Protein AF-0000000072490095 (afdb_homodimer)

Nearest PDB structures (foldseek):
  4xgc-assembly1_D  TM=4.922E-01  e=3.833E-07  Drosophila melanogaster
  5ujm-assembly1_E  TM=4.217E-01  e=2.104E-06  Homo sapiens
  5uj7-assembly2_F  TM=5.203E-01  e=3.927E-05  Homo sapiens
  6l3g-assembly1_B-2  TM=4.060E-01  e=1.986E-02  Bacteroides sp. AF32-8BH
  5fhe-assembly1_A  TM=4.092E-01  e=2.456E-02  Bacteroides fragilis

Solvent-accessible surface area (backbone atoms only — not comparable to full-atom values): 45963 Å² total; per-residue (Å²): 128,85,85,73,76,63,60,67,60,34,53,51,52,42,50,48,47,58,51,4,63,67,27,43,35,32,35,38,38,33,29,54,81,57,43,41,66,66,58,47,52,51,63,50,47,62,95,50,66,63,50,69,40,54,50,65,71,35,33,44,24,50,53,27,45,45,52,33,50,48,38,27,73,73,72,66,43,81,79,66,88,42,63,42,57,48,61,46,49,44,53,49,49,56,50,17,53,77,41,70,41,32,41,32,37,36,40,49,64,42,40,60,78,53,44,57,62,40,51,50,45,42,36,54,46,44,74,74,37,35,79,62,12,12,27,28,35,35,39,25,26,48,49,53,46,55,48,43,42,46,41,65,31,84,89,30,62,37,34,79,62,57,74,39,78,43,77,56,64,53,48,54,70,68,55,54,48,51,53,41,48,75,77,34,70,81,54,49,53,63,18,53,48,42,51,41,41,54,24,48,33,24,42,48,50,48,49,54,31,54,76,66,68,31,60,39,44,67,44,38,54,45,52,43,54,35,89,88,28,74,56,69,58,40,59,56,67,71,42,45,80,77,48,36,87,55,31,23,58,54,50,34,50,50,27,33,35,43,67,68,33,33,32,67,70,51,31,23,70,61,33,69,44,85,44,67,70,54,52,51,41,33,34,64,51,66,63,44,35,45,77,50,56,31,69,91,59,59,94,81,51,86,65,50,36,44,43,65,68,44,35,34,55,32,50,37,27,46,48,47,58,60,44,37,35,40,52,71,73,64,40,34,67,58,46,48,48,53,46,63,73,42,36,68,64,55,51,39,56,46,49,39,51,52,52,47,50,52,51,51,73,68,66,69,33,84,41,66,46,34,35,53,45,94,86,66,47,56,66,38,61,32,35,37,30,21,76,90,73,36,34,37,40,44,28,47,67,35,66,51,66,87,75,61,51,67,69,60,46,54,59,50,40,45,66,59,50,63,76,43,68,89,44,51,75,40,80,42,88,41,29,47,86,65,68,67,132,126,84,86,72,74,62,58,68,60,33,52,50,52,43,52,48,46,59,52,4,62,67,27,42,36,32,36,38,37,33,28,52,81,55,44,42,66,65,57,48,52,51,63,48,46,62,96,52,66,61,48,70,40,52,49,65,70,35,34,45,23,49,53,29,47,45,52,34,51,48,38,27,73,74,72,68,42,81,79,66,88,43,65,41,57,48,60,47,49,43,53,50,48,56,50,17,54,78,41,71,42,32,41,33,37,34,38,50,64,42,40,60,78,51,42,56,64,40,49,50,45,43,36,55,46,46,74,74,38,35,79,59,12,12,27,26,36,35,39,26,28,48,47,53,47,56,46,42,42,45,42,65,29,86,87,30,60,35,34,77,60,58,75,40,79,45,78,56,63,52,48,53,70,68,52,53,48,50,54,41,47,75,74,34,70,82,52,50,54,61,17,54,49,43,52,40,41,53,23,47,32,26,43,49,51,48,48,56,32,54,75,66,69,30,62,39,43,68,44,38,53,46,54,44,54,36,91,87,27,74,54,69,55,40,60,55,68,70,43,45,81,77,48,37,86,54,31,21,58,53,48,33,51,50,27,32,34,41,66,67,32,33,32,66,69,51,31,23,69,62,33,70,43,85,45,67,70,55,52,51,40,33,33,65,51,66,63,44,35,45,78,48,55,30,70,89,57,58,91,80,53,86,67,50,35,45,43,64,68,44,35,33,55,33,49,35,27,45,48,46,60,60,42,38,32,41,51,74,75,62,40,34,68,59,45,48,49,54,46,63,73,43,35,69,62,55,50,40,56,44,49,40,50,50,50,45,49,54,50,49,71,67,65,69,35,82,42,67,46,35,34,52,44,94,87,63,45,54,67,37,60,32,35,37,29,21,73,92,77,37,34,37,37,43,27,46,65,34,67,53,63,87,73,59,52,66,70,60,46,55,60,50,38,44,67,56,49,66,75,43,66,90,44,50,73,42,79,42,87,40,28,46,85,64,69,65,133

InterPro domains:
  IPR004256 Domain of unknown function DUF234 [PF03008] (316-398)
  IPR011579 ATPase domain [PF01637] (3-209)
  IPR027417 P-loop containing nucleoside triphosphate hydrolase [G3DSA:3.40.50.300] (1-74)
  IPR027417 P-loop containing nucleoside triphosphate hydrolase [G3DSA:3.40.50.300] (75-169)
  IPR027417 P-loop containing nucleoside triphosphate hydrolase [SSF52540] (1-244)

Sequence (874 aa):
MKFYDREIETETLRRIETTSREYAQMTVITGRRRIGKTTLIKHAYEGKEMIYFFVARKSEALLCQELSDTMRDVLGEDLGDFSSMARLFASIMQIAKRRHFTLVFDEFQNFKYVNESFFSEMQNVWDSNKNEARINLVVCGSLYSMMTKIFDDKKEPLYGRATSRIRLREFPLSTLREIMRDNNPDYTPDDLLAMYMITGGVAKYVEQLHMQKAFTKEKIIESVLSFGSYFIDEGKELLSDEFGKDYGNYFSILSAIAGGFNERGEIKSYTGVEAGGYLDKLENIYDLVYRYRPYLASENSRNVKYGIKDNFLNFWFRFIYKYRSAVEIGNLAYVKGKVLADYSTFSGWILERWFRQTYRETGLYNIVTNYWEKDGNNEIDLIAVNEADCEIVIGEVKRNPRRIDLHGLEHKAQNIITKRKGWRIEYAALSLEDMGHMKFYDREIETETLRRIETTSREYAQMTVITGRRRIGKTTLIKHAYEGKEMIYFFVARKSEALLCQELSDTMRDVLGEDLGDFSSMARLFASIMQIAKRRHFTLVFDEFQNFKYVNESFFSEMQNVWDSNKNEARINLVVCGSLYSMMTKIFDDKKEPLYGRATSRIRLREFPLSTLREIMRDNNPDYTPDDLLAMYMITGGVAKYVEQLHMQKAFTKEKIIESVLSFGSYFIDEGKELLSDEFGKDYGNYFSILSAIAGGFNERGEIKSYTGVEAGGYLDKLENIYDLVYRYRPYLASENSRNVKYGIKDNFLNFWFRFIYKYRSAVEIGNLAYVKGKVLADYSTFSGWILERWFRQTYRETGLYNIVTNYWEKDGNNEIDLIAVNEADCEIVIGEVKRNPRRIDLHGLEHKAQNIITKRKGWRIEYAALSLEDMGH

Foldseek 3Di:
DDDFDCPVVLVVLLVQLVVLQQWHAEEEEEAAPLQQPVVSVCVSQPPFQEQEAEDDQDAQQVSLVVSQVSCCVRVVDRPDGDRHPLVSVLVVLVVQLVDEHEYEYEQQLSCCNHPVCSLQSNLVSCVVRGNRGSYHYYYYHNWPLSSCCQAPPPVHSNDPVHPYYHYRDADALVRLVVLLCVLPVPEALQLSLLLCLACVRRNNLNVQCVVQSNRHNVSSLCLCLDPPRPLLCVLCVRPVVPPPPCVVVLLLLLLCQLQPQWAQVSSCVRRVDNCVVVQCCCCNGRVQKDKDDFPPDDPPDNRITMHGPGSNSSVCSPQNVVPVVCVVVSVSVVSSVVCVVCVQVSSQLSQLVLVLSVLVVVVQFPDWAWHADPVRPLTFSIWTDRPVQLEIETEDEHQDLVPDDQVSNVVSCVVVCVVSPPGHYHYYRYHSVNSPD/DDDFDCPVVLVVLLVQLVVLQQWHAEEEEEAAPLQCPVVSVCVSQPPFQEQEAEDDQDAQQVSLVVSQVSCCVRVVDRPDGDRHPLVSLLSVLVVQLVDEHEYEYEQQLSCCNHPVCSLQSNLVSCVVRGNRGSYHYYYYHNWPLSSCCQAPPPVHSNDPVHPYYHYRDADALVRLVVLLCVLPVPEALVLSLLLCLACVRRNNLNVQCVVQSNRHNVSSLCQCLDPPHPLLCVLCVRPVVPPPPCVVVLLLLLLQQLQPQWAQVSSCVVRVDNCVVVQCCCCNGRVQKDKDDFPPDDPPDNRITMHGPGSNSSVCSPQNVVPVVCVVVSVSVVSSVVCVVCVQVSSQLSQLVLVLSVLVVVVQFPDWAWHADPVRPLTFSIWTDRPVQLEIETEDEHQDLVPDDVVSNCVSCVVVCVVSPPGHYHYYRYHSVNSPD

Radius of gyration: 30.44 Å; Cα contacts (8 Å, |Δi|>4): 1537; chains: 2; bounding box: 82×103×62 Å

pLDDT: mean 94.91, std 4.37, range [68.44, 98.81]

Structure (mmCIF, N/CA/C/O backbone):
data_AF-0000000072490095-model_v1
#
loop_
_entity.id
_entity.type
_entity.pdbx_description
1 polymer ATPase
#
loop_
_atom_site.group_PDB
_atom_site.id
_atom_site.type_symbol
_atom_site.label_atom_id
_atom_site.label_alt_id
_atom_site.label_comp_id
_atom_site.label_asym_id
_atom_site.label_entity_id
_atom_site.label_seq_id
_atom_site.pdbx_PDB_ins_code
_atom_site.Cartn_x
_atom_site.Cartn_y
_atom_site.Cartn_z
_atom_site.occupancy
_atom_site.B_iso_or_equiv
_atom_site.auth_seq_id
_atom_site.auth_comp_id
_atom_site.auth_asym_id
_atom_site.auth_atom_id
_atom_site.pdbx_PDB_model_num
ATOM 1 N N . MET A 1 1 ? -8.047 -1.668 22.422 1 68.69 1 MET A N 1
ATOM 2 C CA . MET A 1 1 ? -7.672 -0.284 22.703 1 68.69 1 MET A CA 1
ATOM 3 C C . MET A 1 1 ? -8.906 0.569 22.969 1 68.69 1 MET A C 1
ATOM 5 O O . MET A 1 1 ? -9.969 0.343 22.391 1 68.69 1 MET A O 1
ATOM 9 N N . LYS A 1 2 ? -8.742 1.343 23.969 1 84.69 2 LYS A N 1
ATOM 10 C CA . LYS A 1 2 ? -9.734 2.379 24.234 1 84.69 2 LYS A CA 1
ATOM 11 C C . LYS A 1 2 ? -10.094 3.145 22.953 1 84.69 2 LYS A C 1
ATOM 13 O O . LYS A 1 2 ? -9.242 3.342 22.094 1 84.69 2 LYS A O 1
ATOM 18 N N . PHE A 1 3 ? -11.391 3.291 22.781 1 87.62 3 PHE A N 1
ATOM 19 C CA . PHE A 1 3 ? -11.867 4.102 21.672 1 87.62 3 PHE A CA 1
ATOM 20 C C . PHE A 1 3 ? -11.656 5.586 21.953 1 87.62 3 PHE A C 1
ATOM 22 O O . PHE A 1 3 ? -12.273 6.145 22.859 1 87.62 3 PHE A O 1
ATOM 29 N N . TYR A 1 4 ? -10.781 6.16 21.281 1 90.88 4 TYR A N 1
ATOM 30 C CA . TYR A 1 4 ? -10.422 7.559 21.5 1 90.88 4 TYR A CA 1
ATOM 31 C C . TYR A 1 4 ? -11.078 8.453 20.453 1 90.88 4 TYR A C 1
ATOM 33 O O . TYR A 1 4 ? -11.156 8.094 19.266 1 90.88 4 TYR A O 1
ATOM 41 N N . ASP A 1 5 ? -11.516 9.586 20.922 1 91.44 5 ASP A N 1
ATOM 42 C CA . ASP A 1 5 ? -12.031 10.617 20.031 1 91.44 5 ASP A CA 1
ATOM 43 C C . ASP A 1 5 ? -13.273 10.141 19.281 1 91.44 5 ASP A C 1
ATOM 45 O O . ASP A 1 5 ? -13.953 9.219 19.75 1 91.44 5 ASP A O 1
ATOM 49 N N . ARG A 1 6 ? -13.82 10.641 18.406 1 94.62 6 ARG A N 1
ATOM 50 C CA . ARG A 1 6 ? -14.898 10.297 17.484 1 94.62 6 ARG A CA 1
ATOM 51 C C . ARG A 1 6 ? -16.25 10.266 18.203 1 94.62 6 ARG A C 1
ATOM 53 O O . ARG A 1 6 ? -17.156 9.562 17.797 1 94.62 6 ARG A O 1
ATOM 60 N N . GLU A 1 7 ? -16.406 10.953 19.328 1 94.75 7 GLU A N 1
ATOM 61 C CA . GLU A 1 7 ? -17.656 10.961 20.062 1 94.75 7 GLU A CA 1
ATOM 62 C C . GLU A 1 7 ? -18.75 11.703 19.281 1 94.75 7 GLU A C 1
ATOM 64 O O . GLU A 1 7 ? -19.875 11.219 19.156 1 94.75 7 GLU A O 1
ATOM 69 N N . ILE A 1 8 ? -18.359 12.789 18.719 1 94.94 8 ILE A N 1
ATOM 70 C CA . ILE A 1 8 ? -19.297 13.602 17.969 1 94.94 8 ILE A CA 1
ATOM 71 C C . ILE A 1 8 ? -19.75 12.844 16.719 1 94.94 8 ILE A C 1
ATOM 73 O O . ILE A 1 8 ? -20.938 12.781 16.422 1 94.94 8 ILE A O 1
ATOM 77 N N . GLU A 1 9 ? -18.797 12.273 16 1 96.75 9 GLU A N 1
ATOM 78 C CA . GLU A 1 9 ? -19.094 11.5 14.805 1 96.75 9 GLU A CA 1
ATOM 79 C C . GLU A 1 9 ? -20 10.312 15.125 1 96.75 9 GLU A C 1
ATOM 81 O O . GLU A 1 9 ? -20.938 10.031 14.391 1 96.75 9 GLU A O 1
ATOM 86 N N . THR A 1 10 ? -19.75 9.625 16.25 1 97.25 10 THR A N 1
ATOM 87 C CA . THR A 1 10 ? -20.531 8.469 16.672 1 97.25 10 THR A CA 1
ATOM 88 C C . THR A 1 10 ? -21.969 8.875 16.969 1 97.25 10 THR A C 1
ATOM 90 O O . THR A 1 10 ? -22.922 8.234 16.5 1 97.25 10 THR A O 1
ATOM 93 N N . GLU A 1 11 ? -22.125 9.992 17.688 1 97.25 11 GLU A N 1
ATOM 94 C CA . GLU A 1 11 ? -23.453 10.469 18.047 1 97.25 11 GLU A CA 1
ATOM 95 C C . GLU A 1 11 ? -24.25 10.898 16.812 1 97.25 11 GLU A C 1
ATOM 97 O O . GLU A 1 11 ? -25.438 10.625 16.703 1 97.25 11 GLU A O 1
ATOM 102 N N . THR A 1 12 ? -23.562 11.484 15.945 1 97.69 12 THR A N 1
ATOM 103 C CA . THR A 1 12 ? -24.188 11.922 14.703 1 97.69 12 THR A CA 1
ATOM 104 C C . THR A 1 12 ? -24.688 10.719 13.898 1 97.69 12 THR A C 1
ATOM 106 O O . THR A 1 12 ? -25.844 10.711 13.445 1 97.69 12 THR A O 1
ATOM 109 N N . LEU A 1 13 ? -23.859 9.742 13.781 1 98.25 13 LEU A N 1
ATOM 110 C CA . LEU A 1 13 ? -24.234 8.547 13.031 1 98.25 13 LEU A CA 1
ATOM 111 C C . LEU A 1 13 ? -25.422 7.852 13.672 1 98.25 13 LEU A C 1
ATOM 113 O O . LEU A 1 13 ? -26.328 7.395 12.977 1 98.25 13 LEU A O 1
ATOM 117 N N . ARG A 1 14 ? -25.5 7.805 14.945 1 98 14 ARG A N 1
ATOM 118 C CA . ARG A 1 14 ? -26.578 7.156 15.664 1 98 14 ARG A CA 1
ATOM 119 C C . ARG A 1 14 ? -27.891 7.934 15.508 1 98 14 ARG A C 1
ATOM 121 O O . ARG A 1 14 ? -28.953 7.344 15.359 1 98 14 ARG A O 1
ATOM 128 N N . ARG A 1 15 ? -27.75 9.203 15.57 1 97.88 15 ARG A N 1
ATOM 129 C CA . ARG A 1 15 ? -28.922 10.039 15.352 1 97.88 15 ARG A CA 1
ATOM 130 C C . ARG A 1 15 ? -29.5 9.828 13.961 1 97.88 15 ARG A C 1
ATOM 132 O O . ARG A 1 15 ? -30.703 9.703 13.797 1 97.88 15 ARG A O 1
ATOM 139 N N . ILE A 1 16 ? -28.641 9.812 13.023 1 98.12 16 ILE A N 1
ATOM 140 C CA . ILE A 1 16 ? -29.062 9.609 11.641 1 98.12 16 ILE A CA 1
ATOM 141 C C . ILE A 1 16 ? -29.719 8.234 11.484 1 98.12 16 ILE A C 1
ATOM 143 O O . ILE A 1 16 ? -30.734 8.094 10.805 1 98.12 16 ILE A O 1
ATOM 147 N N . GLU A 1 17 ? -29.094 7.227 12.047 1 98.19 17 GLU A N 1
ATOM 148 C CA . GLU A 1 17 ? -29.656 5.879 12.016 1 98.19 17 GLU A CA 1
ATOM 149 C C . GLU A 1 17 ? -31.062 5.855 12.594 1 98.19 17 GLU A C 1
ATOM 151 O O . GLU A 1 17 ? -31.953 5.203 12.055 1 98.19 17 GLU A O 1
ATOM 156 N N . THR A 1 18 ? -31.312 6.598 13.656 1 97.38 18 THR A N 1
ATOM 157 C CA . THR A 1 18 ? -32.625 6.699 14.258 1 97.38 18 THR A CA 1
ATOM 158 C C . THR A 1 18 ? -33.625 7.352 13.281 1 97.38 18 THR A C 1
ATOM 160 O O . THR A 1 18 ? -34.719 6.863 13.102 1 97.38 18 THR A O 1
ATOM 163 N N . THR A 1 19 ? -33.156 8.336 12.68 1 97.38 19 THR A N 1
ATOM 164 C CA . THR A 1 19 ? -34 9.047 11.711 1 97.38 19 THR A CA 1
ATOM 165 C C . THR A 1 19 ? -34.344 8.148 10.531 1 97.38 19 THR A C 1
ATOM 167 O O . THR A 1 19 ? -35.438 8.242 9.969 1 97.38 19 THR A O 1
ATOM 170 N N . SER A 1 20 ? -33.438 7.273 10.195 1 97.62 20 SER A N 1
ATOM 171 C CA . SER A 1 20 ? -33.594 6.414 9.023 1 97.62 20 SER A CA 1
ATOM 172 C C . SER A 1 20 ? -34.719 5.398 9.234 1 97.62 20 SER A C 1
ATOM 174 O O . SER A 1 20 ? -35.156 4.746 8.281 1 97.62 20 SER A O 1
ATOM 176 N N . ARG A 1 21 ? -35.219 5.305 10.352 1 96.38 21 ARG A N 1
ATOM 177 C CA . ARG A 1 21 ? -36.344 4.426 10.641 1 96.38 21 ARG A CA 1
ATOM 178 C C . ARG A 1 21 ? -37.625 5.004 10.102 1 96.38 21 ARG A C 1
ATOM 180 O O . ARG A 1 21 ? -38.625 4.289 9.953 1 96.38 21 ARG A O 1
ATOM 187 N N . GLU A 1 22 ? -37.594 6.254 9.852 1 95.12 22 GLU A N 1
ATOM 188 C CA . GLU A 1 22 ? -38.781 6.922 9.312 1 95.12 22 GLU A CA 1
ATOM 189 C C . GLU A 1 22 ? -38.688 7.078 7.801 1 95.12 22 GLU A C 1
ATOM 191 O O . GLU A 1 22 ? -39.688 6.828 7.086 1 95.12 22 GLU A O 1
ATOM 196 N N . TYR A 1 23 ? -37.625 7.492 7.316 1 93.94 23 TYR A N 1
ATOM 197 C CA . TYR A 1 23 ? -37.344 7.598 5.891 1 93.94 23 TYR A CA 1
ATOM 198 C C . TYR A 1 23 ? -35.875 7.395 5.602 1 93.94 23 TYR A C 1
ATOM 200 O O . TYR A 1 23 ? -35.031 7.562 6.488 1 93.94 23 TYR A O 1
ATOM 208 N N . ALA A 1 24 ? -35.562 7.129 4.453 1 97.69 24 ALA A N 1
ATOM 209 C CA . ALA A 1 24 ? -34.219 6.73 4.066 1 97.69 24 ALA A CA 1
ATOM 210 C C . ALA A 1 24 ? -33.219 7.875 4.285 1 97.69 24 ALA A C 1
ATOM 212 O O . ALA A 1 24 ? -33.562 9.039 4.023 1 97.69 24 ALA A O 1
ATOM 213 N N . GLN A 1 25 ? -32.125 7.543 4.816 1 98.31 25 GLN A N 1
ATOM 214 C CA . GLN A 1 25 ? -31.016 8.477 5.012 1 98.31 25 GLN A CA 1
ATOM 215 C C . GLN A 1 25 ? -29.766 8.016 4.273 1 98.31 25 GLN A C 1
ATOM 217 O O . GLN A 1 25 ? -29.484 6.816 4.199 1 98.31 25 GLN A O 1
ATOM 222 N N . MET A 1 26 ? -29.031 9 3.648 1 98.5 26 MET A N 1
ATOM 223 C CA . MET A 1 26 ? -27.766 8.727 2.99 1 98.5 26 MET A CA 1
ATOM 224 C C . MET A 1 26 ? -26.641 9.57 3.592 1 98.5 26 MET A C 1
ATOM 226 O O . MET A 1 26 ? -26.625 10.797 3.43 1 98.5 26 MET A O 1
ATOM 230 N N . THR A 1 27 ? -25.766 8.875 4.309 1 98.5 27 THR A N 1
ATOM 231 C CA . THR A 1 27 ? -24.625 9.555 4.922 1 98.5 27 THR A CA 1
ATOM 232 C C . THR A 1 27 ? -23.344 9.266 4.152 1 98.5 27 THR A C 1
ATOM 234 O O . THR A 1 27 ? -23.016 8.102 3.914 1 98.5 27 THR A O 1
ATOM 237 N N . VAL A 1 28 ? -22.625 10.336 3.725 1 98.25 28 VAL A N 1
ATOM 238 C CA . VAL A 1 28 ? -21.328 10.203 3.055 1 98.25 28 VAL A CA 1
ATOM 239 C C . VAL A 1 28 ? -20.203 10.438 4.055 1 98.25 28 VAL A C 1
ATOM 241 O O . VAL A 1 28 ? -20.141 11.492 4.695 1 98.25 28 VAL A O 1
ATOM 244 N N . ILE A 1 29 ? -19.422 9.375 4.238 1 98.06 29 ILE A N 1
ATOM 245 C CA . ILE A 1 29 ? -18.25 9.477 5.109 1 98.06 29 ILE A CA 1
ATOM 246 C C . ILE A 1 29 ? -16.969 9.445 4.27 1 98.06 29 ILE A C 1
ATOM 248 O O . ILE A 1 29 ? -16.734 8.5 3.521 1 98.06 29 ILE A O 1
ATOM 252 N N . THR A 1 30 ? -16.156 10.531 4.383 1 96.56 30 THR A N 1
ATOM 253 C CA . THR A 1 30 ? -14.891 10.602 3.66 1 96.56 30 THR A CA 1
ATOM 254 C C . THR A 1 30 ? -13.719 10.695 4.629 1 96.56 30 THR A C 1
ATOM 256 O O . THR A 1 30 ? -13.883 11.117 5.777 1 96.56 30 THR A O 1
ATOM 259 N N . GLY A 1 31 ? -12.609 10.227 4.191 1 94.81 31 GLY A N 1
ATOM 260 C CA . GLY A 1 31 ? -11.359 10.242 4.93 1 94.81 31 GLY A CA 1
ATOM 261 C C . GLY A 1 31 ? -10.297 9.344 4.312 1 94.81 31 GLY A C 1
ATOM 262 O O . GLY A 1 31 ? -10.617 8.367 3.637 1 94.81 31 GLY A O 1
ATOM 263 N N . ARG A 1 32 ? -9.109 9.672 4.609 1 93 32 ARG A N 1
ATOM 264 C CA . ARG A 1 32 ? -8.016 8.898 4.047 1 93 32 ARG A CA 1
ATOM 265 C C . ARG A 1 32 ? -8.047 7.457 4.551 1 93 32 ARG A C 1
ATOM 267 O O . ARG A 1 32 ? -8.695 7.164 5.559 1 93 32 ARG A O 1
ATOM 274 N N . ARG A 1 33 ? -7.281 6.586 3.848 1 91.25 33 ARG A N 1
ATOM 275 C CA . ARG A 1 33 ? -7.133 5.215 4.324 1 91.25 33 ARG A CA 1
ATOM 276 C C . ARG A 1 33 ? -6.434 5.18 5.68 1 91.25 33 ARG A C 1
ATOM 278 O O . ARG A 1 33 ? -5.539 5.984 5.945 1 91.25 33 ARG A O 1
ATOM 285 N N . ARG A 1 34 ? -6.859 4.281 6.523 1 95.12 34 ARG A N 1
ATOM 286 C CA . ARG A 1 34 ? -6.262 4.031 7.832 1 95.12 34 ARG A CA 1
ATOM 287 C C . ARG A 1 34 ? -6.746 5.051 8.859 1 95.12 34 ARG A C 1
ATOM 289 O O . ARG A 1 34 ? -6.301 5.043 10.008 1 95.12 34 ARG A O 1
ATOM 296 N N . ILE A 1 35 ? -7.711 5.902 8.484 1 96.06 35 ILE A N 1
ATOM 297 C CA . ILE A 1 35 ? -8.117 6.988 9.367 1 96.06 35 ILE A CA 1
ATOM 298 C C . ILE A 1 35 ? -9.102 6.461 10.414 1 96.06 35 ILE A C 1
ATOM 300 O O . ILE A 1 35 ? -9.383 7.137 11.406 1 96.06 35 ILE A O 1
ATOM 304 N N . GLY A 1 36 ? -9.797 5.297 10.133 1 95.5 36 GLY A N 1
ATOM 305 C CA . GLY A 1 36 ? -10.672 4.688 11.117 1 95.5 36 GLY A CA 1
ATOM 306 C C . GLY A 1 36 ? -12.133 4.684 10.703 1 95.5 36 GLY A C 1
ATOM 307 O O . GLY A 1 36 ? -13.023 4.574 11.547 1 95.5 36 GLY A O 1
ATOM 308 N N . LYS A 1 37 ? -12.43 4.805 9.453 1 96.38 37 LYS A N 1
ATOM 309 C CA . LYS A 1 37 ? -13.805 4.82 8.969 1 96.38 37 LYS A CA 1
ATOM 310 C C . LYS A 1 37 ? -14.539 3.535 9.352 1 96.38 37 LYS A C 1
ATOM 312 O O . LYS A 1 37 ? -15.617 3.582 9.938 1 96.38 37 LYS A O 1
ATOM 317 N N . THR A 1 38 ? -13.938 2.426 9.023 1 94.94 38 THR A N 1
ATOM 318 C CA . THR A 1 38 ? -14.539 1.124 9.297 1 94.94 38 THR A CA 1
ATOM 319 C C . THR A 1 38 ? -14.758 0.932 10.789 1 94.94 38 THR A C 1
ATOM 321 O O . THR A 1 38 ? -15.828 0.507 11.219 1 94.94 38 THR A O 1
ATOM 324 N N . THR A 1 39 ? -13.797 1.308 11.594 1 94.25 39 THR A N 1
ATOM 325 C CA . THR A 1 39 ? -13.891 1.184 13.047 1 94.25 39 THR A CA 1
ATOM 326 C C . THR A 1 39 ? -15.016 2.066 13.594 1 94.25 39 THR A C 1
ATOM 328 O O . THR A 1 39 ? -15.766 1.646 14.469 1 94.25 39 THR A O 1
ATOM 331 N N . LEU A 1 40 ? -15.078 3.279 13.078 1 96.69 40 LEU A N 1
ATOM 332 C CA . LEU A 1 40 ? -16.125 4.203 13.5 1 96.69 40 LEU A CA 1
ATOM 333 C C . LEU A 1 40 ? -17.5 3.635 13.203 1 96.69 40 LEU A C 1
ATOM 335 O O . LEU A 1 40 ? -18.391 3.646 14.07 1 96.69 40 LEU A O 1
ATOM 339 N N . ILE A 1 41 ? -17.688 3.123 12.039 1 97 41 ILE A N 1
ATOM 340 C CA . ILE A 1 41 ? -18.969 2.574 11.602 1 97 41 ILE A CA 1
ATOM 341 C C . ILE A 1 41 ? -19.328 1.369 12.461 1 97 41 ILE A C 1
ATOM 343 O O . ILE A 1 41 ? -20.469 1.265 12.945 1 97 41 ILE A O 1
ATOM 347 N N . LYS A 1 42 ? -18.375 0.48 12.68 1 94.31 42 LYS A N 1
ATOM 348 C CA . LYS A 1 42 ? -18.609 -0.695 13.516 1 94.31 42 LYS A CA 1
ATOM 349 C C . LYS A 1 42 ? -19.016 -0.294 14.93 1 94.31 42 LYS A C 1
ATOM 351 O O . LYS A 1 42 ? -19.922 -0.874 15.508 1 94.31 42 LYS A O 1
ATOM 356 N N . HIS A 1 43 ? -18.312 0.708 15.422 1 95.06 43 HIS A N 1
ATOM 357 C CA . HIS A 1 43 ? -18.578 1.194 16.766 1 95.06 43 HIS A CA 1
ATOM 358 C C . HIS A 1 43 ? -19.953 1.846 16.859 1 95.06 43 HIS A C 1
ATOM 360 O O . HIS A 1 43 ? -20.719 1.597 17.797 1 95.06 43 HIS A O 1
ATOM 366 N N . ALA A 1 44 ? -20.281 2.594 15.883 1 97 44 ALA A N 1
ATOM 367 C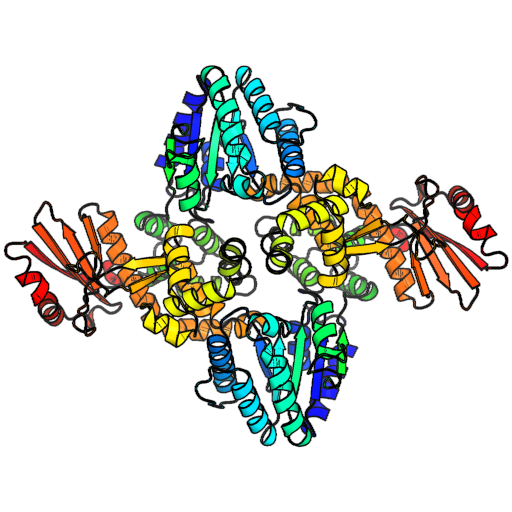 CA . ALA A 1 44 ? -21.531 3.35 15.891 1 97 44 ALA A CA 1
ATOM 368 C C . ALA A 1 44 ? -22.734 2.418 15.797 1 97 44 ALA A C 1
ATOM 370 O O . ALA A 1 44 ? -23.781 2.682 16.391 1 97 44 ALA A O 1
ATOM 371 N N . TYR A 1 45 ? -22.609 1.368 15.102 1 96.75 45 TYR A N 1
ATOM 372 C CA . TYR A 1 45 ? -23.766 0.532 14.828 1 96.75 45 TYR A CA 1
ATOM 373 C C . TYR A 1 45 ? -23.625 -0.833 15.492 1 96.75 45 TYR A C 1
ATOM 375 O O . TYR A 1 45 ? -24.188 -1.824 15.008 1 96.75 45 TYR A O 1
ATOM 383 N N . GLU A 1 46 ? -22.812 -0.932 16.531 1 92.75 46 GLU A N 1
ATOM 384 C CA . GLU A 1 46 ? -22.641 -2.168 17.281 1 92.75 46 GLU A CA 1
ATOM 385 C C . GLU A 1 46 ? -23.984 -2.717 17.766 1 92.75 46 GLU A C 1
ATOM 387 O O . GLU A 1 46 ? -24.797 -1.983 18.328 1 92.75 46 GLU A O 1
ATOM 392 N N . GLY A 1 47 ? -24.188 -3.988 17.453 1 90.81 47 GLY A N 1
ATOM 393 C CA . GLY A 1 47 ? -25.406 -4.645 17.922 1 90.81 47 GLY A CA 1
ATOM 394 C C . GLY A 1 47 ? -26.594 -4.41 17.016 1 90.81 47 GLY A C 1
ATOM 395 O O . GLY A 1 47 ? -27.688 -4.906 17.281 1 90.81 47 GLY A O 1
ATOM 396 N N . LYS A 1 48 ? -26.422 -3.699 15.977 1 92.94 48 LYS A N 1
ATOM 397 C CA . LYS A 1 48 ? -27.5 -3.416 15.047 1 92.94 48 LYS A CA 1
ATOM 398 C C . LYS A 1 48 ? -27.359 -4.238 13.766 1 92.94 48 LYS A C 1
ATOM 400 O O . LYS A 1 48 ? -26.297 -4.77 13.477 1 92.94 48 LYS A O 1
ATOM 405 N N . GLU A 1 49 ? -28.516 -4.379 13.086 1 93.75 49 GLU A N 1
ATOM 406 C CA . GLU A 1 49 ? -28.484 -5.035 11.789 1 93.75 49 GLU A CA 1
ATOM 407 C C . GLU A 1 49 ? -27.781 -4.172 10.742 1 93.75 49 GLU A C 1
ATOM 409 O O . GLU A 1 49 ? -28.312 -3.139 10.328 1 93.75 49 GLU A O 1
ATOM 414 N N . MET A 1 50 ? -26.578 -4.629 10.414 1 96.88 50 MET A N 1
ATOM 415 C CA . MET A 1 50 ? -25.781 -3.855 9.469 1 96.88 50 MET A CA 1
ATOM 416 C C . MET A 1 50 ? -25.141 -4.762 8.422 1 96.88 50 MET A C 1
ATOM 418 O O . MET A 1 50 ? -24.531 -5.777 8.766 1 96.88 50 MET A O 1
ATOM 422 N N . ILE A 1 51 ? -25.438 -4.398 7.172 1 97.25 51 ILE A N 1
ATOM 423 C CA . ILE A 1 51 ? -24.734 -5.016 6.051 1 97.25 51 ILE A CA 1
ATOM 424 C C . ILE A 1 51 ? -23.531 -4.168 5.668 1 97.25 51 ILE A C 1
ATOM 426 O O . ILE A 1 51 ? -23.672 -3.035 5.203 1 97.25 51 ILE A O 1
ATOM 430 N N . TYR A 1 52 ? -22.375 -4.688 5.984 1 97.38 52 TYR A N 1
ATOM 431 C CA . TYR A 1 52 ? -21.156 -4.027 5.559 1 97.38 52 TYR A CA 1
ATOM 432 C C . TYR A 1 52 ? -20.641 -4.625 4.254 1 97.38 52 TYR A C 1
ATOM 434 O O . TYR A 1 52 ? -20.422 -5.836 4.16 1 97.38 52 TYR A O 1
ATOM 442 N N . PHE A 1 53 ? -20.453 -3.76 3.236 1 97.94 53 PHE A N 1
ATOM 443 C CA . PHE A 1 53 ? -20.062 -4.215 1.912 1 97.94 53 PHE A CA 1
ATOM 444 C C . PHE A 1 53 ? -18.891 -3.389 1.388 1 97.94 53 PHE A C 1
ATOM 446 O O . PHE A 1 53 ? -19.016 -2.18 1.185 1 97.94 53 PHE A O 1
ATOM 453 N N . PHE A 1 54 ? -17.75 -4.062 1.206 1 96.88 54 PHE A N 1
ATOM 454 C CA . PHE A 1 54 ? -16.547 -3.449 0.634 1 96.88 54 PHE A CA 1
ATOM 455 C C . PHE A 1 54 ? -16.562 -3.561 -0.886 1 96.88 54 PHE A C 1
ATOM 457 O O . PHE A 1 54 ? -16.609 -4.664 -1.433 1 96.88 54 PHE A O 1
ATOM 464 N N . VAL A 1 55 ? -16.547 -2.414 -1.582 1 96.38 55 VAL A N 1
ATOM 465 C CA . VAL A 1 55 ? -16.562 -2.422 -3.041 1 96.38 55 VAL A CA 1
ATOM 466 C C . VAL A 1 55 ? -15.141 -2.635 -3.564 1 96.38 55 VAL A C 1
ATOM 468 O O . VAL A 1 55 ? -14.445 -1.674 -3.896 1 96.38 55 VAL A O 1
ATOM 471 N N . ALA A 1 56 ? -14.805 -3.881 -3.662 1 91.81 56 ALA A N 1
ATOM 472 C CA . ALA A 1 56 ? -13.5 -4.227 -4.223 1 91.81 56 ALA A CA 1
ATOM 473 C C . ALA A 1 56 ? -13.477 -4.02 -5.734 1 91.81 56 ALA A C 1
ATOM 475 O O . ALA A 1 56 ? -14.531 -3.867 -6.359 1 91.81 56 ALA A O 1
ATOM 476 N N . ARG A 1 57 ? -12.258 -3.994 -6.277 1 85.12 57 ARG A N 1
ATOM 477 C CA . ARG A 1 57 ? -12.109 -3.955 -7.73 1 85.12 57 ARG A CA 1
ATOM 478 C C . ARG A 1 57 ? -12.266 -5.344 -8.336 1 85.12 57 ARG A C 1
ATOM 480 O O . ARG A 1 57 ? -11.273 -6.039 -8.57 1 85.12 57 ARG A O 1
ATOM 487 N N . LYS A 1 58 ? -13.383 -5.746 -8.547 1 91.75 58 LYS A N 1
ATOM 488 C CA . LYS A 1 58 ? -13.75 -7.004 -9.188 1 91.75 58 LYS A CA 1
ATOM 489 C C . LYS A 1 58 ? -14.953 -6.824 -10.102 1 91.75 58 LYS A C 1
ATOM 491 O O . LYS A 1 58 ? -15.539 -5.738 -10.172 1 91.75 58 LYS A O 1
ATOM 496 N N . SER A 1 59 ? -15.281 -7.84 -10.844 1 94.12 59 SER A N 1
ATOM 497 C CA . SER A 1 59 ? -16.391 -7.738 -11.781 1 94.12 59 SER A CA 1
ATOM 498 C C . SER A 1 59 ? -17.703 -7.434 -11.055 1 94.12 59 SER A C 1
ATOM 500 O O . SER A 1 59 ? -17.875 -7.801 -9.891 1 94.12 59 SER A O 1
ATOM 502 N N . GLU A 1 60 ? -18.531 -6.746 -11.75 1 96.06 60 GLU A N 1
ATOM 503 C CA . GLU A 1 60 ? -19.828 -6.383 -11.18 1 96.06 60 GLU A CA 1
ATOM 504 C C . GLU A 1 60 ? -20.594 -7.621 -10.727 1 96.06 60 GLU A C 1
ATOM 506 O O . GLU A 1 60 ? -21.234 -7.613 -9.672 1 96.06 60 GLU A O 1
ATOM 511 N N . ALA A 1 61 ? -20.5 -8.656 -11.492 1 95.19 61 ALA A N 1
ATOM 512 C CA . ALA A 1 61 ? -21.219 -9.891 -11.18 1 95.19 61 ALA A CA 1
ATOM 513 C C . ALA A 1 61 ? -20.734 -10.477 -9.852 1 95.19 61 ALA A C 1
ATOM 515 O O . ALA A 1 61 ? -21.547 -10.906 -9.023 1 95.19 61 ALA A O 1
ATOM 516 N N . LEU A 1 62 ? -19.469 -10.492 -9.656 1 95.06 62 LEU A N 1
ATOM 517 C CA . LEU A 1 62 ? -18.922 -11.031 -8.422 1 95.06 62 LEU A CA 1
ATOM 518 C C . LEU A 1 62 ? -19.281 -10.164 -7.23 1 95.06 62 LEU A C 1
ATOM 520 O O . LEU A 1 62 ? -19.516 -10.672 -6.133 1 95.06 62 LEU A O 1
ATOM 524 N N . LEU A 1 63 ? -19.297 -8.836 -7.422 1 96.81 63 LEU A N 1
ATOM 525 C CA . LEU A 1 63 ? -19.75 -7.926 -6.367 1 96.81 63 LEU A CA 1
ATOM 526 C C . LEU A 1 63 ? -21.203 -8.195 -5.992 1 96.81 63 LEU A C 1
ATOM 528 O O . LEU A 1 63 ? -21.547 -8.227 -4.812 1 96.81 63 LEU A O 1
ATOM 532 N N . CYS A 1 64 ? -22.031 -8.422 -7.039 1 97.19 64 CYS A N 1
ATOM 533 C CA . CYS A 1 64 ? -23.438 -8.734 -6.793 1 97.19 64 CYS A CA 1
ATOM 534 C C . CYS A 1 64 ? -23.578 -10.016 -5.977 1 97.19 64 CYS A C 1
ATOM 536 O O . CYS A 1 64 ? -24.344 -10.062 -5.02 1 97.19 64 CYS A O 1
ATOM 538 N N . GLN A 1 65 ? -22.812 -10.977 -6.355 1 95.12 65 GLN A N 1
ATOM 539 C CA . GLN A 1 65 ? -22.875 -12.25 -5.648 1 95.12 65 GLN A CA 1
ATOM 540 C C . GLN A 1 65 ? -22.484 -12.086 -4.184 1 95.12 65 GLN A C 1
ATOM 542 O O . GLN A 1 65 ? -23.156 -12.602 -3.289 1 95.12 65 GLN A O 1
ATOM 547 N N . GLU A 1 66 ? -21.453 -11.398 -3.939 1 95.38 66 GLU A N 1
ATOM 548 C CA . GLU A 1 66 ? -20.969 -11.203 -2.576 1 95.38 66 GLU A CA 1
ATOM 549 C C . GLU A 1 66 ? -22 -10.453 -1.733 1 95.38 66 GLU A C 1
ATOM 551 O O . GLU A 1 66 ? -22.25 -10.828 -0.587 1 95.38 66 GLU A O 1
ATOM 556 N N . LEU A 1 67 ? -22.547 -9.367 -2.289 1 97.38 67 LEU A N 1
ATOM 557 C CA . LEU A 1 67 ? -23.531 -8.594 -1.545 1 97.38 67 LEU A CA 1
ATOM 558 C C . LEU A 1 67 ? -24.781 -9.414 -1.282 1 97.38 67 LEU A C 1
ATOM 560 O O . LEU A 1 67 ? -25.344 -9.375 -0.182 1 97.38 67 LEU A O 1
ATOM 564 N N . SER A 1 68 ? -25.188 -10.188 -2.316 1 96.81 68 SER A N 1
ATOM 565 C CA . SER A 1 68 ? -26.344 -11.062 -2.133 1 96.81 68 SER A CA 1
ATOM 566 C C . SER A 1 68 ? -26.109 -12.078 -1.026 1 96.81 68 SER A C 1
ATOM 568 O O . SER A 1 68 ? -26.969 -12.312 -0.182 1 96.81 68 SER A O 1
ATOM 570 N N . ASP A 1 69 ? -24.906 -12.625 -1.016 1 94.19 69 ASP A N 1
ATOM 571 C CA . ASP A 1 69 ? -24.547 -13.594 0.02 1 94.19 69 ASP A CA 1
ATOM 572 C C . ASP A 1 69 ? -24.547 -12.938 1.401 1 94.19 69 ASP A C 1
ATOM 574 O O . ASP A 1 69 ? -25.047 -13.523 2.365 1 94.19 69 ASP A O 1
ATOM 578 N N . THR A 1 70 ? -24.062 -11.766 1.466 1 94.25 70 THR A N 1
ATOM 579 C CA . THR A 1 70 ? -24.016 -11.047 2.736 1 94.25 70 THR A CA 1
ATOM 580 C C . THR A 1 70 ? -25.422 -10.734 3.238 1 94.25 70 THR A C 1
ATOM 582 O O . THR A 1 70 ? -25.703 -10.883 4.43 1 94.25 70 THR A O 1
ATOM 585 N N . MET A 1 71 ? -26.297 -10.336 2.34 1 95.81 71 MET A N 1
ATOM 586 C CA . MET A 1 71 ? -27.688 -10.055 2.689 1 95.81 71 MET A CA 1
ATOM 587 C C . MET A 1 71 ? -28.375 -11.305 3.244 1 95.81 71 MET A C 1
ATOM 589 O O . MET A 1 71 ? -29.109 -11.227 4.227 1 95.81 71 MET A O 1
ATOM 593 N N . ARG A 1 72 ? -28.094 -12.398 2.578 1 95.12 72 ARG A N 1
ATOM 594 C CA . ARG A 1 72 ? -28.656 -13.664 3.027 1 95.12 72 ARG A CA 1
ATOM 595 C C . ARG A 1 72 ? -28.141 -14.039 4.41 1 95.12 72 ARG A C 1
ATOM 597 O O . ARG A 1 72 ? -28.922 -14.383 5.301 1 95.12 72 ARG A O 1
ATOM 604 N N . ASP A 1 73 ? -26.891 -13.867 4.656 1 92.88 73 ASP A N 1
ATOM 605 C CA . ASP A 1 73 ? -26.25 -14.312 5.895 1 92.88 73 ASP A CA 1
ATOM 606 C C . ASP A 1 73 ? -26.641 -13.406 7.062 1 92.88 73 ASP A C 1
ATOM 608 O O . ASP A 1 73 ? -26.797 -13.875 8.188 1 92.88 73 ASP A O 1
ATOM 612 N N . VAL A 1 74 ? -26.828 -12.117 6.805 1 92.81 74 VAL A N 1
ATOM 613 C CA . VAL A 1 74 ? -27.047 -11.148 7.883 1 92.81 74 VAL A CA 1
ATOM 614 C C . VAL A 1 74 ? -28.531 -10.945 8.109 1 92.81 74 VAL A C 1
ATOM 616 O O . VAL A 1 74 ? -29 -10.906 9.258 1 92.81 74 VAL A O 1
ATOM 619 N N . LEU A 1 75 ? -29.328 -10.828 7.031 1 95 75 LEU A N 1
ATOM 620 C CA . LEU A 1 75 ? -30.734 -10.477 7.168 1 95 75 LEU A CA 1
ATOM 621 C C . LEU A 1 75 ? -31.625 -11.68 6.914 1 95 75 LEU A C 1
ATOM 623 O O . LEU A 1 75 ? -32.844 -11.633 7.172 1 95 75 LEU A O 1
ATOM 627 N N . GLY A 1 76 ? -31.031 -12.75 6.371 1 94.69 76 GLY A N 1
ATOM 628 C CA . GLY A 1 76 ? -31.844 -13.898 6.004 1 94.69 76 GLY A CA 1
ATOM 629 C C . GLY A 1 76 ? -32.656 -13.68 4.734 1 94.69 76 GLY A C 1
ATOM 630 O O . GLY A 1 76 ? -33.625 -14.375 4.488 1 94.69 76 GLY A O 1
ATOM 631 N N . GLU A 1 77 ? -32.219 -12.711 3.988 1 93.38 77 GLU A N 1
ATOM 632 C CA . GLU A 1 77 ? -32.938 -12.375 2.744 1 93.38 77 GLU A CA 1
ATOM 633 C C . GLU A 1 77 ? -32.219 -13 1.542 1 93.38 77 GLU A C 1
ATOM 635 O O . GLU A 1 77 ? -31.078 -12.664 1.233 1 93.38 77 GLU A O 1
ATOM 640 N N . ASP A 1 78 ? -32.906 -13.852 0.834 1 92.44 78 ASP A N 1
ATOM 641 C CA . ASP A 1 78 ? -32.375 -14.445 -0.393 1 92.44 78 ASP A CA 1
ATOM 642 C C . ASP A 1 78 ? -32.844 -13.656 -1.62 1 92.44 78 ASP A C 1
ATOM 644 O O . ASP A 1 78 ? -33.969 -13.797 -2.061 1 92.44 78 ASP A O 1
ATOM 648 N N . LEU A 1 79 ? -31.969 -12.906 -2.172 1 92.88 79 LEU A N 1
ATOM 649 C CA . LEU A 1 79 ? -32.312 -12.016 -3.279 1 92.88 79 LEU A CA 1
ATOM 650 C C . LEU A 1 79 ? -32.094 -12.719 -4.617 1 92.88 79 LEU A C 1
ATOM 652 O O . LEU A 1 79 ? -32.625 -12.266 -5.645 1 92.88 79 LEU A O 1
ATOM 656 N N . GLY A 1 80 ? -31.453 -13.852 -4.645 1 90.62 80 GLY A N 1
ATOM 657 C CA . GLY A 1 80 ? -31.156 -14.539 -5.891 1 90.62 80 GLY A CA 1
ATOM 658 C C . GLY A 1 80 ? -29.875 -14.047 -6.547 1 90.62 80 GLY A C 1
ATOM 659 O O . GLY A 1 80 ? -29.016 -13.477 -5.883 1 90.62 80 GLY A O 1
ATOM 660 N N . ASP A 1 81 ? -29.828 -14.328 -7.805 1 91 81 ASP A N 1
ATOM 661 C CA . ASP A 1 81 ? -28.609 -14.031 -8.555 1 91 81 ASP A CA 1
ATOM 662 C C . ASP A 1 81 ? -28.766 -12.742 -9.367 1 91 81 ASP A C 1
ATOM 664 O O . ASP A 1 81 ? -29.781 -12.547 -10.031 1 91 81 ASP A O 1
ATOM 668 N N . PHE A 1 82 ? -27.844 -11.883 -9.125 1 94 82 PHE A N 1
ATOM 669 C CA . PHE A 1 82 ? -27.812 -10.633 -9.875 1 94 82 PHE A CA 1
ATOM 670 C C . PHE A 1 82 ? -26.469 -10.445 -10.562 1 94 82 PHE A C 1
ATOM 672 O O . PHE A 1 82 ? -25.438 -10.852 -10.031 1 94 82 PHE A O 1
ATOM 679 N N . SER A 1 83 ? -26.547 -9.805 -11.727 1 93.5 83 SER A N 1
ATOM 680 C CA . SER A 1 83 ? -25.312 -9.414 -12.406 1 93.5 83 SER A CA 1
ATOM 681 C C . SER A 1 83 ? -25.219 -7.902 -12.555 1 93.5 83 SER A C 1
ATOM 683 O O . SER A 1 83 ? -24.219 -7.383 -13.047 1 93.5 83 SER A O 1
ATOM 685 N N . SER A 1 84 ? -26.234 -7.273 -12.109 1 96 84 SER A N 1
ATOM 686 C CA . SER A 1 84 ? -26.281 -5.812 -12.125 1 96 84 SER A CA 1
ATOM 687 C C . SER A 1 84 ? -26.453 -5.25 -10.719 1 96 84 SER A C 1
ATOM 689 O O . SER A 1 84 ? -27.438 -5.539 -10.039 1 96 84 SER A O 1
ATOM 691 N N . MET A 1 85 ? -25.531 -4.418 -10.367 1 97.38 85 MET A N 1
ATOM 692 C CA . MET A 1 85 ? -25.578 -3.811 -9.039 1 97.38 85 MET A CA 1
ATOM 693 C C . MET A 1 85 ? -26.812 -2.928 -8.883 1 97.38 85 MET A C 1
ATOM 695 O O . MET A 1 85 ? -27.391 -2.861 -7.805 1 97.38 85 MET A O 1
ATOM 699 N N . ALA A 1 86 ? -27.219 -2.256 -9.969 1 97.56 86 ALA A N 1
ATOM 700 C CA . ALA A 1 86 ? -28.391 -1.397 -9.93 1 97.56 86 ALA A CA 1
ATOM 701 C C . ALA A 1 86 ? -29.641 -2.205 -9.602 1 97.56 86 ALA A C 1
ATOM 703 O O . ALA A 1 86 ? -30.453 -1.793 -8.773 1 97.56 86 ALA A O 1
ATOM 704 N N . ARG A 1 87 ? -29.781 -3.342 -10.266 1 97.56 87 ARG A N 1
ATOM 705 C CA . ARG A 1 87 ? -30.938 -4.199 -10.023 1 97.56 87 ARG A CA 1
ATOM 706 C C . ARG A 1 87 ? -30.906 -4.762 -8.602 1 97.56 87 ARG A C 1
ATOM 708 O O . ARG A 1 87 ? -31.953 -4.855 -7.949 1 97.56 87 ARG A O 1
ATOM 715 N N . LEU A 1 88 ? -29.75 -5.129 -8.203 1 98.25 88 LEU A N 1
ATOM 716 C CA . LEU A 1 88 ? -29.609 -5.621 -6.84 1 98.25 88 LEU A CA 1
ATOM 717 C C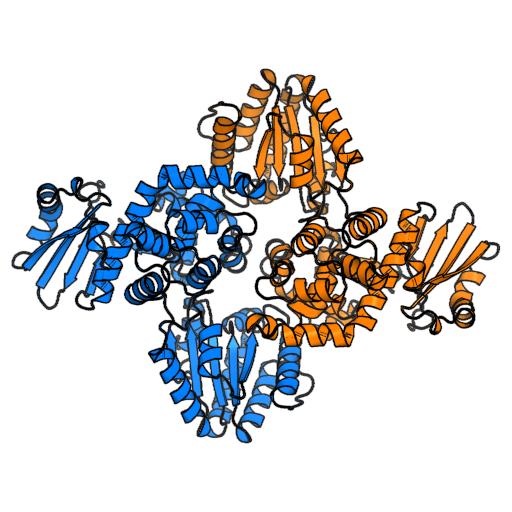 . LEU A 1 88 ? -29.969 -4.539 -5.828 1 98.25 88 LEU A C 1
ATOM 719 O O . LEU A 1 88 ? -30.703 -4.793 -4.871 1 98.25 88 LEU A O 1
ATOM 723 N N . PHE A 1 89 ? -29.484 -3.307 -6.059 1 98.44 89 PHE A N 1
ATOM 724 C CA . PHE A 1 89 ? -29.781 -2.184 -5.176 1 98.44 89 PHE A CA 1
ATOM 725 C C . PHE A 1 89 ? -31.281 -1.906 -5.137 1 98.44 89 PHE A C 1
ATOM 727 O O . PHE A 1 89 ? -31.844 -1.637 -4.07 1 98.44 89 PHE A O 1
ATOM 734 N N . ALA A 1 90 ? -31.938 -2.008 -6.238 1 98.12 90 ALA A N 1
ATOM 735 C CA . ALA A 1 90 ? -33.375 -1.836 -6.289 1 98.12 90 ALA A CA 1
ATOM 736 C C . ALA A 1 90 ? -34.094 -2.861 -5.402 1 98.12 90 ALA A C 1
ATOM 738 O O . ALA A 1 90 ? -35 -2.521 -4.66 1 98.12 90 ALA A O 1
ATOM 739 N N . SER A 1 91 ? -33.625 -4.098 -5.52 1 98 91 SER A N 1
ATOM 740 C CA . SER A 1 91 ? -34.188 -5.148 -4.691 1 98 91 SER A CA 1
ATOM 741 C C . SER A 1 91 ? -33.969 -4.883 -3.209 1 98 91 SER A C 1
ATOM 743 O O . SER A 1 91 ? -34.844 -5.125 -2.377 1 98 91 SER A O 1
ATOM 745 N N . ILE A 1 92 ? -32.844 -4.383 -2.873 1 98.31 92 ILE A N 1
ATOM 746 C CA . ILE A 1 92 ? -32.5 -4.062 -1.493 1 98.31 92 ILE A CA 1
ATOM 747 C C . ILE A 1 92 ? -33.438 -2.955 -0.975 1 98.31 92 ILE A C 1
ATOM 749 O O . ILE A 1 92 ? -33.906 -3.021 0.157 1 98.31 92 ILE A O 1
ATOM 753 N N . MET A 1 93 ? -33.688 -1.939 -1.826 1 98 93 MET A N 1
ATOM 754 C CA . MET A 1 93 ? -34.562 -0.842 -1.432 1 98 93 MET A CA 1
ATOM 755 C C . MET A 1 93 ? -35.969 -1.345 -1.174 1 98 93 MET A C 1
ATOM 757 O O . MET A 1 93 ? -36.688 -0.821 -0.305 1 98 93 MET A O 1
ATOM 761 N N . GLN A 1 94 ? -36.344 -2.385 -1.896 1 97.62 94 GLN A N 1
ATOM 762 C CA . GLN A 1 94 ? -37.656 -2.971 -1.646 1 97.62 94 GLN A CA 1
ATOM 763 C C . GLN A 1 94 ? -37.719 -3.643 -0.276 1 97.62 94 GLN A C 1
ATOM 765 O O . GLN A 1 94 ? -38.719 -3.521 0.444 1 97.62 94 GLN A O 1
ATOM 770 N N . ILE A 1 95 ? -36.719 -4.27 0.123 1 97.5 95 ILE A N 1
ATOM 771 C CA . ILE A 1 95 ? -36.625 -4.891 1.439 1 97.5 95 ILE A CA 1
ATOM 772 C C . ILE A 1 95 ? -36.656 -3.816 2.523 1 97.5 95 ILE A C 1
ATOM 774 O O . ILE A 1 95 ? -37.312 -3.996 3.555 1 97.5 95 ILE A O 1
ATOM 778 N N . ALA A 1 96 ? -36.062 -2.717 2.211 1 97.75 96 ALA A N 1
ATOM 779 C CA . ALA A 1 96 ? -35.969 -1.622 3.174 1 97.75 96 ALA A CA 1
ATOM 780 C C . ALA A 1 96 ? -37.344 -0.988 3.414 1 97.75 96 ALA A C 1
ATOM 782 O O . ALA A 1 96 ? -37.531 -0.245 4.379 1 97.75 96 ALA A O 1
ATOM 783 N N . LYS A 1 97 ? -38.281 -1.231 2.619 1 97.38 97 LYS A N 1
ATOM 784 C CA . LYS A 1 97 ? -39.656 -0.743 2.844 1 97.38 97 LYS A CA 1
ATOM 785 C C . LYS A 1 97 ? -40.375 -1.562 3.92 1 97.38 97 LYS A C 1
ATOM 787 O O . LYS A 1 97 ? -41.312 -1.089 4.543 1 97.38 97 LYS A O 1
ATOM 792 N N . ARG A 1 98 ? -39.844 -2.756 4.094 1 95.94 98 ARG A N 1
ATOM 793 C CA . ARG A 1 98 ? -40.531 -3.65 5.023 1 95.94 98 ARG A CA 1
ATOM 794 C C . ARG A 1 98 ? -39.75 -3.807 6.316 1 95.94 98 ARG A C 1
ATOM 796 O O . ARG A 1 98 ? -40.281 -4.266 7.328 1 95.94 98 ARG A O 1
ATOM 803 N N . ARG A 1 99 ? -38.531 -3.449 6.27 1 95.81 99 ARG A N 1
ATOM 804 C CA . ARG A 1 99 ? -37.688 -3.596 7.457 1 95.81 99 ARG A CA 1
ATOM 805 C C . ARG A 1 99 ? -36.562 -2.588 7.449 1 95.81 99 ARG A C 1
ATOM 807 O O . ARG A 1 99 ? -36.031 -2.24 6.391 1 95.81 99 ARG A O 1
ATOM 814 N N . HIS A 1 100 ? -36.219 -2.281 8.695 1 97.56 100 HIS A N 1
ATOM 815 C CA . HIS A 1 100 ? -35.125 -1.327 8.844 1 97.56 100 HIS A CA 1
ATOM 816 C C . HIS A 1 100 ? -33.781 -2.041 8.977 1 97.56 100 HIS A C 1
ATOM 818 O O . HIS A 1 100 ? -33.656 -3.039 9.688 1 97.56 100 HIS A O 1
ATOM 824 N N . PHE A 1 101 ? -32.781 -1.537 8.312 1 98 101 PHE A N 1
ATOM 825 C CA . PHE A 1 101 ? -31.391 -1.989 8.492 1 98 101 PHE A CA 1
ATOM 826 C C . PHE A 1 101 ? -30.406 -0.955 7.965 1 98 101 PHE A C 1
ATOM 828 O O . PHE A 1 101 ? -30.812 0.001 7.297 1 98 101 PHE A O 1
ATOM 835 N N . THR A 1 102 ? -29.156 -1.118 8.312 1 98.5 102 THR A N 1
ATOM 836 C CA . THR A 1 102 ? -28.062 -0.281 7.832 1 98.5 102 THR A CA 1
ATOM 837 C C . THR A 1 102 ? -27.281 -0.992 6.73 1 98.5 102 THR A C 1
ATOM 839 O O . THR A 1 102 ? -26.984 -2.182 6.844 1 98.5 102 THR A O 1
ATOM 842 N N . LEU A 1 103 ? -27.109 -0.272 5.605 1 98.62 103 LEU A N 1
ATOM 843 C CA . LEU A 1 103 ? -26.25 -0.738 4.523 1 98.62 103 LEU A CA 1
ATOM 844 C C . LEU A 1 103 ? -25.047 0.186 4.348 1 98.62 103 LEU A C 1
ATOM 846 O O . LEU A 1 103 ? -25.203 1.395 4.164 1 98.62 103 LEU A O 1
ATOM 850 N N . VAL A 1 104 ? -23.859 -0.435 4.469 1 98.62 104 VAL A N 1
ATOM 851 C CA . VAL A 1 104 ? -22.625 0.334 4.324 1 98.62 104 VAL A CA 1
ATOM 852 C C . VAL A 1 104 ? -21.906 -0.088 3.049 1 98.62 104 VAL A C 1
ATOM 854 O O . VAL A 1 104 ? -21.578 -1.266 2.871 1 98.62 104 VAL A O 1
ATOM 857 N N . PHE A 1 105 ? -21.734 0.902 2.105 1 98.44 105 PHE A N 1
ATOM 858 C CA . PHE A 1 105 ? -20.797 0.733 0.994 1 98.44 105 PHE A CA 1
ATOM 859 C C . PHE A 1 105 ? -19.453 1.366 1.314 1 98.44 105 PHE A C 1
ATOM 861 O O . PHE A 1 105 ? -19.344 2.59 1.422 1 98.44 105 PHE A O 1
ATOM 868 N N . ASP A 1 106 ? -18.406 0.502 1.534 1 97.5 106 ASP A N 1
ATOM 869 C CA . ASP A 1 106 ? -17.047 0.994 1.729 1 97.5 106 ASP A CA 1
ATOM 870 C C . ASP A 1 106 ? -16.297 1.048 0.406 1 97.5 106 ASP A C 1
ATOM 872 O O . ASP A 1 106 ? -16.406 0.14 -0.421 1 97.5 106 ASP A O 1
ATOM 876 N N . GLU A 1 107 ? -15.5 2.119 0.204 1 95.81 107 GLU A N 1
ATOM 877 C CA . GLU A 1 107 ? -14.797 2.432 -1.035 1 95.81 107 GLU A CA 1
ATOM 878 C C . GLU A 1 107 ? -15.766 2.553 -2.207 1 95.81 107 GLU A C 1
ATOM 880 O O . GLU A 1 107 ? -15.57 1.919 -3.246 1 95.81 107 GLU A O 1
ATOM 885 N N . PHE A 1 108 ? -16.75 3.459 -2.025 1 97.62 108 PHE A N 1
ATOM 886 C CA . PHE A 1 108 ? -17.875 3.656 -2.934 1 97.62 108 PHE A CA 1
ATOM 887 C C . PHE A 1 108 ? -17.391 4.164 -4.289 1 97.62 108 PHE A C 1
ATOM 889 O O . PHE A 1 108 ? -17.953 3.818 -5.324 1 97.62 108 PHE A O 1
ATOM 896 N N . GLN A 1 109 ? -16.266 4.855 -4.277 1 94.5 109 GLN A N 1
ATOM 897 C CA . GLN A 1 109 ? -15.758 5.445 -5.512 1 94.5 109 GLN A CA 1
ATOM 898 C C . GLN A 1 109 ? -15.312 4.363 -6.492 1 94.5 109 GLN A C 1
ATOM 900 O O . GLN A 1 109 ? -15.18 4.621 -7.691 1 94.5 109 GLN A O 1
ATOM 905 N N . ASN A 1 110 ? -15.125 3.189 -6.039 1 93.62 110 ASN A N 1
ATOM 906 C CA . ASN A 1 110 ? -14.641 2.102 -6.883 1 93.62 110 ASN A CA 1
ATOM 907 C C . ASN A 1 110 ? -15.688 1.676 -7.902 1 93.62 110 ASN A C 1
ATOM 909 O O . ASN A 1 110 ? -15.367 1.022 -8.898 1 93.62 110 ASN A O 1
ATOM 913 N N . PHE A 1 111 ? -16.969 2.049 -7.703 1 96.25 111 PHE A N 1
ATOM 914 C CA . PHE A 1 111 ? -18 1.74 -8.688 1 96.25 111 PHE A CA 1
ATOM 915 C C . PHE A 1 111 ? -17.672 2.387 -10.031 1 96.25 111 PHE A C 1
ATOM 917 O O . PHE A 1 111 ? -18.141 1.927 -11.078 1 96.25 111 PHE A O 1
ATOM 924 N N . LYS A 1 112 ? -16.828 3.447 -9.938 1 92.5 112 LYS A N 1
ATOM 925 C CA . LYS A 1 112 ? -16.391 4.094 -11.172 1 92.5 112 LYS A CA 1
ATOM 926 C C . LYS A 1 112 ? -15.641 3.115 -12.062 1 92.5 112 LYS A C 1
ATOM 928 O O . LYS A 1 112 ? -15.727 3.191 -13.289 1 92.5 112 LYS A O 1
ATOM 933 N N . TYR A 1 113 ? -14.93 2.209 -11.438 1 88.44 113 TYR A N 1
ATOM 934 C CA . TYR A 1 113 ? -14.102 1.262 -12.172 1 88.44 113 TYR A CA 1
ATOM 935 C C . TYR A 1 113 ? -14.867 -0.018 -12.477 1 88.44 113 TYR A C 1
ATOM 937 O O . TYR A 1 113 ? -14.492 -0.777 -13.375 1 88.44 113 TYR A O 1
ATOM 945 N N . VAL A 1 114 ? -15.898 -0.275 -11.734 1 92.56 114 VAL A N 1
ATOM 946 C CA . VAL A 1 114 ? -16.719 -1.469 -11.914 1 92.56 114 VAL A CA 1
ATOM 947 C C . VAL A 1 114 ? -17.766 -1.219 -13 1 92.56 114 VAL A C 1
ATOM 949 O O . VAL A 1 114 ? -17.844 -1.965 -13.977 1 92.56 114 VAL A O 1
ATOM 952 N N . ASN A 1 115 ? -18.531 -0.242 -12.812 1 94.44 115 ASN A N 1
ATOM 953 C CA . ASN A 1 115 ? -19.609 0.217 -13.688 1 94.44 115 ASN A CA 1
ATOM 954 C C . ASN A 1 115 ? -19.984 1.666 -13.398 1 94.44 115 ASN A C 1
ATOM 956 O O . ASN A 1 115 ? -20.766 1.936 -12.477 1 94.44 115 ASN A O 1
ATOM 960 N N . GLU A 1 116 ? -19.516 2.539 -14.219 1 93.38 116 GLU A N 1
ATOM 961 C CA . GLU A 1 116 ? -19.688 3.969 -13.992 1 93.38 116 GLU A CA 1
ATOM 962 C C . GLU A 1 116 ? -21.172 4.359 -14.062 1 93.38 116 GLU A C 1
ATOM 964 O O . GLU A 1 116 ? -21.578 5.348 -13.461 1 93.38 116 GLU A O 1
ATOM 969 N N . SER A 1 117 ? -21.984 3.584 -14.797 1 96.25 117 SER A N 1
ATOM 970 C CA . SER A 1 117 ? -23.391 3.908 -14.938 1 96.25 117 SER A CA 1
ATOM 971 C C . SER A 1 117 ? -24.156 3.662 -13.641 1 96.25 117 SER A C 1
ATOM 973 O O . SER A 1 117 ? -25.281 4.109 -13.484 1 96.25 117 SER A O 1
ATOM 975 N N . PHE A 1 118 ? -23.5 2.996 -12.742 1 97.38 118 PHE A N 1
ATOM 976 C CA . PHE A 1 118 ? -24.172 2.672 -11.484 1 97.38 118 PHE A CA 1
ATOM 977 C C . PHE A 1 118 ? -24.594 3.939 -10.758 1 97.38 118 PHE A C 1
ATOM 979 O O . PHE A 1 118 ? -25.656 3.967 -10.125 1 97.38 118 PHE A O 1
ATOM 986 N N . PHE A 1 119 ? -23.828 4.984 -10.875 1 97.75 119 PHE A N 1
ATOM 987 C CA . PHE A 1 119 ? -24.156 6.203 -10.148 1 97.75 119 PHE A CA 1
ATOM 988 C C . PHE A 1 119 ? -25.5 6.766 -10.594 1 97.75 119 PHE A C 1
ATOM 990 O O . PHE A 1 119 ? -26.344 7.109 -9.766 1 97.75 119 PHE A O 1
ATOM 997 N N . SER A 1 120 ? -25.703 6.805 -11.883 1 97.75 120 SER A N 1
ATOM 998 C CA . SER A 1 120 ? -26.969 7.293 -12.414 1 97.75 120 SER A CA 1
ATOM 999 C C . SER A 1 120 ? -28.109 6.324 -12.109 1 97.75 120 SER A C 1
ATOM 1001 O O . SER A 1 120 ? -29.219 6.742 -11.773 1 97.75 120 SER A O 1
ATOM 1003 N N . GLU A 1 121 ? -27.844 5.062 -12.242 1 98.12 121 GLU A N 1
ATOM 1004 C CA . GLU A 1 121 ? -28.859 4.051 -11.961 1 98.12 121 GLU A CA 1
ATOM 1005 C C . GLU A 1 121 ? -29.234 4.047 -10.484 1 98.12 121 GLU A C 1
ATOM 1007 O O . GLU A 1 121 ? -30.422 3.922 -10.148 1 98.12 121 GLU A O 1
ATOM 1012 N N . MET A 1 122 ? -28.297 4.215 -9.656 1 97.94 122 MET A N 1
ATOM 1013 C CA . MET A 1 122 ? -28.547 4.301 -8.219 1 97.94 122 MET A CA 1
ATOM 1014 C C . MET A 1 122 ? -29.391 5.523 -7.887 1 97.94 122 MET A C 1
ATOM 1016 O O . MET A 1 122 ? -30.281 5.453 -7.035 1 97.94 122 MET A O 1
ATOM 1020 N N . GLN A 1 123 ? -29.062 6.629 -8.516 1 97.88 123 GLN A N 1
ATOM 1021 C CA . GLN A 1 123 ? -29.875 7.832 -8.344 1 97.88 123 GLN A CA 1
ATOM 1022 C C . GLN A 1 123 ? -31.344 7.535 -8.594 1 97.88 123 GLN A C 1
ATOM 1024 O O . GLN A 1 123 ? -32.219 7.883 -7.777 1 97.88 123 GLN A O 1
ATOM 1029 N N . ASN A 1 124 ? -31.625 6.887 -9.703 1 97.94 124 ASN A N 1
ATOM 1030 C CA . ASN A 1 124 ? -33 6.578 -10.086 1 97.94 124 ASN A CA 1
ATOM 1031 C C . ASN A 1 124 ? -33.688 5.684 -9.047 1 97.94 124 ASN A C 1
ATOM 1033 O O . ASN A 1 124 ? -34.812 5.945 -8.641 1 97.94 124 ASN A O 1
ATOM 1037 N N . VAL A 1 125 ? -32.969 4.691 -8.641 1 98.31 125 VAL A N 1
ATOM 1038 C CA . VAL A 1 125 ? -33.531 3.76 -7.66 1 98.31 125 VAL A CA 1
ATOM 1039 C C . VAL A 1 125 ? -33.75 4.48 -6.336 1 98.31 125 VAL A C 1
ATOM 1041 O O . VAL A 1 125 ? -34.812 4.332 -5.727 1 98.31 125 VAL A O 1
ATOM 1044 N N . TRP A 1 126 ? -32.812 5.262 -5.902 1 98.19 126 TRP A N 1
ATOM 1045 C CA . TRP A 1 126 ? -32.906 6.004 -4.648 1 98.19 126 TRP A CA 1
ATOM 1046 C C . TRP A 1 126 ? -34.094 6.957 -4.664 1 98.19 126 TRP A C 1
ATOM 1048 O O . TRP A 1 126 ? -34.906 6.941 -3.752 1 98.19 126 TRP A O 1
ATOM 1058 N N . ASP A 1 127 ? -34.25 7.758 -5.707 1 97.69 127 ASP A N 1
ATOM 1059 C CA . ASP A 1 127 ? -35.281 8.773 -5.805 1 97.69 127 ASP A CA 1
ATOM 1060 C C . ASP A 1 127 ? -36.656 8.141 -5.824 1 97.69 127 ASP A C 1
ATOM 1062 O O . ASP A 1 127 ? -37.625 8.703 -5.289 1 97.69 127 ASP A O 1
ATOM 1066 N N . SER A 1 128 ? -36.75 6.953 -6.348 1 97.62 128 SER A N 1
ATOM 1067 C CA . SER A 1 128 ? -38.031 6.289 -6.5 1 97.62 128 SER A CA 1
ATOM 1068 C C . SER A 1 128 ? -38.469 5.613 -5.199 1 97.62 128 SER A C 1
ATOM 1070 O O . SER A 1 128 ? -39.625 5.27 -5.031 1 97.62 128 SER A O 1
ATOM 1072 N N . ASN A 1 129 ? -37.531 5.477 -4.254 1 97.69 129 ASN A N 1
ATOM 1073 C CA . ASN A 1 129 ? -37.875 4.613 -3.131 1 97.69 129 ASN A CA 1
ATOM 1074 C C . ASN A 1 129 ? -37.625 5.293 -1.793 1 97.69 129 ASN A C 1
ATOM 1076 O O . ASN A 1 129 ? -38.094 4.844 -0.753 1 97.69 129 ASN A O 1
ATOM 1080 N N . LYS A 1 130 ? -36.906 6.363 -1.751 1 96.62 130 LYS A N 1
ATOM 1081 C CA . LYS A 1 130 ? -36.312 6.93 -0.538 1 96.62 130 LYS A CA 1
ATOM 1082 C C . LYS A 1 130 ? -37.406 7.348 0.449 1 96.62 130 LYS A C 1
ATOM 1084 O O . LYS A 1 130 ? -37.188 7.352 1.661 1 96.62 130 LYS A O 1
ATOM 1089 N N . ASN A 1 131 ? -38.562 7.719 0.049 1 95.5 131 ASN A N 1
ATOM 1090 C CA . ASN A 1 131 ? -39.625 8.227 0.932 1 95.5 131 ASN A CA 1
ATOM 1091 C C . ASN A 1 131 ? -40.312 7.098 1.683 1 95.5 131 ASN A C 1
ATOM 1093 O O . ASN A 1 131 ? -40.969 7.328 2.711 1 95.5 131 ASN A O 1
ATOM 1097 N N . GLU A 1 132 ? -40.188 5.93 1.151 1 97.06 132 GLU A N 1
ATOM 1098 C CA . GLU A 1 132 ? -40.875 4.797 1.769 1 97.06 132 GLU A CA 1
ATOM 1099 C C . GLU A 1 132 ? -39.875 3.869 2.463 1 97.06 132 GLU A C 1
ATOM 1101 O O . GLU A 1 132 ? -40.25 3.15 3.396 1 97.06 132 GLU A O 1
ATOM 1106 N N . ALA A 1 133 ? -38.719 3.842 2.021 1 97.69 133 ALA A N 1
ATOM 1107 C CA . ALA A 1 133 ? -37.719 2.906 2.533 1 97.69 133 ALA A CA 1
ATOM 1108 C C . ALA A 1 133 ? -37.156 3.377 3.875 1 97.69 133 ALA A C 1
ATOM 1110 O O . ALA A 1 133 ? -36.938 4.574 4.074 1 97.69 133 ALA A O 1
ATOM 1111 N N . ARG A 1 134 ? -37 2.445 4.73 1 97.62 134 ARG A N 1
ATOM 1112 C CA . ARG A 1 134 ? -36.375 2.695 6.035 1 97.62 134 ARG A CA 1
ATOM 1113 C C . ARG A 1 134 ? -34.969 2.154 6.094 1 97.62 134 ARG A C 1
ATOM 1115 O O . ARG A 1 134 ? -34.656 1.251 6.879 1 97.62 134 ARG A O 1
ATOM 1122 N N . ILE A 1 135 ? -34.125 2.82 5.293 1 98.44 135 ILE A N 1
ATOM 1123 C CA . ILE A 1 135 ? -32.75 2.348 5.184 1 98.44 135 ILE A CA 1
ATOM 1124 C C . ILE A 1 135 ? -31.797 3.436 5.66 1 98.44 135 ILE A C 1
ATOM 1126 O O . ILE A 1 135 ? -32 4.617 5.363 1 98.44 135 ILE A O 1
ATOM 1130 N N . ASN A 1 136 ? -30.844 3.027 6.531 1 98.69 136 ASN A N 1
ATOM 1131 C CA . ASN A 1 136 ? -29.672 3.828 6.848 1 98.69 136 ASN A CA 1
ATOM 1132 C C . ASN A 1 136 ? -28.5 3.498 5.922 1 98.69 136 ASN A C 1
ATOM 1134 O O . ASN A 1 136 ? -27.75 2.566 6.184 1 98.69 136 ASN A O 1
ATOM 1138 N N . LEU A 1 137 ? -28.391 4.293 4.801 1 98.81 137 LEU A N 1
ATOM 1139 C CA . LEU A 1 137 ? -27.344 4.059 3.814 1 98.81 137 LEU A CA 1
ATOM 1140 C C . LEU A 1 137 ? -26.094 4.879 4.137 1 98.81 137 LEU A C 1
ATOM 1142 O O . LEU A 1 137 ? -26.156 6.109 4.199 1 98.81 137 LEU A O 1
ATOM 1146 N N . VAL A 1 138 ? -25 4.172 4.379 1 98.75 138 VAL A N 1
ATOM 1147 C CA . VAL A 1 138 ? -23.719 4.82 4.637 1 98.75 138 VAL A CA 1
ATOM 1148 C C . VAL A 1 138 ? -22.75 4.523 3.492 1 98.75 138 VAL A C 1
ATOM 1150 O O . VAL A 1 138 ? -22.5 3.361 3.17 1 98.75 138 VAL A O 1
ATOM 1153 N N . VAL A 1 139 ? -22.297 5.609 2.873 1 98.31 139 VAL A N 1
ATOM 1154 C CA . VAL A 1 139 ? -21.344 5.492 1.779 1 98.31 139 VAL A CA 1
ATOM 1155 C C . VAL A 1 139 ? -20 6.098 2.197 1 98.31 139 VAL A C 1
ATOM 1157 O O . VAL A 1 139 ? -19.922 7.281 2.529 1 98.31 139 VAL A O 1
ATOM 1160 N N . CYS A 1 140 ? -18.969 5.172 2.168 1 97.5 140 CYS A N 1
ATOM 1161 C CA . CYS A 1 140 ? -17.641 5.594 2.592 1 97.5 140 CYS A CA 1
ATOM 1162 C C . CYS A 1 140 ? -16.672 5.602 1.417 1 97.5 140 CYS A C 1
ATOM 1164 O O . CYS A 1 140 ? -16.828 4.836 0.465 1 97.5 140 CYS A O 1
ATOM 1166 N N . GLY A 1 141 ? -15.711 6.527 1.438 1 95.56 141 GLY A N 1
ATOM 1167 C CA . GLY A 1 141 ? -14.656 6.57 0.432 1 95.56 141 GLY A CA 1
ATOM 1168 C C . GLY A 1 141 ? -13.359 7.156 0.95 1 95.56 141 GLY A C 1
ATOM 1169 O O . GLY A 1 141 ? -13.367 8.023 1.831 1 95.56 141 GLY A O 1
ATOM 1170 N N . SER A 1 142 ? -12.242 6.691 0.366 1 92.5 142 SER A N 1
ATOM 1171 C CA . SER A 1 142 ? -10.922 7.137 0.801 1 92.5 142 SER A CA 1
ATOM 1172 C C . SER A 1 142 ? -10.391 8.258 -0.092 1 92.5 142 SER A C 1
ATOM 1174 O O . SER A 1 142 ? -9.445 8.953 0.273 1 92.5 142 SER A O 1
ATOM 1176 N N . LEU A 1 143 ? -10.922 8.375 -1.332 1 88.31 143 LEU A N 1
ATOM 1177 C CA . LEU A 1 143 ? -10.5 9.43 -2.248 1 88.31 143 LEU A CA 1
ATOM 1178 C C . LEU A 1 143 ? -11.422 10.641 -2.143 1 88.31 143 LEU A C 1
ATOM 1180 O O . LEU A 1 143 ? -12.461 10.695 -2.801 1 88.31 143 LEU A O 1
ATOM 1184 N N . TYR A 1 144 ? -10.992 11.555 -1.408 1 86.62 144 TYR A N 1
ATOM 1185 C CA . TYR A 1 144 ? -11.812 12.711 -1.085 1 86.62 144 TYR A CA 1
ATOM 1186 C C . TYR A 1 144 ? -12.273 13.422 -2.352 1 86.62 144 TYR A C 1
ATOM 1188 O O . TYR A 1 144 ? -13.453 13.734 -2.504 1 86.62 144 TYR A O 1
ATOM 1196 N N . SER A 1 145 ? -11.375 13.625 -3.244 1 87.56 145 SER A N 1
ATOM 1197 C CA . SER A 1 145 ? -11.695 14.359 -4.465 1 87.56 145 SER A CA 1
ATOM 1198 C C . SER A 1 145 ? -12.75 13.633 -5.285 1 87.56 145 SER A C 1
ATOM 1200 O O . SER A 1 145 ? -13.68 14.258 -5.805 1 87.56 145 SER A O 1
ATOM 1202 N N . MET A 1 146 ? -12.641 12.367 -5.34 1 90.19 146 MET A N 1
ATOM 1203 C CA . MET A 1 146 ? -13.602 11.578 -6.113 1 90.19 146 MET A CA 1
ATOM 1204 C C . MET A 1 146 ? -14.961 11.547 -5.426 1 90.19 146 MET A C 1
ATOM 1206 O O . MET A 1 146 ? -15.992 11.711 -6.074 1 90.19 146 MET A O 1
ATOM 1210 N N . MET A 1 147 ? -14.969 11.414 -4.156 1 94.31 147 MET A N 1
ATOM 1211 C CA . MET A 1 147 ? -16.219 11.383 -3.396 1 94.31 147 MET A CA 1
ATOM 1212 C C . MET A 1 147 ? -16.922 12.734 -3.471 1 94.31 147 MET A C 1
ATOM 1214 O O . MET A 1 147 ? -18.156 12.789 -3.623 1 94.31 147 MET A O 1
ATOM 1218 N N . THR A 1 148 ? -16.109 13.742 -3.412 1 92.31 148 THR A N 1
ATOM 1219 C CA . THR A 1 148 ? -16.672 15.086 -3.523 1 92.31 148 THR A CA 1
ATOM 1220 C C . THR A 1 148 ? -17.266 15.305 -4.91 1 92.31 148 THR A C 1
ATOM 1222 O O . THR A 1 148 ? -18.359 15.867 -5.039 1 92.31 148 THR A O 1
ATOM 1225 N N . LYS A 1 149 ? -16.578 14.875 -5.871 1 93.5 149 LYS A N 1
ATOM 1226 C CA . LYS A 1 149 ? -17.109 14.977 -7.223 1 93.5 149 LYS A CA 1
ATOM 1227 C C . LYS A 1 149 ? -18.438 14.227 -7.352 1 93.5 149 LYS A C 1
ATOM 1229 O O . LYS A 1 149 ? -19.422 14.773 -7.84 1 93.5 149 LYS A O 1
ATOM 1234 N N . ILE A 1 150 ? -18.484 13.008 -6.875 1 95.44 150 ILE A N 1
ATOM 1235 C CA . ILE A 1 150 ? -19.641 12.133 -7.012 1 95.44 150 ILE A CA 1
ATOM 1236 C C . ILE A 1 150 ? -20.844 12.758 -6.309 1 95.44 150 ILE A C 1
ATOM 1238 O O . ILE A 1 150 ? -21.969 12.742 -6.836 1 95.44 150 ILE A O 1
ATOM 1242 N N . PHE A 1 151 ? -20.641 13.461 -5.191 1 96 151 PHE A N 1
ATOM 1243 C CA . PHE A 1 151 ? -21.781 13.828 -4.359 1 96 151 PHE A CA 1
ATOM 1244 C C . PHE A 1 151 ? -21.969 15.336 -4.328 1 96 151 PHE A C 1
ATOM 1246 O O . PHE A 1 151 ? -23.016 15.828 -3.916 1 96 151 PHE A O 1
ATOM 1253 N N . ASP A 1 152 ? -20.969 16.094 -4.785 1 92.88 152 ASP A N 1
ATOM 1254 C CA . ASP A 1 152 ? -21.062 17.531 -4.59 1 92.88 152 ASP A CA 1
ATOM 1255 C C . ASP A 1 152 ? -20.953 18.281 -5.918 1 92.88 152 ASP A C 1
ATOM 1257 O O . ASP A 1 152 ? -21.188 19.484 -5.977 1 92.88 152 ASP A O 1
ATOM 1261 N N . ASP A 1 153 ? -20.578 17.625 -6.949 1 94 153 ASP A N 1
ATOM 1262 C CA . ASP A 1 153 ? -20.578 18.234 -8.266 1 94 153 ASP A CA 1
ATOM 1263 C C . ASP A 1 153 ? -21.984 18.25 -8.875 1 94 153 ASP A C 1
ATOM 1265 O O . ASP A 1 153 ? -22.594 17.188 -9.031 1 94 153 ASP A O 1
ATOM 1269 N N . LYS A 1 154 ? -22.5 19.328 -9.32 1 93.19 154 LYS A N 1
ATOM 1270 C CA . LYS A 1 154 ? -23.859 19.531 -9.82 1 93.19 154 LYS A CA 1
ATOM 1271 C C . LYS A 1 154 ? -24.125 18.703 -11.07 1 93.19 154 LYS A C 1
ATOM 1273 O O . LYS A 1 154 ? -25.266 18.344 -11.359 1 93.19 154 LYS A O 1
ATOM 1278 N N . LYS A 1 155 ? -23.125 18.328 -11.758 1 94.31 155 LYS A N 1
ATOM 1279 C CA . LYS A 1 155 ? -23.25 17.594 -13.008 1 94.31 155 LYS A CA 1
ATOM 1280 C C . LYS A 1 155 ? -23.375 16.094 -12.75 1 94.31 155 LYS A C 1
ATOM 1282 O O . LYS A 1 155 ? -23.688 15.32 -13.664 1 94.31 155 LYS A O 1
ATOM 1287 N N . GLU A 1 156 ? -23.062 15.734 -11.453 1 95.75 156 GLU A N 1
ATOM 1288 C CA . GLU A 1 156 ? -23.031 14.312 -11.133 1 95.75 156 GLU A CA 1
ATOM 1289 C C . GLU A 1 156 ? -24.406 13.836 -10.656 1 95.75 156 GLU A C 1
ATOM 1291 O O . GLU A 1 156 ? -25.141 14.578 -10 1 95.75 156 GLU A O 1
ATOM 1296 N N . PRO A 1 157 ? -24.75 12.523 -10.953 1 95.75 157 PRO A N 1
ATOM 1297 C CA . PRO A 1 157 ? -26.094 12 -10.688 1 95.75 157 PRO A CA 1
ATOM 1298 C C . PRO A 1 157 ? -26.453 12.039 -9.203 1 95.75 157 PRO A C 1
ATOM 1300 O O . PRO A 1 157 ? -27.594 12.344 -8.852 1 95.75 157 PRO A O 1
ATOM 1303 N N . LEU A 1 158 ? -25.562 11.844 -8.336 1 97.19 158 LEU A N 1
ATOM 1304 C CA . LEU A 1 158 ? -25.891 11.688 -6.926 1 97.19 158 LEU A CA 1
ATOM 1305 C C . LEU A 1 158 ? -25.766 13.008 -6.188 1 97.19 158 LEU A C 1
ATOM 1307 O O . LEU A 1 158 ? -25.859 13.055 -4.957 1 97.19 158 LEU A O 1
ATOM 1311 N N . TYR A 1 159 ? -25.562 14.055 -6.977 1 95.62 159 TYR A N 1
ATOM 1312 C CA . TYR A 1 159 ? -25.547 15.391 -6.398 1 95.62 159 TYR A CA 1
ATOM 1313 C C . TYR A 1 159 ? -26.828 15.664 -5.621 1 95.62 159 TYR A C 1
ATOM 1315 O O . TYR A 1 159 ? -27.922 15.469 -6.133 1 95.62 159 TYR A O 1
ATOM 1323 N N . GLY A 1 160 ? -26.672 16.172 -4.344 1 94.19 160 GLY A N 1
ATOM 1324 C CA . GLY A 1 160 ? -27.797 16.609 -3.543 1 94.19 160 GLY A CA 1
ATOM 1325 C C . GLY A 1 160 ? -28.547 15.477 -2.877 1 94.19 160 GLY A C 1
ATOM 1326 O O . GLY A 1 160 ? -29.531 15.703 -2.172 1 94.19 160 GLY A O 1
ATOM 1327 N N . ARG A 1 161 ? -28.156 14.227 -3.049 1 95.88 161 ARG A N 1
ATOM 1328 C CA . ARG A 1 161 ? -28.891 13.094 -2.486 1 95.88 161 ARG A CA 1
ATOM 1329 C C . ARG A 1 161 ? -28.375 12.758 -1.088 1 95.88 161 ARG A C 1
ATOM 1331 O O . ARG A 1 161 ? -29.125 12.203 -0.272 1 95.88 161 ARG A O 1
ATOM 1338 N N . ALA A 1 162 ? -27.188 13.086 -0.785 1 96.88 162 ALA A N 1
ATOM 1339 C CA . ALA A 1 162 ? -26.656 12.859 0.559 1 96.88 162 ALA A CA 1
ATOM 1340 C C . ALA A 1 162 ? -27.375 13.742 1.581 1 96.88 162 ALA A C 1
ATOM 1342 O O . ALA A 1 162 ? -27.484 14.953 1.389 1 96.88 162 ALA A O 1
ATOM 1343 N N . THR A 1 163 ? -27.812 13.125 2.682 1 96.06 163 THR A N 1
ATOM 1344 C CA . THR A 1 163 ? -28.5 13.867 3.727 1 96.06 163 THR A CA 1
ATOM 1345 C C . THR A 1 163 ? -27.531 14.359 4.789 1 96.06 163 THR A C 1
ATOM 1347 O O . THR A 1 163 ? -27.844 15.25 5.574 1 96.06 163 THR A O 1
ATOM 1350 N N . SER A 1 164 ? -26.438 13.719 4.805 1 96.62 164 SER A N 1
ATOM 1351 C CA . SER A 1 164 ? -25.406 14.109 5.762 1 96.62 164 SER A CA 1
ATOM 1352 C C . SER A 1 164 ? -24.016 13.805 5.219 1 96.62 164 SER A C 1
ATOM 1354 O O . SER A 1 164 ? -23.859 12.93 4.363 1 96.62 164 SER A O 1
ATOM 1356 N N . ARG A 1 165 ? -23.062 14.594 5.723 1 96.31 165 ARG A N 1
ATOM 1357 C CA . ARG A 1 165 ? -21.672 14.43 5.344 1 96.31 165 ARG A CA 1
ATOM 1358 C C . ARG A 1 165 ? -20.75 14.477 6.566 1 96.31 165 ARG A C 1
ATOM 1360 O O . ARG A 1 165 ? -20.953 15.312 7.453 1 96.31 165 ARG A O 1
ATOM 1367 N N . ILE A 1 166 ? -19.906 13.5 6.633 1 96.75 166 ILE A N 1
ATOM 1368 C CA . ILE A 1 166 ? -18.891 13.461 7.684 1 96.75 166 ILE A CA 1
ATOM 1369 C C . ILE A 1 166 ? -17.516 13.305 7.059 1 96.75 166 ILE A C 1
ATOM 1371 O O . ILE A 1 166 ? -17.281 12.391 6.266 1 96.75 166 ILE A O 1
ATOM 1375 N N . ARG A 1 167 ? -16.625 14.234 7.312 1 94.81 167 ARG A N 1
ATOM 1376 C CA . ARG A 1 167 ? -15.234 14.102 6.914 1 94.81 167 ARG A CA 1
ATOM 1377 C C . ARG A 1 167 ? -14.359 13.734 8.109 1 94.81 167 ARG A C 1
ATOM 1379 O O . ARG A 1 167 ? -14.188 14.531 9.031 1 94.81 167 ARG A O 1
ATOM 1386 N N . LEU A 1 168 ? -13.836 12.555 8.086 1 95.94 168 LEU A N 1
ATOM 1387 C CA . LEU A 1 168 ? -12.977 12.094 9.172 1 95.94 168 LEU A CA 1
ATOM 1388 C C . LEU A 1 168 ? -11.539 12.562 8.961 1 95.94 168 LEU A C 1
ATOM 1390 O O . LEU A 1 168 ? -10.992 12.43 7.863 1 95.94 168 LEU A O 1
ATOM 1394 N N . ARG A 1 169 ? -11 13.148 9.977 1 94.69 169 ARG A N 1
ATOM 1395 C CA . ARG A 1 169 ? -9.633 13.641 9.961 1 94.69 169 ARG A CA 1
ATOM 1396 C C . ARG A 1 169 ? -8.781 12.945 11.016 1 94.69 169 ARG A C 1
ATOM 1398 O O . ARG A 1 169 ? -9.273 12.07 11.734 1 94.69 169 ARG A O 1
ATOM 1405 N N . GLU A 1 170 ? -7.465 13.211 10.984 1 97.12 170 GLU A N 1
ATOM 1406 C CA . GLU A 1 170 ? -6.551 12.672 11.984 1 97.12 170 GLU A CA 1
ATOM 1407 C C . GLU A 1 170 ? -6.965 13.086 13.391 1 97.12 170 GLU A C 1
ATOM 1409 O O . GLU A 1 170 ? -7.695 14.062 13.57 1 97.12 170 GLU A O 1
ATOM 1414 N N . PHE A 1 171 ? -6.555 12.305 14.367 1 97.25 171 PHE A N 1
ATOM 1415 C CA . PHE A 1 171 ? -6.758 12.719 15.75 1 97.25 171 PHE A CA 1
ATOM 1416 C C . PHE A 1 171 ? -6.156 14.094 16 1 97.25 171 PHE A C 1
ATOM 1418 O O . PHE A 1 171 ? -5.055 14.391 15.531 1 97.25 171 PHE A O 1
ATOM 1425 N N . PRO A 1 172 ? -6.906 14.953 16.688 1 96.69 172 PRO A N 1
ATOM 1426 C CA . PRO A 1 172 ? -6.285 16.203 17.125 1 96.69 172 PRO A CA 1
ATOM 1427 C C . PRO A 1 172 ? -5.133 15.977 18.094 1 96.69 172 PRO A C 1
ATOM 1429 O O . PRO A 1 172 ? -4.988 14.875 18.641 1 96.69 172 PRO A O 1
ATOM 1432 N N . LEU A 1 173 ? -4.367 16.969 18.312 1 97.94 173 LEU A N 1
ATOM 1433 C CA . LEU A 1 173 ? -3.186 16.875 19.156 1 97.94 173 LEU A CA 1
ATOM 1434 C C . LEU A 1 173 ? -3.572 16.531 20.594 1 97.94 173 LEU A C 1
ATOM 1436 O O . LEU A 1 173 ? -2.834 15.82 21.281 1 97.94 173 LEU A O 1
ATOM 1440 N N . SER A 1 174 ? -4.703 17.047 21.031 1 96.44 174 SER A N 1
ATOM 1441 C CA . SER A 1 174 ? -5.176 16.75 22.375 1 96.44 174 SER A CA 1
ATOM 1442 C C . SER A 1 174 ? -5.406 15.258 22.562 1 96.44 174 SER A C 1
ATOM 1444 O O . SER A 1 174 ? -5.125 14.711 23.641 1 96.44 174 SER A O 1
ATOM 1446 N N . THR A 1 175 ? -5.941 14.594 21.516 1 96.69 175 THR A N 1
ATOM 1447 C CA . THR A 1 175 ? -6.172 13.156 21.578 1 96.69 175 THR A CA 1
ATOM 1448 C C . THR A 1 175 ? -4.852 12.398 21.672 1 96.69 175 THR A C 1
ATOM 1450 O O . THR A 1 175 ? -4.738 11.422 22.406 1 96.69 175 THR A O 1
ATOM 1453 N N . LEU A 1 176 ? -3.814 12.805 20.922 1 97.69 176 LEU A N 1
ATOM 1454 C CA . LEU A 1 176 ? -2.5 12.172 21.016 1 97.69 176 LEU A CA 1
ATOM 1455 C C . LEU A 1 176 ? -1.922 12.312 22.406 1 97.69 176 LEU A C 1
ATOM 1457 O O . LEU A 1 176 ? -1.358 11.352 22.953 1 97.69 176 LEU A O 1
ATOM 1461 N N . ARG A 1 177 ? -2.109 13.484 23.031 1 97.31 177 ARG A N 1
ATOM 1462 C CA . ARG A 1 177 ? -1.655 13.695 24.406 1 97.31 177 ARG A CA 1
ATOM 1463 C C . ARG A 1 177 ? -2.385 12.773 25.375 1 97.31 177 ARG A C 1
ATOM 1465 O O . ARG A 1 177 ? -1.77 12.195 26.266 1 97.31 177 ARG A O 1
ATOM 1472 N N . GLU A 1 178 ? -3.635 12.703 25.141 1 96.94 178 GLU A N 1
ATOM 1473 C CA . GLU A 1 178 ? -4.434 11.82 25.984 1 96.94 178 GLU A CA 1
ATOM 1474 C C . GLU A 1 178 ? -3.949 10.375 25.891 1 96.94 178 GLU A C 1
ATOM 1476 O O . GLU A 1 178 ? -3.787 9.703 26.906 1 96.94 178 GLU A O 1
ATOM 1481 N N . ILE A 1 179 ? -3.684 9.898 24.703 1 97.31 179 ILE A N 1
ATOM 1482 C CA . ILE A 1 179 ? -3.23 8.531 24.469 1 97.31 179 ILE A CA 1
ATOM 1483 C C . ILE A 1 179 ? -1.877 8.32 25.141 1 97.31 179 ILE A C 1
ATOM 1485 O O . ILE A 1 179 ? -1.653 7.293 25.781 1 97.31 179 ILE A O 1
ATOM 1489 N N . MET A 1 180 ? -1 9.328 25 1 97.56 180 MET A N 1
ATOM 1490 C CA . MET A 1 180 ? 0.308 9.234 25.656 1 97.56 180 MET A CA 1
ATOM 1491 C C . MET A 1 180 ? 0.166 9.188 27.172 1 97.56 180 MET A C 1
ATOM 1493 O O . MET A 1 180 ? 0.797 8.359 27.828 1 97.56 180 MET A O 1
ATOM 1497 N N . ARG A 1 181 ? -0.635 9.984 27.719 1 96.81 181 ARG A N 1
ATOM 1498 C CA . ARG A 1 181 ? -0.834 10.039 29.172 1 96.81 181 ARG A CA 1
ATOM 1499 C C . ARG A 1 181 ? -1.378 8.719 29.688 1 96.81 181 ARG A C 1
ATOM 1501 O O . ARG A 1 181 ? -0.936 8.234 30.734 1 96.81 181 ARG A O 1
ATOM 1508 N N . ASP A 1 182 ? -2.283 8.156 28.938 1 96.81 182 ASP A N 1
ATOM 1509 C CA . ASP A 1 182 ? -2.934 6.918 29.359 1 96.81 182 ASP A CA 1
ATOM 1510 C C . ASP A 1 182 ? -1.953 5.75 29.328 1 96.81 182 ASP A C 1
ATOM 1512 O O . ASP A 1 182 ? -2.082 4.805 30.125 1 96.81 182 ASP A O 1
ATOM 1516 N N . ASN A 1 183 ? -0.941 5.785 28.484 1 97.12 183 ASN A N 1
ATOM 1517 C CA . ASN A 1 183 ? -0.143 4.59 28.234 1 97.12 183 ASN A CA 1
ATOM 1518 C C . ASN A 1 183 ? 1.293 4.762 28.719 1 97.12 183 ASN A C 1
ATOM 1520 O O . ASN A 1 183 ? 1.989 3.779 28.984 1 97.12 183 ASN A O 1
ATOM 1524 N N . ASN A 1 184 ? 1.731 5.996 28.812 1 96.88 184 ASN A N 1
ATOM 1525 C CA . ASN A 1 184 ? 3.041 6.367 29.328 1 96.88 184 ASN A CA 1
ATOM 1526 C C . ASN A 1 184 ? 3.004 7.734 30.016 1 96.88 184 ASN A C 1
ATOM 1528 O O . ASN A 1 184 ? 3.535 8.711 29.484 1 96.88 184 ASN A O 1
ATOM 1532 N N . PRO A 1 185 ? 2.523 7.773 31.203 1 96.19 185 PRO A N 1
ATOM 1533 C CA . PRO A 1 185 ? 2.311 9.047 31.891 1 96.19 185 PRO A CA 1
ATOM 1534 C C . PRO A 1 185 ? 3.592 9.867 32.031 1 96.19 185 PRO A C 1
ATOM 1536 O O . PRO A 1 185 ? 3.537 11.094 32.125 1 96.19 185 PRO A O 1
ATOM 1539 N N . ASP A 1 186 ? 4.703 9.211 32 1 96.44 186 ASP A N 1
ATOM 1540 C CA . ASP A 1 186 ? 5.965 9.922 32.188 1 96.44 186 ASP A CA 1
ATOM 1541 C C . ASP A 1 186 ? 6.633 10.203 30.828 1 96.44 186 ASP A C 1
ATOM 1543 O O . ASP A 1 186 ? 7.852 10.383 30.766 1 96.44 186 ASP A O 1
ATOM 1547 N N . TYR A 1 187 ? 5.84 10.195 29.75 1 97.44 187 TYR A N 1
ATOM 1548 C CA . TYR A 1 187 ? 6.434 10.414 28.438 1 97.44 187 TYR A CA 1
ATOM 1549 C C . TYR A 1 187 ? 7.082 11.797 28.359 1 97.44 187 TYR A C 1
ATOM 1551 O O . TYR A 1 187 ? 6.602 12.75 28.969 1 97.44 187 TYR A O 1
ATOM 1559 N N . THR A 1 188 ? 8.164 11.898 27.656 1 97.38 188 THR A N 1
ATOM 1560 C CA . THR A 1 188 ? 8.844 13.164 27.391 1 97.38 188 THR A CA 1
ATOM 1561 C C . THR A 1 188 ? 8.242 13.852 26.172 1 97.38 188 THR A C 1
ATOM 1563 O O . THR A 1 188 ? 7.551 13.219 25.375 1 97.38 188 THR A O 1
ATOM 1566 N N . PRO A 1 189 ? 8.508 15.125 26 1 97.31 189 PRO A N 1
ATOM 1567 C CA . PRO A 1 189 ? 8.078 15.812 24.781 1 97.31 189 PRO A CA 1
ATOM 1568 C C . PRO A 1 189 ? 8.609 15.156 23.516 1 97.31 189 PRO A C 1
ATOM 1570 O O . PRO A 1 189 ? 7.91 15.117 22.5 1 97.31 189 PRO A O 1
ATOM 1573 N N . ASP A 1 190 ? 9.773 14.641 23.625 1 97.94 190 ASP A N 1
ATOM 1574 C CA . ASP A 1 190 ? 10.359 13.992 22.469 1 97.94 190 ASP A CA 1
ATOM 1575 C C . ASP A 1 190 ? 9.633 12.688 22.125 1 97.94 190 ASP A C 1
ATOM 1577 O O . ASP A 1 190 ? 9.523 12.312 20.953 1 97.94 190 ASP A O 1
ATOM 1581 N N . ASP A 1 191 ? 9.117 12 23.156 1 98.38 191 ASP A N 1
ATOM 1582 C CA . ASP A 1 191 ? 8.281 10.828 22.922 1 98.38 191 ASP A CA 1
ATOM 1583 C C . ASP A 1 191 ? 7.004 11.203 22.172 1 98.38 191 ASP A C 1
ATOM 1585 O O . ASP A 1 191 ? 6.617 10.523 21.219 1 98.38 191 ASP A O 1
ATOM 1589 N N . LEU A 1 192 ? 6.387 12.312 22.641 1 98.5 192 LEU A N 1
ATOM 1590 C CA . LEU A 1 192 ? 5.172 12.805 22 1 98.5 192 LEU A CA 1
ATOM 1591 C C . LEU A 1 192 ? 5.445 13.227 20.562 1 98.5 192 LEU A C 1
ATOM 1593 O O . LEU A 1 192 ? 4.652 12.93 19.656 1 98.5 192 LEU A O 1
ATOM 1597 N N . LEU A 1 193 ? 6.582 13.875 20.344 1 98.62 193 LEU A N 1
ATOM 1598 C CA . LEU A 1 193 ? 6.953 14.289 19 1 98.62 193 LEU A CA 1
ATOM 1599 C C . LEU A 1 193 ? 7.16 13.086 18.094 1 98.62 193 LEU A C 1
ATOM 1601 O O . LEU A 1 193 ? 6.75 13.094 16.922 1 98.62 193 LEU A O 1
ATOM 1605 N N . ALA A 1 194 ? 7.766 12.047 18.625 1 98.69 194 ALA A N 1
ATOM 1606 C CA . ALA A 1 194 ? 7.984 10.82 17.844 1 98.69 194 ALA A CA 1
ATOM 1607 C C . ALA A 1 194 ? 6.656 10.172 17.469 1 98.69 194 ALA A C 1
ATOM 1609 O O . ALA A 1 194 ? 6.488 9.711 16.328 1 98.69 194 ALA A O 1
ATOM 1610 N N . MET A 1 195 ? 5.723 10.195 18.406 1 98.56 195 MET A N 1
ATOM 1611 C CA . MET A 1 195 ? 4.383 9.68 18.141 1 98.56 195 MET A CA 1
ATOM 1612 C C . MET A 1 195 ? 3.715 10.461 17 1 98.56 195 MET A C 1
ATOM 1614 O O . MET A 1 195 ? 3.197 9.867 16.062 1 98.56 195 MET A O 1
ATOM 1618 N N . TYR A 1 196 ? 3.787 11.727 17.109 1 98.62 196 TYR A N 1
ATOM 1619 C CA . TYR A 1 196 ? 3.199 12.586 16.094 1 98.62 196 TYR A CA 1
ATOM 1620 C C . TYR A 1 196 ? 3.922 12.438 14.758 1 98.62 196 TYR A C 1
ATOM 1622 O O . TYR A 1 196 ? 3.289 12.422 13.695 1 98.62 196 TYR A O 1
ATOM 1630 N N . MET A 1 197 ? 5.207 12.281 14.797 1 98.69 197 MET A N 1
ATOM 1631 C CA . MET A 1 197 ? 6.055 12.164 13.609 1 98.69 197 MET A CA 1
ATOM 1632 C C . MET A 1 197 ? 5.664 10.945 12.781 1 98.69 197 MET A C 1
ATOM 1634 O O . MET A 1 197 ? 5.562 11.023 11.555 1 98.69 197 MET A O 1
ATOM 1638 N N . ILE A 1 198 ? 5.375 9.844 13.453 1 98.81 198 ILE A N 1
ATOM 1639 C CA . ILE A 1 198 ? 5.098 8.586 12.766 1 98.81 198 ILE A CA 1
ATOM 1640 C C . ILE A 1 198 ? 3.615 8.508 12.406 1 98.81 198 ILE A C 1
ATOM 1642 O O . ILE A 1 198 ? 3.256 8.047 11.32 1 98.81 198 ILE A O 1
ATOM 1646 N N . THR A 1 199 ? 2.773 9.055 13.227 1 98.62 199 THR A N 1
ATOM 1647 C CA . THR A 1 199 ? 1.365 8.719 13.047 1 98.62 199 THR A CA 1
ATOM 1648 C C . THR A 1 199 ? 0.604 9.891 12.43 1 98.62 199 THR A C 1
ATOM 1650 O O . THR A 1 199 ? -0.398 9.695 11.742 1 98.62 199 THR A O 1
ATOM 1653 N N . GLY A 1 200 ? 1.062 11.117 12.75 1 98.06 200 GLY A N 1
ATOM 1654 C CA . GLY A 1 200 ? 0.294 12.289 12.344 1 98.06 200 GLY A CA 1
ATOM 1655 C C . GLY A 1 200 ? -1.122 12.289 12.883 1 98.06 200 GLY A C 1
ATOM 1656 O O . GLY A 1 200 ? -1.985 13.008 12.383 1 98.06 200 GLY A O 1
ATOM 1657 N N . GLY A 1 201 ? -1.392 11.422 13.789 1 97.88 201 GLY A N 1
ATOM 1658 C CA . GLY A 1 201 ? -2.732 11.328 14.344 1 97.88 201 GLY A CA 1
ATOM 1659 C C . GLY A 1 201 ? -3.611 10.328 13.617 1 97.88 201 GLY A C 1
ATOM 1660 O O . GLY A 1 201 ? -4.801 10.203 13.922 1 97.88 201 GLY A O 1
ATOM 1661 N N . VAL A 1 202 ? -3.037 9.602 12.664 1 97.81 202 VAL A N 1
ATOM 1662 C CA . VAL A 1 202 ? -3.799 8.594 11.938 1 97.81 202 VAL A CA 1
ATOM 1663 C C . VAL A 1 202 ? -4.117 7.422 12.867 1 97.81 202 VAL A C 1
ATOM 1665 O O . VAL A 1 202 ? -3.211 6.82 13.445 1 97.81 202 VAL A O 1
ATOM 1668 N N . ALA A 1 203 ? -5.34 7.035 12.953 1 97.06 203 ALA A N 1
ATOM 1669 C CA . ALA A 1 203 ? -5.848 6.109 13.969 1 97.06 203 ALA A CA 1
ATOM 1670 C C . ALA A 1 203 ? -5.145 4.758 13.875 1 97.06 203 ALA A C 1
ATOM 1672 O O . ALA A 1 203 ? -4.695 4.215 14.883 1 97.06 203 ALA A O 1
ATOM 1673 N N . LYS A 1 204 ? -4.992 4.223 12.688 1 95.62 204 LYS A N 1
ATOM 1674 C CA . LYS A 1 204 ? -4.398 2.9 12.508 1 95.62 204 LYS A CA 1
ATOM 1675 C C . LYS A 1 204 ? -2.941 2.885 12.961 1 95.62 204 LYS A C 1
ATOM 1677 O O . LYS A 1 204 ? -2.473 1.897 13.531 1 95.62 204 LYS A O 1
ATOM 1682 N N . TYR A 1 205 ? -2.207 3.918 12.664 1 97.69 205 TYR A N 1
ATOM 1683 C CA . TYR A 1 205 ? -0.801 3.986 13.047 1 97.69 205 TYR A CA 1
ATOM 1684 C C . TYR A 1 205 ? -0.647 4.094 14.555 1 97.69 205 TYR A C 1
ATOM 1686 O O . TYR A 1 205 ? 0.241 3.469 15.141 1 97.69 205 TYR A O 1
ATOM 1694 N N . VAL A 1 206 ? -1.52 4.879 15.164 1 97.75 206 VAL A N 1
ATOM 1695 C CA . VAL A 1 206 ? -1.521 4.977 16.625 1 97.75 206 VAL A CA 1
ATOM 1696 C C . VAL A 1 206 ? -1.821 3.611 17.234 1 97.75 206 VAL A C 1
ATOM 1698 O O . VAL A 1 206 ? -1.157 3.188 18.172 1 97.75 206 VAL A O 1
ATOM 1701 N N . GLU A 1 207 ? -2.793 2.936 16.672 1 95.31 207 GLU A N 1
ATOM 1702 C CA . GLU A 1 207 ? -3.166 1.603 17.141 1 95.31 207 GLU A CA 1
ATOM 1703 C C . GLU A 1 207 ? -1.987 0.637 17.047 1 95.31 207 GLU A C 1
ATOM 1705 O O . GLU A 1 207 ? -1.757 -0.157 17.953 1 95.31 207 GLU A O 1
ATOM 1710 N N . GLN A 1 208 ? -1.237 0.703 15.883 1 94.88 208 GLN A N 1
ATOM 1711 C CA . GLN A 1 208 ? -0.096 -0.183 15.68 1 94.88 208 GLN A CA 1
ATOM 1712 C C . GLN A 1 208 ? 0.976 0.053 16.75 1 94.88 208 GLN A C 1
ATOM 1714 O O . GLN A 1 208 ? 1.53 -0.899 17.297 1 94.88 208 GLN A O 1
ATOM 1719 N N . LEU A 1 209 ? 1.218 1.267 17.031 1 97.44 209 LEU A N 1
ATOM 1720 C CA . LEU A 1 209 ? 2.203 1.582 18.062 1 97.44 209 LEU A CA 1
ATOM 1721 C C . LEU A 1 209 ? 1.711 1.15 19.438 1 97.44 209 LEU A C 1
ATOM 1723 O O . LEU A 1 209 ? 2.494 0.666 20.25 1 97.44 209 LEU A O 1
ATOM 1727 N N . HIS A 1 210 ? 0.441 1.382 19.688 1 96.06 210 HIS A N 1
ATOM 1728 C CA . HIS A 1 210 ? -0.166 0.961 20.953 1 96.06 210 HIS A CA 1
ATOM 1729 C C . HIS A 1 210 ? -0.026 -0.544 21.156 1 96.06 210 HIS A C 1
ATOM 1731 O O . HIS A 1 210 ? 0.34 -0.996 22.25 1 96.06 210 HIS A O 1
ATOM 1737 N N . MET A 1 211 ? -0.292 -1.288 20.125 1 92.12 211 MET A N 1
ATOM 1738 C CA . MET A 1 211 ? -0.219 -2.744 20.203 1 92.12 211 MET A CA 1
ATOM 1739 C C . MET A 1 211 ? 1.196 -3.201 20.547 1 92.12 211 MET A C 1
ATOM 1741 O O . MET A 1 211 ? 1.381 -4.223 21.203 1 92.12 211 MET A O 1
ATOM 1745 N N . GLN A 1 212 ? 2.184 -2.414 20.109 1 94.06 212 GLN A N 1
ATOM 1746 C CA . GLN A 1 212 ? 3.58 -2.746 20.375 1 94.06 212 GLN A CA 1
ATOM 1747 C C . GLN A 1 212 ? 4.074 -2.072 21.641 1 94.06 212 GLN A C 1
ATOM 1749 O O . GLN A 1 212 ? 5.262 -2.139 21.969 1 94.06 212 GLN A O 1
ATOM 1754 N N . LYS A 1 213 ? 3.152 -1.377 22.344 1 96.75 213 LYS A N 1
ATOM 1755 C CA . LYS A 1 213 ? 3.48 -0.633 23.562 1 96.75 213 LYS A CA 1
ATOM 1756 C C . LYS A 1 213 ? 4.652 0.316 23.328 1 96.75 213 LYS A C 1
ATOM 1758 O O . LYS A 1 213 ? 5.566 0.399 24.141 1 96.75 213 LYS A O 1
ATOM 1763 N N . ALA A 1 214 ? 4.633 0.876 22.172 1 98.31 214 ALA A N 1
ATOM 1764 C CA . ALA A 1 214 ? 5.691 1.806 21.781 1 98.31 214 ALA A CA 1
ATOM 1765 C C . ALA A 1 214 ? 5.281 3.248 22.062 1 98.31 214 ALA A C 1
ATOM 1767 O O . ALA A 1 214 ? 4.59 3.873 21.266 1 98.31 214 ALA A O 1
ATOM 1768 N N . PHE A 1 215 ? 5.789 3.748 23.234 1 98.38 215 PHE A N 1
ATOM 1769 C CA . PHE A 1 215 ? 5.371 5.09 23.641 1 98.38 215 PHE A CA 1
ATOM 1770 C C . PHE A 1 215 ? 6.578 5.945 24 1 98.38 215 PHE A C 1
ATOM 1772 O O . PHE A 1 215 ? 6.43 7.035 24.562 1 98.38 215 PHE A O 1
ATOM 1779 N N . THR A 1 216 ? 7.75 5.457 23.781 1 98.5 216 THR A N 1
ATOM 1780 C CA . THR A 1 216 ? 8.977 6.25 23.812 1 98.5 216 THR A CA 1
ATOM 1781 C C . THR A 1 216 ? 9.57 6.391 22.406 1 98.5 216 THR A C 1
ATOM 1783 O O . THR A 1 216 ? 9.297 5.57 21.531 1 98.5 216 THR A O 1
ATOM 1786 N N . LYS A 1 217 ? 10.344 7.445 22.281 1 98.25 217 LYS A N 1
ATOM 1787 C CA . LYS A 1 217 ? 11.008 7.684 21 1 98.25 217 LYS A CA 1
ATOM 1788 C C . LYS A 1 217 ? 11.734 6.434 20.516 1 98.25 217 LYS A C 1
ATOM 1790 O O . LYS A 1 217 ? 11.57 6.016 19.375 1 98.25 217 LYS A O 1
ATOM 1795 N N . GLU A 1 218 ? 12.469 5.836 21.359 1 98 218 GLU A N 1
ATOM 1796 C CA . GLU A 1 218 ? 13.273 4.668 21.016 1 98 218 GLU A CA 1
ATOM 1797 C C . GLU A 1 218 ? 12.391 3.49 20.594 1 98 218 GLU A C 1
ATOM 1799 O O . GLU A 1 218 ? 12.633 2.854 19.578 1 98 218 GLU A O 1
ATOM 1804 N N . LYS A 1 219 ? 11.391 3.275 21.359 1 98.31 219 LYS A N 1
ATOM 1805 C CA . LYS A 1 219 ? 10.516 2.143 21.094 1 98.31 219 LYS A CA 1
ATOM 1806 C C . LYS A 1 219 ? 9.695 2.371 19.828 1 98.31 219 LYS A C 1
ATOM 1808 O O . LYS A 1 219 ? 9.391 1.424 19.094 1 98.31 219 LYS A O 1
ATOM 1813 N N . ILE A 1 220 ? 9.312 3.602 19.578 1 98.69 220 ILE A N 1
ATOM 1814 C CA . ILE A 1 220 ? 8.547 3.939 18.391 1 98.69 220 ILE A CA 1
ATOM 1815 C C . ILE A 1 220 ? 9.391 3.672 17.141 1 98.69 220 ILE A C 1
ATOM 1817 O O . ILE A 1 220 ? 8.945 2.98 16.219 1 98.69 220 ILE A O 1
ATOM 1821 N N . ILE A 1 221 ? 10.625 4.137 17.141 1 98.44 221 ILE A N 1
ATOM 1822 C CA . ILE A 1 221 ? 11.516 3.947 16 1 98.44 221 ILE A CA 1
ATOM 1823 C C . ILE A 1 221 ? 11.789 2.459 15.797 1 98.44 221 ILE A C 1
ATOM 1825 O O . ILE A 1 221 ? 11.773 1.962 14.672 1 98.44 221 ILE A O 1
ATOM 1829 N N . GLU A 1 222 ? 11.969 1.806 16.844 1 97.62 222 GLU A N 1
ATOM 1830 C CA . GLU A 1 222 ? 12.211 0.367 16.797 1 97.62 222 GLU A CA 1
ATOM 1831 C C . GLU A 1 222 ? 11.008 -0.379 16.234 1 97.62 222 GLU A C 1
ATOM 1833 O O . GLU A 1 222 ? 11.156 -1.304 15.438 1 97.62 222 GLU A O 1
ATOM 1838 N N . SER A 1 223 ? 9.883 0.051 16.719 1 97.25 223 SER A N 1
ATOM 1839 C CA . SER A 1 223 ? 8.648 -0.586 16.25 1 97.25 223 SER A CA 1
ATOM 1840 C C . SER A 1 223 ? 8.461 -0.4 14.75 1 97.25 223 SER A C 1
ATOM 1842 O O . SER A 1 223 ? 8.016 -1.317 14.062 1 97.25 223 SER A O 1
ATOM 1844 N N . VAL A 1 224 ? 8.82 0.71 14.219 1 98 224 VAL A N 1
ATOM 1845 C CA . VAL A 1 224 ? 8.641 1.042 12.812 1 98 224 VAL A CA 1
ATOM 1846 C C . VAL A 1 224 ? 9.641 0.259 11.969 1 98 224 VAL A C 1
ATOM 1848 O O . VAL A 1 224 ? 9.305 -0.222 10.883 1 98 224 VAL A O 1
ATOM 1851 N N . LEU A 1 225 ? 10.867 0.095 12.5 1 97.69 225 LEU A N 1
ATOM 1852 C CA . LEU A 1 225 ? 11.961 -0.48 11.727 1 97.69 225 LEU A CA 1
ATOM 1853 C C . LEU A 1 225 ? 12.336 -1.857 12.258 1 97.69 225 LEU A C 1
ATOM 1855 O O . LEU A 1 225 ? 13.523 -2.139 12.477 1 97.69 225 LEU A O 1
ATOM 1859 N N . SER A 1 226 ? 11.391 -2.645 12.516 1 94.19 226 SER A N 1
ATOM 1860 C CA . SER A 1 226 ? 11.633 -4.016 12.953 1 94.19 226 SER A CA 1
ATOM 1861 C C . SER A 1 226 ? 11.133 -5.023 11.922 1 94.19 226 SER A C 1
ATOM 1863 O O . SER A 1 226 ? 10.344 -4.676 11.039 1 94.19 226 SER A O 1
ATOM 1865 N N . PHE A 1 227 ? 11.688 -6.18 11.992 1 85.62 227 PHE A N 1
ATOM 1866 C CA . PHE A 1 227 ? 11.281 -7.258 11.102 1 85.62 227 PHE A CA 1
ATOM 1867 C C . PHE A 1 227 ? 9.797 -7.559 11.258 1 85.62 227 PHE A C 1
ATOM 1869 O O . PHE A 1 227 ? 9.297 -7.688 12.383 1 85.62 227 PHE A O 1
ATOM 1876 N N . GLY A 1 228 ? 9.07 -7.598 10.172 1 83.62 228 GLY A N 1
ATOM 1877 C CA . GLY A 1 228 ? 7.645 -7.898 10.203 1 83.62 228 GLY A CA 1
ATOM 1878 C C . GLY A 1 228 ? 6.789 -6.695 10.555 1 83.62 228 GLY A C 1
ATOM 1879 O O . GLY A 1 228 ? 5.57 -6.816 10.703 1 83.62 228 GLY A O 1
ATOM 1880 N N . SER A 1 229 ? 7.461 -5.547 10.688 1 92.31 229 SER A N 1
ATOM 1881 C CA . SER A 1 229 ? 6.754 -4.328 11.062 1 92.31 229 SER A CA 1
ATOM 1882 C C . SER A 1 229 ? 5.668 -3.986 10.047 1 92.31 229 SER A C 1
ATOM 1884 O O . SER A 1 229 ? 5.875 -4.113 8.844 1 92.31 229 SER A O 1
ATOM 1886 N N . TYR A 1 230 ? 4.543 -3.539 10.57 1 91.38 230 TYR A N 1
ATOM 1887 C CA . TYR A 1 230 ? 3.41 -3.062 9.773 1 91.38 230 TYR A CA 1
ATOM 1888 C C . TYR A 1 230 ? 3.82 -1.896 8.891 1 91.38 230 TYR A C 1
ATOM 1890 O O . TYR A 1 230 ? 3.348 -1.774 7.754 1 91.38 230 TYR A O 1
ATOM 1898 N N . PHE A 1 231 ? 4.758 -1.144 9.32 1 96.75 231 PHE A N 1
ATOM 1899 C CA . PHE A 1 231 ? 5.062 0.161 8.742 1 96.75 231 PHE A CA 1
ATOM 1900 C C . PHE A 1 231 ? 5.965 0.017 7.523 1 96.75 231 PHE A C 1
ATOM 1902 O O . PHE A 1 231 ? 5.988 0.89 6.652 1 96.75 231 PHE A O 1
ATOM 1909 N N . ILE A 1 232 ? 6.668 -1.017 7.371 1 95 232 ILE A N 1
ATOM 1910 C CA . ILE A 1 232 ? 7.711 -1.162 6.363 1 95 232 ILE A CA 1
ATOM 1911 C C . ILE A 1 232 ? 7.086 -1.151 4.969 1 95 232 ILE A C 1
ATOM 1913 O O . ILE A 1 232 ? 7.52 -0.399 4.094 1 95 232 ILE A O 1
ATOM 1917 N N . ASP A 1 233 ? 6.031 -1.854 4.785 1 91.62 233 ASP A N 1
ATOM 1918 C CA . ASP A 1 233 ? 5.449 -1.96 3.449 1 91.62 233 ASP A CA 1
ATOM 1919 C C . ASP A 1 233 ? 4.207 -1.085 3.32 1 91.62 233 ASP A C 1
ATOM 1921 O O . ASP A 1 233 ? 3.604 -1.006 2.248 1 91.62 233 ASP A O 1
ATOM 1925 N N . GLU A 1 234 ? 3.807 -0.373 4.359 1 94.31 234 GLU A N 1
ATOM 1926 C CA . GLU A 1 234 ? 2.549 0.366 4.434 1 94.31 234 GLU A CA 1
ATOM 1927 C C . GLU A 1 234 ? 2.496 1.469 3.379 1 94.31 234 GLU A C 1
ATOM 1929 O O . GLU A 1 234 ? 1.465 1.665 2.73 1 94.31 234 GLU A O 1
ATOM 1934 N N . GLY A 1 235 ? 3.629 2.17 3.174 1 93.81 235 GLY A N 1
ATOM 1935 C CA . GLY A 1 235 ? 3.639 3.234 2.182 1 93.81 235 GLY A CA 1
ATOM 1936 C C . GLY A 1 235 ? 3.287 2.752 0.788 1 93.81 235 GLY A C 1
ATOM 1937 O O . GLY A 1 235 ? 2.473 3.369 0.098 1 93.81 235 GLY A O 1
ATOM 1938 N N . LYS A 1 236 ? 3.896 1.674 0.396 1 91.25 236 LYS A N 1
ATOM 1939 C CA . LYS A 1 236 ? 3.621 1.099 -0.917 1 91.25 236 LYS A CA 1
ATOM 1940 C C . LYS A 1 236 ? 2.186 0.585 -1.002 1 91.25 236 LYS A C 1
ATOM 1942 O O . LYS A 1 236 ? 1.496 0.814 -1.998 1 91.25 236 LYS A O 1
ATOM 1947 N N . GLU A 1 237 ? 1.688 -0.055 0.069 1 88.12 237 GLU A N 1
ATOM 1948 C CA . GLU A 1 237 ? 0.34 -0.618 0.103 1 88.12 237 GLU A CA 1
ATOM 1949 C C . GLU A 1 237 ? -0.718 0.475 -0.023 1 88.12 237 GLU A C 1
ATOM 1951 O O . GLU A 1 237 ? -1.752 0.273 -0.663 1 88.12 237 GLU A O 1
ATOM 1956 N N . LEU A 1 238 ? -0.401 1.572 0.506 1 89.94 238 LEU A N 1
ATOM 1957 C CA . LEU A 1 238 ? -1.343 2.686 0.525 1 89.94 238 LEU A CA 1
ATOM 1958 C C . LEU A 1 238 ? -1.466 3.316 -0.857 1 89.94 238 LEU A C 1
ATOM 1960 O O . LEU A 1 238 ? -2.553 3.744 -1.256 1 89.94 238 LEU A O 1
ATOM 1964 N N . LEU A 1 239 ? -0.331 3.307 -1.632 1 89.31 239 LEU A N 1
ATOM 1965 C CA . LEU A 1 239 ? -0.295 4.25 -2.744 1 89.31 239 LEU A CA 1
ATOM 1966 C C . LEU A 1 239 ? -0.238 3.512 -4.078 1 89.31 239 LEU A C 1
ATOM 1968 O O . LEU A 1 239 ? -0.619 4.062 -5.113 1 89.31 239 LEU A O 1
ATOM 1972 N N . SER A 1 240 ? 0.323 2.359 -4.172 1 79.25 240 SER A N 1
ATOM 1973 C CA . SER A 1 240 ? 0.649 1.729 -5.449 1 79.25 240 SER A CA 1
ATOM 1974 C C . SER A 1 240 ? -0.605 1.485 -6.281 1 79.25 240 SER A C 1
ATOM 1976 O O . SER A 1 240 ? -0.612 1.729 -7.488 1 79.25 240 SER A O 1
ATOM 1978 N N . ASP A 1 241 ? -1.755 1.157 -5.633 1 75.81 241 ASP A N 1
ATOM 1979 C CA . ASP A 1 241 ? -2.982 0.852 -6.363 1 75.81 241 ASP A CA 1
ATOM 1980 C C . ASP A 1 241 ? -3.584 2.113 -6.977 1 75.81 241 ASP A C 1
ATOM 1982 O O . ASP A 1 241 ? -4.23 2.051 -8.023 1 75.81 241 ASP A O 1
ATOM 1986 N N . GLU A 1 242 ? -3.266 3.23 -6.383 1 78.75 242 GLU A N 1
ATOM 1987 C CA . GLU A 1 242 ? -3.865 4.492 -6.805 1 78.75 242 GLU A CA 1
ATOM 1988 C C . GLU A 1 242 ? -3.129 5.082 -8.008 1 78.75 242 GLU A C 1
ATOM 1990 O O . GLU A 1 242 ? -3.744 5.699 -8.875 1 78.75 242 GLU A O 1
ATOM 1995 N N . PHE A 1 243 ? -1.85 4.805 -8.094 1 84.44 243 PHE A N 1
ATOM 1996 C CA . PHE A 1 243 ? -1.019 5.512 -9.055 1 84.44 243 PHE A CA 1
ATOM 1997 C C . PHE A 1 243 ? -0.952 4.75 -10.375 1 84.44 243 PHE A C 1
ATOM 1999 O O . PHE A 1 243 ? -0.627 5.328 -11.414 1 84.44 243 PHE A O 1
ATOM 2006 N N . GLY A 1 244 ? -1.259 3.496 -10.43 1 76.81 244 GLY A N 1
ATOM 2007 C CA . GLY A 1 244 ? -1.207 2.707 -11.648 1 76.81 244 GLY A CA 1
ATOM 2008 C C . GLY A 1 244 ? 0.206 2.479 -12.156 1 76.81 244 GLY A C 1
ATOM 2009 O O . GLY A 1 244 ? 1.123 2.246 -11.367 1 76.81 244 GLY A O 1
ATOM 2010 N N . LYS A 1 245 ? 0.442 2.555 -13.414 1 75.25 245 LYS A N 1
ATOM 2011 C CA . LYS A 1 245 ? 1.697 2.146 -14.039 1 75.25 245 LYS A CA 1
ATOM 2012 C C . LYS A 1 245 ? 2.791 3.186 -13.805 1 75.25 245 LYS A C 1
ATOM 2014 O O . LYS A 1 245 ? 3.98 2.861 -13.844 1 75.25 245 LYS A O 1
ATOM 2019 N N . ASP A 1 246 ? 2.346 4.465 -13.461 1 81.56 246 ASP A N 1
ATOM 2020 C CA . ASP A 1 246 ? 3.312 5.547 -13.297 1 81.56 246 ASP A CA 1
ATOM 2021 C C . ASP A 1 246 ? 3.717 5.699 -11.828 1 81.56 246 ASP A C 1
ATOM 2023 O O . ASP A 1 246 ? 4.234 6.742 -11.43 1 81.56 246 ASP A O 1
ATOM 2027 N N . TYR A 1 247 ? 3.492 4.68 -11.031 1 87.44 247 TYR A N 1
ATOM 2028 C CA . TYR A 1 247 ? 3.713 4.859 -9.602 1 87.44 247 TYR A CA 1
ATOM 2029 C C . TYR A 1 247 ? 5.18 5.152 -9.312 1 87.44 247 TYR A C 1
ATOM 2031 O O . TYR A 1 247 ? 5.5 5.852 -8.344 1 87.44 247 TYR A O 1
ATOM 2039 N N . GLY A 1 248 ? 6.09 4.773 -10.188 1 89.75 248 GLY A N 1
ATOM 2040 C CA . GLY A 1 248 ? 7.504 5.059 -9.984 1 89.75 248 GLY A CA 1
ATOM 2041 C C . GLY A 1 248 ? 7.816 6.543 -9.977 1 89.75 248 GLY A C 1
ATOM 2042 O O . GLY A 1 248 ? 8.578 7.012 -9.133 1 89.75 248 GLY A O 1
ATOM 2043 N N . ASN A 1 249 ? 7.211 7.238 -10.891 1 93.75 249 ASN A N 1
ATOM 2044 C CA . ASN A 1 249 ? 7.422 8.68 -10.953 1 93.75 249 ASN A CA 1
ATOM 2045 C C . ASN A 1 249 ? 6.824 9.391 -9.75 1 93.75 249 ASN A C 1
ATOM 2047 O O . ASN A 1 249 ? 7.461 10.266 -9.156 1 93.75 249 ASN A O 1
ATOM 2051 N N . TYR A 1 250 ? 5.629 8.992 -9.398 1 94.94 250 TYR A N 1
ATOM 2052 C CA . TYR A 1 250 ? 5 9.562 -8.211 1 94.94 250 TYR A CA 1
ATOM 2053 C C . TYR A 1 250 ? 5.859 9.328 -6.973 1 94.94 250 TYR A C 1
ATOM 2055 O O . TYR A 1 250 ? 6.09 10.25 -6.188 1 94.94 250 TYR A O 1
ATOM 2063 N N . PHE A 1 251 ? 6.359 8.102 -6.832 1 95.88 251 PHE A N 1
ATOM 2064 C CA . PHE A 1 251 ? 7.172 7.758 -5.672 1 95.88 251 PHE A CA 1
ATOM 2065 C C . PHE A 1 251 ? 8.477 8.547 -5.668 1 95.88 251 PHE A C 1
ATOM 2067 O O . PHE A 1 251 ? 8.938 8.992 -4.613 1 95.88 251 PHE A O 1
ATOM 2074 N N . SER A 1 252 ? 9.047 8.734 -6.891 1 96.88 252 SER A N 1
ATOM 2075 C CA . SER A 1 252 ? 10.281 9.508 -6.992 1 96.88 252 SER A CA 1
ATOM 2076 C C . SER A 1 252 ? 10.07 10.945 -6.555 1 96.88 252 SER A C 1
ATOM 2078 O O . SER A 1 252 ? 10.883 11.5 -5.812 1 96.88 252 SER A O 1
ATOM 2080 N N . ILE A 1 253 ? 8.969 11.5 -6.953 1 97.56 253 ILE A N 1
ATOM 2081 C CA . ILE A 1 253 ? 8.648 12.883 -6.609 1 97.56 253 ILE A CA 1
ATOM 2082 C C . ILE A 1 253 ? 8.406 12.992 -5.105 1 97.56 253 ILE A C 1
ATOM 2084 O O . ILE A 1 253 ? 8.945 13.891 -4.449 1 97.56 253 ILE A O 1
ATOM 2088 N N . LEU A 1 254 ? 7.641 12.078 -4.562 1 97.44 254 LEU A N 1
ATOM 2089 C CA . LEU A 1 254 ? 7.359 12.086 -3.133 1 97.44 254 LEU A CA 1
ATOM 2090 C C . LEU A 1 254 ? 8.641 11.891 -2.326 1 97.44 254 LEU A C 1
ATOM 2092 O O . LEU A 1 254 ? 8.82 12.516 -1.277 1 97.44 254 LEU A O 1
ATOM 2096 N N . SER A 1 255 ? 9.516 11.055 -2.812 1 97.25 255 SER A N 1
ATOM 2097 C CA . SER A 1 255 ? 10.812 10.859 -2.162 1 97.25 255 SER A CA 1
ATOM 2098 C C . SER A 1 255 ? 11.633 12.141 -2.17 1 97.25 255 SER A C 1
ATOM 2100 O O . SER A 1 255 ? 12.281 12.477 -1.178 1 97.25 255 SER A O 1
ATOM 2102 N N . ALA A 1 256 ? 11.578 12.812 -3.338 1 97.56 256 ALA A N 1
ATOM 2103 C CA . ALA A 1 256 ? 12.281 14.094 -3.42 1 97.56 256 ALA A CA 1
ATOM 2104 C C . ALA A 1 256 ? 11.734 15.086 -2.4 1 97.56 256 ALA A C 1
ATOM 2106 O O . ALA A 1 256 ? 12.5 15.695 -1.647 1 97.56 256 ALA A O 1
ATOM 2107 N N . ILE A 1 257 ? 10.492 15.219 -2.283 1 98.06 257 ILE A N 1
ATOM 2108 C CA . ILE A 1 257 ? 9.859 16.156 -1.356 1 98.06 257 ILE A CA 1
ATOM 2109 C C . ILE A 1 257 ? 10.219 15.773 0.08 1 98.06 257 ILE A C 1
ATOM 2111 O O . ILE A 1 257 ? 10.586 16.641 0.882 1 98.06 257 ILE A O 1
ATOM 2115 N N . ALA A 1 258 ? 10.133 14.484 0.393 1 97.62 258 ALA A N 1
ATOM 2116 C CA . ALA A 1 258 ? 10.477 14.008 1.729 1 97.62 258 ALA A CA 1
ATOM 2117 C C . ALA A 1 258 ? 11.938 14.297 2.061 1 97.62 258 ALA A C 1
ATOM 2119 O O . ALA A 1 258 ? 12.297 14.43 3.232 1 97.62 258 ALA A O 1
ATOM 2120 N N . GLY A 1 259 ? 12.734 14.367 0.987 1 95.88 259 GLY A N 1
ATOM 2121 C CA . GLY A 1 259 ? 14.156 14.641 1.153 1 95.88 259 GLY A CA 1
ATOM 2122 C C . GLY A 1 259 ? 14.461 16.125 1.293 1 95.88 259 GLY A C 1
ATOM 2123 O O . GLY A 1 259 ? 15.609 16.5 1.53 1 95.88 259 GLY A O 1
ATOM 2124 N N . GLY A 1 260 ? 13.516 17.016 1.12 1 95 260 GLY A N 1
ATOM 2125 C CA . GLY A 1 260 ? 13.711 18.438 1.328 1 95 260 GLY A CA 1
ATOM 2126 C C . GLY A 1 260 ? 13.688 19.25 0.039 1 95 260 GLY A C 1
ATOM 2127 O O . GLY A 1 260 ? 13.961 20.453 0.044 1 95 260 GLY A O 1
ATOM 2128 N N . PHE A 1 261 ? 13.477 18.547 -1.068 1 95.56 261 PHE A N 1
ATOM 2129 C CA . PHE A 1 261 ? 13.297 19.25 -2.33 1 95.56 261 PHE A CA 1
ATOM 2130 C C . PHE A 1 261 ? 11.844 19.656 -2.525 1 95.56 261 PHE A C 1
ATOM 2132 O O . PHE A 1 261 ? 11.016 18.859 -2.955 1 95.56 261 PHE A O 1
ATOM 2139 N N . ASN A 1 262 ? 11.562 21 -2.273 1 95.62 262 ASN A N 1
ATOM 2140 C CA . ASN A 1 262 ? 10.172 21.406 -2.127 1 95.62 262 ASN A CA 1
ATOM 2141 C C . ASN A 1 262 ? 9.727 22.297 -3.281 1 95.62 262 ASN A C 1
ATOM 2143 O O . ASN A 1 262 ? 8.57 22.719 -3.326 1 95.62 262 ASN A O 1
ATOM 2147 N N . GLU A 1 263 ? 10.633 22.547 -4.234 1 95 263 GLU A N 1
ATOM 2148 C CA . GLU A 1 263 ? 10.281 23.328 -5.414 1 95 263 GLU A CA 1
ATOM 2149 C C . GLU A 1 263 ? 10.289 22.469 -6.672 1 95 263 GLU A C 1
ATOM 2151 O O . GLU A 1 263 ? 11.062 21.516 -6.781 1 95 263 GLU A O 1
ATOM 2156 N N . ARG A 1 264 ? 9.469 22.875 -7.578 1 95.25 264 ARG A N 1
ATOM 2157 C CA . ARG A 1 264 ? 9.297 22.109 -8.797 1 95.25 264 ARG A CA 1
ATOM 2158 C C . ARG A 1 264 ? 10.633 21.906 -9.508 1 95.25 264 ARG A C 1
ATOM 2160 O O . ARG A 1 264 ? 10.953 20.797 -9.938 1 95.25 264 ARG A O 1
ATOM 2167 N N . GLY A 1 265 ? 11.375 22.969 -9.641 1 95.12 265 GLY A N 1
ATOM 2168 C CA . GLY A 1 265 ? 12.664 22.891 -10.297 1 95.12 265 GLY A CA 1
ATOM 2169 C C . GLY A 1 265 ? 13.641 21.969 -9.586 1 95.12 265 GLY A C 1
ATOM 2170 O O . GLY A 1 265 ? 14.359 21.188 -10.227 1 95.12 265 GLY A O 1
ATOM 2171 N N . GLU A 1 266 ? 13.672 22.062 -8.219 1 95.38 266 GLU A N 1
ATOM 2172 C CA . GLU A 1 266 ? 14.539 21.203 -7.414 1 95.38 266 GLU A CA 1
ATOM 2173 C C . GLU A 1 266 ? 14.148 19.734 -7.555 1 95.38 266 GLU A C 1
ATOM 2175 O O . GLU A 1 266 ? 15.016 18.875 -7.656 1 95.38 266 GLU A O 1
ATOM 2180 N N . ILE A 1 267 ? 12.922 19.469 -7.559 1 96.94 267 ILE A N 1
ATOM 2181 C CA . ILE A 1 267 ? 12.406 18.109 -7.676 1 96.94 267 ILE A CA 1
ATOM 2182 C C . ILE A 1 267 ? 12.812 17.516 -9.023 1 96.94 267 ILE A C 1
ATOM 2184 O O . ILE A 1 267 ? 13.305 16.391 -9.086 1 96.94 267 ILE A O 1
ATOM 2188 N N . LYS A 1 268 ? 12.617 18.312 -10.086 1 96.06 268 LYS A N 1
ATOM 2189 C CA . LYS A 1 268 ? 13 17.875 -11.422 1 96.06 268 LYS A CA 1
ATOM 2190 C C . LYS A 1 268 ? 14.492 17.578 -11.508 1 96.06 268 LYS A C 1
ATOM 2192 O O . LYS A 1 268 ? 14.898 16.547 -12.047 1 96.06 268 LYS A O 1
ATOM 2197 N N . SER A 1 269 ? 15.273 18.438 -10.938 1 94.88 269 SER A N 1
ATOM 2198 C CA . SER A 1 269 ? 16.719 18.281 -10.977 1 94.88 269 SER A CA 1
ATOM 2199 C C . SER A 1 269 ? 17.156 17.047 -10.195 1 94.88 269 SER A C 1
ATOM 2201 O O . SER A 1 269 ? 18.062 16.328 -10.633 1 94.88 269 SER A O 1
ATOM 2203 N N . TYR A 1 270 ? 16.469 16.875 -9.164 1 93.94 270 TYR A N 1
ATOM 2204 C CA . TYR A 1 270 ? 16.844 15.789 -8.266 1 93.94 270 TYR A CA 1
ATOM 2205 C C . TYR A 1 270 ? 16.391 14.445 -8.82 1 93.94 270 TYR A C 1
ATOM 2207 O O . TYR A 1 270 ? 17.125 13.453 -8.727 1 93.94 270 TYR A O 1
ATOM 2215 N N . THR A 1 271 ? 15.312 14.305 -9.422 1 94.06 271 THR A N 1
ATOM 2216 C CA . THR A 1 271 ? 14.719 13.039 -9.844 1 94.06 271 THR A CA 1
ATOM 2217 C C . THR A 1 271 ? 14.914 12.82 -11.344 1 94.06 271 THR A C 1
ATOM 2219 O O . THR A 1 271 ? 14.844 11.688 -11.82 1 94.06 271 THR A O 1
ATOM 2222 N N . GLY A 1 272 ? 15.008 13.906 -12.117 1 92.12 272 GLY A N 1
ATOM 2223 C CA . GLY A 1 272 ? 15 13.828 -13.57 1 92.12 272 GLY A CA 1
ATOM 2224 C C . GLY A 1 272 ? 13.602 13.727 -14.156 1 92.12 272 GLY A C 1
ATOM 2225 O O . GLY A 1 272 ? 13.445 13.594 -15.375 1 92.12 272 GLY A O 1
ATOM 2226 N N . VAL A 1 273 ? 12.578 13.859 -13.281 1 93.19 273 VAL A N 1
ATOM 2227 C CA . VAL A 1 273 ? 11.195 13.695 -13.719 1 93.19 273 VAL A CA 1
ATOM 2228 C C . VAL A 1 273 ? 10.539 15.062 -13.891 1 93.19 273 VAL A C 1
ATOM 2230 O O . VAL A 1 273 ? 10.711 15.953 -13.055 1 93.19 273 VAL A O 1
ATOM 2233 N N . GLU A 1 274 ? 9.891 15.195 -15.086 1 92.5 274 GLU A N 1
ATOM 2234 C CA . GLU A 1 274 ? 9.047 16.375 -15.25 1 92.5 274 GLU A CA 1
ATOM 2235 C C . GLU A 1 274 ? 7.879 16.359 -14.266 1 92.5 274 GLU A C 1
ATOM 2237 O O . GLU A 1 274 ? 6.867 15.703 -14.516 1 92.5 274 GLU A O 1
ATOM 2242 N N . ALA A 1 275 ? 7.91 17.219 -13.195 1 94.06 275 ALA A N 1
ATOM 2243 C CA . ALA A 1 275 ? 7.133 17.016 -11.977 1 94.06 275 ALA A CA 1
ATOM 2244 C C . ALA A 1 275 ? 5.77 17.703 -12.078 1 94.06 275 ALA A C 1
ATOM 2246 O O . ALA A 1 275 ? 4.832 17.344 -11.367 1 94.06 275 ALA A O 1
ATOM 2247 N N . GLY A 1 276 ? 5.574 18.641 -13.039 1 94.44 276 GLY A N 1
ATOM 2248 C CA . GLY A 1 276 ? 4.398 19.5 -13.039 1 94.44 276 GLY A CA 1
ATOM 2249 C C . GLY A 1 276 ? 3.096 18.719 -13.023 1 94.44 276 GLY A C 1
ATOM 2250 O O . GLY A 1 276 ? 2.279 18.891 -12.117 1 94.44 276 GLY A O 1
ATOM 2251 N N . GLY A 1 277 ? 2.922 17.875 -14.016 1 94.62 277 GLY A N 1
ATOM 2252 C CA . GLY A 1 277 ? 1.698 17.094 -14.125 1 94.62 277 GLY A CA 1
ATOM 2253 C C . GLY A 1 277 ? 1.477 16.172 -12.945 1 94.62 277 GLY A C 1
ATOM 2254 O O . GLY A 1 277 ? 0.346 16 -12.484 1 94.62 277 GLY A O 1
ATOM 2255 N N . TYR A 1 278 ? 2.475 15.594 -12.406 1 95.81 278 TYR A N 1
ATOM 2256 C CA . TYR A 1 278 ? 2.393 14.688 -11.273 1 95.81 278 TYR A CA 1
ATOM 2257 C C . TYR A 1 278 ? 2.023 15.445 -10 1 95.81 278 TYR A C 1
ATOM 2259 O O . TYR A 1 278 ? 1.181 14.992 -9.219 1 95.81 278 TYR A O 1
ATOM 2267 N N . LEU A 1 279 ? 2.639 16.578 -9.844 1 96.69 279 LEU A N 1
ATOM 2268 C CA . LEU A 1 279 ? 2.357 17.406 -8.664 1 96.69 279 LEU A CA 1
ATOM 2269 C C . LEU A 1 279 ? 0.896 17.828 -8.641 1 96.69 279 LEU A C 1
ATOM 2271 O O . LEU A 1 279 ? 0.266 17.844 -7.582 1 96.69 279 LEU A O 1
ATOM 2275 N N . ASP A 1 280 ? 0.379 18.172 -9.727 1 96 280 ASP A N 1
ATOM 2276 C CA . ASP A 1 280 ? -1.022 18.562 -9.836 1 96 280 ASP A CA 1
ATOM 2277 C C . ASP A 1 280 ? -1.946 17.438 -9.398 1 96 280 ASP A C 1
ATOM 2279 O O . ASP A 1 280 ? -2.885 17.656 -8.633 1 96 280 ASP A O 1
ATOM 2283 N N . LYS A 1 281 ? -1.655 16.234 -9.828 1 94.38 281 LYS A N 1
ATOM 2284 C CA . LYS A 1 281 ? -2.471 15.078 -9.461 1 94.38 281 LYS A CA 1
ATOM 2285 C C . LYS A 1 281 ? -2.295 14.734 -7.984 1 94.38 281 LYS A C 1
ATOM 2287 O O . LYS A 1 281 ? -3.266 14.398 -7.297 1 94.38 281 LYS A O 1
ATOM 2292 N N . LEU A 1 282 ? -1.094 14.758 -7.523 1 95.94 282 LEU A N 1
ATOM 2293 C CA . LEU A 1 282 ? -0.803 14.469 -6.125 1 95.94 282 LEU A CA 1
ATOM 2294 C C . LEU A 1 282 ? -1.563 15.414 -5.199 1 95.94 282 LEU A C 1
ATOM 2296 O O . LEU A 1 282 ? -1.962 15.023 -4.098 1 95.94 282 LEU A O 1
ATOM 2300 N N . GLU A 1 283 ? -1.729 16.672 -5.645 1 95 283 GLU A N 1
ATOM 2301 C CA . GLU A 1 283 ? -2.418 17.688 -4.855 1 95 283 GLU A CA 1
ATOM 2302 C C . GLU A 1 283 ? -3.932 17.578 -5.016 1 95 283 GLU A C 1
ATOM 2304 O O . GLU A 1 283 ? -4.66 17.453 -4.027 1 95 283 GLU A O 1
ATOM 2309 N N . ASN A 1 284 ? -4.426 17.453 -6.211 1 92.19 284 ASN A N 1
ATOM 2310 C CA . ASN A 1 284 ? -5.836 17.688 -6.492 1 92.19 284 ASN A CA 1
ATOM 2311 C C . ASN A 1 284 ? -6.617 16.391 -6.613 1 92.19 284 ASN A C 1
ATOM 2313 O O . ASN A 1 284 ? -7.828 16.359 -6.395 1 92.19 284 ASN A O 1
ATOM 2317 N N . ILE A 1 285 ? -5.91 15.352 -6.957 1 89.56 285 ILE A N 1
ATOM 2318 C CA . ILE A 1 285 ? -6.598 14.078 -7.133 1 89.56 285 ILE A CA 1
ATOM 2319 C C . ILE A 1 285 ? -6.363 13.195 -5.91 1 89.56 285 ILE A C 1
ATOM 2321 O O . ILE A 1 285 ? -7.316 12.703 -5.301 1 89.56 285 ILE A O 1
ATOM 2325 N N . TYR A 1 286 ? -5.145 13.109 -5.465 1 90.88 286 TYR A N 1
ATOM 2326 C CA . TYR A 1 286 ? -4.812 12.125 -4.445 1 90.88 286 TYR A CA 1
ATOM 2327 C C . TYR A 1 286 ? -4.754 12.766 -3.062 1 90.88 286 TYR A C 1
ATOM 2329 O O . TYR A 1 286 ? -4.746 12.07 -2.047 1 90.88 286 TYR A O 1
ATOM 2337 N N . ASP A 1 287 ? -4.664 14.117 -3.051 1 92.12 287 ASP A N 1
ATOM 2338 C CA . ASP A 1 287 ? -4.652 14.867 -1.802 1 92.12 287 ASP A CA 1
ATOM 2339 C C . ASP A 1 287 ? -3.496 14.43 -0.905 1 92.12 287 ASP A C 1
ATOM 2341 O O . ASP A 1 287 ? -3.672 14.25 0.302 1 92.12 287 ASP A O 1
ATOM 2345 N N . LEU A 1 288 ? -2.348 14.227 -1.442 1 95.19 288 LEU A N 1
ATOM 2346 C CA . LEU A 1 288 ? -1.173 13.75 -0.721 1 95.19 288 LEU A CA 1
ATOM 2347 C C . LEU A 1 288 ? -0.173 14.883 -0.501 1 95.19 288 LEU A C 1
ATOM 2349 O O . LEU A 1 288 ? 0.618 14.836 0.445 1 95.19 288 LEU A O 1
ATOM 2353 N N . VAL A 1 289 ? -0.2 15.812 -1.509 1 96.94 289 VAL A N 1
ATOM 2354 C CA . VAL A 1 289 ? 0.737 16.922 -1.472 1 96.94 289 VAL A CA 1
ATOM 2355 C C . VAL A 1 289 ? -0.03 18.25 -1.348 1 96.94 289 VAL A C 1
ATOM 2357 O O . VAL A 1 289 ? -1.148 18.375 -1.854 1 96.94 289 VAL A O 1
ATOM 2360 N N . TYR A 1 290 ? 0.526 19.188 -0.558 1 95.81 290 TYR A N 1
ATOM 2361 C CA . TYR A 1 290 ? -0.033 20.531 -0.5 1 95.81 290 TYR A CA 1
ATOM 2362 C C . TYR A 1 290 ? 0.964 21.547 -1.02 1 95.81 290 TYR A C 1
ATOM 2364 O O . TYR A 1 290 ? 2.176 21.391 -0.849 1 95.81 290 TYR A O 1
ATOM 2372 N N . ARG A 1 291 ? 0.426 22.5 -1.641 1 94.44 291 ARG A N 1
ATOM 2373 C CA . ARG A 1 291 ? 1.176 23.656 -2.094 1 94.44 291 ARG A CA 1
ATOM 2374 C C . ARG A 1 291 ? 1.049 24.812 -1.102 1 94.44 291 ARG A C 1
ATOM 2376 O O . ARG A 1 291 ? -0.026 25.031 -0.542 1 94.44 291 ARG A O 1
ATOM 2383 N N . TYR A 1 292 ? 2.219 25.484 -0.827 1 93.12 292 TYR A N 1
ATOM 2384 C CA . TYR A 1 292 ? 2.15 26.625 0.074 1 93.12 292 TYR A CA 1
ATOM 2385 C C . TYR A 1 292 ? 3.068 27.75 -0.397 1 93.12 292 TYR A C 1
ATOM 2387 O O . TYR A 1 292 ? 4.031 27.5 -1.129 1 93.12 292 TYR A O 1
ATOM 2395 N N . ARG A 1 293 ? 2.656 28.938 0.022 1 93.94 293 ARG A N 1
ATOM 2396 C CA . ARG A 1 293 ? 3.369 30.172 -0.255 1 93.94 293 ARG A CA 1
ATOM 2397 C C . ARG A 1 293 ? 3.686 30.922 1.036 1 93.94 293 ARG A C 1
ATOM 2399 O O . ARG A 1 293 ? 3.023 30.719 2.055 1 93.94 293 ARG A O 1
ATOM 2406 N N . PRO A 1 294 ? 4.727 31.688 0.966 1 94.12 294 PRO A N 1
ATOM 2407 C CA . PRO A 1 294 ? 5.004 32.469 2.164 1 94.12 294 PRO A CA 1
ATOM 2408 C C . PRO A 1 294 ? 3.896 33.5 2.469 1 94.12 294 PRO A C 1
ATOM 2410 O O . PRO A 1 294 ? 3.217 33.969 1.555 1 94.12 294 PRO A O 1
ATOM 2413 N N . TYR A 1 295 ? 3.787 33.781 3.764 1 94.5 295 TYR A N 1
ATOM 2414 C CA . TYR A 1 295 ? 2.83 34.781 4.184 1 94.5 295 TYR A CA 1
ATOM 2415 C C . TYR A 1 295 ? 3.041 36.094 3.416 1 94.5 295 TYR A C 1
ATOM 2417 O O . TYR A 1 295 ? 4.18 36.531 3.209 1 94.5 295 TYR A O 1
ATOM 2425 N N . LEU A 1 296 ? 1.902 36.719 2.947 1 92.44 296 LEU A N 1
ATOM 2426 C CA . LEU A 1 296 ? 1.854 38 2.236 1 92.44 296 LEU A CA 1
ATOM 2427 C C . LEU A 1 296 ? 2.09 37.812 0.743 1 92.44 296 LEU A C 1
ATOM 2429 O O . LEU A 1 296 ? 1.95 38.75 -0.045 1 92.44 296 LEU A O 1
ATOM 2433 N N . ALA A 1 297 ? 2.488 36.594 0.308 1 91 297 ALA A N 1
ATOM 2434 C CA . ALA A 1 297 ? 2.637 36.344 -1.125 1 91 297 ALA A CA 1
ATOM 2435 C C . ALA A 1 297 ? 1.284 36.375 -1.831 1 91 297 ALA A C 1
ATOM 2437 O O . ALA A 1 297 ? 0.271 35.969 -1.27 1 91 297 ALA A O 1
ATOM 2438 N N . SER A 1 298 ? 1.344 36.844 -3.047 1 88.94 298 SER A N 1
ATOM 2439 C CA . SER A 1 298 ? 0.127 36.906 -3.852 1 88.94 298 SER A CA 1
ATOM 2440 C C . SER A 1 298 ? -0.292 35.5 -4.281 1 88.94 298 SER A C 1
ATOM 2442 O O . SER A 1 298 ? 0.53 34.562 -4.305 1 88.94 298 SER A O 1
ATOM 2444 N N . GLU A 1 299 ? -1.527 35.344 -4.684 1 85.12 299 GLU A N 1
ATOM 2445 C CA . GLU A 1 299 ? -2.059 34.062 -5.117 1 85.12 299 GLU A CA 1
ATOM 2446 C C . GLU A 1 299 ? -1.394 33.594 -6.406 1 85.12 299 GLU A C 1
ATOM 2448 O O . GLU A 1 299 ? -1.317 32.375 -6.672 1 85.12 299 GLU A O 1
ATOM 2453 N N . ASN A 1 300 ? -0.806 34.562 -7.082 1 86.44 300 ASN A N 1
ATOM 2454 C CA . ASN A 1 300 ? -0.207 34.25 -8.375 1 86.44 300 ASN A CA 1
ATOM 2455 C C . ASN A 1 300 ? 1.313 34.156 -8.281 1 86.44 300 ASN A C 1
ATOM 2457 O O . ASN A 1 300 ? 1.992 33.969 -9.289 1 86.44 300 ASN A O 1
ATOM 2461 N N . SER A 1 301 ? 1.729 34.125 -7.109 1 85.38 301 SER A N 1
ATOM 2462 C CA . SER A 1 301 ? 3.176 34.094 -6.93 1 85.38 301 SER A CA 1
ATOM 2463 C C . SER A 1 301 ? 3.746 32.75 -7.398 1 85.38 301 SER A C 1
ATOM 2465 O O . SER A 1 301 ? 3.123 31.703 -7.211 1 85.38 301 SER A O 1
ATOM 2467 N N . ARG A 1 302 ? 4.922 32.781 -8.109 1 85.75 302 ARG A N 1
ATOM 2468 C CA . ARG A 1 302 ? 5.648 31.594 -8.555 1 85.75 302 ARG A CA 1
ATOM 2469 C C . ARG A 1 302 ? 6.496 31.016 -7.426 1 85.75 302 ARG A C 1
ATOM 2471 O O . ARG A 1 302 ? 7.133 29.969 -7.59 1 85.75 302 ARG A O 1
ATOM 2478 N N . ASN A 1 303 ? 6.492 31.703 -6.301 1 88.44 303 ASN A N 1
ATOM 2479 C CA . ASN A 1 303 ? 7.191 31.234 -5.109 1 88.44 303 ASN A CA 1
ATOM 2480 C C . ASN A 1 303 ? 6.359 30.203 -4.34 1 88.44 303 ASN A C 1
ATOM 2482 O O . ASN A 1 303 ? 5.75 30.547 -3.32 1 88.44 303 ASN A O 1
ATOM 2486 N N . VAL A 1 304 ? 6.453 29.109 -4.836 1 92.06 304 VAL A N 1
ATOM 2487 C CA . VAL A 1 304 ? 5.605 28.047 -4.316 1 92.06 304 VAL A CA 1
ATOM 2488 C C . VAL A 1 304 ? 6.465 26.859 -3.879 1 92.06 304 VAL A C 1
ATOM 2490 O O . VAL A 1 304 ? 7.449 26.531 -4.543 1 92.06 304 VAL A O 1
ATOM 2493 N N . LYS A 1 305 ? 6.109 26.297 -2.816 1 94.38 305 LYS A N 1
ATOM 2494 C CA . LYS A 1 305 ? 6.734 25.062 -2.326 1 94.38 305 LYS A CA 1
ATOM 2495 C C . LYS A 1 305 ? 5.699 23.969 -2.123 1 94.38 305 LYS A C 1
ATOM 2497 O O . LYS A 1 305 ? 4.496 24.234 -2.086 1 94.38 305 LYS A O 1
ATOM 2502 N N . TYR A 1 306 ? 6.211 22.75 -2.141 1 96.94 306 TYR A N 1
ATOM 2503 C CA . TYR A 1 306 ? 5.355 21.594 -1.98 1 96.94 306 TYR A CA 1
ATOM 2504 C C . TYR A 1 306 ? 5.75 20.781 -0.744 1 96.94 306 TYR A C 1
ATOM 2506 O O . TYR A 1 306 ? 6.93 20.688 -0.409 1 96.94 306 TYR A O 1
ATOM 2514 N N . GLY A 1 307 ? 4.789 20.25 -0.082 1 97.25 307 GLY A N 1
ATOM 2515 C CA . GLY A 1 307 ? 5 19.359 1.052 1 97.25 307 GLY A CA 1
ATOM 2516 C C . GLY A 1 307 ? 4.082 18.156 1.045 1 97.25 307 GLY A C 1
ATOM 2517 O O . GLY A 1 307 ? 3.068 18.141 0.34 1 97.25 307 GLY A O 1
ATOM 2518 N N . ILE A 1 308 ? 4.48 17.109 1.751 1 97.94 308 ILE A N 1
ATOM 2519 C CA . ILE A 1 308 ? 3.643 15.93 1.927 1 97.94 308 ILE A CA 1
ATOM 2520 C C . ILE A 1 308 ? 2.717 16.125 3.123 1 97.94 308 ILE A C 1
ATOM 2522 O O . ILE A 1 308 ? 3.164 16.5 4.207 1 97.94 308 ILE A O 1
ATOM 2526 N N . LYS A 1 309 ? 1.464 15.852 2.932 1 96.25 309 LYS A N 1
ATOM 2527 C CA . LYS A 1 309 ? 0.462 16.109 3.961 1 96.25 309 LYS A CA 1
ATOM 2528 C C . LYS A 1 309 ? 0.584 15.109 5.109 1 96.25 309 LYS A C 1
ATOM 2530 O O . LYS A 1 309 ? 0.427 15.477 6.273 1 96.25 309 LYS A O 1
ATOM 2535 N N . ASP A 1 310 ? 0.915 13.922 4.789 1 97.06 310 ASP A N 1
ATOM 2536 C CA . ASP A 1 310 ? 0.893 12.812 5.742 1 97.06 310 ASP A CA 1
ATOM 2537 C C . ASP A 1 310 ? 2.256 12.641 6.406 1 97.06 310 ASP A C 1
ATOM 2539 O O . ASP A 1 310 ? 3.271 12.492 5.723 1 97.06 310 ASP A O 1
ATOM 2543 N N . ASN A 1 311 ? 2.258 12.633 7.766 1 98.25 311 ASN A N 1
ATOM 2544 C CA . ASN A 1 311 ? 3.508 12.5 8.508 1 98.25 311 ASN A CA 1
ATOM 2545 C C . ASN A 1 311 ? 4.18 11.156 8.234 1 98.25 311 ASN A C 1
ATOM 2547 O O . ASN A 1 311 ? 5.387 11.094 7.992 1 98.25 311 ASN A O 1
ATOM 2551 N N . PHE A 1 312 ? 3.422 10.109 8.234 1 98.5 312 PHE A N 1
ATOM 2552 C CA . PHE A 1 312 ? 3.984 8.773 8.047 1 98.5 312 PHE A CA 1
ATOM 2553 C C . PHE A 1 312 ? 4.625 8.656 6.668 1 98.5 312 PHE A C 1
ATOM 2555 O O . PHE A 1 312 ? 5.746 8.156 6.539 1 98.5 312 PHE A O 1
ATOM 2562 N N . LEU A 1 313 ? 3.871 9.094 5.637 1 98.19 313 LEU A N 1
ATOM 2563 C CA . LEU A 1 313 ? 4.402 9 4.281 1 98.19 313 LEU A CA 1
ATOM 2564 C C . LEU A 1 313 ? 5.676 9.82 4.137 1 98.19 313 LEU A C 1
ATOM 2566 O O . LEU A 1 313 ? 6.598 9.422 3.414 1 98.19 313 LEU A O 1
ATOM 2570 N N . ASN A 1 314 ? 5.727 10.945 4.816 1 98.12 314 ASN A N 1
ATOM 2571 C CA . ASN A 1 314 ? 6.961 11.727 4.832 1 98.12 314 ASN A CA 1
ATOM 2572 C C . ASN A 1 314 ? 8.125 10.922 5.406 1 98.12 314 ASN A C 1
ATOM 2574 O O . ASN A 1 314 ? 9.211 10.883 4.82 1 98.12 314 ASN A O 1
ATOM 2578 N N . PHE A 1 315 ? 7.875 10.32 6.492 1 98.69 315 PHE A N 1
ATOM 2579 C CA . PHE A 1 315 ? 8.883 9.477 7.121 1 98.69 315 PHE A CA 1
ATOM 2580 C C . PHE A 1 315 ? 9.234 8.289 6.23 1 98.69 315 PHE A C 1
ATOM 2582 O O . PHE A 1 315 ? 10.414 7.984 6.031 1 98.69 315 PHE A O 1
ATOM 2589 N N . TRP A 1 316 ? 8.219 7.621 5.691 1 98.56 316 TRP A N 1
ATOM 2590 C CA . TRP A 1 316 ? 8.375 6.402 4.91 1 98.56 316 TRP A CA 1
ATOM 2591 C C . TRP A 1 316 ? 9.219 6.656 3.664 1 98.56 316 TRP A C 1
ATOM 2593 O O . TRP A 1 316 ? 10.148 5.902 3.373 1 98.56 316 TRP A O 1
ATOM 2603 N N . PHE A 1 317 ? 8.945 7.75 2.908 1 97.75 317 PHE A N 1
ATOM 2604 C CA . PHE A 1 317 ? 9.68 8.055 1.688 1 97.75 317 PHE A CA 1
ATOM 2605 C C . PHE A 1 317 ? 11.102 8.5 2.008 1 97.75 317 PHE A C 1
ATOM 2607 O O . PHE A 1 317 ? 12.031 8.227 1.243 1 97.75 317 PHE A O 1
ATOM 2614 N N . ARG A 1 318 ? 11.297 9.133 3.154 1 97.44 318 ARG A N 1
ATOM 2615 C CA . ARG A 1 318 ? 12.602 9.672 3.535 1 97.44 318 ARG A CA 1
ATOM 2616 C C . ARG A 1 318 ? 13.547 8.555 3.961 1 97.44 318 ARG A C 1
ATOM 2618 O O . ARG A 1 318 ? 14.75 8.609 3.676 1 97.44 318 ARG A O 1
ATOM 2625 N N . PHE A 1 319 ? 12.953 7.562 4.633 1 97.88 319 PHE A N 1
ATOM 2626 C CA . PHE A 1 319 ? 13.891 6.672 5.309 1 97.88 319 PHE A CA 1
ATOM 2627 C C . PHE A 1 319 ? 13.68 5.23 4.871 1 97.88 319 PHE A C 1
ATOM 2629 O O . PHE A 1 319 ? 14.609 4.426 4.891 1 97.88 319 PHE A O 1
ATOM 2636 N N . ILE A 1 320 ? 12.484 4.84 4.547 1 97.5 320 ILE A N 1
ATOM 2637 C CA . ILE A 1 320 ? 12.219 3.445 4.211 1 97.5 320 ILE A CA 1
ATOM 2638 C C . ILE A 1 320 ? 12.32 3.252 2.699 1 97.5 320 ILE A C 1
ATOM 2640 O O . ILE A 1 320 ? 13.086 2.41 2.225 1 97.5 320 ILE A O 1
ATOM 2644 N N . TYR A 1 321 ? 11.633 4.051 1.92 1 96.69 321 TYR A N 1
ATOM 2645 C CA . TYR A 1 321 ? 11.664 3.949 0.465 1 96.69 321 TYR A CA 1
ATOM 2646 C C . TYR A 1 321 ? 13.039 4.305 -0.08 1 96.69 321 TYR A C 1
ATOM 2648 O O . TYR A 1 321 ? 13.539 3.645 -0.996 1 96.69 321 TYR A O 1
ATOM 2656 N N . LYS A 1 322 ? 13.648 5.332 0.495 1 94.94 322 LYS A N 1
ATOM 2657 C CA . LYS A 1 322 ? 14.953 5.789 0.044 1 94.94 322 LYS A CA 1
ATOM 2658 C C . LYS A 1 322 ? 16 4.688 0.18 1 94.94 322 LYS A C 1
ATOM 2660 O O . LYS A 1 322 ? 16.859 4.52 -0.696 1 94.94 322 LYS A O 1
ATOM 2665 N N . TYR A 1 323 ? 15.906 3.965 1.249 1 95.19 323 TYR A N 1
ATOM 2666 C CA . TYR A 1 323 ? 16.891 2.918 1.512 1 95.19 323 TYR A CA 1
ATOM 2667 C C . TYR A 1 323 ? 16.266 1.535 1.352 1 95.19 323 TYR A C 1
ATOM 2669 O O . TYR A 1 323 ? 16.484 0.652 2.186 1 95.19 323 TYR A O 1
ATOM 2677 N N . ARG A 1 324 ? 15.547 1.388 0.292 1 95.06 324 ARG A N 1
ATOM 2678 C CA . ARG A 1 324 ? 14.742 0.192 0.051 1 95.06 324 ARG A CA 1
ATOM 2679 C C . ARG A 1 324 ? 15.633 -1.042 -0.081 1 95.06 324 ARG A C 1
ATOM 2681 O O . ARG A 1 324 ? 15.242 -2.139 0.331 1 95.06 324 ARG A O 1
ATOM 2688 N N . SER A 1 325 ? 16.812 -0.926 -0.693 1 95.19 325 SER A N 1
ATOM 2689 C CA . SER A 1 325 ? 17.719 -2.061 -0.843 1 95.19 325 SER A CA 1
ATOM 2690 C C . SER A 1 325 ? 18.078 -2.664 0.51 1 95.19 325 SER A C 1
ATOM 2692 O O . SER A 1 325 ? 18.078 -3.887 0.673 1 95.19 325 SER A O 1
ATOM 2694 N N . ALA A 1 326 ? 18.344 -1.747 1.45 1 94.88 326 ALA A N 1
ATOM 2695 C CA . ALA A 1 326 ? 18.656 -2.207 2.799 1 94.88 326 ALA A CA 1
ATOM 2696 C C . ALA A 1 326 ? 17.469 -2.893 3.447 1 94.88 326 ALA A C 1
ATOM 2698 O O . ALA A 1 326 ? 17.609 -3.908 4.129 1 94.88 326 ALA A O 1
ATOM 2699 N N . VAL A 1 327 ? 16.312 -2.359 3.191 1 94.81 327 VAL A N 1
ATOM 2700 C CA . VAL A 1 327 ? 15.078 -2.922 3.727 1 94.81 327 VAL A CA 1
ATOM 2701 C C . VAL A 1 327 ? 14.867 -4.324 3.164 1 94.81 327 VAL A C 1
ATOM 2703 O O . VAL A 1 327 ? 14.555 -5.258 3.906 1 94.81 327 VAL A O 1
ATOM 2706 N N . GLU A 1 328 ? 15.07 -4.523 1.911 1 91.38 328 GLU A N 1
ATOM 2707 C CA . GLU A 1 328 ? 14.789 -5.773 1.215 1 91.38 328 GLU A CA 1
ATOM 2708 C C . GLU A 1 328 ? 15.68 -6.902 1.724 1 91.38 328 GLU A C 1
ATOM 2710 O O . GLU A 1 328 ? 15.242 -8.047 1.839 1 91.38 328 GLU A O 1
ATOM 2715 N N . ILE A 1 329 ? 16.891 -6.578 2.041 1 91.44 329 ILE A N 1
ATOM 2716 C CA . ILE A 1 329 ? 17.797 -7.629 2.465 1 91.44 329 ILE A CA 1
ATOM 2717 C C . ILE A 1 329 ? 17.766 -7.758 3.986 1 91.44 329 ILE A C 1
ATOM 2719 O O . ILE A 1 329 ? 18.516 -8.547 4.566 1 91.44 329 ILE A O 1
ATOM 2723 N N . GLY A 1 330 ? 16.938 -6.91 4.742 1 90.81 330 GLY A N 1
ATOM 2724 C CA . GLY A 1 330 ? 16.703 -7.055 6.172 1 90.81 330 GLY A CA 1
ATOM 2725 C C . GLY A 1 330 ? 17.688 -6.285 7.027 1 90.81 330 GLY A C 1
ATOM 2726 O O . GLY A 1 330 ? 17.812 -6.543 8.227 1 90.81 330 GLY A O 1
ATOM 2727 N N . ASN A 1 331 ? 18.406 -5.445 6.371 1 93.38 331 ASN A N 1
ATOM 2728 C CA . ASN A 1 331 ? 19.344 -4.625 7.125 1 93.38 331 ASN A CA 1
ATOM 2729 C C . ASN A 1 331 ? 18.656 -3.393 7.711 1 93.38 331 ASN A C 1
ATOM 2731 O O . ASN A 1 331 ? 19.031 -2.262 7.402 1 93.38 331 ASN A O 1
ATOM 2735 N N . LEU A 1 332 ? 17.75 -3.615 8.602 1 96.31 332 LEU A N 1
ATOM 2736 C CA . LEU A 1 332 ? 16.953 -2.545 9.188 1 96.31 332 LEU A CA 1
ATOM 2737 C C . LEU A 1 332 ? 17.766 -1.73 10.18 1 96.31 332 LEU A C 1
ATOM 2739 O O . LEU A 1 332 ? 17.484 -0.555 10.414 1 96.31 332 LEU A O 1
ATOM 2743 N N . ALA A 1 333 ? 18.812 -2.344 10.758 1 95.69 333 ALA A N 1
ATOM 2744 C CA . ALA A 1 333 ? 19.719 -1.6 11.625 1 95.69 333 ALA A CA 1
ATOM 2745 C C . ALA A 1 333 ? 20.391 -0.453 10.867 1 95.69 333 ALA A C 1
ATOM 2747 O O . ALA A 1 333 ? 20.562 0.637 11.414 1 95.69 333 ALA A O 1
ATOM 2748 N N . TYR A 1 334 ? 20.703 -0.771 9.633 1 94.62 334 TYR A N 1
ATOM 2749 C CA . TYR A 1 334 ? 21.281 0.271 8.789 1 94.62 334 TYR A CA 1
ATOM 2750 C C . TYR A 1 334 ? 20.297 1.425 8.609 1 94.62 334 TYR A C 1
ATOM 2752 O O . TYR A 1 334 ? 20.672 2.592 8.766 1 94.62 334 TYR A O 1
ATOM 2760 N N . VAL A 1 335 ? 19.109 1.166 8.312 1 97.19 335 VAL A N 1
ATOM 2761 C CA . VAL A 1 335 ? 18.078 2.18 8.117 1 97.19 335 VAL A CA 1
ATOM 2762 C C . VAL A 1 335 ? 17.875 2.963 9.406 1 97.19 335 VAL A C 1
ATOM 2764 O O . VAL A 1 335 ? 17.766 4.191 9.383 1 97.19 335 VAL A O 1
ATOM 2767 N N . LYS A 1 336 ? 17.844 2.227 10.523 1 97.5 336 LYS A N 1
ATOM 2768 C CA . LYS A 1 336 ? 17.719 2.877 11.828 1 97.5 336 LYS A CA 1
ATOM 2769 C C . LYS A 1 336 ? 18.859 3.861 12.055 1 97.5 336 LYS A C 1
ATOM 2771 O O . LYS A 1 336 ? 18.641 4.961 12.57 1 97.5 336 LYS A O 1
ATOM 2776 N N . GLY A 1 337 ? 20.031 3.416 11.688 1 97.19 337 GLY A N 1
ATOM 2777 C CA . GLY A 1 337 ? 21.156 4.32 11.781 1 97.19 337 GLY A CA 1
ATOM 2778 C C . GLY A 1 337 ? 20.969 5.605 11 1 97.19 337 GLY A C 1
ATOM 2779 O O . GLY A 1 337 ? 21.312 6.688 11.477 1 97.19 337 GLY A O 1
ATOM 2780 N N . LYS A 1 338 ? 20.438 5.473 9.812 1 96.81 338 LYS A N 1
ATOM 2781 C CA . LYS A 1 338 ? 20.172 6.645 8.984 1 96.81 338 LYS A CA 1
ATOM 2782 C C . LYS A 1 338 ? 19.109 7.543 9.625 1 96.81 338 LYS A C 1
ATOM 2784 O O . LYS A 1 338 ? 19.234 8.773 9.602 1 96.81 338 LYS A O 1
ATOM 2789 N N . VAL A 1 339 ? 18.094 6.961 10.195 1 98.12 339 VAL A N 1
ATOM 2790 C CA . VAL A 1 339 ? 17.047 7.715 10.891 1 98.12 339 VAL A CA 1
ATOM 2791 C C . VAL A 1 339 ? 17.656 8.484 12.055 1 98.12 339 VAL A C 1
ATOM 2793 O O . VAL A 1 339 ? 17.422 9.688 12.211 1 98.12 339 VAL A O 1
ATOM 2796 N N . LEU A 1 340 ? 18.438 7.793 12.875 1 97.88 340 LEU A N 1
ATOM 2797 C CA . LEU A 1 340 ? 19.016 8.414 14.062 1 97.88 340 LEU A CA 1
ATOM 2798 C C . LEU A 1 340 ? 19.984 9.523 13.68 1 97.88 340 LEU A C 1
ATOM 2800 O O . LEU A 1 340 ? 20.047 10.555 14.344 1 97.88 340 LEU A O 1
ATOM 2804 N N . ALA A 1 341 ? 20.703 9.266 12.602 1 97.12 341 ALA A N 1
ATOM 2805 C CA . ALA A 1 341 ? 21.672 10.273 12.141 1 97.12 341 ALA A CA 1
ATOM 2806 C C . ALA A 1 341 ? 20.953 11.555 11.711 1 97.12 341 ALA A C 1
ATOM 2808 O O . ALA A 1 341 ? 21.469 12.656 11.914 1 97.12 341 ALA A O 1
ATOM 2809 N N . ASP A 1 342 ? 19.781 11.445 11.188 1 97.12 342 ASP A N 1
ATOM 2810 C CA . ASP A 1 342 ? 19.062 12.602 10.664 1 97.12 342 ASP A CA 1
ATOM 2811 C C . ASP A 1 342 ? 17.875 12.961 11.555 1 97.12 342 ASP A C 1
ATOM 2813 O O . ASP A 1 342 ? 17.047 13.797 11.195 1 97.12 342 ASP A O 1
ATOM 2817 N N . TYR A 1 343 ? 17.781 12.352 12.711 1 98 343 TYR A N 1
ATOM 2818 C CA . TYR A 1 343 ? 16.578 12.453 13.539 1 98 343 TYR A CA 1
ATOM 2819 C C . TYR A 1 343 ? 16.328 13.898 13.953 1 98 343 TYR A C 1
ATOM 2821 O O . TYR A 1 343 ? 15.203 14.391 13.859 1 98 343 TYR A O 1
ATOM 2829 N N . SER A 1 344 ? 17.328 14.609 14.43 1 96.81 344 SER A N 1
ATOM 2830 C CA . SER A 1 344 ? 17.172 15.969 14.93 1 96.81 344 SER A CA 1
ATOM 2831 C C . SER A 1 344 ? 16.656 16.891 13.836 1 96.81 344 SER A C 1
ATOM 2833 O O . SER A 1 344 ? 15.742 17.688 14.078 1 96.81 344 SER A O 1
ATOM 2835 N N . THR A 1 345 ? 17.219 16.734 12.688 1 95.94 345 THR A N 1
ATOM 2836 C CA . THR A 1 345 ? 16.797 17.562 11.562 1 95.94 345 THR A CA 1
ATOM 2837 C C . THR A 1 345 ? 15.359 17.234 11.156 1 95.94 345 THR A C 1
ATOM 2839 O O . THR A 1 345 ? 14.516 18.125 11.062 1 95.94 345 THR A O 1
ATOM 2842 N N . PHE A 1 346 ? 15.117 16.031 10.969 1 97.31 346 PHE A N 1
ATOM 2843 C CA . PHE A 1 346 ? 13.805 15.609 10.5 1 97.31 346 PHE A CA 1
ATOM 2844 C C . PHE A 1 346 ? 12.727 15.93 11.531 1 97.31 346 PHE A C 1
ATOM 2846 O O . PHE A 1 346 ? 11.68 16.469 11.188 1 97.31 346 PHE A O 1
ATOM 2853 N N . SER A 1 347 ? 12.977 15.602 12.82 1 97.94 347 SER A N 1
ATOM 2854 C CA . SER A 1 347 ? 12 15.867 13.867 1 97.94 347 SER A CA 1
ATOM 2855 C C . SER A 1 347 ? 11.828 17.359 14.109 1 97.94 347 SER A C 1
ATOM 2857 O O . SER A 1 347 ? 10.812 17.797 14.656 1 97.94 347 SER A O 1
ATOM 2859 N N . GLY A 1 348 ? 12.844 18.141 13.758 1 97.44 348 GLY A N 1
ATOM 2860 C CA . GLY A 1 348 ? 12.688 19.578 13.805 1 97.44 348 GLY A CA 1
ATOM 2861 C C . GLY A 1 348 ? 11.602 20.094 12.883 1 97.44 348 GLY A C 1
ATOM 2862 O O . GLY A 1 348 ? 10.797 20.953 13.266 1 97.44 348 GLY A O 1
ATOM 2863 N N . TRP A 1 349 ? 11.609 19.562 11.742 1 96.06 349 TRP A N 1
ATOM 2864 C CA . TRP A 1 349 ? 10.562 19.922 10.789 1 96.06 349 TRP A CA 1
ATOM 2865 C C . TRP A 1 349 ? 9.188 19.484 11.297 1 96.06 349 TRP A C 1
ATOM 2867 O O . TRP A 1 349 ? 8.203 20.219 11.141 1 96.06 349 TRP A O 1
ATOM 2877 N N . ILE A 1 350 ? 9.117 18.359 11.922 1 98.06 350 ILE A N 1
ATOM 2878 C CA . ILE A 1 350 ? 7.867 17.828 12.453 1 98.06 350 ILE A CA 1
ATOM 2879 C C . ILE A 1 350 ? 7.398 18.703 13.617 1 98.06 350 ILE A C 1
ATOM 2881 O O . ILE A 1 350 ? 6.199 18.922 13.797 1 98.06 350 ILE A O 1
ATOM 2885 N N . LEU A 1 351 ? 8.375 19.203 14.352 1 98.44 351 LEU A N 1
ATOM 2886 C CA . LEU A 1 351 ? 8.055 20.094 15.461 1 98.44 351 LEU A CA 1
ATOM 2887 C C . LEU A 1 351 ? 7.391 21.375 14.961 1 98.44 351 LEU A C 1
ATOM 2889 O O . LEU A 1 351 ? 6.441 21.875 15.57 1 98.44 351 LEU A O 1
ATOM 2893 N N . GLU A 1 352 ? 7.902 21.906 13.914 1 97.81 352 GLU A N 1
ATOM 2894 C CA . GLU A 1 352 ? 7.258 23.062 13.305 1 97.81 352 GLU A CA 1
ATOM 2895 C C . GLU A 1 352 ? 5.812 22.75 12.922 1 97.81 352 GLU A C 1
ATOM 2897 O O . GLU A 1 352 ? 4.91 23.547 13.188 1 97.81 352 GLU A O 1
ATOM 2902 N N . ARG A 1 353 ? 5.629 21.703 12.328 1 97.44 353 ARG A N 1
ATOM 2903 C CA . ARG A 1 353 ? 4.289 21.266 11.945 1 97.44 353 ARG A CA 1
ATOM 2904 C C . ARG A 1 353 ? 3.387 21.125 13.164 1 97.44 353 ARG A C 1
ATOM 2906 O O . ARG A 1 353 ? 2.217 21.516 13.125 1 97.44 353 ARG A O 1
ATOM 2913 N N . TRP A 1 354 ? 3.922 20.516 14.227 1 98.25 354 TRP A N 1
ATOM 2914 C CA . TRP A 1 354 ? 3.186 20.375 15.484 1 98.25 354 TRP A CA 1
ATOM 2915 C C . TRP A 1 354 ? 2.652 21.719 15.961 1 98.25 354 TRP A C 1
ATOM 2917 O O . TRP A 1 354 ? 1.467 21.859 16.266 1 98.25 354 TRP A O 1
ATOM 2927 N N . PHE A 1 355 ? 3.473 22.719 16.016 1 98.31 355 PHE A N 1
ATOM 2928 C CA . PHE A 1 355 ? 3.061 24.016 16.562 1 98.31 355 PHE A CA 1
ATOM 2929 C C . PHE A 1 355 ? 2.098 24.719 15.617 1 98.31 355 PHE A C 1
ATOM 2931 O O . PHE A 1 355 ? 1.168 25.391 16.062 1 98.31 355 PHE A O 1
ATOM 2938 N N . ARG A 1 356 ? 2.328 24.672 14.289 1 97.75 356 ARG A N 1
ATOM 2939 C CA . ARG A 1 356 ? 1.341 25.219 13.367 1 97.75 356 ARG A CA 1
ATOM 2940 C C . ARG A 1 356 ? -0.025 24.578 13.578 1 97.75 356 ARG A C 1
ATOM 2942 O O . ARG A 1 356 ? -1.051 25.266 13.555 1 97.75 356 ARG A O 1
ATOM 2949 N N . GLN A 1 357 ? 0.024 23.219 13.812 1 97.06 357 GLN A N 1
ATOM 2950 C CA . GLN A 1 357 ? -1.227 22.516 14.086 1 97.06 357 GLN A CA 1
ATOM 2951 C C . GLN A 1 357 ? -1.829 22.969 15.414 1 97.06 357 GLN A C 1
ATOM 2953 O O . GLN A 1 357 ? -3.049 23.094 15.531 1 97.06 357 GLN A O 1
ATOM 2958 N N . THR A 1 358 ? -1.072 23.25 16.359 1 97.56 358 THR A N 1
ATOM 2959 C CA . THR A 1 358 ? -1.519 23.734 17.656 1 97.56 358 THR A CA 1
ATOM 2960 C C . THR A 1 358 ? -2.279 25.062 17.5 1 97.56 358 THR A C 1
ATOM 2962 O O . THR A 1 358 ? -3.371 25.219 18.047 1 97.56 358 THR A O 1
ATOM 2965 N N . TYR A 1 359 ? -1.658 25.953 16.75 1 97.31 359 TYR A N 1
ATOM 2966 C CA . TYR A 1 359 ? -2.289 27.25 16.547 1 97.31 359 TYR A CA 1
ATOM 2967 C C . TYR A 1 359 ? -3.562 27.125 15.719 1 97.31 359 TYR A C 1
ATOM 2969 O O . TYR A 1 359 ? -4.539 27.828 15.953 1 97.31 359 TYR A O 1
ATOM 2977 N N . ARG A 1 360 ? -3.596 26.219 14.742 1 96.5 360 ARG A N 1
ATOM 2978 C CA . ARG A 1 360 ? -4.793 25.969 13.945 1 96.5 360 ARG A CA 1
ATOM 2979 C C . ARG A 1 360 ? -5.938 25.453 14.812 1 96.5 360 ARG A C 1
ATOM 2981 O O . ARG A 1 360 ? -7.078 25.891 14.664 1 96.5 360 ARG A O 1
ATOM 2988 N N . GLU A 1 361 ? -5.566 24.594 15.758 1 95.75 361 GLU A N 1
ATOM 2989 C CA . GLU A 1 361 ? -6.582 23.906 16.562 1 95.75 361 GLU A CA 1
ATOM 2990 C C . GLU A 1 361 ? -7.195 24.859 17.594 1 95.75 361 GLU A C 1
ATOM 2992 O O . GLU A 1 361 ? -8.242 24.562 18.172 1 95.75 361 GLU A O 1
ATOM 2997 N N . THR A 1 362 ? -6.613 26.078 17.766 1 95.69 362 THR A N 1
ATOM 2998 C CA . THR A 1 362 ? -7.215 27.047 18.656 1 95.69 362 THR A CA 1
ATOM 2999 C C . THR A 1 362 ? -8.484 27.641 18.047 1 95.69 362 THR A C 1
ATOM 3001 O O . THR A 1 362 ? -9.359 28.125 18.766 1 95.69 362 THR A O 1
ATOM 3004 N N . GLY A 1 363 ? -8.469 27.719 16.734 1 95.44 363 GLY A N 1
ATOM 3005 C CA . GLY A 1 363 ? -9.594 28.328 16.031 1 95.44 363 GLY A CA 1
ATOM 3006 C C . GLY A 1 363 ? -9.539 29.844 16.016 1 95.44 363 GLY A C 1
ATOM 3007 O O . GLY A 1 363 ? -10.445 30.484 15.484 1 95.44 363 GLY A O 1
ATOM 3008 N N . LEU A 1 364 ? -8.516 30.375 16.562 1 96.44 364 LEU A N 1
ATOM 3009 C CA . LEU A 1 364 ? -8.414 31.828 16.719 1 96.44 364 LEU A CA 1
ATOM 3010 C C . LEU A 1 364 ? -7.785 32.469 15.484 1 96.44 364 LEU A C 1
ATOM 3012 O O . LEU A 1 364 ? -7.918 33.656 15.266 1 96.44 364 LEU A O 1
ATOM 3016 N N . TYR A 1 365 ? -7.145 31.656 14.727 1 97.38 365 TYR A N 1
ATOM 3017 C CA . TYR A 1 365 ? -6.367 32.188 13.617 1 97.38 365 TYR A CA 1
ATOM 3018 C C . TYR A 1 365 ? -6.895 31.688 12.281 1 97.38 365 TYR A C 1
ATOM 3020 O O . TYR A 1 365 ? -7.18 30.5 12.141 1 97.38 365 TYR A O 1
ATOM 3028 N N . ASN A 1 366 ? -7.051 32.5 11.406 1 95.5 366 ASN A N 1
ATOM 3029 C CA . ASN A 1 366 ? -7.574 32.094 10.102 1 95.5 366 ASN A CA 1
ATOM 3030 C C . ASN A 1 366 ? -6.449 31.75 9.133 1 95.5 366 ASN A C 1
ATOM 3032 O O . ASN A 1 366 ? -6.68 31.062 8.133 1 95.5 366 ASN A O 1
ATOM 3036 N N . ILE A 1 367 ? -5.211 32.219 9.375 1 96.25 367 ILE A N 1
ATOM 3037 C CA . ILE A 1 367 ? -4.035 31.859 8.602 1 96.25 367 ILE A CA 1
ATOM 3038 C C . ILE A 1 367 ? -2.945 31.328 9.531 1 96.25 367 ILE A C 1
ATOM 3040 O O . ILE A 1 367 ? -2.615 31.969 10.539 1 96.25 367 ILE A O 1
ATOM 3044 N N . VAL A 1 368 ? -2.48 30.234 9.305 1 96.88 368 VAL A N 1
ATOM 3045 C CA . VAL A 1 368 ? -1.314 29.672 9.984 1 96.88 368 VAL A CA 1
ATOM 3046 C C . VAL A 1 368 ? -0.346 29.109 8.945 1 96.88 368 VAL A C 1
ATOM 3048 O O . VAL A 1 368 ? -0.669 28.141 8.258 1 96.88 368 VAL A O 1
ATOM 3051 N N . THR A 1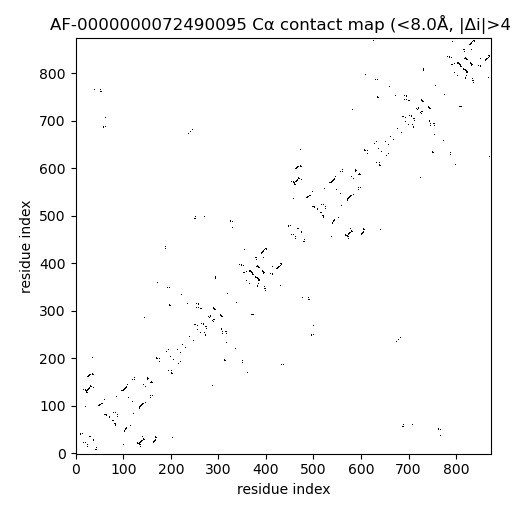 369 ? 0.771 29.578 8.797 1 96.31 369 THR A N 1
ATOM 3052 C CA . THR A 1 369 ? 1.735 29.203 7.762 1 96.31 369 THR A CA 1
ATOM 3053 C C . THR A 1 369 ? 3.143 29.641 8.164 1 96.31 369 THR A C 1
ATOM 3055 O O . THR A 1 369 ? 3.43 29.828 9.344 1 96.31 369 THR A O 1
ATOM 3058 N N . ASN A 1 370 ? 4.059 29.688 7.227 1 95.25 370 ASN A N 1
ATOM 3059 C CA . ASN A 1 370 ? 5.426 30.172 7.391 1 95.25 370 ASN A CA 1
ATOM 3060 C C . ASN A 1 370 ? 5.727 31.328 6.453 1 95.25 370 ASN A C 1
ATOM 3062 O O . ASN A 1 370 ? 4.828 31.844 5.781 1 95.25 370 ASN A O 1
ATOM 3066 N N . TYR A 1 371 ? 6.91 31.781 6.578 1 95.44 371 TYR A N 1
ATOM 3067 C CA . TYR A 1 371 ? 7.367 32.906 5.785 1 95.44 371 TYR A CA 1
ATOM 3068 C C . TYR A 1 371 ? 8.805 32.719 5.316 1 95.44 371 TYR A C 1
ATOM 3070 O O . TYR A 1 371 ? 9.633 32.156 6.051 1 95.44 371 TYR A O 1
ATOM 3078 N N . TRP A 1 372 ? 9.008 33.094 4.078 1 93.44 372 TRP A N 1
ATOM 3079 C CA . TRP A 1 372 ? 10.359 33.188 3.527 1 93.44 372 TRP A CA 1
ATOM 3080 C C . TRP A 1 372 ? 10.414 34.188 2.387 1 93.44 372 TRP A C 1
ATOM 3082 O O . TRP A 1 372 ? 9.391 34.5 1.764 1 93.44 372 TRP A O 1
ATOM 3092 N N . GLU A 1 373 ? 11.508 34.688 2.172 1 90.25 373 GLU A N 1
ATOM 3093 C CA . GLU A 1 373 ? 11.719 35.594 1.066 1 90.25 373 GLU A CA 1
ATOM 3094 C C . GLU A 1 373 ? 12.312 34.906 -0.145 1 90.25 373 GLU A C 1
ATOM 3096 O O . GLU A 1 373 ? 12.719 33.75 -0.055 1 90.25 373 GLU A O 1
ATOM 3101 N N . LYS A 1 374 ? 12.336 35.406 -1.298 1 79.81 374 LYS A N 1
ATOM 3102 C CA . LYS A 1 374 ? 12.703 34.844 -2.592 1 79.81 374 LYS A CA 1
ATOM 3103 C C . LYS A 1 374 ? 14.117 34.25 -2.564 1 79.81 374 LYS A C 1
ATOM 3105 O O . LYS A 1 374 ? 14.383 33.219 -3.174 1 79.81 374 LYS A O 1
ATOM 3110 N N . ASP A 1 375 ? 14.984 34.969 -1.837 1 78.69 375 ASP A N 1
ATOM 3111 C CA . ASP A 1 375 ? 16.359 34.5 -1.819 1 78.69 375 ASP A CA 1
ATOM 3112 C C . ASP A 1 375 ? 16.578 33.438 -0.746 1 78.69 375 ASP A C 1
ATOM 3114 O O . ASP A 1 375 ? 17.703 32.969 -0.539 1 78.69 375 ASP A O 1
ATOM 3118 N N . GLY A 1 376 ? 15.461 33 -0.196 1 71.12 376 GLY A N 1
ATOM 3119 C CA . GLY A 1 376 ? 15.547 31.953 0.828 1 71.12 376 GLY A CA 1
ATOM 3120 C C . GLY A 1 376 ? 16.047 32.5 2.162 1 71.12 376 GLY A C 1
ATOM 3121 O O . GLY A 1 376 ? 16.188 31.719 3.119 1 71.12 376 GLY A O 1
ATOM 3122 N N . ASN A 1 377 ? 16.172 33.75 2.199 1 77.38 377 ASN A N 1
ATOM 3123 C CA . ASN A 1 377 ? 16.641 34.375 3.432 1 77.38 377 ASN A CA 1
ATOM 3124 C C . ASN A 1 377 ? 15.477 34.719 4.355 1 77.38 377 ASN A C 1
ATOM 3126 O O . ASN A 1 377 ? 14.312 34.531 3.988 1 77.38 377 ASN A O 1
ATOM 3130 N N . ASN A 1 378 ? 15.664 34.844 5.594 1 86 378 ASN A N 1
ATOM 3131 C CA . ASN A 1 378 ? 14.703 35.281 6.602 1 86 378 ASN A CA 1
ATOM 3132 C C . ASN A 1 378 ? 13.516 34.312 6.711 1 86 378 ASN A C 1
ATOM 3134 O O . ASN A 1 378 ? 12.367 34.75 6.648 1 86 378 ASN A O 1
ATOM 3138 N N . GLU A 1 379 ? 13.82 33.25 6.844 1 93.25 379 GLU A N 1
ATOM 3139 C CA . GLU A 1 379 ? 12.773 32.25 7.012 1 93.25 379 GLU A CA 1
ATOM 3140 C C . GLU A 1 379 ? 12.211 32.25 8.43 1 93.25 379 GLU A C 1
ATOM 3142 O O . GLU A 1 379 ? 12.953 32.406 9.398 1 93.25 379 GLU A O 1
ATOM 3147 N N . ILE A 1 380 ? 10.844 32.312 8.562 1 97.19 380 ILE A N 1
ATOM 3148 C CA . ILE A 1 380 ? 10.117 32.25 9.828 1 97.19 380 ILE A CA 1
ATOM 3149 C C . ILE A 1 380 ? 9.266 31 9.883 1 97.19 380 ILE A C 1
ATOM 3151 O O . ILE A 1 380 ? 8.531 30.688 8.938 1 97.19 380 ILE A O 1
ATOM 3155 N N . ASP A 1 381 ? 9.305 30.312 10.961 1 96.88 381 ASP A N 1
ATOM 3156 C CA . ASP A 1 381 ? 8.758 28.969 11.07 1 96.88 381 ASP A CA 1
ATOM 3157 C C . ASP A 1 381 ? 7.242 29.016 11.258 1 96.88 381 ASP A C 1
ATOM 3159 O O . ASP A 1 381 ? 6.535 28.094 10.82 1 96.88 381 ASP A O 1
ATOM 3163 N N . LEU A 1 382 ? 6.801 30.031 11.883 1 98.19 382 LEU A N 1
ATOM 3164 C CA . LEU A 1 382 ? 5.387 30.062 12.227 1 98.19 382 LEU A CA 1
ATOM 3165 C C . LEU A 1 382 ? 4.836 31.484 12.102 1 98.19 382 LEU A C 1
ATOM 3167 O O . LEU A 1 382 ? 5.402 32.438 12.656 1 98.19 382 LEU A O 1
ATOM 3171 N N . ILE A 1 383 ? 3.805 31.672 11.328 1 98.19 383 ILE A N 1
ATOM 3172 C CA . ILE A 1 383 ? 2.969 32.844 11.25 1 98.19 383 ILE A CA 1
ATOM 3173 C C . ILE A 1 383 ? 1.51 32.5 11.508 1 98.19 383 ILE A C 1
ATOM 3175 O O . ILE A 1 383 ? 0.947 31.641 10.812 1 98.19 383 ILE A O 1
ATOM 3179 N N . ALA A 1 384 ? 0.938 32.969 12.508 1 98.44 384 ALA A N 1
ATOM 3180 C CA . ALA A 1 384 ? -0.488 32.812 12.781 1 98.44 384 ALA A CA 1
ATOM 3181 C C . ALA A 1 384 ? -1.199 34.156 12.781 1 98.44 384 ALA A C 1
ATOM 3183 O O . ALA A 1 384 ? -0.822 35.062 13.531 1 98.44 384 ALA A O 1
ATOM 3184 N N . VAL A 1 385 ? -2.223 34.344 11.984 1 98.06 385 VAL A N 1
ATOM 3185 C CA . VAL A 1 385 ? -2.854 35.625 11.766 1 98.06 385 VAL A CA 1
ATOM 3186 C C . VAL A 1 385 ? -4.332 35.562 12.141 1 98.06 385 VAL A C 1
ATOM 3188 O O . VAL A 1 385 ? -5.035 34.625 11.742 1 98.06 385 VAL A O 1
ATOM 3191 N N . ASN A 1 386 ? -4.703 36.375 12.984 1 98.12 386 ASN A N 1
ATOM 3192 C CA . ASN A 1 386 ? -6.105 36.688 13.219 1 98.12 386 ASN A CA 1
ATOM 3193 C C . ASN A 1 386 ? -6.48 38.031 12.57 1 98.12 386 ASN A C 1
ATOM 3195 O O . ASN A 1 386 ? -6.246 39.094 13.148 1 98.12 386 ASN A O 1
ATOM 3199 N N . GLU A 1 387 ? -7 38 11.445 1 95.44 387 GLU A N 1
ATOM 3200 C CA . GLU A 1 387 ? -7.293 39.219 10.672 1 95.44 387 GLU A CA 1
ATOM 3201 C C . GLU A 1 387 ? -8.398 40.031 11.328 1 95.44 387 GLU A C 1
ATOM 3203 O O . GLU A 1 387 ? -8.391 41.281 11.266 1 95.44 387 GLU A O 1
ATOM 3208 N N . ALA A 1 388 ? -9.359 39.375 11.961 1 96.19 388 ALA A N 1
ATOM 3209 C CA . ALA A 1 388 ? -10.477 40.062 12.602 1 96.19 388 ALA A CA 1
ATOM 3210 C C . ALA A 1 388 ? -9.984 40.969 13.727 1 96.19 388 ALA A C 1
ATOM 3212 O O . ALA A 1 388 ? -10.453 42.125 13.859 1 96.19 388 ALA A O 1
ATOM 3213 N N . ASP A 1 389 ? -9.047 40.562 14.406 1 96.81 389 ASP A N 1
ATOM 3214 C CA . ASP A 1 389 ? -8.555 41.312 15.562 1 96.81 389 ASP A CA 1
ATOM 3215 C C . ASP A 1 389 ? -7.234 42.031 15.234 1 96.81 389 ASP A C 1
ATOM 3217 O O . ASP A 1 389 ? -6.605 42.625 16.125 1 96.81 389 ASP A O 1
ATOM 3221 N N . CYS A 1 390 ? -6.789 41.875 14.141 1 96.88 390 CYS A N 1
ATOM 3222 C CA . CYS A 1 390 ? -5.535 42.469 13.711 1 96.88 390 CYS A CA 1
ATOM 3223 C C . CYS A 1 390 ? -4.383 42.062 14.617 1 96.88 390 CYS A C 1
ATOM 3225 O O . CYS A 1 390 ? -3.648 42.906 15.133 1 96.88 390 CYS A O 1
ATOM 3227 N N . GLU A 1 391 ? -4.258 40.75 14.75 1 97.56 391 GLU A N 1
ATOM 3228 C CA . GLU A 1 391 ? -3.195 40.156 15.562 1 97.56 391 GLU A CA 1
ATOM 3229 C C . GLU A 1 391 ? -2.363 39.156 14.75 1 97.56 391 GLU A C 1
ATOM 3231 O O . GLU A 1 391 ? -2.898 38.438 13.914 1 97.56 391 GLU A O 1
ATOM 3236 N N . ILE A 1 392 ? -1.089 39.188 14.953 1 98 392 ILE A N 1
ATOM 3237 C CA . ILE A 1 392 ? -0.169 38.281 14.297 1 98 392 ILE A CA 1
ATOM 3238 C C . ILE A 1 392 ? 0.795 37.688 15.32 1 98 392 ILE A C 1
ATOM 3240 O O . ILE A 1 392 ? 1.326 38.406 16.172 1 98 392 ILE A O 1
ATOM 3244 N N . VAL A 1 393 ? 0.924 36.406 15.273 1 98.12 393 VAL A N 1
ATOM 3245 C CA . VAL A 1 393 ? 1.966 35.719 16.031 1 98.12 393 VAL A CA 1
ATOM 3246 C C . VAL A 1 393 ? 3.098 35.312 15.086 1 98.12 393 VAL A C 1
ATOM 3248 O O . VAL A 1 393 ? 2.854 34.688 14.039 1 98.12 393 VAL A O 1
ATOM 3251 N N . ILE A 1 394 ? 4.273 35.688 15.43 1 98 394 ILE A N 1
ATOM 3252 C CA . ILE A 1 394 ? 5.492 35.344 14.703 1 98 394 ILE A CA 1
ATOM 3253 C C . ILE A 1 394 ? 6.383 34.469 15.586 1 98 394 ILE A C 1
ATOM 3255 O O . ILE A 1 394 ? 6.82 34.875 16.656 1 98 394 ILE A O 1
ATOM 3259 N N . GLY A 1 395 ? 6.656 33.25 15.086 1 97.75 395 GLY A N 1
ATOM 3260 C CA . GLY A 1 395 ? 7.316 32.344 15.984 1 97.75 395 GLY A CA 1
ATOM 3261 C C . GLY A 1 395 ? 8.516 31.656 15.367 1 97.75 395 GLY A C 1
ATOM 3262 O O . GLY A 1 395 ? 8.555 31.438 14.156 1 97.75 395 GLY A O 1
ATOM 3263 N N . GLU A 1 396 ? 9.453 31.344 16.234 1 97.75 396 GLU A N 1
ATOM 3264 C CA . GLU A 1 396 ? 10.586 30.469 15.93 1 97.75 396 GLU A CA 1
ATOM 3265 C C . GLU A 1 396 ? 10.492 29.156 16.688 1 97.75 396 GLU A C 1
ATOM 3267 O O . GLU A 1 396 ? 10.156 29.141 17.875 1 97.75 396 GLU A O 1
ATOM 3272 N N . VAL A 1 397 ? 10.727 28.078 15.906 1 98 397 VAL A N 1
ATOM 3273 C CA . VAL A 1 397 ? 10.609 26.75 16.484 1 98 397 VAL A CA 1
ATOM 3274 C C . VAL A 1 397 ? 11.953 26.031 16.406 1 98 397 VAL A C 1
ATOM 3276 O O . VAL A 1 397 ? 12.531 25.906 15.328 1 98 397 VAL A O 1
ATOM 3279 N N . LYS A 1 398 ? 12.531 25.625 17.547 1 97.25 398 LYS A N 1
ATOM 3280 C CA . LYS A 1 398 ? 13.742 24.812 17.641 1 97.25 398 LYS A CA 1
ATOM 3281 C C . LYS A 1 398 ? 13.578 23.703 18.672 1 97.25 398 LYS A C 1
ATOM 3283 O O . LYS A 1 398 ? 12.922 23.891 19.703 1 97.25 398 LYS A O 1
ATOM 3288 N N . ARG A 1 399 ? 14.164 22.578 18.375 1 96.81 399 ARG A N 1
ATOM 3289 C CA . ARG A 1 399 ? 14.148 21.516 19.359 1 96.81 399 ARG A CA 1
ATOM 3290 C C . ARG A 1 399 ? 14.789 21.984 20.672 1 96.81 399 ARG A C 1
ATOM 3292 O O . ARG A 1 399 ? 14.242 21.75 21.75 1 96.81 399 ARG A O 1
ATOM 3299 N N . ASN A 1 400 ? 15.977 22.578 20.516 1 95.25 400 ASN A N 1
ATOM 3300 C CA . ASN A 1 400 ? 16.719 23.141 21.641 1 95.25 400 ASN A CA 1
ATOM 3301 C C . ASN A 1 400 ? 16.375 24.609 21.844 1 95.25 400 ASN A C 1
ATOM 3303 O O . ASN A 1 400 ? 16.703 25.453 21.016 1 95.25 400 ASN A O 1
ATOM 3307 N N . PRO A 1 401 ? 15.805 24.922 22.953 1 94.69 401 PRO A N 1
ATOM 3308 C CA . PRO A 1 401 ? 15.406 26.312 23.203 1 94.69 401 PRO A CA 1
ATOM 3309 C C . PRO A 1 401 ? 16.594 27.281 23.172 1 94.69 401 PRO A C 1
ATOM 3311 O O . PRO A 1 401 ? 16.422 28.469 22.875 1 94.69 401 PRO A O 1
ATOM 3314 N N . ARG A 1 402 ? 17.797 26.844 23.453 1 95.62 402 ARG A N 1
ATOM 3315 C CA . ARG A 1 402 ? 18.969 27.703 23.484 1 95.62 402 ARG A CA 1
ATOM 3316 C C . ARG A 1 402 ? 19.328 28.188 22.078 1 95.62 402 ARG A C 1
ATOM 3318 O O . ARG A 1 402 ? 20.078 29.156 21.922 1 95.62 402 ARG A O 1
ATOM 3325 N N . ARG A 1 403 ? 18.734 27.531 21.062 1 94.5 403 ARG A N 1
ATOM 3326 C CA . ARG A 1 403 ? 19.047 27.875 19.688 1 94.5 403 ARG A CA 1
ATOM 3327 C C . ARG A 1 403 ? 18.031 28.891 19.141 1 94.5 403 ARG A C 1
ATOM 3329 O O . ARG A 1 403 ? 18.141 29.328 18 1 94.5 403 ARG A O 1
ATOM 3336 N N . ILE A 1 404 ? 17.125 29.375 19.906 1 95.94 404 ILE A N 1
ATOM 3337 C CA . ILE A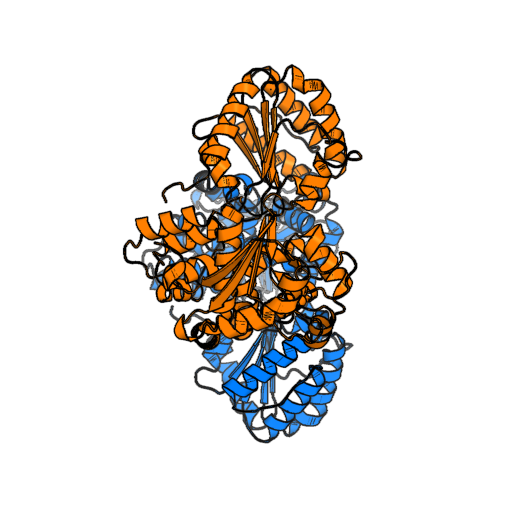 1 404 ? 16.141 30.359 19.484 1 95.94 404 ILE A CA 1
ATOM 3338 C C . ILE A 1 404 ? 16.703 31.766 19.641 1 95.94 404 ILE A C 1
ATOM 3340 O O . ILE A 1 404 ? 17.25 32.094 20.703 1 95.94 404 ILE A O 1
ATOM 3344 N N . ASP A 1 405 ? 16.562 32.5 18.688 1 95 405 ASP A N 1
ATOM 3345 C CA . ASP A 1 405 ? 17.031 33.875 18.656 1 95 405 ASP A CA 1
ATOM 3346 C C . ASP A 1 405 ? 15.883 34.844 18.359 1 95 405 ASP A C 1
ATOM 3348 O O . ASP A 1 405 ? 15.625 35.188 17.203 1 95 405 ASP A O 1
ATOM 3352 N N . LEU A 1 406 ? 15.352 35.406 19.391 1 94.31 406 LEU A N 1
ATOM 3353 C CA . LEU A 1 406 ? 14.203 36.281 19.219 1 94.31 406 LEU A CA 1
ATOM 3354 C C . LEU A 1 406 ? 14.609 37.594 18.578 1 94.31 406 LEU A C 1
ATOM 3356 O O . LEU A 1 406 ? 13.828 38.188 17.828 1 94.31 406 LEU A O 1
ATOM 3360 N N . HIS A 1 407 ? 15.711 38.031 18.922 1 94.12 407 HIS A N 1
ATOM 3361 C CA . HIS A 1 407 ? 16.188 39.25 18.266 1 94.12 407 HIS A CA 1
ATOM 3362 C C . HIS A 1 407 ? 16.344 39.062 16.766 1 94.12 407 HIS A C 1
ATOM 3364 O O . HIS A 1 407 ? 15.938 39.906 15.969 1 94.12 407 HIS A O 1
ATOM 3370 N N . GLY A 1 408 ? 16.938 37.906 16.469 1 94.5 408 GLY A N 1
ATOM 3371 C CA . GLY A 1 408 ? 17.031 37.562 15.062 1 94.5 408 GLY A CA 1
ATOM 3372 C C . GLY A 1 408 ? 15.672 37.406 14.398 1 94.5 408 GLY A C 1
ATOM 3373 O O . GLY A 1 408 ? 15.492 37.812 13.25 1 94.5 408 GLY A O 1
ATOM 3374 N N . LEU A 1 409 ? 14.805 36.938 15.102 1 96.25 409 LEU A N 1
ATOM 3375 C CA . LEU A 1 409 ? 13.453 36.75 14.594 1 96.25 409 LEU A CA 1
ATOM 3376 C C . LEU A 1 409 ? 12.812 38.094 14.273 1 96.25 409 LEU A C 1
ATOM 3378 O O . LEU A 1 409 ? 12.164 38.25 13.234 1 96.25 409 LEU A O 1
ATOM 3382 N N . GLU A 1 410 ? 12.945 39.031 15.188 1 94.62 410 GLU A N 1
ATOM 3383 C CA . GLU A 1 410 ? 12.406 40.375 14.969 1 94.62 410 GLU A CA 1
ATOM 3384 C C . GLU A 1 410 ? 12.977 41 13.695 1 94.62 410 GLU A C 1
ATOM 3386 O O . GLU A 1 410 ? 12.258 41.656 12.945 1 94.62 410 GLU A O 1
ATOM 3391 N N . HIS A 1 411 ? 14.125 40.75 13.5 1 94.25 411 HIS A N 1
ATOM 3392 C CA . HIS A 1 411 ? 14.766 41.25 12.297 1 94.25 411 HIS A CA 1
ATOM 3393 C C . HIS A 1 411 ? 14.18 40.625 11.047 1 94.25 411 HIS A C 1
ATOM 3395 O O . HIS A 1 411 ? 13.906 41.312 10.062 1 94.25 411 HIS A O 1
ATOM 3401 N N . LYS A 1 412 ? 14.047 39.344 11.117 1 94.69 412 LYS A N 1
ATOM 3402 C CA . LYS A 1 412 ? 13.484 38.625 9.977 1 94.69 412 LYS A CA 1
ATOM 3403 C C . LYS A 1 412 ? 12.055 39.094 9.695 1 94.69 412 LYS A C 1
ATOM 3405 O O . LYS A 1 412 ? 11.586 39 8.555 1 94.69 412 LYS A O 1
ATOM 3410 N N . ALA A 1 413 ? 11.383 39.594 10.711 1 96.06 413 ALA A N 1
ATOM 3411 C CA . ALA A 1 413 ? 9.953 39.875 10.625 1 96.06 413 ALA A CA 1
ATOM 3412 C C . ALA A 1 413 ? 9.727 41.312 10.172 1 96.06 413 ALA A C 1
ATOM 3414 O O . ALA A 1 413 ? 8.578 41.781 10.078 1 96.06 413 ALA A O 1
ATOM 3415 N N . GLN A 1 414 ? 10.719 42.094 9.812 1 94.25 414 GLN A N 1
ATOM 3416 C CA . GLN A 1 414 ? 10.609 43.5 9.547 1 94.25 414 GLN A CA 1
ATOM 3417 C C . GLN A 1 414 ? 9.633 43.781 8.414 1 94.25 414 GLN A C 1
ATOM 3419 O O . GLN A 1 414 ? 8.836 44.719 8.492 1 94.25 414 GLN A O 1
ATOM 3424 N N . ASN A 1 415 ? 9.719 43 7.434 1 92.88 415 ASN A N 1
ATOM 3425 C CA . ASN A 1 415 ? 8.812 43.219 6.309 1 92.88 415 ASN A CA 1
ATOM 3426 C C . ASN A 1 415 ? 7.355 43 6.723 1 92.88 415 ASN A C 1
ATOM 3428 O O . ASN A 1 415 ? 6.469 43.719 6.27 1 92.88 415 ASN A O 1
ATOM 3432 N N . ILE A 1 416 ? 7.09 42.031 7.516 1 95.5 416 ILE A N 1
ATOM 3433 C CA . ILE A 1 416 ? 5.742 41.75 8 1 95.5 416 ILE A CA 1
ATOM 3434 C C . ILE A 1 416 ? 5.254 42.906 8.859 1 95.5 416 ILE A C 1
ATOM 3436 O O . ILE A 1 416 ? 4.121 43.375 8.695 1 95.5 416 ILE A O 1
ATOM 3440 N N . ILE A 1 417 ? 6.145 43.5 9.734 1 93.81 417 ILE A N 1
ATOM 3441 C CA . ILE A 1 417 ? 5.809 44.562 10.648 1 93.81 417 ILE A CA 1
ATOM 3442 C C . ILE A 1 417 ? 5.445 45.812 9.852 1 93.81 417 ILE A C 1
ATOM 3444 O O . ILE A 1 417 ? 4.477 46.5 10.18 1 93.81 417 ILE A O 1
ATOM 3448 N N . THR A 1 418 ? 6.133 45.969 8.828 1 93.88 418 THR A N 1
ATOM 3449 C CA . THR A 1 418 ? 5.91 47.156 8.008 1 93.88 418 THR A CA 1
ATOM 3450 C C . THR A 1 418 ? 4.57 47.062 7.277 1 93.88 418 THR A C 1
ATOM 3452 O O . THR A 1 418 ? 3.828 48.062 7.203 1 93.88 418 THR A O 1
ATOM 3455 N N . LYS A 1 419 ? 4.293 45.938 6.797 1 94.44 419 LYS A N 1
ATOM 3456 C CA . LYS A 1 419 ? 3.088 45.75 5.996 1 94.44 419 LYS A CA 1
ATOM 3457 C C . LYS A 1 419 ? 1.85 45.656 6.883 1 94.44 419 LYS A C 1
ATOM 3459 O O . LYS A 1 419 ? 0.726 45.844 6.41 1 94.44 419 LYS A O 1
ATOM 3464 N N . ARG A 1 420 ? 2.02 45.312 8.109 1 95.06 420 ARG A N 1
ATOM 3465 C CA . ARG A 1 420 ? 0.925 45.188 9.07 1 95.06 420 ARG A CA 1
ATOM 3466 C C . ARG A 1 420 ? 1.074 46.219 10.195 1 95.06 420 ARG A C 1
ATOM 3468 O O . ARG A 1 420 ? 0.96 45.875 11.375 1 95.06 420 ARG A O 1
ATOM 3475 N N . LYS A 1 421 ? 1.254 47.5 9.773 1 93 421 LYS A N 1
ATOM 3476 C CA . LYS A 1 421 ? 1.385 48.562 10.742 1 93 421 LYS A CA 1
ATOM 3477 C C . LYS A 1 421 ? 0.119 48.719 11.586 1 93 421 LYS A C 1
ATOM 3479 O O . LYS A 1 421 ? -0.994 48.656 11.055 1 93 421 LYS A O 1
ATOM 3484 N N . GLY A 1 422 ? 0.243 48.812 12.93 1 93.38 422 GLY A N 1
ATOM 3485 C CA . GLY A 1 422 ? -0.891 48.969 13.828 1 93.38 422 GLY A CA 1
ATOM 3486 C C . GLY A 1 422 ? -1.406 47.656 14.406 1 93.38 422 GLY A C 1
ATOM 3487 O O . GLY A 1 422 ? -2.244 47.688 15.305 1 93.38 422 GLY A O 1
ATOM 3488 N N . TRP A 1 423 ? -0.899 46.625 13.664 1 96.56 423 TRP A N 1
ATOM 3489 C CA . TRP A 1 423 ? -1.336 45.344 14.188 1 96.56 423 TRP A CA 1
ATOM 3490 C C . TRP A 1 423 ? -0.6 45 15.477 1 96.56 423 TRP A C 1
ATOM 3492 O O . TRP A 1 423 ? 0.496 45.5 15.727 1 96.56 423 TRP A O 1
ATOM 3502 N N . ARG A 1 424 ? -1.333 44.188 16.453 1 97.25 424 ARG A N 1
ATOM 3503 C CA . ARG A 1 424 ? -0.668 43.625 17.609 1 97.25 424 ARG A CA 1
ATOM 3504 C C . ARG A 1 424 ? 0.205 42.438 17.219 1 97.25 424 ARG A C 1
ATOM 3506 O O . ARG A 1 424 ? -0.294 41.438 16.703 1 97.25 424 ARG A O 1
ATOM 3513 N N . ILE A 1 425 ? 1.464 42.562 17.422 1 96.88 425 ILE A N 1
ATOM 3514 C CA . ILE A 1 425 ? 2.424 41.531 17.062 1 96.88 425 ILE A CA 1
ATOM 3515 C C . ILE A 1 425 ? 2.945 40.844 18.312 1 96.88 425 ILE A C 1
ATOM 3517 O O . ILE A 1 425 ? 3.377 41.5 19.266 1 96.88 425 ILE A O 1
ATOM 3521 N N . GLU A 1 426 ? 2.891 39.625 18.312 1 96.94 426 GLU A N 1
ATOM 3522 C CA . GLU A 1 426 ? 3.445 38.812 19.375 1 96.94 426 GLU A CA 1
ATOM 3523 C C . GLU A 1 426 ? 4.52 37.875 18.844 1 96.94 426 GLU A C 1
ATOM 3525 O O . GLU A 1 426 ? 4.332 37.219 17.812 1 96.94 426 GLU A O 1
ATOM 3530 N N . TYR A 1 427 ? 5.613 37.812 19.531 1 97.5 427 TYR A N 1
ATOM 3531 C CA . TYR A 1 427 ? 6.691 36.906 19.188 1 97.5 427 TYR A CA 1
ATOM 3532 C C . TYR A 1 427 ? 6.668 35.656 20.094 1 97.5 427 TYR A C 1
ATOM 3534 O O . TYR A 1 427 ? 6.438 35.781 21.297 1 97.5 427 TYR A O 1
ATOM 3542 N N . ALA A 1 428 ? 6.855 34.531 19.438 1 97.19 428 ALA A N 1
ATOM 3543 C CA . ALA A 1 428 ? 6.793 33.281 20.172 1 97.19 428 ALA A CA 1
ATOM 3544 C C . ALA A 1 428 ? 8.07 32.469 20 1 97.19 428 ALA A C 1
ATOM 3546 O O . ALA A 1 428 ? 8.555 32.312 18.875 1 97.19 428 ALA A O 1
ATOM 3547 N N . ALA A 1 429 ? 8.664 32 21.141 1 97.31 429 ALA A N 1
ATOM 3548 C CA . ALA A 1 429 ? 9.75 31.031 21.188 1 97.31 429 ALA A CA 1
ATOM 3549 C C . ALA A 1 429 ? 9.234 29.656 21.594 1 97.31 429 ALA A C 1
ATOM 3551 O O . ALA A 1 429 ? 8.844 29.453 22.75 1 97.31 429 ALA A O 1
ATOM 3552 N N . LEU A 1 430 ? 9.312 28.734 20.578 1 97.81 430 LEU A N 1
ATOM 3553 C CA . LEU A 1 430 ? 8.672 27.453 20.812 1 97.81 430 LEU A CA 1
ATOM 3554 C C . LEU A 1 430 ? 9.68 26.312 20.688 1 97.81 430 LEU A C 1
ATOM 3556 O O . LEU A 1 430 ? 10.453 26.266 19.734 1 97.81 430 LEU A O 1
ATOM 3560 N N . SER A 1 431 ? 9.734 25.438 21.656 1 97.81 431 SER A N 1
ATOM 3561 C CA . SER A 1 431 ? 10.625 24.281 21.688 1 97.81 431 SER A CA 1
ATOM 3562 C C . SER A 1 431 ? 9.898 23.031 22.172 1 97.81 431 SER A C 1
ATOM 3564 O O . SER A 1 431 ? 8.68 23.062 22.359 1 97.81 431 SER A O 1
ATOM 3566 N N . LEU A 1 432 ? 10.602 21.922 22.297 1 96.69 432 LEU A N 1
ATOM 3567 C CA . LEU A 1 432 ? 10.047 20.656 22.781 1 96.69 432 LEU A CA 1
ATOM 3568 C C . LEU A 1 432 ? 9.32 20.859 24.109 1 96.69 432 LEU A C 1
ATOM 3570 O O . LEU A 1 432 ? 8.266 20.281 24.344 1 96.69 432 LEU A O 1
ATOM 3574 N N . GLU A 1 433 ? 9.797 21.797 24.844 1 94.81 433 GLU A N 1
ATOM 3575 C CA . GLU A 1 433 ? 9.266 22.016 26.188 1 94.81 433 GLU A CA 1
ATOM 3576 C C . GLU A 1 433 ? 7.895 22.688 26.141 1 94.81 433 GLU A C 1
ATOM 3578 O O . GLU A 1 433 ? 7.164 22.688 27.125 1 94.81 433 GLU A O 1
ATOM 3583 N N . ASP A 1 434 ? 7.574 23.203 25 1 96.62 434 ASP A N 1
ATOM 3584 C CA . ASP A 1 434 ? 6.336 23.969 24.875 1 96.62 434 ASP A CA 1
ATOM 3585 C C . ASP A 1 434 ? 5.219 23.109 24.281 1 96.62 434 ASP A C 1
ATOM 3587 O O . ASP A 1 434 ? 4.137 23.609 23.984 1 96.62 434 ASP A O 1
ATOM 3591 N N . MET A 1 435 ? 5.422 21.859 24.016 1 95.12 435 MET A N 1
ATOM 3592 C CA . MET A 1 435 ? 4.438 20.984 23.391 1 95.12 435 MET A CA 1
ATOM 3593 C C . MET A 1 435 ? 3.328 20.625 24.375 1 95.12 435 MET A C 1
ATOM 3595 O O . MET A 1 435 ? 2.26 20.156 23.984 1 95.12 435 MET A O 1
ATOM 3599 N N . GLY A 1 436 ? 3.404 21.078 25.5 1 78.56 436 GLY A N 1
ATOM 3600 C CA . GLY A 1 436 ? 2.365 20.828 26.484 1 78.56 436 GLY A CA 1
ATOM 3601 C C . GLY A 1 436 ? 2.307 19.391 26.938 1 78.56 436 GLY A C 1
ATOM 3602 O O . GLY A 1 436 ? 2.803 18.484 26.25 1 78.56 436 GLY A O 1
ATOM 3603 N N . HIS A 1 437 ? 2.002 19.25 28.266 1 68.94 437 HIS A N 1
ATOM 3604 C CA . HIS A 1 437 ? 1.78 17.938 28.844 1 68.94 437 HIS A CA 1
ATOM 3605 C C . HIS A 1 437 ? 0.315 17.531 28.734 1 68.94 437 HIS A C 1
ATOM 3607 O O . HIS A 1 437 ? -0.573 18.375 28.719 1 68.94 437 HIS A O 1
ATOM 3613 N N . MET B 1 1 ? 15.156 -19.562 12.031 1 68.44 1 MET B N 1
ATOM 3614 C CA . MET B 1 1 ? 14.734 -20.844 11.469 1 68.44 1 MET B CA 1
ATOM 3615 C C . MET B 1 1 ? 15.891 -21.547 10.766 1 68.44 1 MET B C 1
ATOM 3617 O O . MET B 1 1 ? 16.75 -20.906 10.18 1 68.44 1 MET B O 1
ATOM 3621 N N . LYS B 1 2 ? 15.977 -22.75 11.055 1 84.38 2 LYS B N 1
ATOM 3622 C CA . LYS B 1 2 ? 16.891 -23.625 10.305 1 84.38 2 LYS B CA 1
ATOM 3623 C C . LYS B 1 2 ? 16.766 -23.375 8.805 1 84.38 2 LYS B C 1
ATOM 3625 O O . LYS B 1 2 ? 15.68 -23.078 8.305 1 84.38 2 LYS B O 1
ATOM 3630 N N . PHE B 1 3 ? 17.906 -23.25 8.195 1 87.88 3 PHE B N 1
ATOM 3631 C CA . PHE B 1 3 ? 17.938 -23.125 6.746 1 87.88 3 PHE B CA 1
ATOM 3632 C C . PHE B 1 3 ? 17.656 -24.469 6.082 1 87.88 3 PHE B C 1
ATOM 3634 O O . PHE B 1 3 ? 18.453 -25.406 6.207 1 87.88 3 PHE B O 1
ATOM 3641 N N . TYR B 1 4 ? 16.578 -24.578 5.508 1 90.56 4 TYR B N 1
ATOM 3642 C CA . TYR B 1 4 ? 16.156 -25.828 4.891 1 90.56 4 TYR B CA 1
ATOM 3643 C C . TYR B 1 4 ? 16.375 -25.797 3.383 1 90.56 4 TYR B C 1
ATOM 3645 O O . TYR B 1 4 ? 16.141 -24.781 2.734 1 90.56 4 TYR B O 1
ATOM 3653 N N . ASP B 1 5 ? 16.797 -26.938 2.885 1 91.19 5 ASP B N 1
ATOM 3654 C CA . ASP B 1 5 ? 16.906 -27.125 1.441 1 91.19 5 ASP B CA 1
ATOM 3655 C C . ASP B 1 5 ? 17.922 -26.156 0.842 1 91.19 5 ASP B C 1
ATOM 3657 O O . ASP B 1 5 ? 18.797 -25.656 1.548 1 91.19 5 ASP B O 1
ATOM 3661 N N . ARG B 1 6 ? 18.125 -25.922 -0.262 1 94.75 6 ARG B N 1
ATOM 3662 C CA . ARG B 1 6 ? 18.922 -24.969 -1.029 1 94.75 6 ARG B CA 1
ATOM 3663 C C . ARG B 1 6 ? 20.406 -25.25 -0.887 1 94.75 6 ARG B C 1
ATOM 3665 O O . ARG B 1 6 ? 21.234 -24.344 -1.015 1 94.75 6 ARG B O 1
ATOM 3672 N N . GLU B 1 7 ? 20.812 -26.438 -0.558 1 94.81 7 GLU B N 1
ATOM 3673 C CA . GLU B 1 7 ? 22.234 -26.766 -0.408 1 94.81 7 GLU B CA 1
ATOM 3674 C C . GLU B 1 7 ? 22.953 -26.734 -1.754 1 94.81 7 GLU B C 1
ATOM 3676 O O . GLU B 1 7 ? 24.031 -26.156 -1.873 1 94.81 7 GLU B O 1
ATOM 3681 N N . ILE B 1 8 ? 22.266 -27.312 -2.732 1 95 8 ILE B N 1
ATOM 3682 C CA . ILE B 1 8 ? 22.844 -27.359 -4.066 1 95 8 ILE B CA 1
ATOM 3683 C C . ILE B 1 8 ? 22.984 -25.953 -4.625 1 95 8 ILE B C 1
ATOM 3685 O O . ILE B 1 8 ? 24.047 -25.578 -5.152 1 95 8 ILE B O 1
ATOM 3689 N N . GLU B 1 9 ? 21.984 -25.125 -4.5 1 96.75 9 GLU B N 1
ATOM 3690 C CA . GLU B 1 9 ? 22 -23.75 -4.977 1 96.75 9 GLU B CA 1
ATOM 3691 C C . GLU B 1 9 ? 23.078 -22.938 -4.266 1 96.75 9 GLU B C 1
ATOM 3693 O O . GLU B 1 9 ? 23.797 -22.172 -4.895 1 96.75 9 GLU B O 1
ATOM 3698 N N . THR B 1 10 ? 23.219 -23.172 -2.959 1 97.31 10 THR B N 1
ATOM 3699 C CA . THR B 1 10 ? 24.203 -22.453 -2.162 1 97.31 10 THR B CA 1
ATOM 3700 C C . THR B 1 10 ? 25.625 -22.812 -2.625 1 97.31 10 THR B C 1
ATOM 3702 O O . THR B 1 10 ? 26.438 -21.922 -2.85 1 97.31 10 THR B O 1
ATOM 3705 N N . GLU B 1 11 ? 25.875 -24.062 -2.801 1 97.25 11 GLU B N 1
ATOM 3706 C CA . GLU B 1 11 ? 27.203 -24.516 -3.232 1 97.25 11 GLU B CA 1
ATOM 3707 C C . GLU B 1 11 ? 27.531 -24 -4.629 1 97.25 11 GLU B C 1
ATOM 3709 O O . GLU B 1 11 ? 28.672 -23.578 -4.891 1 97.25 11 GLU B O 1
ATOM 3714 N N . THR B 1 12 ? 26.531 -24 -5.457 1 97.69 12 THR B N 1
ATOM 3715 C CA . THR B 1 12 ? 26.719 -23.484 -6.812 1 97.69 12 THR B CA 1
ATOM 3716 C C . THR B 1 12 ? 27.094 -22.016 -6.789 1 97.69 12 THR B C 1
ATOM 3718 O O . THR B 1 12 ? 28.047 -21.594 -7.449 1 97.69 12 THR B O 1
ATOM 3721 N N . LEU B 1 13 ? 26.406 -21.25 -6.027 1 98.25 13 LEU B N 1
ATOM 3722 C CA . LEU B 1 13 ? 26.672 -19.828 -5.934 1 98.25 13 LEU B CA 1
ATOM 3723 C C . LEU B 1 13 ? 28.062 -19.562 -5.383 1 98.25 13 LEU B C 1
ATOM 3725 O O . LEU B 1 13 ? 28.766 -18.688 -5.871 1 98.25 13 LEU B O 1
ATOM 3729 N N . ARG B 1 14 ? 28.484 -20.328 -4.434 1 98 14 ARG B N 1
ATOM 3730 C CA . ARG B 1 14 ? 29.797 -20.156 -3.832 1 98 14 ARG B CA 1
ATOM 3731 C C . ARG B 1 14 ? 30.906 -20.531 -4.816 1 98 14 ARG B C 1
ATOM 3733 O O . ARG B 1 14 ? 31.938 -19.859 -4.875 1 98 14 ARG B O 1
ATOM 3740 N N . ARG B 1 15 ? 30.672 -21.562 -5.52 1 97.88 15 ARG B N 1
ATOM 3741 C CA . ARG B 1 15 ? 31.625 -21.953 -6.547 1 97.88 15 ARG B CA 1
ATOM 3742 C C . ARG B 1 15 ? 31.781 -20.859 -7.598 1 97.88 15 ARG B C 1
ATOM 3744 O O . ARG B 1 15 ? 32.906 -20.516 -7.992 1 97.88 15 ARG B O 1
ATOM 3751 N N . ILE B 1 16 ? 30.703 -20.312 -8.016 1 98.12 16 ILE B N 1
ATOM 3752 C CA . ILE B 1 16 ? 30.719 -19.266 -9.023 1 98.12 16 ILE B CA 1
ATOM 3753 C C . ILE B 1 16 ? 31.438 -18.031 -8.461 1 98.12 16 ILE B C 1
ATOM 3755 O O . ILE B 1 16 ? 32.219 -17.391 -9.164 1 98.12 16 ILE B O 1
ATOM 3759 N N . GLU B 1 17 ? 31.125 -17.688 -7.258 1 98.19 17 GLU B N 1
ATOM 3760 C CA . GLU B 1 17 ? 31.797 -16.578 -6.613 1 98.19 17 GLU B CA 1
ATOM 3761 C C . GLU B 1 17 ? 33.312 -16.766 -6.598 1 98.19 17 GLU B C 1
ATOM 3763 O O . GLU B 1 17 ? 34.062 -15.836 -6.852 1 98.19 17 GLU B O 1
ATOM 3768 N N . THR B 1 18 ? 33.781 -17.938 -6.32 1 97.38 18 THR B N 1
ATOM 3769 C CA . THR B 1 18 ? 35.188 -18.25 -6.344 1 97.38 18 THR B CA 1
ATOM 3770 C C . THR B 1 18 ? 35.781 -18.047 -7.746 1 97.38 18 THR B C 1
ATOM 3772 O O . THR B 1 18 ? 36.844 -17.438 -7.906 1 97.38 18 THR B O 1
ATOM 3775 N N . THR B 1 19 ? 35.031 -18.531 -8.688 1 97.31 19 THR B N 1
ATOM 3776 C CA . THR B 1 19 ? 35.469 -18.391 -10.078 1 97.31 19 THR B CA 1
ATOM 3777 C C . THR B 1 19 ? 35.531 -16.922 -10.469 1 97.31 19 THR B C 1
ATOM 3779 O O . THR B 1 19 ? 36.406 -16.531 -11.258 1 97.31 19 THR B O 1
ATOM 3782 N N . SER B 1 20 ? 34.688 -16.094 -9.898 1 97.69 20 SER B N 1
ATOM 3783 C CA . SER B 1 20 ? 34.594 -14.672 -10.258 1 97.69 20 SER B CA 1
ATOM 3784 C C . SER B 1 20 ? 35.844 -13.906 -9.805 1 97.69 20 SER B C 1
ATOM 3786 O O . SER B 1 20 ? 36.062 -12.758 -10.211 1 97.69 20 SER B O 1
ATOM 3788 N N . ARG B 1 21 ? 36.656 -14.516 -9.07 1 96.31 21 ARG B N 1
ATOM 3789 C CA . ARG B 1 21 ? 37.906 -13.898 -8.648 1 96.31 21 ARG B CA 1
ATOM 3790 C C . ARG B 1 21 ? 38.906 -13.875 -9.789 1 96.31 21 ARG B C 1
ATOM 3792 O O . ARG B 1 21 ? 39.875 -13.125 -9.734 1 96.31 21 ARG B O 1
ATOM 3799 N N . GLU B 1 22 ? 38.688 -14.648 -10.742 1 95.06 22 GLU B N 1
ATOM 3800 C CA . GLU B 1 22 ? 39.562 -14.711 -11.898 1 95.06 22 GLU B CA 1
ATOM 3801 C C . GLU B 1 22 ? 39.031 -13.891 -13.062 1 95.06 22 GLU B C 1
ATOM 3803 O O . GLU B 1 22 ? 39.781 -13.156 -13.711 1 95.06 22 GLU B O 1
ATOM 3808 N N . TYR B 1 23 ? 37.812 -14.047 -13.359 1 93.81 23 TYR B N 1
ATOM 3809 C CA . TYR B 1 23 ? 37.125 -13.273 -14.383 1 93.81 23 TYR B CA 1
ATOM 3810 C C . TYR B 1 23 ? 35.656 -13.086 -14.023 1 93.81 23 TYR B C 1
ATOM 3812 O O . TYR B 1 23 ? 35.094 -13.844 -13.227 1 93.81 23 TYR B O 1
ATOM 3820 N N . ALA B 1 24 ? 35.062 -12.172 -14.609 1 97.69 24 ALA B N 1
ATOM 3821 C CA . ALA B 1 24 ? 33.688 -11.773 -14.242 1 97.69 24 ALA B CA 1
ATOM 3822 C C . ALA B 1 24 ? 32.688 -12.898 -14.508 1 97.69 24 ALA B C 1
ATOM 3824 O O . ALA B 1 24 ? 32.781 -13.602 -15.508 1 97.69 24 ALA B O 1
ATOM 3825 N N . GLN B 1 25 ? 31.812 -13.109 -13.602 1 98.31 25 GLN B N 1
ATOM 3826 C CA . GLN B 1 25 ? 30.719 -14.07 -13.711 1 98.31 25 GLN B CA 1
ATOM 3827 C C . GLN B 1 25 ? 29.359 -13.383 -13.586 1 98.31 25 GLN B C 1
ATOM 3829 O O . GLN B 1 25 ? 29.203 -12.438 -12.812 1 98.31 25 GLN B O 1
ATOM 3834 N N . MET B 1 26 ? 28.406 -13.828 -14.406 1 98.5 26 MET B N 1
ATOM 3835 C CA . MET B 1 26 ? 27.031 -13.336 -14.336 1 98.5 26 MET B CA 1
ATOM 3836 C C . MET B 1 26 ? 26.047 -14.484 -14.094 1 98.5 26 MET B C 1
ATOM 3838 O O . MET B 1 26 ? 25.859 -15.336 -14.961 1 98.5 26 MET B O 1
ATOM 3842 N N . THR B 1 27 ? 25.484 -14.5 -12.914 1 98.5 27 THR B N 1
ATOM 3843 C CA . THR B 1 27 ? 24.516 -15.531 -12.562 1 98.5 27 THR B CA 1
ATOM 3844 C C . THR B 1 27 ? 23.109 -14.961 -12.555 1 98.5 27 THR B C 1
ATOM 3846 O O . THR B 1 27 ? 22.844 -13.945 -11.906 1 98.5 27 THR B O 1
ATOM 3849 N N . VAL B 1 28 ? 22.188 -15.586 -13.289 1 98.25 28 VAL B N 1
ATOM 3850 C CA . VAL B 1 28 ? 20.781 -15.203 -13.312 1 98.25 28 VAL B CA 1
ATOM 3851 C C . VAL B 1 28 ? 19.969 -16.125 -12.398 1 98.25 28 VAL B C 1
ATOM 3853 O O . VAL B 1 28 ? 20 -17.344 -12.57 1 98.25 28 VAL B O 1
ATOM 3856 N N . ILE B 1 29 ? 19.406 -15.531 -11.391 1 98.06 29 ILE B N 1
ATOM 3857 C CA . ILE B 1 29 ? 18.547 -16.281 -10.484 1 98.06 29 ILE B CA 1
ATOM 3858 C C . ILE B 1 29 ? 17.078 -15.867 -10.688 1 98.06 29 ILE B C 1
ATOM 3860 O O . ILE B 1 29 ? 16.734 -14.695 -10.562 1 98.06 29 ILE B O 1
ATOM 3864 N N . THR B 1 30 ? 16.219 -16.859 -11.047 1 96.62 30 THR B N 1
ATOM 3865 C CA . THR B 1 30 ? 14.797 -16.594 -11.242 1 96.62 30 THR B CA 1
ATOM 3866 C C . THR B 1 30 ? 13.953 -17.406 -10.25 1 96.62 30 THR B C 1
ATOM 3868 O O . THR B 1 30 ? 14.406 -18.422 -9.734 1 96.62 30 THR B O 1
ATOM 3871 N N . GLY B 1 31 ? 12.844 -16.891 -9.945 1 95.06 31 GLY B N 1
ATOM 3872 C CA . GLY B 1 31 ? 11.867 -17.5 -9.047 1 95.06 31 GLY B CA 1
ATOM 3873 C C . GLY B 1 31 ? 10.781 -16.531 -8.625 1 95.06 31 GLY B C 1
ATOM 3874 O O . GLY B 1 31 ? 10.992 -15.312 -8.594 1 95.06 31 GLY B O 1
ATOM 3875 N N . ARG B 1 32 ? 9.719 -17.125 -8.297 1 93 32 ARG B N 1
ATOM 3876 C CA . ARG B 1 32 ? 8.594 -16.281 -7.891 1 93 32 ARG B CA 1
ATOM 3877 C C . ARG B 1 32 ? 8.93 -15.477 -6.637 1 93 32 ARG B C 1
ATOM 3879 O O . ARG B 1 32 ? 9.867 -15.812 -5.914 1 93 32 ARG B O 1
ATOM 3886 N N . ARG B 1 33 ? 8.078 -14.453 -6.391 1 91.44 33 ARG B N 1
ATOM 3887 C CA . ARG B 1 33 ? 8.211 -13.703 -5.145 1 91.44 33 ARG B CA 1
ATOM 3888 C C . ARG B 1 33 ? 7.953 -14.594 -3.938 1 91.44 33 ARG B C 1
ATOM 3890 O O . ARG B 1 33 ? 7.094 -15.477 -3.982 1 91.44 33 ARG B O 1
ATOM 3897 N N . ARG B 1 34 ? 8.711 -14.383 -2.871 1 95.19 34 ARG B N 1
ATOM 3898 C CA . ARG B 1 34 ? 8.555 -15.07 -1.592 1 95.19 34 ARG B CA 1
ATOM 3899 C C . ARG B 1 34 ? 9.211 -16.453 -1.627 1 95.19 34 ARG B C 1
ATOM 3901 O O . ARG B 1 34 ? 9.141 -17.203 -0.653 1 95.19 34 ARG B O 1
ATOM 3908 N N . ILE B 1 35 ? 9.906 -16.766 -2.74 1 96.12 35 ILE B N 1
ATOM 3909 C CA . ILE B 1 35 ? 10.445 -18.109 -2.896 1 96.12 35 ILE B CA 1
ATOM 3910 C C . ILE B 1 35 ? 11.742 -18.25 -2.102 1 96.12 35 ILE B C 1
ATOM 3912 O O . ILE B 1 35 ? 12.227 -19.359 -1.879 1 96.12 35 ILE B O 1
ATOM 3916 N N . GLY B 1 36 ? 12.445 -17.062 -1.751 1 95.5 36 GLY B N 1
ATOM 3917 C CA . GLY B 1 36 ? 13.633 -17.125 -0.911 1 95.5 36 GLY B CA 1
ATOM 3918 C C . GLY B 1 36 ? 14.898 -16.703 -1.638 1 95.5 36 GLY B C 1
ATOM 3919 O O . GLY B 1 36 ? 16 -17.062 -1.222 1 95.5 36 GLY B O 1
ATOM 3920 N N . LYS B 1 37 ? 14.797 -15.984 -2.734 1 96.44 37 LYS B N 1
ATOM 3921 C CA . LYS B 1 37 ? 15.961 -15.555 -3.498 1 96.44 37 LYS B CA 1
ATOM 3922 C C . LYS B 1 37 ? 16.906 -14.727 -2.635 1 96.44 37 LYS B C 1
ATOM 3924 O O . LYS B 1 37 ? 18.109 -15.016 -2.557 1 96.44 37 LYS B O 1
ATOM 3929 N N . THR B 1 38 ? 16.375 -13.734 -1.991 1 94.94 38 THR B N 1
ATOM 3930 C CA . THR B 1 38 ? 17.172 -12.828 -1.16 1 94.94 38 THR B CA 1
ATOM 3931 C C . THR B 1 38 ? 17.828 -13.594 -0.019 1 94.94 38 THR B C 1
ATOM 3933 O O . THR B 1 38 ? 19.031 -13.414 0.24 1 94.94 38 THR B O 1
ATOM 3936 N N . THR B 1 39 ? 17.109 -14.477 0.608 1 94.31 39 THR B N 1
ATOM 3937 C CA . THR B 1 39 ? 17.641 -15.273 1.709 1 94.31 39 THR B CA 1
ATOM 3938 C C . THR B 1 39 ? 18.766 -16.172 1.226 1 94.31 39 THR B C 1
ATOM 3940 O O . THR B 1 39 ? 19.797 -16.312 1.899 1 94.31 39 THR B O 1
ATOM 3943 N N . LEU B 1 40 ? 18.547 -16.812 0.074 1 96.75 40 LEU B N 1
ATOM 3944 C CA . LEU B 1 40 ? 19.562 -17.672 -0.501 1 96.75 40 LEU B CA 1
ATOM 3945 C C . LEU B 1 40 ? 20.844 -16.906 -0.766 1 96.75 40 LEU B C 1
ATOM 3947 O O . LEU B 1 40 ? 21.938 -17.359 -0.402 1 96.75 40 LEU B O 1
ATOM 3951 N N . ILE B 1 41 ? 20.734 -15.734 -1.326 1 97 41 ILE B N 1
ATOM 3952 C CA . ILE B 1 41 ? 21.875 -14.898 -1.678 1 97 41 ILE B CA 1
ATOM 3953 C C . ILE B 1 41 ? 22.609 -14.469 -0.41 1 97 41 ILE B C 1
ATOM 3955 O O . ILE B 1 41 ? 23.844 -14.57 -0.326 1 97 41 ILE B O 1
ATOM 3959 N N . LYS B 1 42 ? 21.891 -14.031 0.564 1 94.31 42 LYS B N 1
ATOM 3960 C CA . LYS B 1 42 ? 22.469 -13.617 1.835 1 94.31 42 LYS B CA 1
ATOM 3961 C C . LYS B 1 42 ? 23.234 -14.773 2.49 1 94.31 42 LYS B C 1
ATOM 3963 O O . LYS B 1 42 ? 24.344 -14.586 2.998 1 94.31 42 LYS B O 1
ATOM 3968 N N . HIS B 1 43 ? 22.578 -15.914 2.451 1 95.12 43 HIS B N 1
ATOM 3969 C CA . HIS B 1 43 ? 23.188 -17.094 3.045 1 95.12 43 HIS B CA 1
ATOM 3970 C C . HIS B 1 43 ? 24.453 -17.516 2.297 1 95.12 43 HIS B C 1
ATOM 3972 O O . HIS B 1 43 ? 25.469 -17.828 2.914 1 95.12 43 HIS B O 1
ATOM 3978 N N . ALA B 1 44 ? 24.391 -17.469 1.009 1 97 44 ALA B N 1
ATOM 3979 C CA . ALA B 1 44 ? 25.5 -17.922 0.175 1 97 44 ALA B CA 1
ATOM 3980 C C . ALA B 1 44 ? 26.719 -17.016 0.337 1 97 44 ALA B C 1
ATOM 3982 O O . ALA B 1 44 ? 27.859 -17.484 0.3 1 97 44 ALA B O 1
ATOM 3983 N N . TYR B 1 45 ? 26.5 -15.75 0.555 1 96.75 45 TYR B N 1
ATOM 3984 C CA . TYR B 1 45 ? 27.609 -14.812 0.537 1 96.75 45 TYR B CA 1
ATOM 3985 C C . TYR B 1 45 ? 27.828 -14.188 1.91 1 96.75 45 TYR B C 1
ATOM 3987 O O . TYR B 1 45 ? 28.312 -13.062 2.018 1 96.75 45 TYR B O 1
ATOM 3995 N N . GLU B 1 46 ? 27.391 -14.852 2.922 1 92.81 46 GLU B N 1
ATOM 3996 C CA . GLU B 1 46 ? 27.578 -14.383 4.293 1 92.81 46 GLU B CA 1
ATOM 3997 C C . GLU B 1 46 ? 29.047 -14.109 4.582 1 92.81 46 GLU B C 1
ATOM 3999 O O . GLU B 1 46 ? 29.906 -14.945 4.301 1 92.81 46 GLU B O 1
ATOM 4004 N N . GLY B 1 47 ? 29.297 -12.914 5.109 1 90.88 47 GLY B N 1
ATOM 4005 C CA . GLY B 1 47 ? 30.641 -12.555 5.496 1 90.88 47 GLY B CA 1
ATOM 4006 C C . GLY B 1 47 ? 31.484 -12.047 4.336 1 90.88 47 GLY B C 1
ATOM 4007 O O . GLY B 1 47 ? 32.656 -11.711 4.512 1 90.88 47 GLY B O 1
ATOM 4008 N N . LYS B 1 48 ? 30.969 -11.984 3.176 1 93.06 48 LYS B N 1
ATOM 4009 C CA . LYS B 1 48 ? 31.688 -11.516 2 1 93.06 48 LYS B CA 1
ATOM 4010 C C . LYS B 1 48 ? 31.266 -10.094 1.624 1 93.06 48 LYS B C 1
ATOM 4012 O O . LYS B 1 48 ? 30.219 -9.617 2.062 1 93.06 48 LYS B O 1
ATOM 4017 N N . GLU B 1 49 ? 32.156 -9.43 0.918 1 93.88 49 GLU B N 1
ATOM 4018 C CA . GLU B 1 49 ? 31.828 -8.109 0.39 1 93.88 49 GLU B CA 1
ATOM 4019 C C . GLU B 1 49 ? 30.75 -8.203 -0.696 1 93.88 49 GLU B C 1
ATOM 4021 O O . GLU B 1 49 ? 31.016 -8.695 -1.794 1 93.88 49 GLU B O 1
ATOM 4026 N N . MET B 1 50 ? 29.609 -7.781 -0.357 1 96.94 50 MET B N 1
ATOM 4027 C CA . MET B 1 50 ? 28.484 -7.875 -1.286 1 96.94 50 MET B CA 1
ATOM 4028 C C . MET B 1 50 ? 27.672 -6.59 -1.291 1 96.94 50 MET B C 1
ATOM 4030 O O . MET B 1 50 ? 27.297 -6.078 -0.231 1 96.94 50 MET B O 1
ATOM 4034 N N . ILE B 1 51 ? 27.5 -6.051 -2.447 1 97.25 51 ILE B N 1
ATOM 4035 C CA . ILE B 1 51 ? 26.578 -4.949 -2.674 1 97.25 51 ILE B CA 1
ATOM 4036 C C . ILE B 1 51 ? 25.219 -5.496 -3.119 1 97.25 51 ILE B C 1
ATOM 4038 O O . ILE B 1 51 ? 25.094 -6.066 -4.203 1 97.25 51 ILE B O 1
ATOM 4042 N N . TYR B 1 52 ? 24.297 -5.43 -2.297 1 97.5 52 TYR B N 1
ATOM 4043 C CA . TYR B 1 52 ? 22.938 -5.809 -2.658 1 97.5 52 TYR B CA 1
ATOM 4044 C C . TYR B 1 52 ? 22.125 -4.586 -3.078 1 97.5 52 TYR B C 1
ATOM 4046 O O . TYR B 1 52 ? 22.031 -3.617 -2.324 1 97.5 52 TYR B O 1
ATOM 4054 N N . PHE B 1 53 ? 21.547 -4.656 -4.242 1 97.94 53 PHE B N 1
ATOM 4055 C CA . PHE B 1 53 ? 20.812 -3.52 -4.801 1 97.94 53 PHE B CA 1
ATOM 4056 C C . PHE B 1 53 ? 19.469 -3.957 -5.348 1 97.94 53 PHE B C 1
ATOM 4058 O O . PHE B 1 53 ? 19.391 -4.758 -6.281 1 97.94 53 PHE B O 1
ATOM 4065 N N . PHE B 1 54 ? 18.406 -3.443 -4.758 1 97 54 PHE B N 1
ATOM 4066 C CA . PHE B 1 54 ? 17.047 -3.691 -5.203 1 97 54 PHE B CA 1
ATOM 4067 C C . PHE B 1 54 ? 16.609 -2.652 -6.234 1 97 54 PHE B C 1
ATOM 4069 O O . PHE B 1 54 ? 16.609 -1.453 -5.949 1 97 54 PHE B O 1
ATOM 4076 N N . VAL B 1 55 ? 16.266 -3.121 -7.445 1 96.44 55 VAL B N 1
ATOM 4077 C CA . VAL B 1 55 ? 15.844 -2.203 -8.5 1 96.44 55 VAL B CA 1
ATOM 4078 C C . VAL B 1 55 ? 14.367 -1.854 -8.32 1 96.44 55 VAL B C 1
ATOM 4080 O O . VAL B 1 55 ? 13.5 -2.457 -8.961 1 96.44 55 VAL B O 1
ATOM 4083 N N . ALA B 1 56 ? 14.156 -0.851 -7.508 1 91.81 56 ALA B N 1
ATOM 4084 C CA . ALA B 1 56 ? 12.797 -0.364 -7.309 1 91.81 56 ALA B CA 1
ATOM 4085 C C . ALA B 1 56 ? 12.312 0.421 -8.523 1 91.81 56 ALA B C 1
ATOM 4087 O O . ALA B 1 56 ? 13.102 0.788 -9.391 1 91.81 56 ALA B O 1
ATOM 4088 N N . ARG B 1 57 ? 10.984 0.567 -8.594 1 84.88 57 ARG B N 1
ATOM 4089 C CA . ARG B 1 57 ? 10.414 1.426 -9.625 1 84.88 57 ARG B CA 1
ATOM 4090 C C . ARG B 1 57 ? 10.539 2.896 -9.25 1 84.88 57 ARG B C 1
ATOM 4092 O O . ARG B 1 57 ? 9.609 3.479 -8.688 1 84.88 57 ARG B O 1
ATOM 4099 N N . LYS B 1 58 ? 11.562 3.477 -9.492 1 91.75 58 LYS B N 1
ATOM 4100 C CA . LYS B 1 58 ? 11.852 4.891 -9.281 1 91.75 58 LYS B CA 1
ATOM 4101 C C . LYS B 1 58 ? 12.711 5.445 -10.414 1 91.75 58 LYS B C 1
ATOM 4103 O O . LYS B 1 58 ? 13.133 4.703 -11.312 1 91.75 58 LYS B O 1
ATOM 4108 N N . SER B 1 59 ? 12.945 6.703 -10.414 1 94.19 59 SER B N 1
ATOM 4109 C CA . SER B 1 59 ? 13.719 7.332 -11.484 1 94.19 59 SER B CA 1
ATOM 4110 C C . SER B 1 59 ? 15.141 6.785 -11.539 1 94.19 59 SER B C 1
ATOM 4112 O O . SER B 1 59 ? 15.688 6.359 -10.516 1 94.19 59 SER B O 1
ATOM 4114 N N . GLU B 1 60 ? 15.633 6.84 -12.688 1 96.19 60 GLU B N 1
ATOM 4115 C CA . GLU B 1 60 ? 16.984 6.34 -12.883 1 96.19 60 GLU B CA 1
ATOM 4116 C C . GLU B 1 60 ? 17.984 7.098 -12.016 1 96.19 60 GLU B C 1
ATOM 4118 O O . GLU B 1 60 ? 18.891 6.496 -11.438 1 96.19 60 GLU B O 1
ATOM 4123 N N . ALA B 1 61 ? 17.812 8.305 -11.922 1 95.06 61 ALA B N 1
ATOM 4124 C CA . ALA B 1 61 ? 18.703 9.141 -11.125 1 95.06 61 ALA B CA 1
ATOM 4125 C C . ALA B 1 61 ? 18.703 8.719 -9.664 1 95.06 61 ALA B C 1
ATOM 4127 O O . ALA B 1 61 ? 19.75 8.625 -9.031 1 95.06 61 ALA B O 1
ATOM 4128 N N . LEU B 1 62 ? 17.547 8.516 -9.141 1 95.06 62 LEU B N 1
ATOM 4129 C CA . LEU B 1 62 ? 17.438 8.102 -7.746 1 95.06 62 LEU B CA 1
ATOM 4130 C C . LEU B 1 62 ? 18.062 6.723 -7.535 1 95.06 62 LEU B C 1
ATOM 4132 O O . LEU B 1 62 ? 18.656 6.461 -6.492 1 95.06 62 LEU B O 1
ATOM 4136 N N . LEU B 1 63 ? 17.859 5.801 -8.477 1 96.88 63 LEU B N 1
ATOM 4137 C CA . LEU B 1 63 ? 18.5 4.488 -8.414 1 96.88 63 LEU B CA 1
ATOM 4138 C C . LEU B 1 63 ? 20.016 4.621 -8.398 1 96.88 63 LEU B C 1
ATOM 4140 O O . LEU B 1 63 ? 20.703 3.943 -7.625 1 96.88 63 LEU B O 1
ATOM 4144 N N . CYS B 1 64 ? 20.531 5.52 -9.266 1 97.19 64 CYS B N 1
ATOM 4145 C CA . CYS B 1 64 ? 21.969 5.754 -9.312 1 97.19 64 CYS B CA 1
ATOM 4146 C C . CYS B 1 64 ? 22.484 6.254 -7.969 1 97.19 64 CYS B C 1
ATOM 4148 O O . CYS B 1 64 ? 23.516 5.777 -7.473 1 97.19 64 CYS B O 1
ATOM 4150 N N . GLN B 1 65 ? 21.75 7.168 -7.41 1 95.06 65 GLN B N 1
ATOM 4151 C CA . GLN B 1 65 ? 22.156 7.719 -6.125 1 95.06 65 GLN B CA 1
ATOM 4152 C C . GLN B 1 65 ? 22.203 6.637 -5.051 1 95.06 65 GLN B C 1
ATOM 4154 O O . GLN B 1 65 ? 23.156 6.551 -4.281 1 95.06 65 GLN B O 1
ATOM 4159 N N . GLU B 1 66 ? 21.219 5.832 -4.996 1 95.25 66 GLU B N 1
ATOM 4160 C CA . GLU B 1 66 ? 21.141 4.773 -3.996 1 95.25 66 GLU B CA 1
ATOM 4161 C C . GLU B 1 66 ? 22.281 3.779 -4.152 1 95.25 66 GLU B C 1
ATOM 4163 O O . GLU B 1 66 ? 22.906 3.383 -3.166 1 95.25 66 GLU B O 1
ATOM 4168 N N . LEU B 1 67 ? 22.516 3.379 -5.383 1 97.38 67 LEU B N 1
ATOM 4169 C CA . LEU B 1 67 ? 23.594 2.416 -5.617 1 97.38 67 LEU B CA 1
ATOM 4170 C C . LEU B 1 67 ? 24.953 3.023 -5.281 1 97.38 67 LEU B C 1
ATOM 4172 O O . LEU B 1 67 ? 25.797 2.361 -4.676 1 97.38 67 LEU B O 1
ATOM 4176 N N . SER B 1 68 ? 25.141 4.27 -5.676 1 96.75 68 SER B N 1
ATOM 417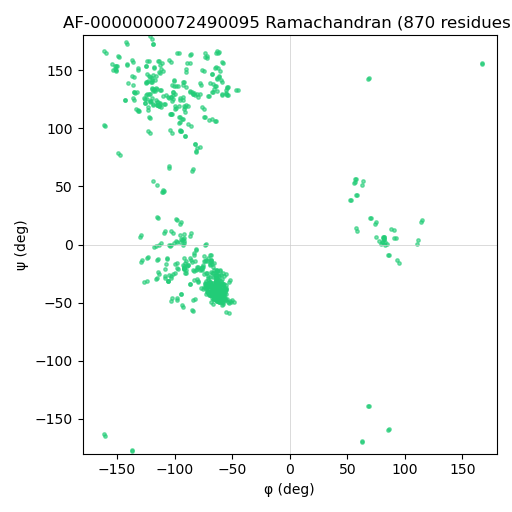7 C CA . SER B 1 68 ? 26.375 4.953 -5.34 1 96.75 68 SER B CA 1
ATOM 4178 C C . SER B 1 68 ? 26.578 5.027 -3.832 1 96.75 68 SER B C 1
ATOM 4180 O O . SER B 1 68 ? 27.688 4.773 -3.334 1 96.75 68 SER B O 1
ATOM 4182 N N . ASP B 1 69 ? 25.516 5.352 -3.141 1 94.12 69 ASP B N 1
ATOM 4183 C CA . ASP B 1 69 ? 25.594 5.414 -1.684 1 94.12 69 ASP B CA 1
ATOM 4184 C C . ASP B 1 69 ? 25.938 4.047 -1.093 1 94.12 69 ASP B C 1
ATOM 4186 O O . ASP B 1 69 ? 26.75 3.951 -0.179 1 94.12 69 ASP B O 1
ATOM 4190 N N . THR B 1 70 ? 25.359 3.018 -1.624 1 94.19 70 THR B N 1
ATOM 4191 C CA . THR B 1 70 ? 25.609 1.666 -1.135 1 94.19 70 THR B CA 1
ATOM 4192 C C . THR B 1 70 ? 27.062 1.262 -1.38 1 94.19 70 THR B C 1
ATOM 4194 O O . THR B 1 70 ? 27.688 0.665 -0.511 1 94.19 70 THR B O 1
ATOM 4197 N N . MET B 1 71 ? 27.578 1.654 -2.537 1 95.88 71 MET B N 1
ATOM 4198 C CA . MET B 1 71 ? 28.969 1.366 -2.869 1 95.88 71 MET B CA 1
ATOM 4199 C C . MET B 1 71 ? 29.906 2.057 -1.892 1 95.88 71 MET B C 1
ATOM 4201 O O . MET B 1 71 ? 30.891 1.461 -1.449 1 95.88 71 MET B O 1
ATOM 4205 N N . ARG B 1 72 ? 29.578 3.238 -1.611 1 95.06 72 ARG B N 1
ATOM 4206 C CA . ARG B 1 72 ? 30.391 4 -0.663 1 95.06 72 ARG B CA 1
ATOM 4207 C C . ARG B 1 72 ? 30.344 3.367 0.725 1 95.06 72 ARG B C 1
ATOM 4209 O O . ARG B 1 72 ? 31.391 3.158 1.351 1 95.06 72 ARG B O 1
ATOM 4216 N N . ASP B 1 73 ? 29.219 2.996 1.158 1 92.69 73 ASP B N 1
ATOM 4217 C CA . ASP B 1 73 ? 29.016 2.498 2.516 1 92.69 73 ASP B CA 1
ATOM 4218 C C . ASP B 1 73 ? 29.625 1.107 2.684 1 92.69 73 ASP B C 1
ATOM 4220 O O . ASP B 1 73 ? 30.172 0.784 3.744 1 92.69 73 ASP B O 1
ATOM 4224 N N . VAL B 1 74 ? 29.594 0.271 1.653 1 92.81 74 VAL B N 1
ATOM 4225 C CA . VAL B 1 74 ? 30 -1.125 1.77 1 92.81 74 VAL B CA 1
ATOM 4226 C C . VAL B 1 74 ? 31.469 -1.271 1.363 1 92.81 74 VAL B C 1
ATOM 4228 O O . VAL B 1 74 ? 32.25 -1.965 2.031 1 92.81 74 VAL B O 1
ATOM 4231 N N . LEU B 1 75 ? 31.891 -0.574 0.25 1 95.06 75 LEU B N 1
ATOM 4232 C CA . LEU B 1 75 ? 33.219 -0.789 -0.295 1 95.06 75 LEU B CA 1
ATOM 4233 C C . LEU B 1 75 ? 34.156 0.397 0.012 1 95.06 75 LEU B C 1
ATOM 4235 O O . LEU B 1 75 ? 35.344 0.327 -0.201 1 95.06 75 LEU B O 1
ATOM 4239 N N . GLY B 1 76 ? 33.531 1.498 0.492 1 94.62 76 GLY B N 1
ATOM 4240 C CA . GLY B 1 76 ? 34.312 2.697 0.698 1 94.62 76 GLY B CA 1
ATOM 4241 C C . GLY B 1 76 ? 34.688 3.402 -0.595 1 94.62 76 GLY B C 1
ATOM 4242 O O . GLY B 1 76 ? 35.625 4.195 -0.633 1 94.62 76 GLY B O 1
ATOM 4243 N N . GLU B 1 77 ? 34 3.074 -1.629 1 93.38 77 GLU B N 1
ATOM 4244 C CA . GLU B 1 77 ? 34.25 3.666 -2.941 1 93.38 77 GLU B CA 1
ATOM 4245 C C . GLU B 1 77 ? 33.312 4.832 -3.211 1 93.38 77 GLU B C 1
ATOM 4247 O O . GLU B 1 77 ? 32.094 4.645 -3.311 1 93.38 77 GLU B O 1
ATOM 4252 N N . ASP B 1 78 ? 33.812 5.988 -3.404 1 92.5 78 ASP B N 1
ATOM 4253 C CA . ASP B 1 78 ? 33 7.156 -3.766 1 92.5 78 ASP B CA 1
ATOM 4254 C C . ASP B 1 78 ? 33 7.371 -5.277 1 92.5 78 ASP B C 1
ATOM 4256 O O . ASP B 1 78 ? 33.969 7.879 -5.844 1 92.5 78 ASP B O 1
ATOM 4260 N N . LEU B 1 79 ? 31.953 7.047 -5.914 1 92.81 79 LEU B N 1
ATOM 4261 C CA . LEU B 1 79 ? 31.844 7.086 -7.371 1 92.81 79 LEU B CA 1
ATOM 4262 C C . LEU B 1 79 ? 31.344 8.445 -7.844 1 92.81 79 LEU B C 1
ATOM 4264 O O . LEU B 1 79 ? 31.469 8.781 -9.023 1 92.81 79 LEU B O 1
ATOM 4268 N N . GLY B 1 80 ? 30.812 9.266 -6.926 1 90.75 80 GLY B N 1
ATOM 4269 C CA . GLY B 1 80 ? 30.234 10.547 -7.312 1 90.75 80 GLY B CA 1
ATOM 4270 C C . GLY B 1 80 ? 28.781 10.438 -7.719 1 90.75 80 GLY B C 1
ATOM 4271 O O . GLY B 1 80 ? 28.094 9.5 -7.32 1 90.75 80 GLY B O 1
ATOM 4272 N N . ASP B 1 81 ? 28.375 11.445 -8.477 1 91.12 81 ASP B N 1
ATOM 4273 C CA . ASP B 1 81 ? 26.969 11.555 -8.836 1 91.12 81 ASP B CA 1
ATOM 4274 C C . ASP B 1 81 ? 26.734 11.086 -10.273 1 91.12 81 ASP B C 1
ATOM 4276 O O . ASP B 1 81 ? 27.484 11.461 -11.18 1 91.12 81 ASP B O 1
ATOM 4280 N N . PHE B 1 82 ? 25.859 10.133 -10.359 1 94.06 82 PHE B N 1
ATOM 4281 C CA . PHE B 1 82 ? 25.484 9.625 -11.672 1 94.06 82 PHE B CA 1
ATOM 4282 C C . PHE B 1 82 ? 23.984 9.773 -11.891 1 94.06 82 PHE B C 1
ATOM 4284 O O . PHE B 1 82 ? 23.203 9.664 -10.945 1 94.06 82 PHE B O 1
ATOM 4291 N N . SER B 1 83 ? 23.578 10.047 -13.133 1 93.56 83 SER B N 1
ATOM 4292 C CA . SER B 1 83 ? 22.172 10.039 -13.508 1 93.56 83 SER B CA 1
ATOM 4293 C C . SER B 1 83 ? 21.875 8.953 -14.531 1 93.56 83 SER B C 1
ATOM 4295 O O . SER B 1 83 ? 20.719 8.758 -14.922 1 93.56 83 SER B O 1
ATOM 4297 N N . SER B 1 84 ? 22.922 8.25 -14.914 1 96 84 SER B N 1
ATOM 4298 C CA . SER B 1 84 ? 22.797 7.137 -15.852 1 96 84 SER B CA 1
ATOM 4299 C C . SER B 1 84 ? 23.312 5.84 -15.234 1 96 84 SER B C 1
ATOM 4301 O O . SER B 1 84 ? 24.484 5.742 -14.859 1 96 84 SER B O 1
ATOM 4303 N N . MET B 1 85 ? 22.469 4.898 -15.203 1 97.44 85 MET B N 1
ATOM 4304 C CA . MET B 1 85 ? 22.828 3.602 -14.633 1 97.44 85 MET B CA 1
ATOM 4305 C C . MET B 1 85 ? 23.953 2.951 -15.438 1 97.44 85 MET B C 1
ATOM 4307 O O . MET B 1 85 ? 24.828 2.285 -14.867 1 97.44 85 MET B O 1
ATOM 4311 N N . ALA B 1 86 ? 23.922 3.162 -16.781 1 97.62 86 ALA B N 1
ATOM 4312 C CA . ALA B 1 86 ? 24.953 2.598 -17.625 1 97.62 86 ALA B CA 1
ATOM 4313 C C . ALA B 1 86 ? 26.328 3.15 -17.266 1 97.62 86 ALA B C 1
ATOM 4315 O O . ALA B 1 86 ? 27.297 2.396 -17.156 1 97.62 86 ALA B O 1
ATOM 4316 N N . ARG B 1 87 ? 26.406 4.449 -17.047 1 97.62 87 ARG B N 1
ATOM 4317 C CA . ARG B 1 87 ? 27.672 5.082 -16.672 1 97.62 87 ARG B CA 1
ATOM 4318 C C . ARG B 1 87 ? 28.125 4.629 -15.289 1 97.62 87 ARG B C 1
ATOM 4320 O O . ARG B 1 87 ? 29.312 4.406 -15.07 1 97.62 87 ARG B O 1
ATOM 4327 N N . LEU B 1 88 ? 27.172 4.559 -14.453 1 98.25 88 LEU B N 1
ATOM 4328 C CA . LEU B 1 88 ? 27.484 4.07 -13.117 1 98.25 88 LEU B CA 1
ATOM 4329 C C . LEU B 1 88 ? 28 2.639 -13.172 1 98.25 88 LEU B C 1
ATOM 4331 O O . LEU B 1 88 ? 29.016 2.314 -12.531 1 98.25 88 LEU B O 1
ATOM 4335 N N . PHE B 1 89 ? 27.375 1.767 -13.938 1 98.5 89 PHE B N 1
ATOM 4336 C CA . PHE B 1 89 ? 27.781 0.378 -14.094 1 98.5 89 PHE B CA 1
ATOM 4337 C C . PHE B 1 89 ? 29.188 0.295 -14.68 1 98.5 89 PHE B C 1
ATOM 4339 O O . PHE B 1 89 ? 30 -0.521 -14.234 1 98.5 89 PHE B O 1
ATOM 4346 N N . ALA B 1 90 ? 29.484 1.159 -15.602 1 98.19 90 ALA B N 1
ATOM 4347 C CA . ALA B 1 90 ? 30.828 1.205 -16.172 1 98.19 90 ALA B CA 1
ATOM 4348 C C . ALA B 1 90 ? 31.875 1.521 -15.109 1 98.19 90 ALA B C 1
ATOM 4350 O O . ALA B 1 90 ? 32.938 0.889 -15.055 1 98.19 90 ALA B O 1
ATOM 4351 N N . SER B 1 91 ? 31.531 2.473 -14.305 1 97.94 91 SER B N 1
ATOM 4352 C CA . SER B 1 91 ? 32.438 2.83 -13.219 1 97.94 91 SER B CA 1
ATOM 4353 C C . SER B 1 91 ? 32.625 1.672 -12.242 1 97.94 91 SER B C 1
ATOM 4355 O O . SER B 1 91 ? 33.719 1.437 -11.75 1 97.94 91 SER B O 1
ATOM 4357 N N . ILE B 1 92 ? 31.625 0.965 -11.969 1 98.25 92 ILE B N 1
ATOM 4358 C CA . ILE B 1 92 ? 31.656 -0.18 -11.062 1 98.25 92 ILE B CA 1
ATOM 4359 C C . ILE B 1 92 ? 32.562 -1.268 -11.648 1 98.25 92 ILE B C 1
ATOM 4361 O O . ILE B 1 92 ? 33.375 -1.87 -10.93 1 98.25 92 ILE B O 1
ATOM 4365 N N . MET B 1 93 ? 32.438 -1.47 -12.953 1 98.06 93 MET B N 1
ATOM 4366 C CA . MET B 1 93 ? 33.281 -2.475 -13.617 1 98.06 93 MET B CA 1
ATOM 4367 C C . MET B 1 93 ? 34.75 -2.1 -13.539 1 98.06 93 MET B C 1
ATOM 4369 O O . MET B 1 93 ? 35.625 -2.977 -13.445 1 98.06 93 MET B O 1
ATOM 4373 N N . GLN B 1 94 ? 35 -0.844 -13.523 1 97.62 94 GLN B N 1
ATOM 4374 C CA . GLN B 1 94 ? 36.375 -0.409 -13.375 1 97.62 94 GLN B CA 1
ATOM 4375 C C . GLN B 1 94 ? 36.906 -0.737 -11.977 1 97.62 94 GLN B C 1
ATOM 4377 O O . GLN B 1 94 ? 38.062 -1.175 -11.828 1 97.62 94 GLN B O 1
ATOM 4382 N N . ILE B 1 95 ? 36.156 -0.559 -11.016 1 97.5 95 ILE B N 1
ATOM 4383 C CA . ILE B 1 95 ? 36.531 -0.906 -9.648 1 97.5 95 ILE B CA 1
ATOM 4384 C C . ILE B 1 95 ? 36.781 -2.408 -9.547 1 97.5 95 ILE B C 1
ATOM 4386 O O . ILE B 1 95 ? 37.719 -2.844 -8.883 1 97.5 95 ILE B O 1
ATOM 4390 N N . ALA B 1 96 ? 35.969 -3.186 -10.258 1 97.75 96 ALA B N 1
ATOM 4391 C CA . ALA B 1 96 ? 36.062 -4.645 -10.211 1 97.75 96 ALA B CA 1
ATOM 4392 C C . ALA B 1 96 ? 37.344 -5.145 -10.844 1 97.75 96 ALA B C 1
ATOM 4394 O O . ALA B 1 96 ? 37.719 -6.301 -10.656 1 97.75 96 ALA B O 1
ATOM 4395 N N . LYS B 1 97 ? 38.062 -4.285 -11.578 1 97.44 97 LYS B N 1
ATOM 4396 C CA . LYS B 1 97 ? 39.375 -4.668 -12.125 1 97.44 97 LYS B CA 1
ATOM 4397 C C . LYS B 1 97 ? 40.438 -4.633 -11.047 1 97.44 97 LYS B C 1
ATOM 4399 O O . LYS B 1 97 ? 41.469 -5.293 -11.172 1 97.44 97 LYS B O 1
ATOM 4404 N N . ARG B 1 98 ? 40.156 -3.912 -10.008 1 96 98 ARG B N 1
ATOM 4405 C CA . ARG B 1 98 ? 41.156 -3.727 -8.977 1 96 98 ARG B CA 1
ATOM 4406 C C . ARG B 1 98 ? 40.812 -4.5 -7.711 1 96 98 ARG B C 1
ATOM 4408 O O . ARG B 1 98 ? 41.656 -4.723 -6.855 1 96 98 ARG B O 1
ATOM 4415 N N . ARG B 1 99 ? 39.594 -4.82 -7.578 1 95.81 99 ARG B N 1
ATOM 4416 C CA . ARG B 1 99 ? 39.188 -5.543 -6.379 1 95.81 99 ARG B CA 1
ATOM 4417 C C . ARG B 1 99 ? 37.969 -6.434 -6.676 1 95.81 99 ARG B C 1
ATOM 4419 O O . ARG B 1 99 ? 37.125 -6.094 -7.512 1 95.81 99 ARG B O 1
ATOM 4426 N N . HIS B 1 100 ? 38 -7.523 -5.891 1 97.62 100 HIS B N 1
ATOM 4427 C CA . HIS B 1 100 ? 36.906 -8.469 -6.047 1 97.62 100 HIS B CA 1
ATOM 4428 C C . HIS B 1 100 ? 35.75 -8.133 -5.109 1 97.62 100 HIS B C 1
ATOM 4430 O O . HIS B 1 100 ? 35.969 -7.816 -3.938 1 97.62 100 HIS B O 1
ATOM 4436 N N . PHE B 1 101 ? 34.5 -8.172 -5.59 1 98 101 PHE B N 1
ATOM 4437 C CA . PHE B 1 101 ? 33.281 -8.078 -4.77 1 98 101 PHE B CA 1
ATOM 4438 C C . PHE B 1 101 ? 32.094 -8.648 -5.508 1 98 101 PHE B C 1
ATOM 4440 O O . PHE B 1 101 ? 32.156 -8.938 -6.703 1 98 101 PHE B O 1
ATOM 4447 N N . THR B 1 102 ? 31.016 -8.922 -4.812 1 98.56 102 THR B N 1
ATOM 4448 C CA . THR B 1 102 ? 29.75 -9.383 -5.363 1 98.56 102 THR B CA 1
ATOM 4449 C C . THR B 1 102 ? 28.766 -8.227 -5.484 1 98.56 102 THR B C 1
ATOM 4451 O O . THR B 1 102 ? 28.641 -7.41 -4.57 1 98.56 102 THR B O 1
ATOM 4454 N N . LEU B 1 103 ? 28.172 -8.07 -6.645 1 98.62 103 LEU B N 1
ATOM 4455 C CA . LEU B 1 103 ? 27.094 -7.129 -6.887 1 98.62 103 LEU B CA 1
ATOM 4456 C C . LEU B 1 103 ? 25.797 -7.859 -7.234 1 98.62 103 LEU B C 1
ATOM 4458 O O . LEU B 1 103 ? 25.766 -8.672 -8.164 1 98.62 103 LEU B O 1
ATOM 4462 N N . VAL B 1 104 ? 24.766 -7.617 -6.48 1 98.62 104 VAL B N 1
ATOM 4463 C CA . VAL B 1 104 ? 23.484 -8.258 -6.707 1 98.62 104 VAL B CA 1
ATOM 4464 C C . VAL B 1 104 ? 22.453 -7.215 -7.148 1 98.62 104 VAL B C 1
ATOM 4466 O O . VAL B 1 104 ? 22.219 -6.23 -6.449 1 98.62 104 VAL B O 1
ATOM 4469 N N . PHE B 1 105 ? 21.906 -7.383 -8.328 1 98.44 105 PHE B N 1
ATOM 4470 C CA . PHE B 1 105 ? 20.719 -6.66 -8.758 1 98.44 105 PHE B CA 1
ATOM 4471 C C . PHE B 1 105 ? 19.469 -7.492 -8.523 1 98.44 105 PHE B C 1
ATOM 4473 O O . PHE B 1 105 ? 19.266 -8.523 -9.164 1 98.44 105 PHE B O 1
ATOM 4480 N N . ASP B 1 106 ? 18.641 -7.109 -7.566 1 97.62 106 ASP B N 1
ATOM 4481 C CA . ASP B 1 106 ? 17.359 -7.762 -7.328 1 97.62 106 ASP B CA 1
ATOM 4482 C C . ASP B 1 106 ? 16.234 -7.059 -8.086 1 97.62 106 ASP B C 1
ATOM 4484 O O . ASP B 1 106 ? 16.188 -5.828 -8.141 1 97.62 106 ASP B O 1
ATOM 4488 N N . GLU B 1 107 ? 15.297 -7.828 -8.656 1 95.88 107 GLU B N 1
ATOM 4489 C CA . GLU B 1 107 ? 14.234 -7.375 -9.539 1 95.88 107 GLU B CA 1
ATOM 4490 C C . GLU B 1 107 ? 14.797 -6.633 -10.75 1 95.88 107 GLU B C 1
ATOM 4492 O O . GLU B 1 107 ? 14.375 -5.516 -11.047 1 95.88 107 GLU B O 1
ATOM 4497 N N . PHE B 1 108 ? 15.68 -7.348 -11.469 1 97.62 108 PHE B N 1
ATOM 4498 C CA . PHE B 1 108 ? 16.453 -6.812 -12.586 1 97.62 108 PHE B CA 1
ATOM 4499 C C . PHE B 1 108 ? 15.547 -6.406 -13.734 1 97.62 108 PHE B C 1
ATOM 4501 O O . PHE B 1 108 ? 15.82 -5.43 -14.438 1 97.62 108 PHE B O 1
ATOM 4508 N N . GLN B 1 109 ? 14.398 -7.09 -13.852 1 94.5 109 GLN B N 1
ATOM 4509 C CA . GLN B 1 109 ? 13.492 -6.824 -14.961 1 94.5 109 GLN B CA 1
ATOM 4510 C C . GLN B 1 109 ? 12.898 -5.422 -14.867 1 94.5 109 GLN B C 1
ATOM 4512 O O . GLN B 1 109 ? 12.391 -4.883 -15.852 1 94.5 109 GLN B O 1
ATOM 4517 N N . ASN B 1 110 ? 12.984 -4.797 -13.734 1 93.69 110 ASN B N 1
ATOM 4518 C CA . ASN B 1 110 ? 12.398 -3.48 -13.523 1 93.69 110 ASN B CA 1
ATOM 4519 C C . ASN B 1 110 ? 13.141 -2.402 -14.312 1 93.69 110 ASN B C 1
ATOM 4521 O O . ASN B 1 110 ? 12.609 -1.312 -14.531 1 93.69 110 ASN B O 1
ATOM 4525 N N . PHE B 1 111 ? 14.383 -2.695 -14.773 1 96.25 111 PHE B N 1
ATOM 4526 C CA . PHE B 1 111 ? 15.094 -1.727 -15.594 1 96.25 111 PHE B CA 1
ATOM 4527 C C . PHE B 1 111 ? 14.32 -1.425 -16.875 1 96.25 111 PHE B C 1
ATOM 4529 O O . PHE B 1 111 ? 14.5 -0.367 -17.484 1 96.25 111 PHE B O 1
ATOM 4536 N N . LYS B 1 112 ? 13.438 -2.416 -17.25 1 92.56 112 LYS B N 1
ATOM 4537 C CA . LYS B 1 112 ? 12.594 -2.191 -18.406 1 92.56 112 LYS B CA 1
ATOM 4538 C C . LYS B 1 112 ? 11.711 -0.955 -18.219 1 92.56 112 LYS B C 1
ATOM 4540 O O . LYS B 1 112 ? 11.438 -0.235 -19.188 1 92.56 112 LYS B O 1
ATOM 4545 N N . TYR B 1 113 ? 11.305 -0.69 -16.969 1 88.44 113 TYR B N 1
ATOM 4546 C CA . TYR B 1 113 ? 10.406 0.415 -16.656 1 88.44 113 TYR B CA 1
ATOM 4547 C C . TYR B 1 113 ? 11.188 1.677 -16.312 1 88.44 113 TYR B C 1
ATOM 4549 O O . TYR B 1 113 ? 10.648 2.785 -16.391 1 88.44 113 TYR B O 1
ATOM 4557 N N . VAL B 1 114 ? 12.438 1.521 -15.93 1 92.62 114 VAL B N 1
ATOM 4558 C CA . VAL B 1 114 ? 13.297 2.646 -15.562 1 92.62 114 VAL B CA 1
ATOM 4559 C C . VAL B 1 114 ? 13.938 3.236 -16.812 1 92.62 114 VAL B C 1
ATOM 4561 O O . VAL B 1 114 ? 13.812 4.434 -17.078 1 92.62 114 VAL B O 1
ATOM 4564 N N . ASN B 1 115 ? 14.602 2.42 -17.516 1 94.38 115 ASN B N 1
ATOM 4565 C CA . ASN B 1 115 ? 15.32 2.727 -18.75 1 94.38 115 ASN B CA 1
ATOM 4566 C C . ASN B 1 115 ? 15.609 1.465 -19.547 1 94.38 115 ASN B C 1
ATOM 4568 O O . ASN B 1 115 ? 16.594 0.768 -19.281 1 94.38 115 ASN B O 1
ATOM 4572 N N . GLU B 1 116 ? 14.836 1.291 -20.547 1 93.5 116 GLU B N 1
ATOM 4573 C CA . GLU B 1 116 ? 14.922 0.06 -21.312 1 93.5 116 GLU B CA 1
ATOM 4574 C C . GLU B 1 116 ? 16.25 -0.043 -22.047 1 93.5 116 GLU B C 1
ATOM 4576 O O . GLU B 1 116 ? 16.719 -1.145 -22.344 1 93.5 116 GLU B O 1
ATOM 4581 N N . SER B 1 117 ? 16.891 1.064 -22.328 1 96.25 117 SER B N 1
ATOM 4582 C CA . SER B 1 117 ? 18.156 1.058 -23.062 1 96.25 117 SER B CA 1
ATOM 4583 C C . SER B 1 117 ? 19.281 0.519 -22.188 1 96.25 117 SER B C 1
ATOM 4585 O O . SER B 1 117 ? 20.359 0.198 -22.703 1 96.25 117 SER B O 1
ATOM 4587 N N . PHE B 1 118 ? 19.016 0.439 -20.953 1 97.38 118 PHE B N 1
ATOM 4588 C CA . PHE B 1 118 ? 20.047 -0.026 -20.031 1 97.38 118 PHE B CA 1
ATOM 4589 C C . PHE B 1 118 ? 20.531 -1.416 -20.438 1 97.38 118 PHE B C 1
ATOM 4591 O O . PHE B 1 118 ? 21.719 -1.723 -20.297 1 97.38 118 PHE B O 1
ATOM 4598 N N . PHE B 1 119 ? 19.641 -2.242 -20.922 1 97.81 119 PHE B N 1
ATOM 4599 C CA . PHE B 1 119 ? 20.031 -3.609 -21.25 1 97.81 119 PHE B CA 1
ATOM 4600 C C . PHE B 1 119 ? 21.109 -3.623 -22.328 1 97.81 119 PHE B C 1
ATOM 4602 O O . PHE B 1 119 ? 22.109 -4.316 -22.188 1 97.81 119 PHE B O 1
ATOM 4609 N N . SER B 1 120 ? 20.922 -2.811 -23.312 1 97.75 120 SER B N 1
ATOM 4610 C CA . SER B 1 120 ? 21.906 -2.729 -24.375 1 97.75 120 SER B CA 1
ATOM 4611 C C . SER B 1 120 ? 23.188 -2.049 -23.891 1 97.75 120 SER B C 1
ATOM 4613 O O . SER B 1 120 ? 24.297 -2.473 -24.234 1 97.75 120 SER B O 1
ATOM 4615 N N . GLU B 1 121 ? 23.047 -1.042 -23.141 1 98.12 121 GLU B N 1
ATOM 4616 C CA . GLU B 1 121 ? 24.203 -0.324 -22.609 1 98.12 121 GLU B CA 1
ATOM 4617 C C . GLU B 1 121 ? 25 -1.203 -21.656 1 98.12 121 GLU B C 1
ATOM 4619 O O . GLU B 1 121 ? 26.234 -1.191 -21.688 1 98.12 121 GLU B O 1
ATOM 4624 N N . MET B 1 122 ? 24.328 -1.94 -20.875 1 97.94 122 MET B N 1
ATOM 4625 C CA . MET B 1 122 ? 24.969 -2.877 -19.953 1 97.94 122 MET B CA 1
ATOM 4626 C C . MET B 1 122 ? 25.75 -3.939 -20.734 1 97.94 122 MET B C 1
ATOM 4628 O O . MET B 1 122 ? 26.844 -4.324 -20.328 1 97.94 122 MET B O 1
ATOM 4632 N N . GLN B 1 123 ? 25.125 -4.426 -21.781 1 97.94 123 GLN B N 1
ATOM 4633 C CA . GLN B 1 123 ? 25.812 -5.375 -22.641 1 97.94 123 GLN B CA 1
ATOM 4634 C C . GLN B 1 123 ? 27.172 -4.832 -23.078 1 97.94 123 GLN B C 1
ATOM 4636 O O . GLN B 1 123 ? 28.188 -5.52 -22.953 1 97.94 123 GLN B O 1
ATOM 4641 N N . ASN B 1 124 ? 27.188 -3.635 -23.531 1 98 124 ASN B N 1
ATOM 4642 C CA . ASN B 1 124 ? 28.422 -3.016 -24.016 1 98 124 ASN B CA 1
ATOM 4643 C C . ASN B 1 124 ? 29.469 -2.896 -22.922 1 98 124 ASN B C 1
ATOM 4645 O O . ASN B 1 124 ? 30.641 -3.238 -23.125 1 98 124 ASN B O 1
ATOM 4649 N N . VAL B 1 125 ? 29.016 -2.424 -21.828 1 98.31 125 VAL B N 1
ATOM 4650 C CA . VAL B 1 125 ? 29.922 -2.256 -20.703 1 98.31 125 VAL B CA 1
ATOM 4651 C C . VAL B 1 125 ? 30.469 -3.617 -20.266 1 98.31 125 VAL B C 1
ATOM 4653 O O . VAL B 1 125 ? 31.672 -3.77 -20.047 1 98.31 125 VAL B O 1
ATOM 4656 N N . TRP B 1 126 ? 29.609 -4.625 -20.141 1 98.19 126 TRP B N 1
ATOM 4657 C CA . TRP B 1 126 ? 29.984 -5.973 -19.719 1 98.19 126 TRP B CA 1
ATOM 4658 C C . TRP B 1 126 ? 31 -6.578 -20.688 1 98.19 126 TRP B C 1
ATOM 4660 O O . TRP B 1 126 ? 32.062 -7.047 -20.25 1 98.19 126 TRP B O 1
ATOM 4670 N N . ASP B 1 127 ? 30.75 -6.477 -21.984 1 97.69 127 ASP B N 1
ATOM 4671 C CA . ASP B 1 127 ? 31.594 -7.094 -23 1 97.69 127 ASP B CA 1
ATOM 4672 C C . ASP B 1 127 ? 32.969 -6.445 -23.031 1 97.69 127 ASP B C 1
ATOM 4674 O O . ASP B 1 127 ? 34 -7.121 -23.266 1 97.69 127 ASP B O 1
ATOM 4678 N N . SER B 1 128 ? 33.031 -5.238 -22.656 1 97.56 128 SER B N 1
ATOM 4679 C CA . SER B 1 128 ? 34.281 -4.496 -22.734 1 97.56 128 SER B CA 1
ATOM 4680 C C . SER B 1 128 ? 35.156 -4.738 -21.516 1 97.56 128 SER B C 1
ATOM 4682 O O . SER B 1 128 ? 36.344 -4.453 -21.516 1 97.56 128 SER B O 1
ATOM 4684 N N . ASN B 1 129 ? 34.531 -5.289 -20.5 1 97.69 129 ASN B N 1
ATOM 4685 C CA . ASN B 1 129 ? 35.281 -5.281 -19.25 1 97.69 129 ASN B CA 1
ATOM 4686 C C . ASN B 1 129 ? 35.344 -6.676 -18.625 1 97.69 129 ASN B C 1
ATOM 4688 O O . ASN B 1 129 ? 36.188 -6.922 -17.734 1 97.69 129 ASN B O 1
ATOM 4692 N N . LYS B 1 130 ? 34.594 -7.633 -19.016 1 96.56 130 LYS B N 1
ATOM 4693 C CA . LYS B 1 130 ? 34.344 -8.891 -18.312 1 96.56 130 LYS B CA 1
ATOM 4694 C C . LYS B 1 130 ? 35.594 -9.719 -18.188 1 96.56 130 LYS B C 1
ATOM 4696 O O . LYS B 1 130 ? 35.75 -10.5 -17.234 1 96.56 130 LYS B O 1
ATOM 4701 N N . ASN B 1 131 ? 36.562 -9.586 -19.078 1 95.44 131 ASN B N 1
ATOM 4702 C CA . ASN B 1 131 ? 37.75 -10.422 -19.062 1 95.44 131 ASN B CA 1
ATOM 4703 C C . ASN B 1 131 ? 38.75 -9.945 -18.031 1 95.44 131 ASN B C 1
ATOM 4705 O O . ASN B 1 131 ? 39.656 -10.703 -17.609 1 95.44 131 ASN B O 1
ATOM 4709 N N . GLU B 1 132 ? 38.625 -8.742 -17.625 1 97 132 GLU B N 1
ATOM 4710 C CA . GLU B 1 132 ? 39.562 -8.172 -16.672 1 97 132 GLU B CA 1
ATOM 4711 C C . GLU B 1 132 ? 38.938 -7.992 -15.289 1 97 132 GLU B C 1
ATOM 4713 O O . GLU B 1 132 ? 39.625 -7.977 -14.281 1 97 132 GLU B O 1
ATOM 4718 N N . ALA B 1 133 ? 37.719 -7.812 -15.289 1 97.62 133 ALA B N 1
ATOM 4719 C CA . ALA B 1 133 ? 37 -7.512 -14.039 1 97.62 133 ALA B CA 1
ATOM 4720 C C . ALA B 1 133 ? 36.812 -8.773 -13.195 1 97.62 133 ALA B C 1
ATOM 4722 O O . ALA B 1 133 ? 36.531 -9.844 -13.734 1 97.62 133 ALA B O 1
ATOM 4723 N N . ARG B 1 134 ? 37.031 -8.609 -11.914 1 97.62 134 ARG B N 1
ATOM 4724 C CA . ARG B 1 134 ? 36.812 -9.68 -10.945 1 97.62 134 ARG B CA 1
ATOM 4725 C C . ARG B 1 134 ? 35.531 -9.445 -10.148 1 97.62 134 ARG B C 1
ATOM 4727 O O . ARG B 1 134 ? 35.594 -9.281 -8.93 1 97.62 134 ARG B O 1
ATOM 4734 N N . ILE B 1 135 ? 34.406 -9.523 -10.906 1 98.44 135 ILE B N 1
ATOM 4735 C CA . ILE B 1 135 ? 33.125 -9.234 -10.289 1 98.44 135 ILE B CA 1
ATOM 4736 C C . ILE B 1 135 ? 32.25 -10.477 -10.328 1 98.44 135 ILE B C 1
ATOM 4738 O O . ILE B 1 135 ? 32.219 -11.188 -11.336 1 98.44 135 ILE B O 1
ATOM 4742 N N . ASN B 1 136 ? 31.641 -10.812 -9.164 1 98.69 136 ASN B N 1
ATOM 4743 C CA . ASN B 1 136 ? 30.531 -11.758 -9.086 1 98.69 136 ASN B CA 1
ATOM 4744 C C . ASN B 1 136 ? 29.188 -11.047 -9.203 1 98.69 136 ASN B C 1
ATOM 4746 O O . ASN B 1 136 ? 28.641 -10.562 -8.211 1 98.69 136 ASN B O 1
ATOM 4750 N N . LEU B 1 137 ? 28.641 -10.969 -10.453 1 98.75 137 LEU B N 1
ATOM 4751 C CA . LEU B 1 137 ? 27.375 -10.281 -10.711 1 98.75 137 LEU B CA 1
ATOM 4752 C C . LEU B 1 137 ? 26.203 -11.25 -10.625 1 98.75 137 LEU B C 1
ATOM 4754 O O . LEU B 1 137 ? 26.156 -12.242 -11.359 1 98.75 137 LEU B O 1
ATOM 4758 N N . VAL B 1 138 ? 25.312 -11 -9.719 1 98.75 138 VAL B N 1
ATOM 4759 C CA . VAL B 1 138 ? 24.094 -11.797 -9.562 1 98.75 138 VAL B CA 1
ATOM 4760 C C . VAL B 1 138 ? 22.875 -10.961 -9.914 1 98.75 138 VAL B C 1
ATOM 4762 O O . VAL B 1 138 ? 22.656 -9.883 -9.352 1 98.75 138 VAL B O 1
ATOM 4765 N N . VAL B 1 139 ? 22.141 -11.445 -10.867 1 98.31 139 VAL B N 1
ATOM 4766 C CA . VAL B 1 139 ? 20.922 -10.781 -11.305 1 98.31 139 VAL B CA 1
ATOM 4767 C C . VAL B 1 139 ? 19.719 -11.648 -10.984 1 98.31 139 VAL B C 1
ATOM 4769 O O . VAL B 1 139 ? 19.609 -12.789 -11.445 1 98.31 139 VAL B O 1
ATOM 4772 N N . CYS B 1 140 ? 18.828 -11.039 -10.156 1 97.5 140 CYS B N 1
ATOM 4773 C CA . CYS B 1 140 ? 17.641 -11.773 -9.719 1 97.5 140 CYS B CA 1
ATOM 4774 C C . CYS B 1 140 ? 16.375 -11.148 -10.297 1 97.5 140 CYS B C 1
ATOM 4776 O O . CYS B 1 140 ? 16.344 -9.945 -10.562 1 97.5 140 CYS B O 1
ATOM 4778 N N . GLY B 1 141 ? 15.375 -11.984 -10.555 1 95.62 141 GLY B N 1
ATOM 4779 C CA . GLY B 1 141 ? 14.078 -11.5 -11.008 1 95.62 141 GLY B CA 1
ATOM 4780 C C . GLY B 1 141 ? 12.93 -12.414 -10.609 1 95.62 141 GLY B C 1
ATOM 4781 O O . GLY B 1 141 ? 13.109 -13.633 -10.5 1 95.62 141 GLY B O 1
ATOM 4782 N N . SER B 1 142 ? 11.758 -11.812 -10.43 1 92.56 142 SER B N 1
ATOM 4783 C CA . SER B 1 142 ? 10.586 -12.57 -10.008 1 92.56 142 SER B CA 1
ATOM 4784 C C . SER B 1 142 ? 9.695 -12.93 -11.195 1 92.56 142 SER B C 1
ATOM 4786 O O . SER B 1 142 ? 8.828 -13.805 -11.086 1 92.56 142 SER B O 1
ATOM 4788 N N . LEU B 1 143 ? 9.836 -12.211 -12.312 1 88.31 143 LEU B N 1
ATOM 4789 C CA . LEU B 1 143 ? 9.047 -12.5 -13.508 1 88.31 143 LEU B CA 1
ATOM 4790 C C . LEU B 1 143 ? 9.82 -13.398 -14.469 1 88.31 143 LEU B C 1
ATOM 4792 O O . LEU B 1 143 ? 10.609 -12.914 -15.281 1 88.31 143 LEU B O 1
ATOM 4796 N N . TYR B 1 144 ? 9.516 -14.602 -14.359 1 86.62 144 TYR B N 1
ATOM 4797 C CA . TYR B 1 144 ? 10.266 -15.609 -15.094 1 86.62 144 TYR B CA 1
ATOM 4798 C C . TYR B 1 144 ? 10.258 -15.32 -16.594 1 86.62 144 TYR B C 1
ATOM 4800 O O . TYR B 1 144 ? 11.305 -15.328 -17.234 1 86.62 144 TYR B O 1
ATOM 4808 N N . SER B 1 145 ? 9.094 -15.008 -17.109 1 87.5 145 SER B N 1
ATOM 4809 C CA . SER B 1 145 ? 8.961 -14.781 -18.531 1 87.5 145 SER B CA 1
ATOM 4810 C C . SER B 1 145 ? 9.805 -13.594 -18.984 1 87.5 145 SER B C 1
ATOM 4812 O O . SER B 1 145 ? 10.469 -13.656 -20.031 1 87.5 145 SER B O 1
ATOM 4814 N N . MET B 1 146 ? 9.852 -12.594 -18.203 1 90.25 146 MET B N 1
ATOM 4815 C CA . MET B 1 146 ? 10.617 -11.406 -18.547 1 90.25 146 MET B CA 1
ATOM 4816 C C . MET B 1 146 ? 12.117 -11.664 -18.438 1 90.25 146 MET B C 1
ATOM 4818 O O . MET B 1 146 ? 12.891 -11.281 -19.312 1 90.25 146 MET B O 1
ATOM 4822 N N . MET B 1 147 ? 12.508 -12.336 -17.422 1 94.25 147 MET B N 1
ATOM 4823 C CA . MET B 1 147 ? 13.922 -12.656 -17.219 1 94.25 147 MET B CA 1
ATOM 4824 C C . MET B 1 147 ? 14.43 -13.578 -18.328 1 94.25 147 MET B C 1
ATOM 4826 O O . MET B 1 147 ? 15.539 -13.391 -18.828 1 94.25 147 MET B O 1
ATOM 4830 N N . THR B 1 148 ? 13.539 -14.5 -18.656 1 92.12 148 THR B N 1
ATOM 4831 C CA . THR B 1 148 ? 13.898 -15.406 -19.75 1 92.12 148 THR B CA 1
ATOM 4832 C C . THR B 1 148 ? 14.039 -14.656 -21.062 1 92.12 148 THR B C 1
ATOM 4834 O O . THR B 1 148 ? 14.977 -14.891 -21.828 1 92.12 148 THR B O 1
ATOM 4837 N N . LYS B 1 149 ? 13.141 -13.766 -21.281 1 93.44 149 LYS B N 1
ATOM 4838 C CA . LYS B 1 149 ? 13.242 -12.953 -22.484 1 93.44 149 LYS B CA 1
ATOM 4839 C C . LYS B 1 149 ? 14.539 -12.148 -22.5 1 93.44 149 LYS B C 1
ATOM 4841 O O . LYS B 1 149 ? 15.281 -12.172 -23.484 1 93.44 149 LYS B O 1
ATOM 4846 N N . ILE B 1 150 ? 14.875 -11.508 -21.422 1 95.38 150 ILE B N 1
ATOM 4847 C CA . ILE B 1 150 ? 16.031 -10.617 -21.328 1 95.38 150 ILE B CA 1
ATOM 4848 C C . ILE B 1 150 ? 17.312 -11.414 -21.562 1 95.38 150 ILE B C 1
ATOM 4850 O O . ILE B 1 150 ? 18.219 -10.953 -22.266 1 95.38 150 ILE B O 1
ATOM 4854 N N . PHE B 1 151 ? 17.359 -12.672 -21.109 1 95.88 151 PHE B N 1
ATOM 4855 C CA . PHE B 1 151 ? 18.656 -13.352 -21.078 1 95.88 151 PHE B CA 1
ATOM 4856 C C . PHE B 1 151 ? 18.672 -14.523 -22.047 1 95.88 151 PHE B C 1
ATOM 4858 O O . PHE B 1 151 ? 19.75 -15.047 -22.375 1 95.88 151 PHE B O 1
ATOM 4865 N N . ASP B 1 152 ? 17.469 -14.922 -22.562 1 92.81 152 ASP B N 1
ATOM 4866 C CA . ASP B 1 152 ? 17.469 -16.141 -23.344 1 92.81 152 ASP B CA 1
ATOM 4867 C C . ASP B 1 152 ? 16.906 -15.906 -24.75 1 92.81 152 ASP B C 1
ATOM 4869 O O . ASP B 1 152 ? 16.969 -16.781 -25.609 1 92.81 152 ASP B O 1
ATOM 4873 N N . ASP B 1 153 ? 16.344 -14.773 -24.938 1 93.81 153 ASP B N 1
ATOM 4874 C CA . ASP B 1 153 ? 15.883 -14.438 -26.297 1 93.81 153 ASP B CA 1
ATOM 4875 C C . ASP B 1 153 ? 17.031 -13.906 -27.141 1 93.81 153 ASP B C 1
ATOM 4877 O O . ASP B 1 153 ? 17.688 -12.922 -26.781 1 93.81 153 ASP B O 1
ATOM 4881 N N . LYS B 1 154 ? 17.25 -14.438 -28.328 1 93.31 154 LYS B N 1
ATOM 4882 C CA . LYS B 1 154 ? 18.375 -14.141 -29.203 1 93.31 154 LYS B CA 1
ATOM 4883 C C . LYS B 1 154 ? 18.344 -12.688 -29.656 1 93.31 154 LYS B C 1
ATOM 4885 O O . LYS B 1 154 ? 19.391 -12.109 -29.984 1 93.31 154 LYS B O 1
ATOM 4890 N N . LYS B 1 155 ? 17.234 -12.086 -29.609 1 94.69 155 LYS B N 1
ATOM 4891 C CA . LYS B 1 155 ? 17.094 -10.719 -30.094 1 94.69 155 LYS B CA 1
ATOM 4892 C C . LYS B 1 155 ? 17.438 -9.703 -29.016 1 94.69 155 LYS B C 1
ATOM 4894 O O . LYS B 1 155 ? 17.562 -8.508 -29.281 1 94.69 155 LYS B O 1
ATOM 4899 N N . GLU B 1 156 ? 17.562 -10.234 -27.797 1 95.75 156 GLU B N 1
ATOM 4900 C CA . GLU B 1 156 ? 17.797 -9.336 -26.672 1 95.75 156 GLU B CA 1
ATOM 4901 C C . GLU B 1 156 ? 19.281 -9.109 -26.438 1 95.75 156 GLU B C 1
ATOM 4903 O O . GLU B 1 156 ? 20.094 -10.016 -26.656 1 95.75 156 GLU B O 1
ATOM 4908 N N . PRO B 1 157 ? 19.656 -7.961 -25.906 1 95.75 157 PRO B N 1
ATOM 4909 C CA . PRO B 1 157 ? 21.062 -7.574 -25.781 1 95.75 157 PRO B CA 1
ATOM 4910 C C . PRO B 1 157 ? 21.844 -8.492 -24.844 1 95.75 157 PRO B C 1
ATOM 4912 O O . PRO B 1 157 ? 23 -8.82 -25.109 1 95.75 157 PRO B O 1
ATOM 4915 N N . LEU B 1 158 ? 21.266 -8.906 -23.844 1 97.12 158 LEU B N 1
ATOM 4916 C CA . LEU B 1 158 ? 22 -9.633 -22.828 1 97.12 158 LEU B CA 1
ATOM 4917 C C . LEU B 1 158 ? 21.953 -11.133 -23.078 1 97.12 158 LEU B C 1
ATOM 4919 O O . LEU B 1 158 ? 22.406 -11.922 -22.25 1 97.12 158 LEU B O 1
ATOM 4923 N N . TYR B 1 159 ? 21.438 -11.477 -24.219 1 95.69 159 TYR B N 1
ATOM 4924 C CA . TYR B 1 159 ? 21.438 -12.875 -24.641 1 95.69 159 TYR B CA 1
ATOM 4925 C C . TYR B 1 159 ? 22.859 -13.438 -24.625 1 95.69 159 TYR B C 1
ATOM 4927 O O . TYR B 1 159 ? 23.781 -12.844 -25.188 1 95.69 159 TYR B O 1
ATOM 4935 N N . GLY B 1 160 ? 23.016 -14.617 -23.969 1 94.19 160 GLY B N 1
ATOM 4936 C CA . GLY B 1 160 ? 24.281 -15.344 -24 1 94.19 160 GLY B CA 1
ATOM 4937 C C . GLY B 1 160 ? 25.312 -14.797 -23.031 1 94.19 160 GLY B C 1
ATOM 4938 O O . GLY B 1 160 ? 26.422 -15.312 -22.953 1 94.19 160 GLY B O 1
ATOM 4939 N N . ARG B 1 161 ? 25 -13.781 -22.234 1 95.81 161 ARG B N 1
ATOM 4940 C CA . ARG B 1 161 ? 25.984 -13.18 -21.344 1 95.81 161 ARG B CA 1
ATOM 4941 C C . ARG B 1 161 ? 25.969 -13.844 -19.969 1 95.81 161 ARG B C 1
ATOM 4943 O O . ARG B 1 161 ? 26.969 -13.852 -19.266 1 95.81 161 ARG B O 1
ATOM 4950 N N . ALA B 1 162 ? 24.875 -14.414 -19.625 1 96.81 162 ALA B N 1
ATOM 4951 C CA . ALA B 1 162 ? 24.797 -15.125 -18.359 1 96.81 162 ALA B CA 1
ATOM 4952 C C . ALA B 1 162 ? 25.688 -16.375 -18.375 1 96.81 162 ALA B C 1
ATOM 4954 O O . ALA B 1 162 ? 25.609 -17.172 -19.312 1 96.81 162 ALA B O 1
ATOM 4955 N N . THR B 1 163 ? 26.484 -16.531 -17.328 1 96 163 THR B N 1
ATOM 4956 C CA . THR B 1 163 ? 27.375 -17.688 -17.234 1 96 163 THR B CA 1
ATOM 4957 C C . THR B 1 163 ? 26.703 -18.828 -16.484 1 96 163 THR B C 1
ATOM 4959 O O . THR B 1 163 ? 27.156 -19.984 -16.562 1 96 163 THR B O 1
ATOM 4962 N N . SER B 1 164 ? 25.734 -18.484 -15.75 1 96.56 164 SER B N 1
ATOM 4963 C CA . SER B 1 164 ? 25 -19.484 -15 1 96.56 164 SER B CA 1
ATOM 4964 C C . SER B 1 164 ? 23.547 -19.062 -14.789 1 96.56 164 SER B C 1
ATOM 4966 O O . SER B 1 164 ? 23.234 -17.875 -14.805 1 96.56 164 SER B O 1
ATOM 4968 N N . ARG B 1 165 ? 22.719 -20.062 -14.633 1 96.25 165 ARG B N 1
ATOM 4969 C CA . ARG B 1 165 ? 21.297 -19.844 -14.383 1 96.25 165 ARG B CA 1
ATOM 4970 C C . ARG B 1 165 ? 20.797 -20.75 -13.266 1 96.25 165 ARG B C 1
ATOM 4972 O O . ARG B 1 165 ? 21.156 -21.922 -13.195 1 96.25 165 ARG B O 1
ATOM 4979 N N . ILE B 1 166 ? 20.125 -20.156 -12.367 1 96.75 166 ILE B N 1
ATOM 4980 C CA . ILE B 1 166 ? 19.469 -20.891 -11.289 1 96.75 166 ILE B CA 1
ATOM 4981 C C . ILE B 1 166 ? 18 -20.531 -11.234 1 96.75 166 ILE B C 1
ATOM 4983 O O . ILE B 1 166 ? 17.641 -19.344 -11.18 1 96.75 166 ILE B O 1
ATOM 4987 N N . ARG B 1 167 ? 17.141 -21.484 -11.359 1 94.81 167 ARG B N 1
ATOM 4988 C CA . ARG B 1 167 ? 15.719 -21.281 -11.156 1 94.81 167 ARG B CA 1
ATOM 4989 C C . ARG B 1 167 ? 15.273 -21.844 -9.805 1 94.81 167 ARG B C 1
ATOM 4991 O O . ARG B 1 167 ? 15.305 -23.047 -9.578 1 94.81 167 ARG B O 1
ATOM 4998 N N . LEU B 1 168 ? 14.898 -20.969 -8.953 1 95.94 168 LEU B N 1
ATOM 4999 C CA . LEU B 1 168 ? 14.453 -21.375 -7.633 1 95.94 168 LEU B CA 1
ATOM 5000 C C . LEU B 1 168 ? 12.977 -21.766 -7.652 1 95.94 168 LEU B C 1
ATOM 5002 O O . LEU B 1 168 ? 12.148 -21.031 -8.203 1 95.94 168 LEU B O 1
ATOM 5006 N N . ARG B 1 169 ? 12.695 -22.922 -7.102 1 94.69 169 ARG B N 1
ATOM 5007 C CA . ARG B 1 169 ? 11.336 -23.438 -7.023 1 94.69 169 ARG B CA 1
ATOM 5008 C C . ARG B 1 169 ? 10.914 -23.641 -5.574 1 94.69 169 ARG B C 1
ATOM 5010 O O . ARG B 1 169 ? 11.688 -23.375 -4.648 1 94.69 169 ARG B O 1
ATOM 5017 N N . GLU B 1 170 ? 9.641 -23.969 -5.402 1 97.25 170 GLU B N 1
ATOM 5018 C CA . GLU B 1 170 ? 9.133 -24.266 -4.07 1 97.25 170 GLU B CA 1
ATOM 5019 C C . GLU B 1 170 ? 9.891 -25.422 -3.432 1 97.25 170 GLU B C 1
ATOM 5021 O O . GLU B 1 170 ? 10.523 -26.219 -4.133 1 97.25 170 GLU B O 1
ATOM 5026 N N . PHE B 1 171 ? 9.867 -25.5 -2.107 1 97.31 171 PHE B N 1
ATOM 5027 C CA . PHE B 1 171 ? 10.422 -26.656 -1.421 1 97.31 171 PHE B CA 1
ATOM 5028 C C . PHE B 1 171 ? 9.789 -27.953 -1.924 1 97.31 171 PHE B C 1
ATOM 5030 O O . PHE B 1 171 ? 8.578 -28.016 -2.125 1 97.31 171 PHE B O 1
ATOM 5037 N N . PRO B 1 172 ? 10.594 -28.938 -2.209 1 96.75 172 PRO B N 1
ATOM 5038 C CA . PRO B 1 172 ? 10.008 -30.234 -2.488 1 96.75 172 PRO B CA 1
ATOM 5039 C C . PRO B 1 172 ? 9.227 -30.797 -1.299 1 96.75 172 PRO B C 1
ATOM 5041 O O . PRO B 1 172 ? 9.367 -30.312 -0.177 1 96.75 172 PRO B O 1
ATOM 5044 N N . LEU B 1 173 ? 8.445 -31.781 -1.52 1 97.81 173 LEU B N 1
ATOM 5045 C CA . LEU B 1 173 ? 7.578 -32.344 -0.498 1 97.81 173 LEU B CA 1
ATOM 5046 C C . LEU B 1 173 ? 8.398 -32.938 0.646 1 97.81 173 LEU B C 1
ATOM 5048 O O . LEU B 1 173 ? 7.977 -32.906 1.804 1 97.81 173 LEU B O 1
ATOM 5052 N N . SER B 1 174 ? 9.609 -33.469 0.297 1 96.44 174 SER B N 1
ATOM 5053 C CA . SER B 1 174 ? 10.484 -34.031 1.315 1 96.44 174 SER B CA 1
ATOM 5054 C C . SER B 1 174 ? 10.914 -33 2.324 1 96.44 174 SER B C 1
ATOM 5056 O O . SER B 1 174 ? 11.016 -33.25 3.52 1 96.44 174 SER B O 1
ATOM 5058 N N . THR B 1 175 ? 11.125 -31.781 1.818 1 96.75 175 THR B N 1
ATOM 5059 C CA . THR B 1 175 ? 11.516 -30.688 2.695 1 96.75 175 THR B CA 1
ATOM 5060 C C . THR B 1 175 ? 10.367 -30.297 3.621 1 96.75 175 THR B C 1
ATOM 5062 O O . THR B 1 175 ? 10.578 -30.016 4.801 1 96.75 175 THR B O 1
ATOM 5065 N N . LEU B 1 176 ? 9.188 -30.25 3.141 1 97.62 176 LEU B N 1
ATOM 5066 C CA . LEU B 1 176 ? 8.023 -29.953 3.979 1 97.62 176 LEU B CA 1
ATOM 5067 C C . LEU B 1 176 ? 7.875 -31 5.082 1 97.62 176 LEU B C 1
ATOM 5069 O O . LEU B 1 176 ? 7.602 -30.656 6.234 1 97.62 176 LEU B O 1
ATOM 5073 N N . ARG B 1 177 ? 8.055 -32.281 4.734 1 97.25 177 ARG B N 1
ATOM 5074 C CA . ARG B 1 177 ? 8 -33.344 5.73 1 97.25 177 ARG B CA 1
ATOM 5075 C C . ARG B 1 177 ? 9.078 -33.156 6.793 1 97.25 177 ARG B C 1
ATOM 5077 O O . ARG B 1 177 ? 8.82 -33.344 7.984 1 97.25 177 ARG B O 1
ATOM 5084 N N . GLU B 1 178 ? 10.258 -32.812 6.324 1 96.88 178 GLU B N 1
ATOM 5085 C CA . GLU B 1 178 ? 11.359 -32.562 7.25 1 96.88 178 GLU B CA 1
ATOM 5086 C C . GLU B 1 178 ? 11.023 -31.438 8.227 1 96.88 178 GLU B C 1
ATOM 5088 O O . GLU B 1 178 ? 11.242 -31.578 9.438 1 96.88 178 GLU B O 1
ATOM 5093 N N . ILE B 1 179 ? 10.438 -30.406 7.711 1 97.25 179 ILE B N 1
ATOM 5094 C CA . ILE B 1 179 ? 10.078 -29.25 8.531 1 97.25 179 ILE B CA 1
ATOM 5095 C C . ILE B 1 179 ? 9.016 -29.656 9.555 1 97.25 179 ILE B C 1
ATOM 5097 O O . ILE B 1 179 ? 9.102 -29.297 10.727 1 97.25 179 ILE B O 1
ATOM 5101 N N . MET B 1 180 ? 8.055 -30.422 9.094 1 97.44 180 MET B N 1
ATOM 5102 C CA . MET B 1 180 ? 7.008 -30.891 10 1 97.44 180 MET B CA 1
ATOM 5103 C C . MET B 1 180 ? 7.594 -31.781 11.086 1 97.44 180 MET B C 1
ATOM 5105 O O . MET B 1 180 ? 7.277 -31.625 12.266 1 97.44 180 MET B O 1
ATOM 5109 N N . ARG B 1 181 ? 8.477 -32.656 10.75 1 96.81 181 ARG B N 1
ATOM 5110 C CA . ARG B 1 181 ? 9.086 -33.594 11.695 1 96.81 181 ARG B CA 1
ATOM 5111 C C . ARG B 1 181 ? 9.898 -32.844 12.75 1 96.81 181 ARG B C 1
ATOM 5113 O O . ARG B 1 181 ? 9.836 -33.156 13.938 1 96.81 181 ARG B O 1
ATOM 5120 N N . ASP B 1 182 ? 10.547 -31.844 12.305 1 96.81 182 ASP B N 1
ATOM 5121 C CA . ASP B 1 182 ? 11.422 -31.078 13.188 1 96.81 182 ASP B CA 1
ATOM 5122 C C . ASP B 1 182 ? 10.602 -30.266 14.195 1 96.81 182 ASP B C 1
ATOM 5124 O O . ASP B 1 182 ? 11.062 -30.016 15.312 1 96.81 182 ASP B O 1
ATOM 5128 N N . ASN B 1 183 ? 9.422 -29.891 13.82 1 97.06 183 ASN B N 1
ATOM 5129 C CA . ASN B 1 183 ? 8.711 -28.891 14.625 1 97.06 183 ASN B CA 1
ATOM 5130 C C . ASN B 1 183 ? 7.473 -29.484 15.289 1 97.06 183 ASN B C 1
ATOM 5132 O O . ASN B 1 183 ? 6.992 -28.969 16.297 1 97.06 183 ASN B O 1
ATOM 5136 N N . ASN B 1 184 ? 6.949 -30.516 14.703 1 96.94 184 ASN B N 1
ATOM 5137 C CA . ASN B 1 184 ? 5.82 -31.281 15.242 1 96.94 184 ASN B CA 1
ATOM 5138 C C . ASN B 1 184 ? 5.914 -32.75 14.875 1 96.94 184 ASN B C 1
ATOM 5140 O O . ASN B 1 184 ? 5.152 -33.25 14.031 1 96.94 184 ASN B O 1
ATOM 5144 N N . PRO B 1 185 ? 6.746 -33.438 15.547 1 96.06 185 PRO B N 1
ATOM 5145 C CA . PRO B 1 185 ? 7.023 -34.844 15.188 1 96.06 185 PRO B CA 1
ATOM 5146 C C . PRO B 1 185 ? 5.762 -35.688 15.148 1 96.06 185 PRO B C 1
ATOM 5148 O O . PRO B 1 185 ? 5.715 -36.688 14.422 1 96.06 185 PRO B O 1
ATOM 5151 N N . ASP B 1 186 ? 4.723 -35.312 15.875 1 96 186 ASP B N 1
ATOM 5152 C CA . ASP B 1 186 ? 3.504 -36.125 15.93 1 96 186 ASP B CA 1
ATOM 5153 C C . ASP B 1 186 ? 2.441 -35.594 14.977 1 96 186 ASP B C 1
ATOM 5155 O O . ASP B 1 186 ? 1.247 -35.812 15.172 1 96 186 ASP B O 1
ATOM 5159 N N . TYR B 1 187 ? 2.922 -34.812 13.969 1 97.44 187 TYR B N 1
ATOM 5160 C CA . TYR B 1 187 ? 1.943 -34.219 13.055 1 97.44 187 TYR B CA 1
ATOM 5161 C C . TYR B 1 187 ? 1.155 -35.312 12.328 1 97.44 187 TYR B C 1
ATOM 5163 O O . TYR B 1 187 ? 1.686 -36.375 12.047 1 97.44 187 TYR B O 1
ATOM 5171 N N . THR B 1 188 ? -0.135 -35.062 12.078 1 97 188 THR B N 1
ATOM 5172 C CA . THR B 1 188 ? -0.986 -35.969 11.297 1 97 188 THR B CA 1
ATOM 5173 C C . THR B 1 188 ? -0.855 -35.656 9.805 1 97 188 THR B C 1
ATOM 5175 O O . THR B 1 188 ? -0.371 -34.594 9.414 1 97 188 THR B O 1
ATOM 5178 N N . PRO B 1 189 ? -1.265 -36.562 8.961 1 97.12 189 PRO B N 1
ATOM 5179 C CA . PRO B 1 189 ? -1.283 -36.281 7.523 1 97.12 189 PRO B CA 1
ATOM 5180 C C . PRO B 1 189 ? -2.096 -35.031 7.172 1 97.12 189 PRO B C 1
ATOM 5182 O O . PRO B 1 189 ? -1.731 -34.281 6.258 1 97.12 189 PRO B O 1
ATOM 5185 N N . ASP B 1 190 ? -3.119 -34.844 7.906 1 97.81 190 ASP B N 1
ATOM 5186 C CA . ASP B 1 190 ? -3.955 -33.688 7.637 1 97.81 190 ASP B CA 1
ATOM 5187 C C . ASP B 1 190 ? -3.227 -32.406 7.992 1 97.81 190 ASP B C 1
ATOM 5189 O O . ASP B 1 190 ? -3.434 -31.359 7.352 1 97.81 190 ASP B O 1
ATOM 5193 N N . ASP B 1 191 ? -2.367 -32.469 9.023 1 98.25 191 ASP B N 1
ATOM 5194 C CA . ASP B 1 191 ? -1.513 -31.312 9.344 1 98.25 191 ASP B CA 1
ATOM 5195 C C . ASP B 1 191 ? -0.563 -31 8.195 1 98.25 191 ASP B C 1
ATOM 5197 O O . ASP B 1 191 ? -0.404 -29.844 7.812 1 98.25 191 ASP B O 1
ATOM 5201 N N . LEU B 1 192 ? 0.029 -32.062 7.648 1 98.38 192 LEU B N 1
ATOM 5202 C CA . LEU B 1 192 ? 0.943 -31.906 6.523 1 98.38 192 LEU B CA 1
ATOM 5203 C C . LEU B 1 192 ? 0.212 -31.375 5.301 1 98.38 192 LEU B C 1
ATOM 5205 O O . LEU B 1 192 ? 0.728 -30.5 4.602 1 98.38 192 LEU B O 1
ATOM 5209 N N . LEU B 1 193 ? -0.978 -31.859 5.078 1 98.62 193 LEU B N 1
ATOM 5210 C CA . LEU B 1 193 ? -1.77 -31.391 3.949 1 98.62 193 LEU B CA 1
ATOM 5211 C C . LEU B 1 193 ? -2.107 -29.906 4.109 1 98.62 193 LEU B C 1
ATOM 5213 O O . LEU B 1 193 ? -2.055 -29.156 3.139 1 98.62 193 LEU B O 1
ATOM 5217 N N . ALA B 1 194 ? -2.428 -29.516 5.32 1 98.69 194 ALA B N 1
ATOM 5218 C CA . ALA B 1 194 ? -2.732 -28.125 5.59 1 98.69 194 ALA B CA 1
ATOM 5219 C C . ALA B 1 194 ? -1.517 -27.234 5.328 1 98.69 194 ALA B C 1
ATOM 5221 O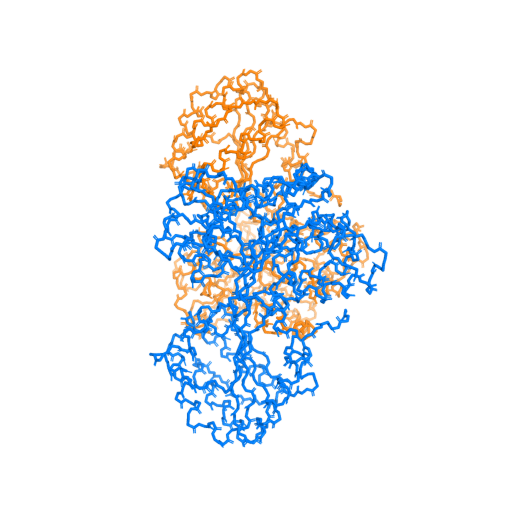 O . ALA B 1 194 ? -1.641 -26.156 4.742 1 98.69 194 ALA B O 1
ATOM 5222 N N . MET B 1 195 ? -0.361 -27.719 5.727 1 98.56 195 MET B N 1
ATOM 5223 C CA . MET B 1 195 ? 0.888 -27.016 5.461 1 98.56 195 MET B CA 1
ATOM 5224 C C . MET B 1 195 ? 1.105 -26.844 3.961 1 98.56 195 MET B C 1
ATOM 5226 O O . MET B 1 195 ? 1.378 -25.734 3.494 1 98.56 195 MET B O 1
ATOM 5230 N N . TYR B 1 196 ? 0.932 -27.875 3.262 1 98.62 196 TYR B N 1
ATOM 5231 C CA . TYR B 1 196 ? 1.103 -27.844 1.814 1 98.62 196 TYR B CA 1
ATOM 5232 C C . TYR B 1 196 ? 0.038 -26.969 1.16 1 98.62 196 TYR B C 1
ATOM 5234 O O . TYR B 1 196 ? 0.329 -26.234 0.221 1 98.62 196 TYR B O 1
ATOM 5242 N N . MET B 1 197 ? -1.139 -27.031 1.656 1 98.69 197 MET B N 1
ATOM 5243 C CA . MET B 1 197 ? -2.277 -26.297 1.114 1 98.69 197 MET B CA 1
ATOM 5244 C C . MET B 1 197 ? -2.029 -24.797 1.166 1 98.69 197 MET B C 1
ATOM 5246 O O . MET B 1 197 ? -2.301 -24.094 0.197 1 98.69 197 MET B O 1
ATOM 5250 N N . ILE B 1 198 ? -1.463 -24.344 2.248 1 98.81 198 ILE B N 1
ATOM 5251 C CA . ILE B 1 198 ? -1.277 -22.922 2.451 1 98.81 198 ILE B CA 1
ATOM 5252 C C . ILE B 1 198 ? 0.033 -22.469 1.809 1 98.81 198 ILE B C 1
ATOM 5254 O O . ILE B 1 198 ? 0.101 -21.391 1.207 1 98.81 198 ILE B O 1
ATOM 5258 N N . THR B 1 199 ? 1.033 -23.297 1.814 1 98.62 199 THR B N 1
ATOM 5259 C CA . THR B 1 199 ? 2.354 -22.781 1.479 1 98.62 199 THR B CA 1
ATOM 5260 C C . THR B 1 199 ? 2.77 -23.219 0.079 1 98.62 199 THR B C 1
ATOM 5262 O O . THR B 1 199 ? 3.543 -22.531 -0.591 1 98.62 199 THR B O 1
ATOM 5265 N N . GLY B 1 200 ? 2.297 -24.391 -0.302 1 98.06 200 GLY B N 1
ATOM 5266 C CA . GLY B 1 200 ? 2.781 -24.969 -1.55 1 98.06 200 GLY B CA 1
ATOM 5267 C C . GLY B 1 200 ? 4.285 -25.141 -1.577 1 98.06 200 GLY B C 1
ATOM 5268 O O . GLY B 1 200 ? 4.879 -25.312 -2.646 1 98.06 200 GLY B O 1
ATOM 5269 N N . GLY B 1 201 ? 4.887 -25.047 -0.47 1 97.94 201 GLY B N 1
ATOM 5270 C CA . GLY B 1 201 ? 6.332 -25.172 -0.406 1 97.94 201 GLY B CA 1
ATOM 5271 C C . GLY B 1 201 ? 7.055 -23.844 -0.56 1 97.94 201 GLY B C 1
ATOM 5272 O O . GLY B 1 201 ? 8.289 -23.812 -0.607 1 97.94 201 GLY B O 1
ATOM 5273 N N . VAL B 1 202 ? 6.324 -22.734 -0.62 1 97.81 202 VAL B N 1
ATOM 5274 C CA . VAL B 1 202 ? 6.941 -21.422 -0.74 1 97.81 202 VAL B CA 1
ATOM 5275 C C . VAL B 1 202 ? 7.637 -21.047 0.569 1 97.81 202 VAL B C 1
ATOM 5277 O O . VAL B 1 202 ? 7.012 -21.047 1.632 1 97.81 202 VAL B O 1
ATOM 5280 N N . ALA B 1 203 ? 8.852 -20.688 0.508 1 97.12 203 ALA B N 1
ATOM 5281 C CA . ALA B 1 203 ? 9.727 -20.547 1.666 1 97.12 203 ALA B CA 1
ATOM 5282 C C . ALA B 1 203 ? 9.18 -19.516 2.648 1 97.12 203 ALA B C 1
ATOM 5284 O O . ALA B 1 203 ? 9.109 -19.781 3.852 1 97.12 203 ALA B O 1
ATOM 5285 N N . LYS B 1 204 ? 8.766 -18.391 2.172 1 95.75 204 LYS B N 1
ATOM 5286 C CA . LYS B 1 204 ? 8.289 -17.328 3.041 1 95.75 204 LYS B CA 1
ATOM 5287 C C . LYS B 1 204 ? 7.043 -17.75 3.805 1 95.75 204 LYS B C 1
ATOM 5289 O O . LYS B 1 204 ? 6.871 -17.391 4.973 1 95.75 204 LYS B O 1
ATOM 5294 N N . TYR B 1 205 ? 6.137 -18.438 3.154 1 97.75 205 TYR B N 1
ATOM 5295 C CA . TYR B 1 205 ? 4.902 -18.875 3.801 1 97.75 205 TYR B CA 1
ATOM 5296 C C . TYR B 1 205 ? 5.191 -19.922 4.879 1 97.75 205 TYR B C 1
ATOM 5298 O O . TYR B 1 205 ? 4.59 -19.891 5.953 1 97.75 205 TYR B O 1
ATOM 5306 N N . VAL B 1 206 ? 6.137 -20.797 4.582 1 97.81 206 VAL B N 1
ATOM 5307 C CA . VAL B 1 206 ? 6.555 -21.781 5.57 1 97.81 206 VAL B CA 1
ATOM 5308 C C . VAL B 1 206 ? 7.168 -21.078 6.777 1 97.81 206 VAL B C 1
ATOM 5310 O O . VAL B 1 206 ? 6.863 -21.406 7.926 1 97.81 206 VAL B O 1
ATOM 5313 N N . GLU B 1 207 ? 7.957 -20.125 6.508 1 95.44 207 GLU B N 1
ATOM 5314 C CA . GLU B 1 207 ? 8.594 -19.344 7.566 1 95.44 207 GLU B CA 1
ATOM 5315 C C . GLU B 1 207 ? 7.551 -18.656 8.453 1 95.44 207 GLU B C 1
ATOM 5317 O O . GLU B 1 207 ? 7.688 -18.641 9.672 1 95.44 207 GLU B O 1
ATOM 5322 N N . GLN B 1 208 ? 6.543 -18.062 7.789 1 94.94 208 GLN B N 1
ATOM 5323 C CA . GLN B 1 208 ? 5.496 -17.375 8.531 1 94.94 208 GLN B CA 1
ATOM 5324 C C . GLN B 1 208 ? 4.766 -18.344 9.469 1 94.94 208 GLN B C 1
ATOM 5326 O O . GLN B 1 208 ? 4.504 -18 10.625 1 94.94 208 GLN B O 1
ATOM 5331 N N . LEU B 1 209 ? 4.445 -19.5 8.984 1 97.44 209 LEU B N 1
ATOM 5332 C CA . LEU B 1 209 ? 3.775 -20.5 9.82 1 97.44 209 LEU B CA 1
ATOM 5333 C C . LEU B 1 209 ? 4.699 -20.969 10.938 1 97.44 209 LEU B C 1
ATOM 5335 O O . LEU B 1 209 ? 4.25 -21.188 12.07 1 97.44 209 LEU B O 1
ATOM 5339 N N . HIS B 1 210 ? 5.996 -21.109 10.633 1 96.06 210 HIS B N 1
ATOM 5340 C CA . HIS B 1 210 ? 6.988 -21.516 11.625 1 96.06 210 HIS B CA 1
ATOM 5341 C C . HIS B 1 210 ? 7.078 -20.5 12.75 1 96.06 210 HIS B C 1
ATOM 5343 O O . HIS B 1 210 ? 7.105 -20.859 13.93 1 96.06 210 HIS B O 1
ATOM 5349 N N . MET B 1 211 ? 7.078 -19.297 12.391 1 92.19 211 MET B N 1
ATOM 5350 C CA . MET B 1 211 ? 7.184 -18.234 13.375 1 92.19 211 MET B CA 1
ATOM 5351 C C . MET B 1 211 ? 5.992 -18.234 14.32 1 92.19 211 MET B C 1
ATOM 5353 O O . MET B 1 211 ? 6.121 -17.875 15.492 1 92.19 211 MET B O 1
ATOM 5357 N N . GLN B 1 212 ? 4.871 -18.672 13.812 1 94.06 212 GLN B N 1
ATOM 5358 C CA . GLN B 1 212 ? 3.66 -18.719 14.625 1 94.06 212 GLN B CA 1
ATOM 5359 C C . GLN B 1 212 ? 3.496 -20.094 15.273 1 94.06 212 GLN B C 1
ATOM 5361 O O . GLN B 1 212 ? 2.473 -20.375 15.898 1 94.06 212 GLN B O 1
ATOM 5366 N N . LYS B 1 213 ? 4.484 -20.969 15.07 1 96.69 213 LYS B N 1
ATOM 5367 C CA . LYS B 1 213 ? 4.453 -22.344 15.578 1 96.69 213 LYS B CA 1
ATOM 5368 C C . LYS B 1 213 ? 3.17 -23.047 15.156 1 96.69 213 LYS B C 1
ATOM 5370 O O . LYS B 1 213 ? 2.539 -23.734 15.969 1 96.69 213 LYS B O 1
ATOM 5375 N N . ALA B 1 214 ? 2.789 -22.75 13.961 1 98.25 214 ALA B N 1
ATOM 5376 C CA . ALA B 1 214 ? 1.57 -23.344 13.414 1 98.25 214 ALA B CA 1
ATOM 5377 C C . ALA B 1 214 ? 1.885 -24.594 12.594 1 98.25 214 ALA B C 1
ATOM 5379 O O . ALA B 1 214 ? 2.246 -24.5 11.422 1 98.25 214 ALA B O 1
ATOM 5380 N N . PHE B 1 215 ? 1.72 -25.766 13.281 1 98.38 215 PHE B N 1
ATOM 5381 C CA . PHE B 1 215 ? 2.094 -27.016 12.602 1 98.38 215 PHE B CA 1
ATOM 5382 C C . PHE B 1 215 ? 0.965 -28.031 12.68 1 98.38 215 PHE B C 1
ATOM 5384 O O . PHE B 1 215 ? 1.161 -29.203 12.359 1 98.38 215 PHE B O 1
ATOM 5391 N N . THR B 1 216 ? -0.211 -27.625 13.164 1 98.44 216 THR B N 1
ATOM 5392 C CA . THR B 1 216 ? -1.443 -28.406 13.062 1 98.44 216 THR B CA 1
ATOM 5393 C C . THR B 1 216 ? -2.438 -27.703 12.133 1 98.44 216 THR B C 1
ATOM 5395 O O . THR B 1 216 ? -2.355 -26.5 11.922 1 98.44 216 THR B O 1
ATOM 5398 N N . LYS B 1 217 ? -3.27 -28.5 11.594 1 98.19 217 LYS B N 1
ATOM 5399 C CA . LYS B 1 217 ? -4.301 -27.953 10.711 1 98.19 217 LYS B CA 1
ATOM 5400 C C . LYS B 1 217 ? -5.004 -26.766 11.359 1 98.19 217 LYS B C 1
ATOM 5402 O O . LYS B 1 217 ? -5.141 -25.703 10.742 1 98.19 217 LYS B O 1
ATOM 5407 N N . GLU B 1 218 ? -5.43 -26.938 12.57 1 98 218 GLU B N 1
ATOM 5408 C CA . GLU B 1 218 ? -6.168 -25.906 13.289 1 98 218 GLU B CA 1
ATOM 5409 C C . GLU B 1 218 ? -5.324 -24.641 13.469 1 98 218 GLU B C 1
ATOM 5411 O O . GLU B 1 218 ? -5.785 -23.531 13.188 1 98 218 GLU B O 1
ATOM 5416 N N . LYS B 1 219 ? -4.129 -24.859 13.852 1 98.25 219 LYS B N 1
ATOM 5417 C CA . LYS B 1 219 ? -3.252 -23.719 14.102 1 98.25 219 LYS B CA 1
ATOM 5418 C C . LYS B 1 219 ? -2.871 -23.016 12.805 1 98.25 219 LYS B C 1
ATOM 5420 O O . LYS B 1 219 ? -2.701 -21.797 12.773 1 98.25 219 LYS B O 1
ATOM 5425 N N . ILE B 1 220 ? -2.691 -23.75 11.758 1 98.62 220 ILE B N 1
ATOM 5426 C CA . ILE B 1 220 ? -2.354 -23.172 10.453 1 98.62 220 ILE B CA 1
ATOM 5427 C C . ILE B 1 220 ? -3.494 -22.281 9.969 1 98.62 220 ILE B C 1
ATOM 5429 O O . ILE B 1 220 ? -3.273 -21.125 9.609 1 98.62 220 ILE B O 1
ATOM 5433 N N . ILE B 1 221 ? -4.723 -22.797 10.023 1 98.44 221 ILE B N 1
ATOM 5434 C CA . ILE B 1 221 ? -5.879 -22.031 9.578 1 98.44 221 ILE B CA 1
ATOM 5435 C C . ILE B 1 221 ? -6.043 -20.781 10.445 1 98.44 221 ILE B C 1
ATOM 5437 O O . ILE B 1 221 ? -6.301 -19.688 9.938 1 98.44 221 ILE B O 1
ATOM 5441 N N . GLU B 1 222 ? -5.824 -20.969 11.688 1 97.62 222 GLU B N 1
ATOM 5442 C CA . GLU B 1 222 ? -5.922 -19.844 12.617 1 97.62 222 GLU B CA 1
ATOM 5443 C C . GLU B 1 222 ? -4.859 -18.797 12.32 1 97.62 222 GLU B C 1
ATOM 5445 O O . GLU B 1 222 ? -5.141 -17.594 12.367 1 97.62 222 GLU B O 1
ATOM 5450 N N . SER B 1 223 ? -3.727 -19.281 12.062 1 97.19 223 SER B N 1
ATOM 5451 C CA . SER B 1 223 ? -2.629 -18.375 11.766 1 97.19 223 SER B CA 1
ATOM 5452 C C . SER B 1 223 ? -2.91 -17.562 10.508 1 97.19 223 SER B C 1
ATOM 5454 O O . SER B 1 223 ? -2.602 -16.375 10.445 1 97.19 223 SER B O 1
ATOM 5456 N N . VAL B 1 224 ? -3.48 -18.125 9.539 1 98 224 VAL B N 1
ATOM 5457 C CA . VAL B 1 224 ? -3.762 -17.469 8.258 1 98 224 VAL B CA 1
ATOM 5458 C C . VAL B 1 224 ? -4.879 -16.453 8.43 1 98 224 VAL B C 1
ATOM 5460 O O . VAL B 1 224 ? -4.824 -15.359 7.855 1 98 224 VAL B O 1
ATOM 5463 N N . LEU B 1 225 ? -5.902 -16.812 9.273 1 97.69 225 LEU B N 1
ATOM 5464 C CA . LEU B 1 225 ? -7.105 -15.992 9.398 1 97.69 225 LEU B CA 1
ATOM 5465 C C . LEU B 1 225 ? -7.156 -15.305 10.758 1 97.69 225 LEU B C 1
ATOM 5467 O O . LEU B 1 225 ? -8.18 -15.352 11.438 1 97.69 225 LEU B O 1
ATOM 5471 N N . SER B 1 226 ? -6.086 -14.766 11.156 1 94.19 226 SER B N 1
ATOM 5472 C CA . SER B 1 226 ? -6.043 -14 12.406 1 94.19 226 SER B CA 1
ATOM 5473 C C . SER B 1 226 ? -5.766 -12.523 12.133 1 94.19 226 SER B C 1
ATOM 5475 O O . SER B 1 226 ? -5.312 -12.156 11.047 1 94.19 226 SER B O 1
ATOM 5477 N N . PHE B 1 227 ? -6.145 -11.734 13.078 1 86 227 PHE B N 1
ATOM 5478 C CA . PHE B 1 227 ? -5.902 -10.297 12.984 1 86 227 PHE B CA 1
ATOM 5479 C C . PHE B 1 227 ? -4.414 -10.008 12.852 1 86 227 PHE B C 1
ATOM 5481 O O . PHE B 1 227 ? -3.596 -10.555 13.594 1 86 227 PHE B O 1
ATOM 5488 N N . GLY B 1 228 ? -4.074 -9.211 11.867 1 83.75 228 GLY B N 1
ATOM 5489 C CA . GLY B 1 228 ? -2.682 -8.844 11.664 1 83.75 228 GLY B CA 1
ATOM 5490 C C . GLY B 1 228 ? -1.892 -9.906 10.914 1 83.75 228 GLY B C 1
ATOM 5491 O O . GLY B 1 228 ? -0.679 -9.773 10.742 1 83.75 228 GLY B O 1
ATOM 5492 N N . SER B 1 229 ? -2.584 -10.922 10.492 1 92.25 229 SER B N 1
ATOM 5493 C CA . SER B 1 229 ? -1.928 -12.023 9.789 1 92.25 229 SER B CA 1
ATOM 5494 C C . SER B 1 229 ? -1.235 -11.539 8.523 1 92.25 229 SER B C 1
ATOM 5496 O O . SER B 1 229 ? -1.78 -10.711 7.789 1 92.25 229 SER B O 1
ATOM 5498 N N . TYR B 1 230 ? -0.078 -12.109 8.281 1 91.38 230 TYR B N 1
ATOM 5499 C CA . TYR B 1 230 ? 0.709 -11.867 7.078 1 91.38 230 TYR B CA 1
ATOM 5500 C C . TYR B 1 230 ? -0.072 -12.258 5.832 1 91.38 230 TYR B C 1
ATOM 5502 O O . TYR B 1 230 ? 0.03 -11.594 4.797 1 91.38 230 TYR B O 1
ATOM 5510 N N . PHE B 1 231 ? -0.894 -13.203 5.93 1 96.81 231 PHE B N 1
ATOM 5511 C CA . PHE B 1 231 ? -1.488 -13.891 4.785 1 96.81 231 PHE B CA 1
ATOM 5512 C C . PHE B 1 231 ? -2.691 -13.109 4.258 1 96.81 231 PHE B C 1
ATOM 5514 O O . PHE B 1 231 ? -3.059 -13.242 3.09 1 96.81 231 PHE B O 1
ATOM 5521 N N . ILE B 1 232 ? -3.299 -12.305 5.016 1 95.38 232 ILE B N 1
ATOM 5522 C CA . ILE B 1 232 ? -4.57 -11.672 4.684 1 95.38 232 ILE B CA 1
ATOM 5523 C C . ILE B 1 232 ? -4.391 -10.742 3.486 1 95.38 232 ILE B C 1
ATOM 5525 O O . ILE B 1 232 ? -5.141 -10.828 2.51 1 95.38 232 ILE B O 1
ATOM 5529 N N . ASP B 1 233 ? -3.361 -9.984 3.467 1 91.75 233 ASP B N 1
ATOM 5530 C CA . ASP B 1 233 ? -3.195 -9.008 2.395 1 91.75 233 ASP B CA 1
ATOM 5531 C C . ASP B 1 233 ? -2.141 -9.469 1.391 1 91.75 233 ASP B C 1
ATOM 5533 O O . ASP B 1 233 ? -1.898 -8.797 0.385 1 91.75 233 ASP B O 1
ATOM 5537 N N . GLU B 1 234 ? -1.537 -10.602 1.59 1 94.25 234 GLU B N 1
ATOM 5538 C CA . GLU B 1 234 ? -0.401 -11.086 0.809 1 94.25 234 GLU B CA 1
ATOM 5539 C C . GLU B 1 234 ? -0.78 -11.273 -0.657 1 94.25 234 GLU B C 1
ATOM 5541 O O . GLU B 1 234 ? -0.014 -10.914 -1.554 1 94.25 234 GLU B O 1
ATOM 5546 N N . GLY B 1 235 ? -1.995 -11.836 -0.912 1 93.81 235 GLY B N 1
ATOM 5547 C CA . GLY B 1 235 ? -2.412 -12.039 -2.291 1 93.81 235 GLY B CA 1
ATOM 5548 C C . GLY B 1 235 ? -2.439 -10.75 -3.098 1 93.81 235 GLY B C 1
ATOM 5549 O O . GLY B 1 235 ? -1.936 -10.711 -4.223 1 93.81 235 GLY B O 1
ATOM 5550 N N . LYS B 1 236 ? -2.982 -9.75 -2.529 1 91.5 236 LYS B N 1
ATOM 5551 C CA . LYS B 1 236 ? -3.047 -8.461 -3.209 1 91.5 236 LYS B CA 1
ATOM 5552 C C . LYS B 1 236 ? -1.656 -7.852 -3.371 1 91.5 236 LYS B C 1
ATOM 5554 O O . LYS B 1 236 ? -1.317 -7.336 -4.438 1 91.5 236 LYS B O 1
ATOM 5559 N N . GLU B 1 237 ? -0.842 -7.949 -2.346 1 88.19 237 GLU B N 1
ATOM 5560 C CA . GLU B 1 237 ? 0.505 -7.391 -2.369 1 88.19 237 GLU B CA 1
ATOM 5561 C C . GLU B 1 237 ? 1.356 -8.039 -3.455 1 88.19 237 GLU B C 1
ATOM 5563 O O . GLU B 1 237 ? 2.17 -7.375 -4.098 1 88.19 237 GLU B O 1
ATOM 5568 N N . LEU B 1 238 ? 1.129 -9.258 -3.643 1 89.88 238 LEU B N 1
ATOM 5569 C CA . LEU B 1 238 ? 1.911 -10.031 -4.602 1 89.88 238 LEU B CA 1
ATOM 5570 C C . LEU B 1 238 ? 1.551 -9.641 -6.031 1 89.88 238 LEU B C 1
ATOM 5572 O O . LEU B 1 238 ? 2.418 -9.602 -6.906 1 89.88 238 LEU B O 1
ATOM 5576 N N . LEU B 1 239 ? 0.24 -9.289 -6.254 1 89.25 239 LEU B N 1
ATOM 5577 C CA . LEU B 1 239 ? -0.218 -9.336 -7.637 1 89.25 239 LEU B CA 1
ATOM 5578 C C . LEU B 1 239 ? -0.588 -7.941 -8.133 1 89.25 239 LEU B C 1
ATOM 5580 O O . LEU B 1 239 ? -0.582 -7.68 -9.336 1 89.25 239 LEU B O 1
ATOM 5584 N N . SER B 1 240 ? -1.015 -7.027 -7.309 1 79.75 240 SER B N 1
ATOM 5585 C CA . SER B 1 240 ? -1.639 -5.785 -7.75 1 79.75 240 SER B CA 1
ATOM 5586 C C . SER B 1 240 ? -0.669 -4.938 -8.57 1 79.75 240 SER B C 1
ATOM 5588 O O . SER B 1 240 ? -1.045 -4.371 -9.594 1 79.75 240 SER B O 1
ATOM 5590 N N . ASP B 1 241 ? 0.607 -4.949 -8.234 1 76.06 241 ASP B N 1
ATOM 5591 C CA . ASP B 1 241 ? 1.588 -4.125 -8.93 1 76.06 241 ASP B CA 1
ATOM 5592 C C . ASP B 1 241 ? 1.849 -4.652 -10.336 1 76.06 241 ASP B C 1
ATOM 5594 O O . ASP B 1 241 ? 2.162 -3.883 -11.25 1 76.06 241 ASP B O 1
ATOM 5598 N N . GLU B 1 242 ? 1.646 -5.922 -10.492 1 78.56 242 GLU B N 1
ATOM 5599 C CA . GLU B 1 242 ? 1.958 -6.57 -11.758 1 78.56 242 GLU B CA 1
ATOM 5600 C C . GLU B 1 242 ? 0.841 -6.355 -12.781 1 78.56 242 GLU B C 1
ATOM 5602 O O . GLU B 1 242 ? 1.103 -6.219 -13.977 1 78.56 242 GLU B O 1
ATOM 5607 N N . PHE B 1 243 ? -0.402 -6.211 -12.273 1 84.44 243 PHE B N 1
ATOM 5608 C CA . PHE B 1 243 ? -1.549 -6.246 -13.18 1 84.44 243 PHE B CA 1
ATOM 5609 C C . PHE B 1 243 ? -1.923 -4.84 -13.633 1 84.44 243 PHE B C 1
ATOM 5611 O O . PHE B 1 243 ? -2.604 -4.668 -14.648 1 84.44 243 PHE B O 1
ATOM 5618 N N . GLY B 1 244 ? -1.489 -3.807 -12.969 1 77.31 244 GLY B N 1
ATOM 5619 C CA . GLY B 1 244 ? -1.816 -2.439 -13.344 1 77.31 244 GLY B CA 1
ATOM 5620 C C . GLY B 1 244 ? -3.281 -2.1 -13.148 1 77.31 244 GLY B C 1
ATOM 5621 O O . GLY B 1 244 ? -3.891 -2.516 -12.156 1 77.31 244 GLY B O 1
ATOM 5622 N N . LYS B 1 245 ? -3.877 -1.385 -14.055 1 75.56 245 LYS B N 1
ATOM 5623 C CA . LYS B 1 245 ? -5.211 -0.82 -13.875 1 75.56 245 LYS B CA 1
ATOM 5624 C C . LYS B 1 245 ? -6.289 -1.89 -14.039 1 75.56 245 LYS B C 1
ATOM 5626 O O . LYS B 1 245 ? -7.395 -1.749 -13.516 1 75.56 245 LYS B O 1
ATOM 5631 N N . ASP B 1 246 ? -5.922 -3.064 -14.711 1 81.56 246 ASP B N 1
ATOM 5632 C CA . ASP B 1 246 ? -6.898 -4.113 -14.984 1 81.56 246 ASP B CA 1
ATOM 5633 C C . ASP B 1 246 ? -6.867 -5.191 -13.898 1 81.56 246 ASP B C 1
ATOM 5635 O O . ASP B 1 246 ? -7.352 -6.305 -14.109 1 81.56 246 ASP B O 1
ATOM 5639 N N . TYR B 1 247 ? -6.301 -4.887 -12.758 1 87.88 247 TYR B N 1
ATOM 5640 C CA . TYR B 1 247 ? -6.102 -5.945 -11.773 1 87.88 247 TYR B CA 1
ATOM 5641 C C . TYR B 1 247 ? -7.438 -6.512 -11.305 1 87.88 247 TYR B C 1
ATOM 5643 O O . TYR B 1 247 ? -7.531 -7.688 -10.945 1 87.88 247 TYR B O 1
ATOM 5651 N N . GLY B 1 248 ? -8.531 -5.762 -11.438 1 89.94 248 GLY B N 1
ATOM 5652 C CA . GLY B 1 248 ? -9.844 -6.254 -11.055 1 89.94 248 GLY B CA 1
ATOM 5653 C C . GLY B 1 248 ? -10.305 -7.441 -11.883 1 89.94 248 GLY B C 1
ATOM 5654 O O . GLY B 1 248 ? -10.828 -8.414 -11.336 1 89.94 248 GLY B O 1
ATOM 5655 N N . ASN B 1 249 ? -10.078 -7.383 -13.164 1 93.75 249 ASN B N 1
ATOM 5656 C CA . ASN B 1 249 ? -10.445 -8.477 -14.055 1 93.75 249 ASN B CA 1
ATOM 5657 C C . ASN B 1 249 ? -9.586 -9.711 -13.805 1 93.75 249 ASN B C 1
ATOM 5659 O O . ASN B 1 249 ? -10.109 -10.828 -13.734 1 93.75 249 ASN B O 1
ATOM 5663 N N . TYR B 1 250 ? -8.289 -9.469 -13.625 1 95.44 250 TYR B N 1
ATOM 5664 C CA . TYR B 1 250 ? -7.402 -10.578 -13.312 1 95.44 250 TYR B CA 1
ATOM 5665 C C . TYR B 1 250 ? -7.824 -11.266 -12.016 1 95.44 250 TYR B C 1
ATOM 5667 O O . TYR B 1 250 ? -7.906 -12.492 -11.953 1 95.44 250 TYR B O 1
ATOM 5675 N N . PHE B 1 251 ? -8.148 -10.453 -11.039 1 95.94 251 PHE B N 1
ATOM 5676 C CA . PHE B 1 251 ? -8.531 -10.992 -9.742 1 95.94 251 PHE B CA 1
ATOM 5677 C C . PHE B 1 251 ? -9.859 -11.742 -9.836 1 95.94 251 PHE B C 1
ATOM 5679 O O . PHE B 1 251 ? -10.031 -12.789 -9.219 1 95.94 251 PHE B O 1
ATOM 5686 N N . SER B 1 252 ? -10.766 -11.219 -10.664 1 96.81 252 SER B N 1
ATOM 5687 C CA . SER B 1 252 ? -12.047 -11.883 -10.859 1 96.81 252 SER B CA 1
ATOM 5688 C C . SER B 1 252 ? -11.875 -13.25 -11.508 1 96.81 252 SER B C 1
ATOM 5690 O O . SER B 1 252 ? -12.492 -14.234 -11.086 1 96.81 252 SER B O 1
ATOM 5692 N N . ILE B 1 253 ? -11.031 -13.32 -12.469 1 97.69 253 ILE B N 1
ATOM 5693 C CA . ILE B 1 253 ? -10.766 -14.562 -13.18 1 97.69 253 ILE B CA 1
ATOM 5694 C C . ILE B 1 253 ? -10.094 -15.57 -12.242 1 97.69 253 ILE B C 1
ATOM 5696 O O . ILE B 1 253 ? -10.5 -16.734 -12.18 1 97.69 253 ILE B O 1
ATOM 5700 N N . LEU B 1 254 ? -9.117 -15.07 -11.484 1 97.5 254 LEU B N 1
ATOM 5701 C CA . LEU B 1 254 ? -8.422 -15.938 -10.539 1 97.5 254 LEU B CA 1
ATOM 5702 C C . LEU B 1 254 ? -9.375 -16.422 -9.453 1 97.5 254 LEU B C 1
ATOM 5704 O O . LEU B 1 254 ? -9.305 -17.578 -9.023 1 97.5 254 LEU B O 1
ATOM 5708 N N . SER B 1 255 ? -10.266 -15.586 -9.062 1 97.25 255 SER B N 1
ATOM 5709 C CA . SER B 1 255 ? -11.281 -15.977 -8.086 1 97.25 255 SER B CA 1
ATOM 5710 C C . SER B 1 255 ? -12.203 -17.047 -8.648 1 97.25 255 SER B C 1
ATOM 5712 O O . SER B 1 255 ? -12.57 -17.984 -7.945 1 97.25 255 SER B O 1
ATOM 5714 N N . ALA B 1 256 ? -12.562 -16.906 -9.883 1 97.62 256 ALA B N 1
ATOM 5715 C CA . ALA B 1 256 ? -13.391 -17.906 -10.539 1 97.62 256 ALA B CA 1
ATOM 5716 C C . ALA B 1 256 ? -12.68 -19.266 -10.594 1 97.62 256 ALA B C 1
ATOM 5718 O O . ALA B 1 256 ? -13.258 -20.281 -10.219 1 97.62 256 ALA B O 1
ATOM 5719 N N . ILE B 1 257 ? -11.461 -19.234 -10.969 1 98 257 ILE B N 1
ATOM 5720 C CA . ILE B 1 257 ? -10.688 -20.469 -11.07 1 98 257 ILE B CA 1
ATOM 5721 C C . ILE B 1 257 ? -10.555 -21.109 -9.688 1 98 257 ILE B C 1
ATOM 5723 O O . ILE B 1 257 ? -10.758 -22.312 -9.531 1 98 257 ILE B O 1
ATOM 5727 N N . ALA B 1 258 ? -10.289 -20.297 -8.719 1 97.56 258 ALA B N 1
ATOM 5728 C CA . ALA B 1 258 ? -10.164 -20.797 -7.352 1 97.56 258 ALA B CA 1
ATOM 5729 C C . ALA B 1 258 ? -11.484 -21.391 -6.859 1 97.56 258 ALA B C 1
ATOM 5731 O O . ALA B 1 258 ? -11.492 -22.25 -5.98 1 97.56 258 ALA B O 1
ATOM 5732 N N . GLY B 1 259 ? -12.531 -20.906 -7.418 1 95.81 259 GLY B N 1
ATOM 5733 C CA . GLY B 1 259 ? -13.859 -21.375 -7.055 1 95.81 259 GLY B CA 1
ATOM 5734 C C . GLY B 1 259 ? -14.266 -22.641 -7.785 1 95.81 259 GLY B C 1
ATOM 5735 O O . GLY B 1 259 ? -15.328 -23.219 -7.516 1 95.81 259 GLY B O 1
ATOM 5736 N N . GLY B 1 260 ? -13.531 -23.094 -8.758 1 95.06 260 GLY B N 1
ATOM 5737 C CA . GLY B 1 260 ? -13.805 -24.344 -9.438 1 95.06 260 GLY B CA 1
ATOM 5738 C C . GLY B 1 260 ? -14.258 -24.156 -10.875 1 95.06 260 GLY B C 1
ATOM 5739 O O . GLY B 1 260 ? -14.633 -25.125 -11.547 1 95.06 260 GLY B O 1
ATOM 5740 N N . PHE B 1 261 ? -14.258 -22.953 -11.281 1 95.69 261 PHE B N 1
ATOM 5741 C CA . PHE B 1 261 ? -14.539 -22.688 -12.688 1 95.69 261 PHE B CA 1
ATOM 5742 C C . PHE B 1 261 ? -13.266 -22.719 -13.516 1 95.69 261 PHE B C 1
ATOM 5744 O O . PHE B 1 261 ? -12.516 -21.734 -13.555 1 95.69 261 PHE B O 1
ATOM 5751 N N . ASN B 1 262 ? -13.094 -23.828 -14.25 1 95.5 262 ASN B N 1
ATOM 5752 C CA . ASN B 1 262 ? -11.766 -24.078 -14.805 1 95.5 262 ASN B CA 1
ATOM 5753 C C . ASN B 1 262 ? -11.773 -24 -16.328 1 95.5 262 ASN B C 1
ATOM 5755 O O . ASN B 1 262 ? -10.734 -24.188 -16.969 1 95.5 262 ASN B O 1
ATOM 5759 N N . GLU B 1 263 ? -12.945 -23.734 -16.922 1 95.06 263 GLU B N 1
ATOM 5760 C CA . GLU B 1 263 ? -13.039 -23.562 -18.375 1 95.06 263 GLU B CA 1
ATOM 5761 C C . GLU B 1 263 ? -13.32 -22.109 -18.75 1 95.06 263 GLU B C 1
ATOM 5763 O O . GLU B 1 263 ? -13.992 -21.391 -18 1 95.06 263 GLU B O 1
ATOM 5768 N N . ARG B 1 264 ? -12.844 -21.734 -19.844 1 94.94 264 ARG B N 1
ATOM 5769 C CA . ARG B 1 264 ? -12.969 -20.359 -20.297 1 94.94 264 ARG B CA 1
ATOM 5770 C C . ARG B 1 264 ? -14.422 -19.906 -20.297 1 94.94 264 ARG B C 1
ATOM 5772 O O . ARG B 1 264 ? -14.734 -18.812 -19.812 1 94.94 264 ARG B O 1
ATOM 5779 N N . GLY B 1 265 ? -15.266 -20.797 -20.859 1 95.25 265 GLY B N 1
ATOM 5780 C CA . GLY B 1 265 ? -16.672 -20.453 -20.906 1 95.25 265 GLY B CA 1
ATOM 5781 C C . GLY B 1 265 ? -17.297 -20.297 -19.531 1 95.25 265 GLY B C 1
ATOM 5782 O O . GLY B 1 265 ? -18.078 -19.375 -19.312 1 95.25 265 GLY B O 1
ATOM 5783 N N . GLU B 1 266 ? -16.938 -21.172 -18.594 1 95.44 266 GLU B N 1
ATOM 5784 C CA . GLU B 1 266 ? -17.438 -21.109 -17.219 1 95.44 266 GLU B CA 1
ATOM 5785 C C . GLU B 1 266 ? -16.953 -19.844 -16.516 1 95.44 266 GLU B C 1
ATOM 5787 O O . GLU B 1 266 ? -17.719 -19.203 -15.789 1 95.44 266 GLU B O 1
ATOM 5792 N N . ILE B 1 267 ? -15.758 -19.484 -16.719 1 97.12 267 ILE B N 1
ATOM 5793 C CA . ILE B 1 267 ? -15.164 -18.312 -16.094 1 97.12 267 ILE B CA 1
ATOM 5794 C C . ILE B 1 267 ? -15.883 -17.062 -16.594 1 97.12 267 ILE B C 1
ATOM 5796 O O . ILE B 1 267 ? -16.25 -16.203 -15.789 1 97.12 267 ILE B O 1
ATOM 5800 N N . LYS B 1 268 ? -16.109 -17.016 -17.891 1 96.19 268 LYS B N 1
ATOM 5801 C CA . LYS B 1 268 ? -16.828 -15.875 -18.469 1 96.19 268 LYS B CA 1
ATOM 5802 C C . LYS B 1 268 ? -18.234 -15.766 -17.906 1 96.19 268 LYS B C 1
ATOM 5804 O O . LYS B 1 268 ? -18.672 -14.672 -17.531 1 96.19 268 LYS B O 1
ATOM 5809 N N . SER B 1 269 ? -18.844 -16.891 -17.859 1 94.94 269 SER B N 1
ATOM 5810 C CA . SER B 1 269 ? -20.219 -16.891 -17.359 1 94.94 269 SER B CA 1
ATOM 5811 C C . SER B 1 269 ? -20.281 -16.469 -15.898 1 94.94 269 SER B C 1
ATOM 5813 O O . SER B 1 269 ? -21.188 -15.734 -15.5 1 94.94 269 SER B O 1
ATOM 5815 N N . TYR B 1 270 ? -19.375 -16.891 -15.172 1 94.19 270 TYR B N 1
ATOM 5816 C CA . TYR B 1 270 ? -19.359 -16.656 -13.734 1 94.19 270 TYR B CA 1
ATOM 5817 C C . TYR B 1 270 ? -18.953 -15.211 -13.43 1 94.19 270 TYR B C 1
ATOM 5819 O O . TYR B 1 270 ? -19.516 -14.578 -12.531 1 94.19 270 TYR B O 1
ATOM 5827 N N . THR B 1 271 ? -18.031 -14.602 -14.141 1 94.31 271 THR B N 1
ATOM 5828 C CA . THR B 1 271 ? -17.469 -13.297 -13.82 1 94.31 271 THR B CA 1
ATOM 5829 C C . THR B 1 271 ? -18.062 -12.211 -14.719 1 94.31 271 THR B C 1
ATOM 5831 O O . THR B 1 271 ? -18.031 -11.023 -14.375 1 94.31 271 THR B O 1
ATOM 5834 N N . GLY B 1 272 ? -18.484 -12.602 -15.906 1 92.44 272 GLY B N 1
ATOM 5835 C CA . GLY B 1 272 ? -18.906 -11.641 -16.906 1 92.44 272 GLY B CA 1
ATOM 5836 C C . GLY B 1 272 ? -17.75 -11.031 -17.672 1 92.44 272 GLY B C 1
ATOM 5837 O O . GLY B 1 272 ? -17.938 -10.156 -18.516 1 92.44 272 GLY B O 1
ATOM 5838 N N . VAL B 1 273 ? -16.547 -11.539 -17.438 1 93.12 273 VAL B N 1
ATOM 5839 C CA . VAL B 1 273 ? -15.344 -10.992 -18.047 1 93.12 273 VAL B CA 1
ATOM 5840 C C . VAL B 1 273 ? -14.914 -11.867 -19.219 1 93.12 273 VAL B C 1
ATOM 5842 O O . VAL B 1 273 ? -14.93 -13.094 -19.125 1 93.12 273 VAL B O 1
ATOM 5845 N N . GLU B 1 274 ? -14.641 -11.18 -20.359 1 93 274 GLU B N 1
ATOM 5846 C CA . GLU B 1 274 ? -14.016 -11.906 -21.453 1 93 274 GLU B CA 1
ATOM 5847 C C . GLU B 1 274 ? -12.617 -12.375 -21.078 1 93 274 GLU B C 1
ATOM 5849 O O . GLU B 1 274 ? -11.656 -11.602 -21.156 1 93 274 GLU B O 1
ATOM 5854 N N . ALA B 1 275 ? -12.445 -13.664 -20.828 1 93.88 275 ALA B N 1
ATOM 5855 C CA . ALA B 1 275 ? -11.328 -14.188 -20.047 1 93.88 275 ALA B CA 1
ATOM 5856 C C . ALA B 1 275 ? -10.133 -14.5 -20.953 1 93.88 275 ALA B C 1
ATOM 5858 O O . ALA B 1 275 ? -8.992 -14.57 -20.484 1 93.88 275 ALA B O 1
ATOM 5859 N N . GLY B 1 276 ? -10.328 -14.648 -22.281 1 94.31 276 GLY B N 1
ATOM 5860 C CA . GLY B 1 276 ? -9.305 -15.18 -23.172 1 94.31 276 GLY B CA 1
ATOM 5861 C C . GLY B 1 276 ? -7.977 -14.445 -23.047 1 94.31 276 GLY B C 1
ATOM 5862 O O . GLY B 1 276 ? -6.953 -15.055 -22.734 1 94.31 276 GLY B O 1
ATOM 5863 N N . GLY B 1 277 ? -8.031 -13.164 -23.297 1 94.75 277 GLY B N 1
ATOM 5864 C CA . GLY B 1 277 ? -6.816 -12.359 -23.25 1 94.75 277 GLY B CA 1
ATOM 5865 C C . GLY B 1 277 ? -6.16 -12.352 -21.891 1 94.75 277 GLY B C 1
ATOM 5866 O O . GLY B 1 277 ? -4.934 -12.383 -21.781 1 94.75 277 GLY B O 1
ATOM 5867 N N . TYR B 1 278 ? -6.887 -12.336 -20.844 1 95.94 278 TYR B N 1
ATOM 5868 C CA . TYR B 1 278 ? -6.375 -12.344 -19.484 1 95.94 278 TYR B CA 1
ATOM 5869 C C . TYR B 1 278 ? -5.727 -13.68 -19.141 1 95.94 278 TYR B C 1
ATOM 5871 O O . TYR B 1 278 ? -4.652 -13.719 -18.547 1 95.94 278 TYR B O 1
ATOM 5879 N N . LEU B 1 279 ? -6.395 -14.758 -19.547 1 97 279 LEU B N 1
ATOM 5880 C CA . LEU B 1 279 ? -5.863 -16.094 -19.297 1 97 279 LEU B CA 1
ATOM 5881 C C . LEU B 1 279 ? -4.512 -16.281 -19.969 1 97 279 LEU B C 1
ATOM 5883 O O . LEU B 1 279 ? -3.602 -16.875 -19.406 1 97 279 LEU B O 1
ATOM 5887 N N . ASP B 1 280 ? -4.418 -15.758 -21.141 1 95.94 280 ASP B N 1
ATOM 5888 C CA . ASP B 1 280 ? -3.162 -15.852 -21.875 1 95.94 280 ASP B CA 1
ATOM 5889 C C . ASP B 1 280 ? -2.035 -15.148 -21.125 1 95.94 280 ASP B C 1
ATOM 5891 O O . ASP B 1 280 ? -0.942 -15.703 -20.969 1 95.94 280 ASP B O 1
ATOM 5895 N N . LYS B 1 281 ? -2.27 -14.008 -20.609 1 94.44 281 LYS B N 1
ATOM 5896 C CA . LYS B 1 281 ? -1.265 -13.258 -19.859 1 94.44 281 LYS B CA 1
ATOM 5897 C C . LYS B 1 281 ? -0.957 -13.93 -18.531 1 94.44 281 LYS B C 1
ATOM 5899 O O . LYS B 1 281 ? 0.202 -13.992 -18.109 1 94.44 281 LYS B O 1
ATOM 5904 N N . LEU B 1 282 ? -1.996 -14.383 -17.844 1 96.06 282 LEU B N 1
ATOM 5905 C CA . LEU B 1 282 ? -1.826 -15.062 -16.562 1 96.06 282 LEU B CA 1
ATOM 5906 C C . LEU B 1 282 ? -0.934 -16.281 -16.719 1 96.06 282 LEU B C 1
ATOM 5908 O O . LEU B 1 282 ? -0.188 -16.641 -15.797 1 96.06 282 LEU B O 1
ATOM 5912 N N . GLU B 1 283 ? -1.03 -16.922 -17.875 1 95.06 283 GLU B N 1
ATOM 5913 C CA . GLU B 1 283 ? -0.251 -18.125 -18.141 1 95.06 283 GLU B CA 1
ATOM 5914 C C . GLU B 1 283 ? 1.151 -17.781 -18.625 1 95.06 283 GLU B C 1
ATOM 5916 O O . GLU B 1 283 ? 2.145 -18.219 -18.047 1 95.06 283 GLU B O 1
ATOM 5921 N N . ASN B 1 284 ? 1.24 -16.891 -19.562 1 92.31 284 ASN B N 1
ATOM 5922 C CA . ASN B 1 284 ? 2.473 -16.75 -20.344 1 92.31 284 ASN B CA 1
ATOM 5923 C C . ASN B 1 284 ? 3.316 -15.586 -19.844 1 92.31 284 ASN B C 1
ATOM 5925 O O . ASN B 1 284 ? 4.535 -15.57 -20.031 1 92.31 284 ASN B O 1
ATOM 5929 N N . ILE B 1 285 ? 2.693 -14.695 -19.25 1 89.62 285 ILE B N 1
ATOM 5930 C CA . ILE B 1 285 ? 3.434 -13.523 -18.781 1 89.62 285 ILE B CA 1
ATOM 5931 C C . ILE B 1 285 ? 3.67 -13.625 -17.281 1 89.62 285 ILE B C 1
ATOM 5933 O O . ILE B 1 285 ? 4.809 -13.523 -16.812 1 89.62 285 ILE B O 1
ATOM 5937 N N . TYR B 1 286 ? 2.631 -13.93 -16.547 1 90.94 286 TYR B N 1
ATOM 5938 C CA . TYR B 1 286 ? 2.725 -13.844 -15.094 1 90.94 286 TYR B CA 1
ATOM 5939 C C . TYR B 1 286 ? 3.008 -15.211 -14.477 1 90.94 286 TYR B C 1
ATOM 5941 O O . TYR B 1 286 ? 3.383 -15.305 -13.312 1 90.94 286 TYR B O 1
ATOM 5949 N N . ASP B 1 287 ? 2.795 -16.297 -15.266 1 92.25 287 ASP B N 1
ATOM 5950 C CA . ASP B 1 287 ? 3.072 -17.672 -14.836 1 92.25 287 ASP B CA 1
ATOM 5951 C C . ASP B 1 287 ? 2.289 -18.016 -13.57 1 92.25 287 ASP B C 1
ATOM 5953 O O . ASP B 1 287 ? 2.834 -18.609 -12.641 1 92.25 287 ASP B O 1
ATOM 5957 N N . LEU B 1 288 ? 1.008 -17.594 -13.531 1 95.19 288 LEU B N 1
ATOM 5958 C CA . LEU B 1 288 ? 0.162 -17.797 -12.359 1 95.19 288 LEU B CA 1
ATOM 5959 C C . LEU B 1 288 ? -0.847 -18.906 -12.609 1 95.19 288 LEU B C 1
ATOM 5961 O O . LEU B 1 288 ? -1.313 -19.547 -11.664 1 95.19 288 LEU B O 1
ATOM 5965 N N . VAL B 1 289 ? -1.157 -19.078 -13.898 1 97 289 VAL B N 1
ATOM 5966 C CA . VAL B 1 289 ? -2.156 -20.062 -14.297 1 97 289 VAL B CA 1
ATOM 5967 C C . VAL B 1 289 ? -1.532 -21.078 -15.258 1 97 289 VAL B C 1
ATOM 5969 O O . VAL B 1 289 ? -0.631 -20.734 -16.031 1 97 289 VAL B O 1
ATOM 5972 N N . TYR B 1 290 ? -1.948 -22.266 -15.133 1 95.69 290 TYR B N 1
ATOM 5973 C CA . TYR B 1 290 ? -1.539 -23.297 -16.094 1 95.69 290 TYR B CA 1
ATOM 5974 C C . TYR B 1 290 ? -2.746 -23.875 -16.828 1 95.69 290 TYR B C 1
ATOM 5976 O O . TYR B 1 290 ? -3.832 -23.984 -16.25 1 95.69 290 TYR B O 1
ATOM 5984 N N . ARG B 1 291 ? -2.523 -24.188 -17.969 1 94.44 291 ARG B N 1
ATOM 5985 C CA . ARG B 1 291 ? -3.492 -24.891 -18.812 1 94.44 291 ARG B CA 1
ATOM 5986 C C . ARG B 1 291 ? -3.199 -26.391 -18.859 1 94.44 291 ARG B C 1
ATOM 5988 O O . ARG B 1 291 ? -2.037 -26.797 -18.922 1 94.44 291 ARG B O 1
ATOM 5995 N N . TYR B 1 292 ? -4.27 -27.188 -18.75 1 93.38 292 TYR B N 1
ATOM 5996 C CA . TYR B 1 292 ? -4.051 -28.625 -18.844 1 93.38 292 TYR B CA 1
ATOM 5997 C C . TYR B 1 292 ? -5.176 -29.297 -19.609 1 93.38 292 TYR B C 1
ATOM 5999 O O . TYR B 1 292 ? -6.281 -28.766 -19.719 1 93.38 292 TYR B O 1
ATOM 6007 N N . ARG B 1 293 ? -4.824 -30.406 -20.156 1 94 293 ARG B N 1
ATOM 6008 C CA . ARG B 1 293 ? -5.711 -31.281 -20.922 1 94 293 ARG B CA 1
ATOM 6009 C C . ARG B 1 293 ? -5.711 -32.688 -20.359 1 94 293 ARG B C 1
ATOM 6011 O O . ARG B 1 293 ? -4.758 -33.094 -19.703 1 94 293 ARG B O 1
ATOM 6018 N N . PRO B 1 294 ? -6.789 -33.344 -20.594 1 93.94 294 PRO B N 1
ATOM 6019 C CA . PRO B 1 294 ? -6.781 -34.75 -20.141 1 93.94 294 PRO B CA 1
ATOM 6020 C C . PRO B 1 294 ? -5.746 -35.594 -20.859 1 93.94 294 PRO B C 1
ATOM 6022 O O . PRO B 1 294 ? -5.422 -35.312 -22.031 1 93.94 294 PRO B O 1
ATOM 6025 N N . TYR B 1 295 ? -5.297 -36.625 -20.156 1 93.81 295 TYR B N 1
ATOM 6026 C CA . TYR B 1 295 ? -4.367 -37.562 -20.766 1 93.81 295 TYR B CA 1
ATOM 6027 C C . TYR B 1 295 ? -4.926 -38.125 -22.062 1 93.81 295 TYR B C 1
ATOM 6029 O O . TYR B 1 295 ? -6.113 -38.438 -22.141 1 93.81 295 TYR B O 1
ATOM 6037 N N . LEU B 1 296 ? -4.031 -38.156 -23.141 1 92.25 296 LEU B N 1
ATOM 6038 C CA . LEU B 1 296 ? -4.32 -38.688 -24.469 1 92.25 296 LEU B CA 1
ATOM 6039 C C . LEU B 1 296 ? -4.957 -37.656 -25.359 1 92.25 296 LEU B C 1
ATOM 6041 O O . LEU B 1 296 ? -5.148 -37.875 -26.547 1 92.25 296 LEU B O 1
ATOM 6045 N N . ALA B 1 297 ? -5.316 -36.531 -24.75 1 90.94 297 ALA B N 1
ATOM 6046 C CA . ALA B 1 297 ? -5.863 -35.469 -25.594 1 90.94 297 ALA B CA 1
ATOM 6047 C C . ALA B 1 297 ? -4.793 -34.906 -26.531 1 90.94 297 ALA B C 1
ATOM 6049 O O . ALA B 1 297 ? -3.623 -34.812 -26.156 1 90.94 297 ALA B O 1
ATOM 6050 N N . SER B 1 298 ? -5.25 -34.5 -27.719 1 87.81 298 SER B N 1
ATOM 6051 C CA . SER B 1 298 ? -4.328 -33.875 -28.672 1 87.81 298 SER B CA 1
ATOM 6052 C C . SER B 1 298 ? -3.916 -32.469 -28.219 1 87.81 298 SER B C 1
ATOM 6054 O O . SER B 1 298 ? -4.617 -31.844 -27.438 1 87.81 298 SER B O 1
ATOM 6056 N N . GLU B 1 299 ? -2.895 -32.062 -28.75 1 84.75 299 GLU B N 1
ATOM 6057 C CA . GLU B 1 299 ? -2.387 -30.734 -28.406 1 84.75 299 GLU B CA 1
ATOM 6058 C C . GLU B 1 299 ? -3.35 -29.641 -28.859 1 84.75 299 GLU B C 1
ATOM 6060 O O . GLU B 1 299 ? -3.381 -28.562 -28.281 1 84.75 299 GLU B O 1
ATOM 6065 N N . ASN B 1 300 ? -4.141 -29.969 -29.781 1 85.5 300 ASN B N 1
ATOM 6066 C CA . ASN B 1 300 ? -5.055 -28.984 -30.344 1 85.5 300 ASN B CA 1
ATOM 6067 C C . ASN B 1 300 ? -6.469 -29.156 -29.781 1 85.5 300 ASN B C 1
ATOM 6069 O O . ASN B 1 300 ? -7.395 -28.453 -30.219 1 85.5 300 ASN B O 1
ATOM 6073 N N . SER B 1 301 ? -6.523 -29.922 -28.859 1 85.62 301 SER B N 1
ATOM 6074 C CA . SER B 1 301 ? -7.844 -30.156 -28.281 1 85.62 301 SER B CA 1
ATOM 6075 C C . SER B 1 301 ? -8.391 -28.906 -27.609 1 85.62 301 SER B C 1
ATOM 6077 O O . SER B 1 301 ? -7.645 -28.141 -26.984 1 85.62 301 SER B O 1
ATOM 6079 N N . ARG B 1 302 ? -9.703 -28.594 -27.781 1 85.69 302 ARG B N 1
ATOM 6080 C CA . ARG B 1 302 ? -10.398 -27.484 -27.156 1 85.69 302 ARG B CA 1
ATOM 6081 C C . ARG B 1 302 ? -10.828 -27.828 -25.734 1 85.69 302 ARG B C 1
ATOM 6083 O O . ARG B 1 302 ? -11.375 -26.984 -25.016 1 85.69 302 ARG B O 1
ATOM 6090 N N . ASN B 1 303 ? -10.594 -29.062 -25.344 1 88.19 303 ASN B N 1
ATOM 6091 C CA . ASN B 1 303 ? -10.875 -29.516 -23.984 1 88.19 303 ASN B CA 1
ATOM 6092 C C . ASN B 1 303 ? -9.758 -29.125 -23.016 1 88.19 303 ASN B C 1
ATOM 6094 O O . ASN B 1 303 ? -8.93 -29.953 -22.656 1 88.19 303 ASN B O 1
ATOM 6098 N N . VAL B 1 304 ? -9.852 -27.953 -22.672 1 91.69 304 VAL B N 1
ATOM 6099 C CA . VAL B 1 304 ? -8.781 -27.375 -21.875 1 91.69 304 VAL B CA 1
ATOM 6100 C C . VAL B 1 304 ? -9.344 -26.812 -20.578 1 91.69 304 VAL B C 1
ATOM 6102 O O . VAL B 1 304 ? -10.438 -26.234 -20.562 1 91.69 304 VAL B O 1
ATOM 6105 N N . LYS B 1 305 ? -8.641 -27.016 -19.562 1 94.88 305 LYS B N 1
ATOM 6106 C CA . LYS B 1 305 ? -8.969 -26.438 -18.266 1 94.88 305 LYS B CA 1
ATOM 6107 C C . LYS B 1 305 ? -7.816 -25.594 -17.734 1 94.88 305 LYS B C 1
ATOM 6109 O O . LYS B 1 305 ? -6.688 -25.703 -18.219 1 94.88 305 LYS B O 1
ATOM 6114 N N . TYR B 1 306 ? -8.188 -24.703 -16.844 1 96.88 306 TYR B N 1
ATOM 6115 C CA . TYR B 1 306 ? -7.207 -23.797 -16.25 1 96.88 306 TYR B CA 1
ATOM 6116 C C . TYR B 1 306 ? -7.137 -23.984 -14.734 1 96.88 306 TYR B C 1
ATOM 6118 O O . TYR B 1 306 ? -8.156 -24.234 -14.086 1 96.88 306 TYR B O 1
ATOM 6126 N N . GLY B 1 307 ? -5.949 -23.906 -14.219 1 97.38 307 GLY B N 1
ATOM 6127 C CA . GLY B 1 307 ? -5.727 -23.953 -12.781 1 97.38 307 GLY B CA 1
ATOM 6128 C C . GLY B 1 307 ? -4.73 -22.922 -12.297 1 97.38 307 GLY B C 1
ATOM 6129 O O . GLY B 1 307 ? -3.969 -22.359 -13.094 1 97.38 307 GLY B O 1
ATOM 6130 N N . ILE B 1 308 ? -4.809 -22.562 -11.016 1 97.94 308 ILE B N 1
ATOM 6131 C CA . ILE B 1 308 ? -3.836 -21.672 -10.398 1 97.94 308 ILE B CA 1
ATOM 6132 C C . ILE B 1 308 ? -2.623 -22.469 -9.93 1 97.94 308 ILE B C 1
ATOM 6134 O O . ILE B 1 308 ? -2.77 -23.5 -9.25 1 97.94 308 ILE B O 1
ATOM 6138 N N . LYS B 1 309 ? -1.467 -22.016 -10.258 1 96.25 309 LYS B N 1
ATOM 6139 C CA . LYS B 1 309 ? -0.24 -22.75 -9.969 1 96.25 309 LYS B CA 1
ATOM 6140 C C . LYS B 1 309 ? 0.088 -22.703 -8.484 1 96.25 309 LYS B C 1
ATOM 6142 O O . LYS B 1 309 ? 0.547 -23.688 -7.91 1 96.25 309 LYS B O 1
ATOM 6147 N N . ASP B 1 310 ? -0.198 -21.625 -7.883 1 96.94 310 ASP B N 1
ATOM 6148 C CA . ASP B 1 310 ? 0.219 -21.344 -6.512 1 96.94 310 ASP B CA 1
ATOM 6149 C C . ASP B 1 310 ? -0.862 -21.766 -5.516 1 96.94 310 ASP B C 1
ATOM 6151 O O . ASP B 1 310 ? -2.012 -21.344 -5.625 1 96.94 310 ASP B O 1
ATOM 6155 N N . ASN B 1 311 ? -0.463 -22.641 -4.523 1 98.25 311 ASN B N 1
ATOM 6156 C CA . ASN B 1 311 ? -1.421 -23.125 -3.541 1 98.25 311 ASN B CA 1
ATOM 6157 C C . ASN B 1 311 ? -1.993 -22 -2.697 1 98.25 311 ASN B C 1
ATOM 6159 O O . ASN B 1 311 ? -3.203 -21.922 -2.479 1 98.25 311 ASN B O 1
ATOM 6163 N N . PHE B 1 312 ? -1.139 -21.109 -2.275 1 98.5 312 PHE B N 1
ATOM 6164 C CA . PHE B 1 312 ? -1.589 -20.016 -1.419 1 98.5 312 PHE B CA 1
ATOM 6165 C C . PHE B 1 312 ? -2.588 -19.125 -2.152 1 98.5 312 PHE B C 1
ATOM 6167 O O . PHE B 1 312 ? -3.637 -18.781 -1.606 1 98.5 312 PHE B O 1
ATOM 6174 N N . LEU B 1 313 ? -2.248 -18.734 -3.367 1 98.19 313 LEU B N 1
ATOM 6175 C CA . LEU B 1 313 ? -3.143 -17.859 -4.129 1 98.19 313 LEU B CA 1
ATOM 6176 C C . LEU B 1 313 ? -4.484 -18.547 -4.371 1 98.19 313 LEU B C 1
ATOM 6178 O O . LEU B 1 313 ? -5.527 -17.891 -4.371 1 98.19 313 LEU B O 1
ATOM 6182 N N . ASN B 1 314 ? -4.414 -19.906 -4.605 1 98.19 314 ASN B N 1
ATOM 6183 C CA . ASN B 1 314 ? -5.668 -20.641 -4.719 1 98.19 314 ASN B CA 1
ATOM 6184 C C . ASN B 1 314 ? -6.52 -20.5 -3.459 1 98.19 314 ASN B C 1
ATOM 6186 O O . ASN B 1 314 ? -7.711 -20.203 -3.543 1 98.19 314 ASN B O 1
ATOM 6190 N N . PHE B 1 315 ? -5.922 -20.656 -2.334 1 98.69 315 PHE B N 1
ATOM 6191 C CA . PHE B 1 315 ? -6.605 -20.5 -1.056 1 98.69 315 PHE B CA 1
ATOM 6192 C C . PHE B 1 315 ? -7.074 -19.062 -0.857 1 98.69 315 PHE B C 1
ATOM 6194 O O . PHE B 1 315 ? -8.219 -18.828 -0.464 1 98.69 315 PHE B O 1
ATOM 6201 N N . TRP B 1 316 ? -6.188 -18.109 -1.149 1 98.56 316 TRP B N 1
ATOM 6202 C CA . TRP B 1 316 ? -6.434 -16.688 -0.909 1 98.56 316 TRP B CA 1
ATOM 6203 C C . TRP B 1 316 ? -7.625 -16.203 -1.724 1 98.56 316 TRP B C 1
ATOM 6205 O O . TRP B 1 316 ? -8.516 -15.539 -1.192 1 98.56 316 TRP B O 1
ATOM 6215 N N . PHE B 1 317 ? -7.691 -16.547 -3.01 1 97.81 317 PHE B N 1
ATOM 6216 C CA . PHE B 1 317 ? -8.781 -16.094 -3.863 1 97.81 317 PHE B CA 1
ATOM 6217 C C . PHE B 1 317 ? -10.086 -16.797 -3.486 1 97.81 317 PHE B C 1
ATOM 6219 O O . PHE B 1 317 ? -11.164 -16.203 -3.594 1 97.81 317 PHE B O 1
ATOM 6226 N N . ARG B 1 318 ? -10 -18.047 -3.037 1 97.5 318 ARG B N 1
ATOM 6227 C CA . ARG B 1 318 ? -11.188 -18.844 -2.717 1 97.5 318 ARG B CA 1
ATOM 6228 C C . ARG B 1 318 ? -11.844 -18.359 -1.431 1 97.5 318 ARG B C 1
ATOM 6230 O O . ARG B 1 318 ? -13.07 -18.344 -1.319 1 97.5 318 ARG B O 1
ATOM 6237 N N . PHE B 1 319 ? -10.992 -17.891 -0.487 1 97.94 319 PHE B N 1
ATOM 6238 C CA . PHE B 1 319 ? -11.594 -17.734 0.832 1 97.94 319 PHE B CA 1
ATOM 6239 C C . PHE B 1 319 ? -11.359 -16.312 1.357 1 97.94 319 PHE B C 1
ATOM 6241 O O . PHE B 1 319 ? -12.156 -15.805 2.141 1 97.94 319 PHE B O 1
ATOM 6248 N N . ILE B 1 320 ? -10.281 -15.711 1.02 1 97.56 320 ILE B N 1
ATOM 6249 C CA . ILE B 1 320 ? -9.977 -14.391 1.565 1 97.56 320 ILE B CA 1
ATOM 6250 C C . ILE B 1 320 ? -10.5 -13.305 0.618 1 97.56 320 ILE B C 1
ATOM 6252 O O . ILE B 1 320 ? -11.273 -12.438 1.021 1 97.56 320 ILE B O 1
ATOM 6256 N N . TYR B 1 321 ? -10.141 -13.352 -0.616 1 96.75 321 TYR B N 1
ATOM 6257 C CA . TYR B 1 321 ? -10.586 -12.367 -1.599 1 96.75 321 TYR B CA 1
ATOM 6258 C C . TYR B 1 321 ? -12.094 -12.453 -1.807 1 96.75 321 TYR B C 1
ATOM 6260 O O . TYR B 1 321 ? -12.766 -11.422 -1.91 1 96.75 321 TYR B O 1
ATOM 6268 N N . LYS B 1 322 ? -12.609 -13.711 -1.889 1 95.06 322 LYS B N 1
ATOM 6269 C CA . LYS B 1 322 ? -14.039 -13.922 -2.119 1 95.06 322 LYS B CA 1
ATOM 6270 C C . LYS B 1 322 ? -14.875 -13.258 -1.027 1 95.06 322 LYS B C 1
ATOM 6272 O O . LYS B 1 322 ? -15.922 -12.672 -1.31 1 95.06 322 LYS B O 1
ATOM 6277 N N . TYR B 1 323 ? -14.398 -13.336 0.189 1 95.38 323 TYR B N 1
ATOM 6278 C CA . TYR B 1 323 ? -15.141 -12.789 1.319 1 95.38 323 TYR B CA 1
ATOM 6279 C C . TYR B 1 323 ? -14.445 -11.555 1.884 1 95.38 323 TYR B C 1
ATOM 6281 O O . TYR B 1 323 ? -14.312 -11.414 3.102 1 95.38 323 TYR B O 1
ATOM 6289 N N . ARG B 1 324 ? -14.07 -10.68 1.002 1 95.19 324 ARG B N 1
ATOM 6290 C CA . ARG B 1 324 ? -13.258 -9.508 1.336 1 95.19 324 ARG B CA 1
ATOM 6291 C C . ARG B 1 324 ? -14.016 -8.57 2.268 1 95.19 324 ARG B C 1
ATOM 6293 O O . ARG B 1 324 ? -13.414 -7.934 3.135 1 95.19 324 ARG B O 1
ATOM 6300 N N . SER B 1 325 ? -15.328 -8.438 2.105 1 95.25 325 SER B N 1
ATOM 6301 C CA . SER B 1 325 ? -16.109 -7.559 2.973 1 95.25 325 SER B CA 1
ATOM 6302 C C . SER B 1 325 ? -15.984 -7.973 4.434 1 95.25 325 SER B C 1
ATOM 6304 O O . SER B 1 325 ? -15.797 -7.125 5.309 1 95.25 325 SER B O 1
ATOM 6306 N N . ALA B 1 326 ? -16.078 -9.273 4.605 1 94.94 326 ALA B N 1
ATOM 6307 C CA . ALA B 1 326 ? -15.938 -9.789 5.961 1 94.94 326 ALA B CA 1
ATOM 6308 C C . ALA B 1 326 ? -14.531 -9.539 6.504 1 94.94 326 ALA B C 1
ATOM 6310 O O . ALA B 1 326 ? -14.367 -9.188 7.672 1 94.94 326 ALA B O 1
ATOM 6311 N N . VAL B 1 327 ? -13.539 -9.68 5.695 1 94.88 327 VAL B N 1
ATOM 6312 C CA . VAL B 1 327 ? -12.148 -9.445 6.074 1 94.88 327 VAL B CA 1
ATOM 6313 C C . VAL B 1 327 ? -11.961 -7.984 6.48 1 94.88 327 VAL B C 1
ATOM 6315 O O . VAL B 1 327 ? -11.359 -7.691 7.516 1 94.88 327 VAL B O 1
ATOM 6318 N N . GLU B 1 328 ? -12.508 -7.051 5.727 1 91.5 328 GLU B N 1
ATOM 6319 C CA . GLU B 1 328 ? -12.312 -5.621 5.926 1 91.5 328 GLU B CA 1
ATOM 6320 C C . GLU B 1 328 ? -12.891 -5.164 7.262 1 91.5 328 GLU B C 1
ATOM 6322 O O . GLU B 1 328 ? -12.32 -4.305 7.934 1 91.5 328 GLU B O 1
ATOM 6327 N N . ILE B 1 329 ? -14.031 -5.762 7.629 1 91.81 329 ILE B N 1
ATOM 6328 C CA . ILE B 1 329 ? -14.664 -5.312 8.867 1 91.81 329 ILE B CA 1
ATOM 6329 C C . ILE B 1 329 ? -14.164 -6.156 10.031 1 91.81 329 ILE B C 1
ATOM 6331 O O . ILE B 1 329 ? -14.625 -5.992 11.164 1 91.81 329 ILE B O 1
ATOM 6335 N N . GLY B 1 330 ? -13.219 -7.152 9.828 1 91.06 330 GLY B N 1
ATOM 6336 C CA . GLY B 1 330 ? -12.547 -7.906 10.875 1 91.06 330 GLY B CA 1
ATOM 6337 C C . GLY B 1 330 ? -13.312 -9.148 11.305 1 91.06 330 GLY B C 1
ATOM 6338 O O . GLY B 1 330 ? -13.047 -9.711 12.367 1 91.06 330 GLY B O 1
ATOM 6339 N N . ASN B 1 331 ? -14.281 -9.5 10.516 1 93.44 331 ASN B N 1
ATOM 6340 C CA . ASN B 1 331 ? -15.039 -10.703 10.828 1 93.44 331 ASN B CA 1
ATOM 6341 C C . ASN B 1 331 ? -14.359 -11.953 10.281 1 93.44 331 ASN B C 1
ATOM 6343 O O . ASN B 1 331 ? -14.93 -12.672 9.469 1 93.44 331 ASN B O 1
ATOM 6347 N N . LEU B 1 332 ? -13.164 -12.227 10.797 1 96.44 332 LEU B N 1
ATOM 6348 C CA . LEU B 1 332 ? -12.344 -13.336 10.312 1 96.44 332 LEU B CA 1
ATOM 6349 C C . LEU B 1 332 ? -12.922 -14.672 10.766 1 96.44 332 LEU B C 1
ATOM 6351 O O . LEU B 1 332 ? -12.703 -15.695 10.117 1 96.44 332 LEU B O 1
ATOM 6355 N N . ALA B 1 333 ? -13.695 -14.688 11.867 1 95.81 333 ALA B N 1
ATOM 6356 C CA . ALA B 1 333 ? -14.383 -15.898 12.297 1 95.81 333 ALA B CA 1
ATOM 6357 C C . ALA B 1 333 ? -15.359 -16.391 11.234 1 95.81 333 ALA B C 1
ATOM 6359 O O . ALA B 1 333 ? -15.492 -17.594 11 1 95.81 333 ALA B O 1
ATOM 6360 N N . TYR B 1 334 ? -16 -15.406 10.625 1 94.88 334 TYR B N 1
ATOM 6361 C CA . TYR B 1 334 ? -16.906 -15.742 9.531 1 94.88 334 TYR B CA 1
ATOM 6362 C C . TYR B 1 334 ? -16.141 -16.422 8.391 1 94.88 334 TYR B C 1
ATOM 6364 O O . TYR B 1 334 ? -16.578 -17.453 7.879 1 94.88 334 TYR B O 1
ATOM 6372 N N . VAL B 1 335 ? -15.055 -15.883 8.016 1 97.12 335 VAL B N 1
ATOM 6373 C CA . VAL B 1 335 ? -14.242 -16.438 6.938 1 97.12 335 VAL B CA 1
ATOM 6374 C C . VAL B 1 335 ? -13.742 -17.828 7.324 1 97.12 335 VAL B C 1
ATOM 6376 O O . VAL B 1 335 ? -13.773 -18.75 6.508 1 97.12 335 VAL B O 1
ATOM 6379 N N . LYS B 1 336 ? -13.32 -17.984 8.539 1 97.75 336 LYS B N 1
ATOM 6380 C CA . LYS B 1 336 ? -12.891 -19.281 9.047 1 97.75 336 LYS B CA 1
ATOM 6381 C C . LYS B 1 336 ? -14.008 -20.312 8.938 1 97.75 336 LYS B C 1
ATOM 6383 O O . LYS B 1 336 ? -13.766 -21.453 8.562 1 97.75 336 LYS B O 1
ATOM 6388 N N . GLY B 1 337 ? -15.188 -19.859 9.281 1 97.19 337 GLY B N 1
ATOM 6389 C CA . GLY B 1 337 ? -16.328 -20.75 9.125 1 97.19 337 GLY B CA 1
ATOM 6390 C C . GLY B 1 337 ? -16.516 -21.234 7.699 1 97.19 337 GLY B C 1
ATOM 6391 O O . GLY B 1 337 ? -16.828 -22.406 7.469 1 97.19 337 GLY B O 1
ATOM 6392 N N . LYS B 1 338 ? -16.328 -20.312 6.77 1 96.69 338 LYS B N 1
ATOM 6393 C CA . LYS B 1 338 ? -16.453 -20.672 5.359 1 96.69 338 LYS B CA 1
ATOM 6394 C C . LYS B 1 338 ? -15.352 -21.656 4.949 1 96.69 338 LYS B C 1
ATOM 6396 O O . LYS B 1 338 ? -15.609 -22.594 4.203 1 96.69 338 LYS B O 1
ATOM 6401 N N . VAL B 1 339 ? -14.156 -21.453 5.434 1 98.19 339 VAL B N 1
ATOM 6402 C CA . VAL B 1 339 ? -13.039 -22.344 5.164 1 98.19 339 VAL B CA 1
ATOM 6403 C C . VAL B 1 339 ? -13.359 -23.734 5.707 1 98.19 339 VAL B C 1
ATOM 6405 O O . VAL B 1 339 ? -13.211 -24.734 5 1 98.19 339 VAL B O 1
ATOM 6408 N N . LEU B 1 340 ? -13.797 -23.812 6.938 1 97.88 340 LEU B N 1
ATOM 6409 C CA . LEU B 1 340 ? -14.055 -25.094 7.578 1 97.88 340 LEU B CA 1
ATOM 6410 C C . LEU B 1 340 ? -15.211 -25.812 6.898 1 97.88 340 LEU B C 1
ATOM 6412 O O . LEU B 1 340 ? -15.188 -27.047 6.75 1 97.88 340 LEU B O 1
ATOM 6416 N N . ALA B 1 341 ? -16.172 -25.047 6.469 1 97.06 341 ALA B N 1
ATOM 6417 C CA . ALA B 1 341 ? -17.328 -25.641 5.793 1 97.06 341 ALA B CA 1
ATOM 6418 C C . ALA B 1 341 ? -16.906 -26.281 4.473 1 97.06 341 ALA B C 1
ATOM 6420 O O . ALA B 1 341 ? -17.469 -27.312 4.078 1 97.06 341 ALA B O 1
ATOM 6421 N N . ASP B 1 342 ? -15.938 -25.719 3.844 1 96.88 342 ASP B N 1
ATOM 6422 C CA . ASP B 1 342 ? -15.523 -26.203 2.531 1 96.88 342 ASP B CA 1
ATOM 6423 C C . ASP B 1 342 ? -14.172 -26.906 2.604 1 96.88 342 ASP B C 1
ATOM 6425 O O . ASP B 1 342 ? -13.586 -27.25 1.572 1 96.88 342 ASP B O 1
ATOM 6429 N N . TYR B 1 343 ? -13.688 -27.188 3.771 1 98 343 TYR B N 1
ATOM 6430 C CA . TYR B 1 343 ? -12.32 -27.656 3.953 1 98 343 TYR B CA 1
ATOM 6431 C C . TYR B 1 343 ? -12.109 -29 3.281 1 98 343 TYR B C 1
ATOM 6433 O O . TYR B 1 343 ? -11.117 -29.203 2.572 1 98 343 TYR B O 1
ATOM 6441 N N . SER B 1 344 ? -13.008 -29.938 3.48 1 96.69 344 SER B N 1
ATOM 6442 C CA . SER B 1 344 ? -12.852 -31.281 2.941 1 96.69 344 SER B CA 1
ATOM 6443 C C . SER B 1 344 ? -12.773 -31.266 1.419 1 96.69 344 SER B C 1
ATOM 6445 O O . SER B 1 344 ? -11.922 -31.938 0.827 1 96.69 344 SER B O 1
ATOM 6447 N N . THR B 1 345 ? -13.633 -30.469 0.857 1 95.5 345 THR B N 1
ATOM 6448 C CA . THR B 1 345 ? -13.648 -30.375 -0.598 1 95.5 345 THR B CA 1
ATOM 6449 C C . THR B 1 345 ? -12.375 -29.703 -1.113 1 95.5 345 THR B C 1
ATOM 6451 O O . THR B 1 345 ? -11.695 -30.25 -1.983 1 95.5 345 THR B O 1
ATOM 6454 N N . PHE B 1 346 ? -12.07 -28.656 -0.562 1 97.44 346 PHE B N 1
ATOM 6455 C CA . PHE B 1 346 ? -10.914 -27.891 -1.028 1 97.44 346 PHE B CA 1
ATOM 6456 C C . PHE B 1 346 ? -9.625 -28.656 -0.797 1 97.44 346 PHE B C 1
ATOM 6458 O O . PHE B 1 346 ? -8.781 -28.766 -1.692 1 97.44 346 PHE B O 1
ATOM 6465 N N . SER B 1 347 ? -9.461 -29.219 0.419 1 97.81 347 SER B N 1
ATOM 6466 C CA . SER B 1 347 ? -8.242 -29.969 0.727 1 97.81 347 SER B CA 1
ATOM 6467 C C . SER B 1 347 ? -8.164 -31.25 -0.085 1 97.81 347 SER B C 1
ATOM 6469 O O . SER B 1 347 ? -7.086 -31.812 -0.269 1 97.81 347 SER B O 1
ATOM 6471 N N . GLY B 1 348 ? -9.32 -31.766 -0.53 1 97.31 348 GLY B N 1
ATOM 6472 C CA . GLY B 1 348 ? -9.305 -32.906 -1.443 1 97.31 348 GLY B CA 1
ATOM 6473 C C . GLY B 1 348 ? -8.602 -32.594 -2.754 1 97.31 348 GLY B C 1
ATOM 6474 O O . GLY B 1 348 ? -7.816 -33.438 -3.24 1 97.31 348 GLY B O 1
ATOM 6475 N N . TRP B 1 349 ? -8.875 -31.453 -3.223 1 95.5 349 TRP B N 1
ATOM 6476 C CA . TRP B 1 349 ? -8.203 -31.016 -4.445 1 95.5 349 TRP B CA 1
ATOM 6477 C C . TRP B 1 349 ? -6.707 -30.844 -4.211 1 95.5 349 TRP B C 1
ATOM 6479 O O . TRP B 1 349 ? -5.895 -31.219 -5.059 1 95.5 349 TRP B O 1
ATOM 6489 N N . ILE B 1 350 ? -6.371 -30.359 -3.094 1 98.06 350 ILE B N 1
ATOM 6490 C CA . ILE B 1 350 ? -4.969 -30.156 -2.744 1 98.06 350 ILE B CA 1
ATOM 6491 C C . ILE B 1 350 ? -4.273 -31.5 -2.586 1 98.06 350 ILE B C 1
ATOM 6493 O O . ILE B 1 350 ? -3.104 -31.656 -2.945 1 98.06 350 ILE B O 1
ATOM 6497 N N . LEU B 1 351 ? -5 -32.438 -2.047 1 98.25 351 LEU B N 1
ATOM 6498 C CA . LEU B 1 351 ? -4.457 -33.781 -1.888 1 98.25 351 LEU B CA 1
ATOM 6499 C C . LEU B 1 351 ? -4.113 -34.406 -3.242 1 98.25 351 LEU B C 1
ATOM 6501 O O . LEU B 1 351 ? -3.082 -35.062 -3.389 1 98.25 351 LEU B O 1
ATOM 6505 N N . GLU B 1 352 ? -4.98 -34.219 -4.23 1 97.5 352 GLU B N 1
ATOM 6506 C CA . GLU B 1 352 ? -4.672 -34.656 -5.586 1 97.5 352 GLU B CA 1
ATOM 6507 C C . GLU B 1 352 ? -3.375 -34.031 -6.094 1 97.5 352 GLU B C 1
ATOM 6509 O O . GLU B 1 352 ? -2.523 -34.719 -6.656 1 97.5 352 GLU B O 1
ATOM 6514 N N . ARG B 1 353 ? -3.268 -32.812 -5.848 1 97.31 353 ARG B N 1
ATOM 6515 C CA . ARG B 1 353 ? -2.062 -32.094 -6.246 1 97.31 353 ARG B CA 1
ATOM 6516 C C . ARG B 1 353 ? -0.832 -32.656 -5.543 1 97.31 353 ARG B C 1
ATOM 6518 O O . ARG B 1 353 ? 0.226 -32.812 -6.156 1 97.31 353 ARG B O 1
ATOM 6525 N N . TRP B 1 354 ? -0.998 -32.906 -4.281 1 98.25 354 TRP B N 1
ATOM 6526 C CA . TRP B 1 354 ? 0.089 -33.5 -3.498 1 98.25 354 TRP B CA 1
ATOM 6527 C C . TRP B 1 354 ? 0.601 -34.781 -4.148 1 98.25 354 TRP B C 1
ATOM 6529 O O . TRP B 1 354 ? 1.807 -34.938 -4.352 1 98.25 354 TRP B O 1
ATOM 6539 N N . PHE B 1 355 ? -0.243 -35.656 -4.496 1 98.19 355 PHE B N 1
ATOM 6540 C CA . PHE B 1 355 ? 0.18 -36.938 -5.023 1 98.19 355 PHE B CA 1
ATOM 6541 C C . PHE B 1 355 ? 0.74 -36.781 -6.434 1 98.19 355 PHE B C 1
ATOM 6543 O O . PHE B 1 355 ? 1.688 -37.5 -6.801 1 98.19 355 PHE B O 1
ATOM 6550 N N . ARG B 1 356 ? 0.114 -35.938 -7.23 1 97.31 356 ARG B N 1
ATOM 6551 C CA . ARG B 1 356 ? 0.724 -35.719 -8.539 1 97.31 356 ARG B CA 1
ATOM 6552 C C . ARG B 1 356 ? 2.148 -35.188 -8.383 1 97.31 356 ARG B C 1
ATOM 6554 O O . ARG B 1 356 ? 3.047 -35.594 -9.117 1 97.31 356 ARG B O 1
ATOM 6561 N N . GLN B 1 357 ? 2.295 -34.312 -7.445 1 97.31 357 GLN B N 1
ATOM 6562 C CA . GLN B 1 357 ? 3.637 -33.781 -7.172 1 97.31 357 GLN B CA 1
ATOM 6563 C C . GLN B 1 357 ? 4.551 -34.906 -6.668 1 97.31 357 GLN B C 1
ATOM 6565 O O . GLN B 1 357 ? 5.734 -34.938 -7.02 1 97.31 357 GLN B O 1
ATOM 6570 N N . THR B 1 358 ? 4.074 -35.781 -5.863 1 97.38 358 THR B N 1
ATOM 6571 C CA . THR B 1 358 ? 4.836 -36.938 -5.363 1 97.38 358 THR B CA 1
ATOM 6572 C C . THR B 1 358 ? 5.375 -37.75 -6.516 1 97.38 358 THR B C 1
ATOM 6574 O O . THR B 1 358 ? 6.559 -38.094 -6.539 1 97.38 358 THR B O 1
ATOM 6577 N N . TYR B 1 359 ? 4.5 -38.031 -7.461 1 97.25 359 TYR B N 1
ATOM 6578 C CA . TYR B 1 359 ? 4.91 -38.844 -8.602 1 97.25 359 TYR B CA 1
ATOM 6579 C C . TYR B 1 359 ? 5.887 -38.094 -9.492 1 97.25 359 TYR B C 1
ATOM 6581 O O . TYR B 1 359 ? 6.816 -38.688 -10.047 1 97.25 359 TYR B O 1
ATOM 6589 N N . ARG B 1 360 ? 5.684 -36.812 -9.609 1 96.12 360 ARG B N 1
ATOM 6590 C CA . ARG B 1 360 ? 6.613 -36 -10.383 1 96.12 360 ARG B CA 1
ATOM 6591 C C . ARG B 1 360 ? 8.008 -36 -9.766 1 96.12 360 ARG B C 1
ATOM 6593 O O . ARG B 1 360 ? 9.008 -36.125 -10.484 1 96.12 360 ARG B O 1
ATOM 6600 N N . GLU B 1 361 ? 8.031 -35.938 -8.5 1 96 361 GLU B N 1
ATOM 6601 C CA . GLU B 1 361 ? 9.297 -35.812 -7.797 1 96 361 GLU B CA 1
ATOM 6602 C C . GLU B 1 361 ? 10.086 -37.094 -7.816 1 96 361 GLU B C 1
ATOM 6604 O O . GLU B 1 361 ? 11.281 -37.125 -7.523 1 96 361 GLU B O 1
ATOM 6609 N N . THR B 1 362 ? 9.477 -38.219 -8.203 1 95.31 362 THR B N 1
ATOM 6610 C CA . THR B 1 362 ? 10.211 -39.469 -8.336 1 95.31 362 THR B CA 1
ATOM 6611 C C . THR B 1 362 ? 11.18 -39.406 -9.516 1 95.31 362 THR B C 1
ATOM 6613 O O . THR B 1 362 ? 12.172 -40.125 -9.547 1 95.31 362 THR B O 1
ATOM 6616 N N . GLY B 1 363 ? 10.758 -38.656 -10.547 1 95.5 363 GLY B N 1
ATOM 6617 C CA . GLY B 1 363 ? 11.555 -38.562 -11.758 1 95.5 363 GLY B CA 1
ATOM 6618 C C . GLY B 1 363 ? 11.336 -39.719 -12.711 1 95.5 363 GLY B C 1
ATOM 6619 O O . GLY B 1 363 ? 11.977 -39.812 -13.758 1 95.5 363 GLY B O 1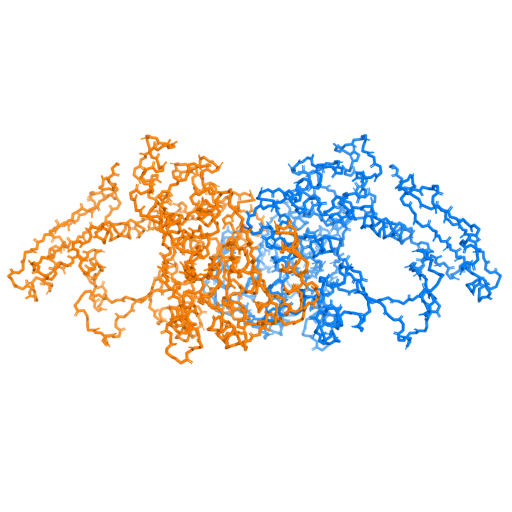
ATOM 6620 N N . LEU B 1 364 ? 10.477 -40.562 -12.344 1 96 364 LEU B N 1
ATOM 6621 C CA . LEU B 1 364 ? 10.281 -41.781 -13.102 1 96 364 LEU B CA 1
ATOM 6622 C C . LEU B 1 364 ? 9.258 -41.594 -14.211 1 96 364 LEU B C 1
ATOM 6624 O O . LEU B 1 364 ? 9.195 -42.375 -15.156 1 96 364 LEU B O 1
ATOM 6628 N N . TYR B 1 365 ? 8.516 -40.562 -14.047 1 96.38 365 TYR B N 1
ATOM 6629 C CA . TYR B 1 365 ? 7.398 -40.375 -14.969 1 96.38 365 TYR B CA 1
ATOM 6630 C C . TYR B 1 365 ? 7.555 -39.094 -15.773 1 96.38 365 TYR B C 1
ATOM 6632 O O . TYR B 1 365 ? 7.891 -38.031 -15.219 1 96.38 365 TYR B O 1
ATOM 6640 N N . ASN B 1 366 ? 7.352 -39.188 -16.984 1 94.94 366 ASN B N 1
ATOM 6641 C CA . ASN B 1 366 ? 7.5 -38.031 -17.828 1 94.94 366 ASN B CA 1
ATOM 6642 C C . ASN B 1 366 ? 6.188 -37.25 -17.969 1 94.94 366 ASN B C 1
ATOM 6644 O O . ASN B 1 366 ? 6.184 -36.094 -18.344 1 94.94 366 ASN B O 1
ATOM 6648 N N . ILE B 1 367 ? 5.059 -37.906 -17.734 1 95.5 367 ILE B N 1
ATOM 6649 C CA . ILE B 1 367 ? 3.752 -37.25 -17.719 1 95.5 367 ILE B CA 1
ATOM 6650 C C . ILE B 1 367 ? 3.041 -37.562 -16.406 1 95.5 367 ILE B C 1
ATOM 6652 O O . ILE B 1 367 ? 2.953 -38.719 -15.977 1 95.5 367 ILE B O 1
ATOM 6656 N N . VAL B 1 368 ? 2.656 -36.656 -15.766 1 96.5 368 VAL B N 1
ATOM 6657 C CA . VAL B 1 368 ? 1.805 -36.75 -14.586 1 96.5 368 VAL B CA 1
ATOM 6658 C C . VAL B 1 368 ? 0.641 -35.781 -14.688 1 96.5 368 VAL B C 1
ATOM 6660 O O . VAL B 1 368 ? 0.845 -34.562 -14.68 1 96.5 368 VAL B O 1
ATOM 6663 N N . THR B 1 369 ? -0.558 -36.188 -14.766 1 96.06 369 THR B N 1
ATOM 6664 C CA . THR B 1 369 ? -1.738 -35.375 -15.016 1 96.06 369 THR B CA 1
ATOM 6665 C C . THR B 1 369 ? -3.006 -36.094 -14.578 1 96.06 369 THR B C 1
ATOM 6667 O O . THR B 1 369 ? -2.949 -37.031 -13.758 1 96.06 369 THR B O 1
ATOM 6670 N N . ASN B 1 370 ? -4.102 -35.594 -15.031 1 94.06 370 ASN B N 1
ATOM 6671 C CA . ASN B 1 370 ? -5.398 -36.219 -14.805 1 94.06 370 ASN B CA 1
ATOM 6672 C C . ASN B 1 370 ? -6.082 -36.594 -16.125 1 94.06 370 ASN B C 1
ATOM 6674 O O . ASN B 1 370 ? -5.492 -36.438 -17.188 1 94.06 370 ASN B O 1
ATOM 6678 N N . TYR B 1 371 ? -7.207 -37.219 -15.969 1 95.12 371 TYR B N 1
ATOM 6679 C CA . TYR B 1 371 ? -7.984 -37.656 -17.125 1 95.12 371 TYR B CA 1
ATOM 6680 C C . TYR B 1 371 ? -9.469 -37.344 -16.922 1 95.12 371 TYR B C 1
ATOM 6682 O O . TYR B 1 371 ? -9.984 -37.469 -15.812 1 95.12 371 TYR B O 1
ATOM 6690 N N . TRP B 1 372 ? -10.07 -36.844 -18 1 92.62 372 TRP B N 1
ATOM 6691 C CA . TRP B 1 372 ? -11.523 -36.719 -18.047 1 92.62 372 TRP B CA 1
ATOM 6692 C C . TRP B 1 372 ? -12.016 -36.812 -19.5 1 92.62 372 TRP B C 1
ATOM 6694 O O . TRP B 1 372 ? -11.266 -36.5 -20.422 1 92.62 372 TRP B O 1
ATOM 6704 N N . GLU B 1 373 ? -13.164 -37.219 -19.609 1 90 373 GLU B N 1
ATOM 6705 C CA . GLU B 1 373 ? -13.773 -37.281 -20.922 1 90 373 GLU B CA 1
ATOM 6706 C C . GLU B 1 373 ? -14.633 -36.031 -21.203 1 90 373 GLU B C 1
ATOM 6708 O O . GLU B 1 373 ? -14.883 -35.25 -20.297 1 90 373 GLU B O 1
ATOM 6713 N N . LYS B 1 374 ? -15.016 -35.75 -22.375 1 79.81 374 LYS B N 1
ATOM 6714 C CA . LYS B 1 374 ? -15.688 -34.562 -22.859 1 79.81 374 LYS B CA 1
ATOM 6715 C C . LYS B 1 374 ? -16.969 -34.281 -22.078 1 79.81 374 LYS B C 1
ATOM 6717 O O . LYS B 1 374 ? -17.312 -33.156 -21.797 1 79.81 374 LYS B O 1
ATOM 6722 N N . ASP B 1 375 ? -17.656 -35.312 -21.734 1 78.25 375 ASP B N 1
ATOM 6723 C CA . ASP B 1 375 ? -18.922 -35.125 -21.047 1 78.25 375 ASP B CA 1
ATOM 6724 C C . ASP B 1 375 ? -18.719 -35 -19.531 1 78.25 375 ASP B C 1
ATOM 6726 O O . ASP B 1 375 ? -19.672 -34.906 -18.766 1 78.25 375 ASP B O 1
ATOM 6730 N N . GLY B 1 376 ? -17.422 -34.938 -19.188 1 71.5 376 GLY B N 1
ATOM 6731 C CA . GLY B 1 376 ? -17.094 -34.781 -17.766 1 71.5 376 GLY B CA 1
ATOM 6732 C C . GLY B 1 376 ? -17.219 -36.062 -16.984 1 71.5 376 GLY B C 1
ATOM 6733 O O . GLY B 1 376 ? -16.984 -36.094 -15.781 1 71.5 376 GLY B O 1
ATOM 6734 N N . ASN B 1 377 ? -17.516 -37 -17.703 1 78.56 377 ASN B N 1
ATOM 6735 C CA . ASN B 1 377 ? -17.672 -38.281 -17.062 1 78.56 377 ASN B CA 1
ATOM 6736 C C . ASN B 1 377 ? -16.328 -39.031 -16.953 1 78.56 377 ASN B C 1
ATOM 6738 O O . ASN B 1 377 ? -15.32 -38.531 -17.469 1 78.56 377 ASN B O 1
ATOM 6742 N N . ASN B 1 378 ? -16.172 -39.875 -16.094 1 86.44 378 ASN B N 1
ATOM 6743 C CA . ASN B 1 378 ? -15.023 -40.75 -15.914 1 86.44 378 ASN B CA 1
ATOM 6744 C C . ASN B 1 378 ? -13.758 -39.969 -15.586 1 86.44 378 ASN B C 1
ATOM 6746 O O . ASN B 1 378 ? -12.727 -40.156 -16.234 1 86.44 378 ASN B O 1
ATOM 6750 N N . GLU B 1 379 ? -13.852 -39.25 -14.664 1 92.25 379 GLU B N 1
ATOM 6751 C CA . GLU B 1 379 ? -12.703 -38.438 -14.219 1 92.25 379 GLU B CA 1
ATOM 6752 C C . GLU B 1 379 ? -11.75 -39.281 -13.375 1 92.25 379 GLU B C 1
ATOM 6754 O O . GLU B 1 379 ? -12.188 -40.094 -12.539 1 92.25 379 GLU B O 1
ATOM 6759 N N . ILE B 1 380 ? -10.453 -39.219 -13.758 1 96.69 380 ILE B N 1
ATOM 6760 C CA . ILE B 1 380 ? -9.398 -39.906 -13.008 1 96.69 380 ILE B CA 1
ATOM 6761 C C . ILE B 1 380 ? -8.438 -38.875 -12.43 1 96.69 380 ILE B C 1
ATOM 6763 O O . ILE B 1 380 ? -7.98 -37.969 -13.133 1 96.69 380 ILE B O 1
ATOM 6767 N N . ASP B 1 381 ? -8.078 -39.031 -11.195 1 96 381 ASP B N 1
ATOM 6768 C CA . ASP B 1 381 ? -7.387 -38 -10.438 1 96 381 ASP B CA 1
ATOM 6769 C C . ASP B 1 381 ? -5.895 -37.969 -10.766 1 96 381 ASP B C 1
ATOM 6771 O O . ASP B 1 381 ? -5.258 -36.906 -10.719 1 96 381 ASP B O 1
ATOM 6775 N N . LEU B 1 382 ? -5.355 -39.094 -11.07 1 98 382 LEU B N 1
ATOM 6776 C CA . LEU B 1 382 ? -3.914 -39.156 -11.258 1 98 382 LEU B CA 1
ATOM 6777 C C . LEU B 1 382 ? -3.572 -40.125 -12.398 1 98 382 LEU B C 1
ATOM 6779 O O . LEU B 1 382 ? -4.039 -41.281 -12.414 1 98 382 LEU B O 1
ATOM 6783 N N . ILE B 1 383 ? -2.895 -39.688 -13.328 1 97.62 383 ILE B N 1
ATOM 6784 C CA . ILE B 1 383 ? -2.248 -40.469 -14.367 1 97.62 383 ILE B CA 1
ATOM 6785 C C . ILE B 1 383 ? -0.748 -40.188 -14.383 1 97.62 383 ILE B C 1
ATOM 6787 O O . ILE B 1 383 ? -0.331 -39.031 -14.523 1 97.62 383 ILE B O 1
ATOM 6791 N N . ALA B 1 384 ? 0.034 -41.125 -14.156 1 98.25 384 ALA B N 1
ATOM 6792 C CA . ALA B 1 384 ? 1.485 -41 -14.281 1 98.25 384 ALA B CA 1
ATOM 6793 C C . ALA B 1 384 ? 2.025 -41.969 -15.328 1 98.25 384 ALA B C 1
ATOM 6795 O O . ALA B 1 384 ? 1.804 -43.188 -15.234 1 98.25 384 ALA B O 1
ATOM 6796 N N . VAL B 1 385 ? 2.756 -41.5 -16.281 1 97.31 385 VAL B N 1
ATOM 6797 C CA . VAL B 1 385 ? 3.156 -42.312 -17.438 1 97.31 385 VAL B CA 1
ATOM 6798 C C . VAL B 1 385 ? 4.68 -42.312 -17.547 1 97.31 385 VAL B C 1
ATOM 6800 O O . VAL B 1 385 ? 5.32 -41.25 -17.469 1 97.31 385 VAL B O 1
ATOM 6803 N N . ASN B 1 386 ? 5.16 -43.375 -17.578 1 97.81 386 ASN B N 1
ATOM 6804 C CA . ASN B 1 386 ? 6.527 -43.625 -18.031 1 97.81 386 ASN B CA 1
ATOM 6805 C C . ASN B 1 386 ? 6.562 -44.219 -19.438 1 97.81 386 ASN B C 1
ATOM 6807 O O . ASN B 1 386 ? 6.402 -45.406 -19.625 1 97.81 386 ASN B O 1
ATOM 6811 N N . GLU B 1 387 ? 6.773 -43.469 -20.344 1 94.44 387 GLU B N 1
ATOM 6812 C CA . GLU B 1 387 ? 6.695 -43.906 -21.734 1 94.44 387 GLU B CA 1
ATOM 6813 C C . GLU B 1 387 ? 7.855 -44.812 -22.094 1 94.44 387 GLU B C 1
ATOM 6815 O O . GLU B 1 387 ? 7.699 -45.75 -22.906 1 94.44 387 GLU B O 1
ATOM 6820 N N . ALA B 1 388 ? 8.977 -44.562 -21.562 1 95.88 388 ALA B N 1
ATOM 6821 C CA . ALA B 1 388 ? 10.156 -45.375 -21.859 1 95.88 388 ALA B CA 1
ATOM 6822 C C . ALA B 1 388 ? 9.945 -46.844 -21.469 1 95.88 388 ALA B C 1
ATOM 6824 O O . ALA B 1 388 ? 10.32 -47.75 -22.203 1 95.88 388 ALA B O 1
ATOM 6825 N N . ASP B 1 389 ? 9.336 -47.031 -20.375 1 95.06 389 ASP B N 1
ATOM 6826 C CA . ASP B 1 389 ? 9.141 -48.406 -19.859 1 95.06 389 ASP B CA 1
ATOM 6827 C C . ASP B 1 389 ? 7.727 -48.906 -20.141 1 95.06 389 ASP B C 1
ATOM 6829 O O . ASP B 1 389 ? 7.348 -49.969 -19.703 1 95.06 389 ASP B O 1
ATOM 6833 N N . CYS B 1 390 ? 6.984 -48.094 -20.781 1 96.12 390 CYS B N 1
ATOM 6834 C CA . CYS B 1 390 ? 5.605 -48.438 -21.109 1 96.12 390 CYS B CA 1
ATOM 6835 C C . CYS B 1 390 ? 4.824 -48.812 -19.859 1 96.12 390 CYS B C 1
ATOM 6837 O O . CYS B 1 390 ? 4.188 -49.875 -19.797 1 96.12 390 CYS B O 1
ATOM 6839 N N . GLU B 1 391 ? 4.879 -47.906 -18.891 1 95.81 391 GLU B N 1
ATOM 6840 C CA . GLU B 1 391 ? 4.168 -48.062 -17.641 1 95.81 391 GLU B CA 1
ATOM 6841 C C . GLU B 1 391 ? 3.229 -46.906 -17.359 1 95.81 391 GLU B C 1
ATOM 6843 O O . GLU B 1 391 ? 3.562 -45.75 -17.656 1 95.81 391 GLU B O 1
ATOM 6848 N N . ILE B 1 392 ? 2.082 -47.188 -16.828 1 97.19 392 ILE B N 1
ATOM 6849 C CA . ILE B 1 392 ? 1.107 -46.156 -16.469 1 97.19 392 ILE B CA 1
ATOM 6850 C C . ILE B 1 392 ? 0.554 -46.469 -15.07 1 97.19 392 ILE B C 1
ATOM 6852 O O . ILE B 1 392 ? 0.223 -47.594 -14.75 1 97.19 392 ILE B O 1
ATOM 6856 N N . VAL B 1 393 ? 0.565 -45.469 -14.289 1 97.44 393 VAL B N 1
ATOM 6857 C CA . VAL B 1 393 ? -0.13 -45.531 -13.008 1 97.44 393 VAL B CA 1
ATOM 6858 C C . VAL B 1 393 ? -1.442 -44.75 -13.094 1 97.44 393 VAL B C 1
ATOM 6860 O O . VAL B 1 393 ? -1.463 -43.594 -13.539 1 97.44 393 VAL B O 1
ATOM 6863 N N . ILE B 1 394 ? -2.516 -45.344 -12.742 1 97.44 394 ILE B N 1
ATOM 6864 C CA . ILE B 1 394 ? -3.852 -44.75 -12.695 1 97.44 394 ILE B CA 1
ATOM 6865 C C . ILE B 1 394 ? -4.355 -44.719 -11.258 1 97.44 394 ILE B C 1
ATOM 6867 O O . ILE B 1 394 ? -4.496 -45.781 -10.625 1 97.44 394 ILE B O 1
ATOM 6871 N N . GLY B 1 395 ? -4.617 -43.562 -10.828 1 96.81 395 GLY B N 1
ATOM 6872 C CA . GLY B 1 395 ? -4.879 -43.5 -9.398 1 96.81 395 GLY B CA 1
ATOM 6873 C C . GLY B 1 395 ? -6.137 -42.719 -9.07 1 96.81 395 GLY B C 1
ATOM 6874 O O . GLY B 1 395 ? -6.512 -41.781 -9.797 1 96.81 395 GLY B O 1
ATOM 6875 N N . GLU B 1 396 ? -6.762 -43.062 -7.973 1 97.31 396 GLU B N 1
ATOM 6876 C CA . GLU B 1 396 ? -7.844 -42.344 -7.324 1 97.31 396 GLU B CA 1
ATOM 6877 C C . GLU B 1 396 ? -7.402 -41.781 -5.969 1 97.31 396 GLU B C 1
ATOM 6879 O O . GLU B 1 396 ? -6.738 -42.469 -5.199 1 97.31 396 GLU B O 1
ATOM 6884 N N . VAL B 1 397 ? -7.738 -40.531 -5.785 1 97.5 397 VAL B N 1
ATOM 6885 C CA . VAL B 1 397 ? -7.316 -39.844 -4.566 1 97.5 397 VAL B CA 1
ATOM 6886 C C . VAL B 1 397 ? -8.547 -39.406 -3.779 1 97.5 397 VAL B C 1
ATOM 6888 O O . VAL B 1 397 ? -9.398 -38.688 -4.305 1 97.5 397 VAL B O 1
ATOM 6891 N N . LYS B 1 398 ? -8.688 -39.844 -2.576 1 96.69 398 LYS B N 1
ATOM 6892 C CA . LYS B 1 398 ? -9.734 -39.406 -1.651 1 96.69 398 LYS B CA 1
ATOM 6893 C C . LYS B 1 398 ? -9.164 -39.188 -0.252 1 96.69 398 LYS B C 1
ATOM 6895 O O . LYS B 1 398 ? -8.281 -39.938 0.189 1 96.69 398 LYS B O 1
ATOM 6900 N N . ARG B 1 399 ? -9.688 -38.219 0.402 1 96.94 399 ARG B N 1
ATOM 6901 C CA . ARG B 1 399 ? -9.273 -38 1.784 1 96.94 399 ARG B CA 1
ATOM 6902 C C . ARG B 1 399 ? -9.547 -39.25 2.631 1 96.94 399 ARG B C 1
ATOM 6904 O O . ARG B 1 399 ? -8.68 -39.656 3.4 1 96.94 399 ARG B O 1
ATOM 6911 N N . ASN B 1 400 ? -10.773 -39.719 2.488 1 95 400 ASN B N 1
ATOM 6912 C CA . ASN B 1 400 ? -11.203 -40.938 3.166 1 95 400 ASN B CA 1
ATOM 6913 C C . ASN B 1 400 ? -10.977 -42.188 2.299 1 95 400 ASN B C 1
ATOM 6915 O O . ASN B 1 400 ? -11.617 -42.344 1.262 1 95 400 ASN B O 1
ATOM 6919 N N . PRO B 1 401 ? -10.102 -43.031 2.734 1 93.62 401 PRO B N 1
ATOM 6920 C CA . PRO B 1 401 ? -9.797 -44.219 1.932 1 93.62 401 PRO B CA 1
ATOM 6921 C C . PRO B 1 401 ? -11.023 -45.062 1.649 1 93.62 401 PRO B C 1
ATOM 6923 O O . PRO B 1 401 ? -11.07 -45.781 0.634 1 93.62 401 PRO B O 1
ATOM 6926 N N . ARG B 1 402 ? -12.062 -45.062 2.469 1 92.12 402 ARG B N 1
ATOM 6927 C CA . ARG B 1 402 ? -13.258 -45.875 2.295 1 92.12 402 ARG B CA 1
ATOM 6928 C C . ARG B 1 402 ? -14.07 -45.406 1.086 1 92.12 402 ARG B C 1
ATOM 6930 O O . ARG B 1 402 ? -14.922 -46.156 0.585 1 92.12 402 ARG B O 1
ATOM 6937 N N . ARG B 1 403 ? -13.719 -44.219 0.596 1 93.38 403 ARG B N 1
ATOM 6938 C CA . ARG B 1 403 ? -14.461 -43.688 -0.533 1 93.38 403 ARG B CA 1
ATOM 6939 C C . ARG B 1 403 ? -13.773 -44 -1.854 1 93.38 403 ARG B C 1
ATOM 6941 O O . ARG B 1 403 ? -14.258 -43.625 -2.924 1 93.38 403 ARG B O 1
ATOM 6948 N N . ILE B 1 404 ? -12.727 -44.688 -1.799 1 95.19 404 ILE B N 1
ATOM 6949 C CA . ILE B 1 404 ? -12.016 -45.094 -3.012 1 95.19 404 ILE B CA 1
ATOM 6950 C C . ILE B 1 404 ? -12.648 -46.344 -3.609 1 95.19 404 ILE B C 1
ATOM 6952 O O . ILE B 1 404 ? -12.891 -47.312 -2.898 1 95.19 404 ILE B O 1
ATOM 6956 N N . ASP B 1 405 ? -12.914 -46.281 -4.863 1 92.62 405 ASP B N 1
ATOM 6957 C CA . ASP B 1 405 ? -13.516 -47.406 -5.609 1 92.62 405 ASP B CA 1
ATOM 6958 C C . ASP B 1 405 ? -12.609 -47.844 -6.758 1 92.62 405 ASP B C 1
ATOM 6960 O O . ASP B 1 405 ? -12.727 -47.344 -7.879 1 92.62 405 ASP B O 1
ATOM 6964 N N . LEU B 1 406 ? -11.844 -48.812 -6.516 1 91.56 406 LEU B N 1
ATOM 6965 C CA . LEU B 1 406 ? -10.875 -49.25 -7.516 1 91.56 406 LEU B CA 1
ATOM 6966 C C . LEU B 1 406 ? -11.586 -49.938 -8.688 1 91.56 406 LEU B C 1
ATOM 6968 O O . LEU B 1 406 ? -11.125 -49.844 -9.828 1 91.56 406 LEU B O 1
ATOM 6972 N N . HIS B 1 407 ? -12.578 -50.625 -8.383 1 92.19 407 HIS B N 1
ATOM 6973 C CA . HIS B 1 407 ? -13.344 -51.219 -9.477 1 92.19 407 HIS B CA 1
ATOM 6974 C C . HIS B 1 407 ? -13.898 -50.156 -10.406 1 92.19 407 HIS B C 1
ATOM 6976 O O . HIS B 1 407 ? -13.828 -50.281 -11.625 1 92.19 407 HIS B O 1
ATOM 6982 N N . GLY B 1 408 ? -14.477 -49.188 -9.75 1 91.31 408 GLY B N 1
ATOM 6983 C CA . GLY B 1 408 ? -14.945 -48.062 -10.539 1 91.31 408 GLY B CA 1
ATOM 6984 C C . GLY B 1 408 ? -13.844 -47.375 -11.32 1 91.31 408 GLY B C 1
ATOM 6985 O O . GLY B 1 408 ? -14.047 -46.969 -12.461 1 91.31 408 GLY B O 1
ATOM 6986 N N . LEU B 1 409 ? -12.711 -47.312 -10.719 1 95.12 409 LEU B N 1
ATOM 6987 C CA . LEU B 1 409 ? -11.562 -46.719 -11.367 1 95.12 409 LEU B CA 1
ATOM 6988 C C . LEU B 1 409 ? -11.172 -47.5 -12.625 1 95.12 409 LEU B C 1
ATOM 6990 O O . LEU B 1 409 ? -10.883 -46.875 -13.656 1 95.12 409 LEU B O 1
ATOM 6994 N N . GLU B 1 410 ? -11.117 -48.75 -12.547 1 93.06 410 GLU B N 1
ATOM 6995 C CA . GLU B 1 410 ? -10.797 -49.594 -13.703 1 93.06 410 GLU B CA 1
ATOM 6996 C C . GLU B 1 410 ? -11.773 -49.344 -14.844 1 93.06 410 GLU B C 1
ATOM 6998 O O . GLU B 1 410 ? -11.383 -49.312 -16.016 1 93.06 410 GLU B O 1
ATOM 7003 N N . HIS B 1 411 ? -12.961 -49.156 -14.43 1 91.38 411 HIS B N 1
ATOM 7004 C CA . HIS B 1 411 ? -13.984 -48.875 -15.438 1 91.38 411 HIS B CA 1
ATOM 7005 C C . HIS B 1 411 ? -13.734 -47.562 -16.125 1 91.38 411 HIS B C 1
ATOM 7007 O O . HIS B 1 411 ? -13.82 -47.469 -17.359 1 91.38 411 HIS B O 1
ATOM 7013 N N . LYS B 1 412 ? -13.43 -46.625 -15.359 1 93.88 412 LYS B N 1
ATOM 7014 C CA . LYS B 1 412 ? -13.164 -45.281 -15.906 1 93.88 412 LYS B CA 1
ATOM 7015 C C . LYS B 1 412 ? -11.93 -45.281 -16.812 1 93.88 412 LYS B C 1
ATOM 7017 O O . LYS B 1 412 ? -11.82 -44.469 -17.719 1 93.88 412 LYS B O 1
ATOM 7022 N N . ALA B 1 413 ? -11.07 -46.25 -16.594 1 93.94 413 ALA B N 1
ATOM 7023 C CA . ALA B 1 413 ? -9.773 -46.281 -17.266 1 93.94 413 ALA B CA 1
ATOM 7024 C C . ALA B 1 413 ? -9.828 -47.062 -18.547 1 93.94 413 ALA B C 1
ATOM 7026 O O . ALA B 1 413 ? -8.812 -47.25 -19.234 1 93.94 413 ALA B O 1
ATOM 7027 N N . GLN B 1 414 ? -10.898 -47.531 -18.938 1 93.06 414 GLN B N 1
ATOM 7028 C CA . GLN B 1 414 ? -11.016 -48.469 -20.047 1 93.06 414 GLN B CA 1
ATOM 7029 C C . GLN B 1 414 ? -10.453 -47.875 -21.328 1 93.06 414 GLN B C 1
ATOM 7031 O O . GLN B 1 414 ? -9.758 -48.562 -22.094 1 93.06 414 GLN B O 1
ATOM 7036 N N . ASN B 1 415 ? -10.758 -46.688 -21.547 1 92.5 415 ASN B N 1
ATOM 7037 C CA . ASN B 1 415 ? -10.258 -46.031 -22.75 1 92.5 415 ASN B CA 1
ATOM 7038 C C . ASN B 1 415 ? -8.734 -45.969 -22.75 1 92.5 415 ASN B C 1
ATOM 7040 O O . ASN B 1 415 ? -8.102 -46.156 -23.797 1 92.5 415 ASN B O 1
ATOM 7044 N N . ILE B 1 416 ? -8.18 -45.719 -21.625 1 95.62 416 ILE B N 1
ATOM 7045 C CA . ILE B 1 416 ? -6.73 -45.656 -21.5 1 95.62 416 ILE B CA 1
ATOM 7046 C C . ILE B 1 416 ? -6.121 -47.031 -21.734 1 95.62 416 ILE B C 1
ATOM 7048 O O . ILE B 1 416 ? -5.145 -47.156 -22.484 1 95.62 416 ILE B O 1
ATOM 7052 N N . ILE B 1 417 ? -6.699 -48.031 -21.25 1 92.69 417 ILE B N 1
ATOM 7053 C CA . ILE B 1 417 ? -6.219 -49.406 -21.344 1 92.69 417 ILE B CA 1
ATOM 7054 C C . ILE B 1 417 ? -6.234 -49.875 -22.812 1 92.69 417 ILE B C 1
ATOM 7056 O O . ILE B 1 417 ? -5.285 -50.5 -23.281 1 92.69 417 ILE B O 1
ATOM 7060 N N . THR B 1 418 ? -7.262 -49.438 -23.422 1 92 418 THR B N 1
ATOM 7061 C CA . THR B 1 418 ? -7.414 -49.844 -24.828 1 92 418 THR B CA 1
ATOM 7062 C C . THR B 1 418 ? -6.355 -49.156 -25.688 1 92 418 THR B C 1
ATOM 7064 O O . THR B 1 418 ? -5.766 -49.812 -26.562 1 92 418 THR B O 1
ATOM 7067 N N . LYS B 1 419 ? -6.094 -47.969 -25.406 1 93.44 419 LYS B N 1
ATOM 7068 C CA . LYS B 1 419 ? -5.172 -47.188 -26.219 1 93.44 419 LYS B CA 1
ATOM 7069 C C . LYS B 1 419 ? -3.721 -47.5 -25.875 1 93.44 419 LYS B C 1
ATOM 7071 O O . LYS B 1 419 ? -2.814 -47.25 -26.672 1 93.44 419 LYS B O 1
ATOM 7076 N N . ARG B 1 420 ? -3.518 -48.062 -24.734 1 94.62 420 ARG B N 1
ATOM 7077 C CA . ARG B 1 420 ? -2.178 -48.438 -24.297 1 94.62 420 ARG B CA 1
ATOM 7078 C C . ARG B 1 420 ? -2.078 -49.969 -2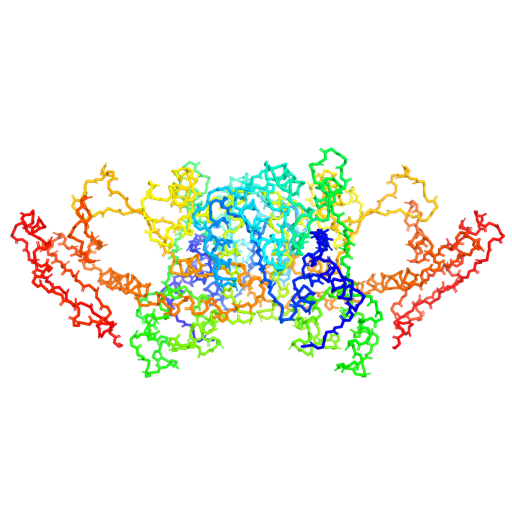4.062 1 94.62 420 ARG B C 1
ATOM 7080 O O . ARG B 1 420 ? -1.578 -50.406 -23.016 1 94.62 420 ARG B O 1
ATOM 7087 N N . LYS B 1 421 ? -2.453 -50.625 -25.109 1 91.5 421 LYS B N 1
ATOM 7088 C CA . LYS B 1 421 ? -2.412 -52.062 -25.016 1 91.5 421 LYS B CA 1
ATOM 7089 C C . LYS B 1 421 ? -0.98 -52.594 -24.875 1 91.5 421 LYS B C 1
ATOM 7091 O O . LYS B 1 421 ? -0.072 -52.094 -25.547 1 91.5 421 LYS B O 1
ATOM 7096 N N . GLY B 1 422 ? -0.787 -53.5 -23.969 1 89.31 422 GLY B N 1
ATOM 7097 C CA . GLY B 1 422 ? 0.533 -54.094 -23.766 1 89.31 422 GLY B CA 1
ATOM 7098 C C . GLY B 1 422 ? 1.331 -53.375 -22.688 1 89.31 422 GLY B C 1
ATOM 7099 O O . GLY B 1 422 ? 2.389 -53.875 -22.266 1 89.31 422 GLY B O 1
ATOM 7100 N N . TRP B 1 423 ? 0.836 -52.188 -22.312 1 95.12 423 TRP B N 1
ATOM 7101 C CA . TRP B 1 423 ? 1.54 -51.469 -21.266 1 95.12 423 TRP B CA 1
ATOM 7102 C C . TRP B 1 423 ? 1.269 -52.062 -19.891 1 95.12 423 TRP B C 1
ATOM 7104 O O . TRP B 1 423 ? 0.248 -52.75 -19.688 1 95.12 423 TRP B O 1
ATOM 7114 N N . ARG B 1 424 ? 2.215 -51.938 -19.016 1 94.75 424 ARG B N 1
ATOM 7115 C CA . ARG B 1 424 ? 1.988 -52.312 -17.625 1 94.75 424 ARG B CA 1
ATOM 7116 C C . ARG B 1 424 ? 1.163 -51.25 -16.891 1 94.75 424 ARG B C 1
ATOM 7118 O O . ARG B 1 424 ? 1.578 -50.094 -16.797 1 94.75 424 ARG B O 1
ATOM 7125 N N . ILE B 1 425 ? 0.049 -51.594 -16.422 1 95 425 ILE B N 1
ATOM 7126 C CA . ILE B 1 425 ? -0.866 -50.688 -15.758 1 95 425 ILE B CA 1
ATOM 7127 C C . ILE B 1 425 ? -0.927 -51 -14.266 1 95 425 ILE B C 1
ATOM 7129 O O . ILE B 1 425 ? -1.13 -52.125 -13.867 1 95 425 ILE B O 1
ATOM 7133 N N . GLU B 1 426 ? -0.733 -50.031 -13.539 1 94.5 426 GLU B N 1
ATOM 7134 C CA . GLU B 1 426 ? -0.86 -50.156 -12.094 1 94.5 426 GLU B CA 1
ATOM 7135 C C . GLU B 1 426 ? -1.945 -49.219 -11.562 1 94.5 426 GLU B C 1
ATOM 7137 O O . GLU B 1 426 ? -2.01 -48.031 -11.953 1 94.5 426 GLU B O 1
ATOM 7142 N N . TYR B 1 427 ? -2.77 -49.688 -10.711 1 96 427 TYR B N 1
ATOM 7143 C CA . TYR B 1 427 ? -3.805 -48.875 -10.078 1 96 427 TYR B CA 1
ATOM 7144 C C . TYR B 1 427 ? -3.398 -48.5 -8.664 1 96 427 TYR B C 1
ATOM 7146 O O . TYR B 1 427 ? -2.848 -49.312 -7.918 1 96 427 TYR B O 1
ATOM 7154 N N . ALA B 1 428 ? -3.658 -47.281 -8.367 1 95.94 428 ALA B N 1
ATOM 7155 C CA . ALA B 1 428 ? -3.248 -46.75 -7.059 1 95.94 428 ALA B CA 1
ATOM 7156 C C . ALA B 1 428 ? -4.434 -46.156 -6.305 1 95.94 428 ALA B C 1
ATOM 7158 O O . ALA B 1 428 ? -5.199 -45.375 -6.871 1 95.94 428 ALA B O 1
ATOM 7159 N N . ALA B 1 429 ? -4.633 -46.562 -5.059 1 96.5 429 ALA B N 1
ATOM 7160 C CA . ALA B 1 429 ? -5.555 -45.969 -4.098 1 96.5 429 ALA B CA 1
ATOM 7161 C C . ALA B 1 429 ? -4.805 -45.094 -3.096 1 96.5 429 ALA B C 1
ATOM 7163 O O . ALA B 1 429 ? -4.07 -45.594 -2.246 1 96.5 429 ALA B O 1
ATOM 7164 N N . LEU B 1 430 ? -5.082 -43.781 -3.219 1 97.12 430 LEU B N 1
ATOM 7165 C CA . LEU B 1 430 ? -4.273 -42.844 -2.439 1 97.12 430 LEU B CA 1
ATOM 7166 C C . LEU B 1 430 ? -5.148 -42 -1.523 1 97.12 430 LEU B C 1
ATOM 7168 O O . LEU B 1 430 ? -6.16 -41.469 -1.961 1 97.12 430 LEU B O 1
ATOM 7172 N N . SER B 1 431 ? -4.801 -41.938 -0.271 1 97.56 431 SER B N 1
ATOM 7173 C CA . SER B 1 431 ? -5.52 -41.156 0.73 1 97.56 431 SER B CA 1
ATOM 7174 C C . SER B 1 431 ? -4.559 -40.406 1.648 1 97.56 431 SER B C 1
ATOM 7176 O O . SER B 1 431 ? -3.348 -40.406 1.422 1 97.56 431 SER B O 1
ATOM 7178 N N . LEU B 1 432 ? -5.082 -39.719 2.643 1 96.38 432 LEU B N 1
ATOM 7179 C CA . LEU B 1 432 ? -4.281 -39 3.615 1 96.38 432 LEU B CA 1
ATOM 7180 C C . LEU B 1 432 ? -3.223 -39.906 4.242 1 96.38 432 LEU B C 1
ATOM 7182 O O . LEU B 1 432 ? -2.09 -39.469 4.465 1 96.38 432 LEU B O 1
ATOM 7186 N N . GLU B 1 433 ? -3.547 -41.125 4.363 1 93.81 433 GLU B N 1
ATOM 7187 C CA . GLU B 1 433 ? -2.67 -42.062 5.043 1 93.81 433 GLU B CA 1
ATOM 7188 C C . GLU B 1 433 ? -1.452 -42.406 4.191 1 93.81 433 GLU B C 1
ATOM 7190 O O . GLU B 1 433 ? -0.463 -42.938 4.695 1 93.81 433 GLU B O 1
ATOM 7195 N N . ASP B 1 434 ? -1.545 -42.062 2.932 1 96.12 434 ASP B N 1
ATOM 7196 C CA . ASP B 1 434 ? -0.484 -42.438 2.004 1 96.12 434 ASP B CA 1
ATOM 7197 C C . ASP B 1 434 ? 0.494 -41.281 1.782 1 96.12 434 ASP B C 1
ATOM 7199 O O . ASP B 1 434 ? 1.386 -41.375 0.937 1 96.12 434 ASP B O 1
ATOM 7203 N N . MET B 1 435 ? 0.333 -40.188 2.42 1 94.94 435 MET B N 1
ATOM 7204 C CA . MET B 1 435 ? 1.18 -39.031 2.23 1 94.94 435 MET B CA 1
ATOM 7205 C C . MET B 1 435 ? 2.561 -39.25 2.84 1 94.94 435 MET B C 1
ATOM 7207 O O . MET B 1 435 ? 3.51 -38.531 2.512 1 94.94 435 MET B O 1
ATOM 7211 N N . GLY B 1 436 ? 2.775 -40.312 3.383 1 78.44 436 GLY B N 1
ATOM 7212 C CA . GLY B 1 436 ? 4.078 -40.656 3.945 1 78.44 436 GLY B CA 1
ATOM 7213 C C . GLY B 1 436 ? 4.426 -39.812 5.16 1 78.44 436 GLY B C 1
ATOM 7214 O O . GLY B 1 436 ? 3.855 -38.719 5.363 1 78.44 436 GLY B O 1
ATOM 7215 N N . HIS B 1 437 ? 5.086 -40.5 6.129 1 68.62 437 HIS B N 1
ATOM 7216 C CA . HIS B 1 437 ? 5.609 -39.812 7.305 1 68.62 437 HIS B CA 1
ATOM 7217 C C . HIS B 1 437 ? 7.004 -39.25 7.043 1 68.62 437 HIS B C 1
ATOM 7219 O O . HIS B 1 437 ? 7.75 -39.781 6.227 1 68.62 437 HIS B O 1
#

Secondary structure (DSSP, 8-state):
----S-HHHHHHHHHHHHHTTTS-EEEEEE--TTSSHHHHHHHHTTTS-EEEEE--SS-HHHHHHHHHHHHHHHH-------S-HHHHHHHHHHHHTTS-EEEEEESGGGHHHH-TTHHHHHHHHHHHHTTT--EEEEEEES-HHHHHHHHH-TTSTTTTT-SEEEE--PPPHHHHHHHHHHH-TT--HHHHHHHHHHHTT-HHHHHHHHHTT--SHHHHHHHHTSTT-HHHHHHHHHHHHHHGGGHHHHHHHHHHHHTT--SHHHHHHHH-S--HHHHHHHHHTS--EEEE--TT--TT-S--EEEES-HHHHHIIIIIITTHHHHHTT-HHHHHHHHHHHHHHHHHHHHHHHHHHHHHHHS--SEEEEE--TTS-S-EEEEEEETTTTEEEEEEE-SSGGG--HHHHHHHTHHHHHHTTT-EEEEEEE-GGGS--/----S-HHHHHHHHHHHHHTTTS-EEEEEE--TTSSHHHHHHHHTTTS-EEEEE--SS-HHHHHHHHHHHHHHHH-------S-HHHHHHHHHHHHTTS-EEEEEESGGGHHHH-TTHHHHHHHHHHHHTTT--EEEEEEES-HHHHHHHHH-TTSTTTTT-SEEEE--PPPHHHHHHHHHHH-TT--HHHHHHHHHHHTT-HHHHHHHHHTT--SHHHHHHHHTSTT-HHHHHHHHHHHHHHGGGHHHHHHHHHHHHTT--SHHHHHHHH-S--HHHHHHHHHTS--EEEE--TT--TT-S--EEEES-HHHHHIIIIIITTHHHHHTT-HHHHHHHHHHHHHHHHHHHHHHHHHHHHHHHS--SEEEEE--TTS-S-EEEEEEETTTTEEEEEEE-SSGGG--HHHHHHHTHHHHHHTTT-EEEEEEE-GGGS--

Organism: NCBI:txid1796646